Protein AF-A0A933AVX2-F1 (afdb_monomer)

Structure (mmCIF, N/CA/C/O backbone):
data_AF-A0A933AVX2-F1
#
_entry.id   AF-A0A933AVX2-F1
#
loop_
_atom_site.group_PDB
_atom_site.id
_atom_site.type_symbol
_atom_site.label_atom_id
_atom_site.label_alt_id
_atom_site.label_comp_id
_atom_site.label_asym_id
_atom_site.label_entity_id
_atom_site.label_seq_id
_atom_site.pdbx_PDB_ins_code
_atom_site.Cartn_x
_atom_site.Cartn_y
_atom_site.Cartn_z
_atom_site.occupancy
_atom_site.B_iso_or_equiv
_atom_site.auth_seq_id
_atom_site.auth_comp_id
_atom_site.auth_asym_id
_atom_site.auth_atom_id
_atom_site.pdbx_PDB_model_num
ATOM 1 N N . MET A 1 1 ? 12.217 37.611 -11.208 1.00 30.61 1 MET A N 1
ATOM 2 C CA . MET A 1 1 ? 13.306 36.779 -11.769 1.00 30.61 1 MET A CA 1
ATOM 3 C C . MET A 1 1 ? 13.272 36.853 -13.291 1.00 30.61 1 MET A C 1
ATOM 5 O O . MET A 1 1 ? 12.187 36.898 -13.855 1.00 30.61 1 MET A O 1
ATOM 9 N N . LEU A 1 2 ? 14.439 36.988 -13.930 1.00 27.16 2 LEU A N 1
ATOM 10 C CA . LEU A 1 2 ? 14.611 37.162 -15.379 1.00 27.16 2 LEU A CA 1
ATOM 11 C C . LEU A 1 2 ? 14.382 35.848 -16.141 1.00 27.16 2 LEU A C 1
ATOM 13 O O . LEU A 1 2 ? 14.963 34.825 -15.791 1.00 27.16 2 LEU A O 1
ATOM 17 N N . TRP A 1 3 ? 13.585 35.928 -17.207 1.00 25.95 3 TRP A N 1
ATOM 18 C CA . TRP A 1 3 ? 13.359 34.889 -18.210 1.00 25.95 3 TRP A CA 1
ATOM 19 C C . TRP A 1 3 ? 14.679 34.397 -18.824 1.00 25.95 3 TRP A C 1
ATOM 21 O O . TRP A 1 3 ? 15.459 35.207 -19.329 1.00 25.95 3 TRP A O 1
ATOM 31 N N . ARG A 1 4 ? 14.921 33.080 -18.824 1.00 28.78 4 ARG A N 1
ATOM 32 C CA . ARG A 1 4 ? 15.980 32.451 -19.624 1.00 28.78 4 ARG A CA 1
ATOM 33 C C . ARG A 1 4 ? 15.356 31.743 -20.822 1.00 28.78 4 ARG A C 1
ATOM 35 O O . ARG A 1 4 ? 14.758 30.688 -20.683 1.00 28.78 4 ARG A O 1
ATOM 42 N N . LEU A 1 5 ? 15.538 32.336 -21.997 1.00 26.77 5 LEU A N 1
ATOM 43 C CA . LEU A 1 5 ? 15.651 31.577 -23.242 1.00 26.77 5 LEU A CA 1
ATOM 44 C C . LEU A 1 5 ? 17.026 30.878 -23.254 1.00 26.77 5 LEU A C 1
ATOM 46 O O . LEU A 1 5 ? 17.980 31.431 -22.686 1.00 26.77 5 LEU A O 1
ATOM 50 N N . PRO A 1 6 ? 17.164 29.700 -23.887 1.00 31.78 6 PRO A N 1
ATOM 51 C CA . PRO A 1 6 ? 18.394 28.926 -23.847 1.00 31.78 6 PRO A CA 1
ATOM 52 C C . PRO A 1 6 ? 19.461 29.640 -24.681 1.00 31.78 6 PRO A C 1
ATOM 54 O O . PRO A 1 6 ? 19.415 29.684 -25.906 1.00 31.78 6 PRO A O 1
ATOM 57 N N . THR A 1 7 ? 20.440 30.229 -24.003 1.00 27.67 7 THR A N 1
ATOM 58 C CA . THR A 1 7 ? 21.735 30.549 -24.605 1.00 27.67 7 THR A CA 1
ATOM 59 C C . THR A 1 7 ? 22.777 29.734 -23.868 1.00 27.67 7 THR A C 1
ATOM 61 O O . THR A 1 7 ? 22.791 29.717 -22.636 1.00 27.67 7 THR A O 1
ATOM 64 N N . ALA A 1 8 ? 23.610 29.034 -24.640 1.00 34.47 8 ALA A N 1
ATOM 65 C CA . ALA A 1 8 ? 24.695 28.192 -24.162 1.00 34.47 8 ALA A CA 1
ATOM 66 C C . ALA A 1 8 ? 25.548 28.948 -23.131 1.00 34.47 8 ALA A C 1
ATOM 68 O O . ALA A 1 8 ? 26.349 29.822 -23.467 1.00 34.47 8 ALA A O 1
ATOM 69 N N . ARG A 1 9 ? 25.352 28.623 -21.856 1.00 31.55 9 ARG A N 1
ATOM 70 C CA . ARG A 1 9 ? 26.216 29.026 -20.752 1.00 31.55 9 ARG A CA 1
ATOM 71 C C . ARG A 1 9 ? 26.795 27.740 -20.196 1.00 31.55 9 ARG A C 1
ATOM 73 O O . ARG A 1 9 ? 26.036 26.830 -19.902 1.00 31.55 9 ARG A O 1
ATOM 80 N N . ALA A 1 10 ? 28.119 27.680 -20.073 1.00 34.97 10 ALA A N 1
ATOM 81 C CA . ALA A 1 10 ? 28.796 26.621 -19.338 1.00 34.97 10 ALA A CA 1
ATOM 82 C C . ALA A 1 10 ? 28.142 26.491 -17.951 1.00 34.97 10 ALA A C 1
ATOM 84 O O . ALA A 1 10 ? 28.179 27.433 -17.154 1.00 34.97 10 ALA A O 1
ATOM 85 N N . GLU A 1 11 ? 27.454 25.374 -17.731 1.00 37.66 11 GLU A N 1
ATOM 86 C CA . GLU A 1 11 ? 26.676 25.108 -16.529 1.00 37.66 11 GLU A CA 1
ATOM 87 C C . GLU A 1 11 ? 27.623 24.840 -15.362 1.00 37.66 11 GLU A C 1
ATOM 89 O O . GLU A 1 11 ? 28.478 23.958 -15.409 1.00 37.66 11 GLU A O 1
ATOM 94 N N . ILE A 1 12 ? 27.467 25.614 -14.291 1.00 33.84 12 ILE A N 1
ATOM 95 C CA . ILE A 1 12 ? 27.807 25.116 -12.962 1.00 33.84 12 ILE A CA 1
ATOM 96 C C . ILE A 1 12 ? 26.830 23.952 -12.745 1.00 33.84 12 ILE A C 1
ATOM 98 O O . ILE A 1 12 ? 25.627 24.220 -12.819 1.00 33.84 12 ILE A O 1
ATOM 102 N N . PRO A 1 13 ? 27.285 22.701 -12.535 1.00 43.16 13 PRO A N 1
ATOM 103 C CA . PRO A 1 13 ? 26.363 21.600 -12.308 1.00 43.16 13 PRO A CA 1
ATOM 104 C C . PRO A 1 13 ? 25.464 21.969 -11.131 1.00 43.16 13 PRO A C 1
ATOM 106 O O . PRO A 1 13 ? 25.965 22.343 -10.064 1.00 43.16 13 PRO A O 1
ATOM 109 N N . LEU A 1 14 ? 24.144 21.929 -11.341 1.00 50.97 14 LEU A N 1
ATOM 110 C CA . LEU A 1 14 ? 23.199 22.055 -10.239 1.00 50.97 14 LEU A CA 1
ATOM 111 C C . LEU A 1 14 ? 23.580 20.997 -9.195 1.00 50.97 14 LEU A C 1
ATOM 113 O O . LEU A 1 14 ? 23.872 19.858 -9.572 1.00 50.97 14 LEU A O 1
ATOM 117 N N . PRO A 1 15 ? 23.652 21.352 -7.900 1.00 64.50 15 PRO A N 1
ATOM 118 C CA . PRO A 1 15 ? 23.955 20.366 -6.882 1.00 64.50 15 PRO A CA 1
ATOM 119 C C . PRO A 1 15 ? 22.872 19.293 -6.945 1.00 64.50 15 PRO A C 1
ATOM 121 O O . PRO A 1 15 ? 21.687 19.590 -6.818 1.00 64.50 15 PRO A O 1
ATOM 124 N N . GLU A 1 16 ? 23.287 18.051 -7.180 1.00 76.75 16 GLU A N 1
ATOM 125 C CA . GLU A 1 16 ? 22.376 16.914 -7.199 1.00 76.75 16 GLU A CA 1
ATOM 126 C C . GLU A 1 16 ? 21.530 16.892 -5.903 1.00 76.75 16 GLU A C 1
ATOM 128 O O . GLU A 1 16 ? 22.035 17.281 -4.834 1.00 76.75 16 GLU A O 1
ATOM 133 N N . PRO A 1 17 ? 20.292 16.373 -5.933 1.00 86.25 17 PRO A N 1
ATOM 134 C CA . PRO A 1 17 ? 19.418 16.390 -4.766 1.00 86.25 17 PRO A CA 1
ATOM 135 C C . PRO A 1 17 ? 19.900 15.447 -3.649 1.00 86.25 17 PRO A C 1
ATOM 137 O O . PRO A 1 17 ? 20.524 14.424 -3.938 1.00 86.25 17 PRO A O 1
ATOM 140 N N . PRO A 1 18 ? 19.649 15.776 -2.368 1.00 90.38 18 PRO A N 1
ATOM 141 C CA . PRO A 1 18 ? 20.060 14.944 -1.235 1.00 90.38 18 PRO A CA 1
ATOM 142 C C . PRO A 1 18 ? 19.414 13.546 -1.249 1.00 90.38 18 PRO A C 1
ATOM 144 O O . PRO A 1 18 ? 18.511 13.274 -2.035 1.00 90.38 18 PRO A O 1
ATOM 147 N N . SER A 1 19 ? 19.862 12.667 -0.346 1.00 95.00 19 SER A N 1
ATOM 148 C CA . SER A 1 19 ? 19.143 11.419 -0.044 1.00 95.00 19 SER A CA 1
ATOM 149 C C . SER A 1 19 ? 17.731 11.730 0.469 1.00 95.00 19 SER A C 1
ATOM 151 O O . SER A 1 19 ? 17.551 12.685 1.235 1.00 95.00 19 SER A O 1
ATOM 153 N N . LEU A 1 20 ? 16.739 10.910 0.094 1.00 95.88 20 LEU A N 1
ATOM 154 C CA . LEU A 1 20 ? 15.362 11.058 0.591 1.00 95.88 20 LEU A CA 1
ATOM 155 C C . LEU A 1 20 ? 15.283 10.906 2.111 1.00 95.88 20 LEU A C 1
ATOM 157 O O . LEU A 1 20 ? 14.436 11.524 2.746 1.00 95.88 20 LEU A O 1
ATOM 161 N N . LYS A 1 21 ? 16.221 10.166 2.705 1.00 93.25 21 LYS A N 1
ATOM 162 C CA . LYS A 1 21 ? 16.320 9.944 4.150 1.00 93.25 21 LYS A CA 1
ATOM 163 C C . LYS A 1 21 ? 16.427 11.233 4.971 1.00 93.25 21 LYS A C 1
ATOM 165 O O . LYS A 1 21 ? 16.176 11.227 6.175 1.00 93.25 21 LYS A O 1
ATOM 170 N N . TRP A 1 22 ? 16.848 12.336 4.351 1.00 90.88 22 TRP A N 1
ATOM 171 C CA . TRP A 1 22 ? 16.984 13.638 5.010 1.00 90.88 22 TRP A CA 1
ATOM 172 C C . TRP A 1 22 ? 15.793 14.567 4.771 1.00 90.88 22 TRP A C 1
ATOM 174 O O . TRP A 1 22 ? 15.780 15.674 5.309 1.00 90.88 22 TRP A O 1
ATOM 184 N N . ILE A 1 23 ? 14.808 14.144 3.977 1.00 89.94 23 ILE A N 1
ATOM 185 C CA . ILE A 1 23 ? 13.588 14.908 3.743 1.00 89.94 23 ILE A CA 1
ATOM 186 C C . ILE A 1 23 ? 12.585 14.601 4.860 1.00 89.94 23 ILE A C 1
ATOM 188 O O . ILE A 1 23 ? 12.223 13.439 5.059 1.00 89.94 23 ILE A O 1
ATOM 192 N N . PRO A 1 24 ? 12.106 15.618 5.598 1.00 89.00 24 PRO A N 1
ATOM 193 C CA . PRO A 1 24 ? 11.069 15.420 6.597 1.00 89.00 24 PRO A CA 1
ATOM 194 C C . PRO A 1 24 ? 9.772 14.916 5.963 1.00 89.00 24 PRO A C 1
ATOM 196 O O . PRO A 1 24 ? 9.307 15.456 4.959 1.00 89.00 24 PRO A O 1
ATOM 199 N N . ILE A 1 25 ? 9.152 13.919 6.590 1.00 92.56 25 ILE A N 1
ATOM 200 C CA . ILE A 1 25 ? 7.820 13.455 6.203 1.00 92.56 25 ILE A CA 1
ATOM 201 C C . ILE A 1 25 ? 6.803 14.551 6.574 1.00 92.56 25 ILE A C 1
ATOM 203 O O . ILE A 1 25 ? 6.757 14.964 7.738 1.00 92.56 25 ILE A O 1
ATOM 207 N N . PRO A 1 26 ? 5.994 15.047 5.621 1.00 87.56 26 PRO A N 1
ATOM 208 C CA . PRO A 1 26 ? 5.031 16.110 5.877 1.00 87.56 26 PRO A CA 1
ATOM 209 C C . PRO A 1 26 ? 3.808 15.547 6.612 1.00 87.56 26 PRO A C 1
ATOM 211 O O . PRO A 1 26 ? 2.919 14.943 6.018 1.00 87.56 26 PRO A O 1
ATOM 214 N N . GLU A 1 27 ? 3.763 15.748 7.927 1.00 86.69 27 GLU A N 1
ATOM 215 C CA . GLU A 1 27 ? 2.625 15.359 8.767 1.00 86.69 27 GLU A CA 1
ATOM 216 C C . GLU A 1 27 ? 1.691 16.549 9.060 1.00 86.69 27 GLU A C 1
ATOM 218 O O . GLU A 1 27 ? 2.110 17.715 8.965 1.00 86.69 27 GLU A O 1
ATOM 223 N N . PRO A 1 28 ? 0.421 16.289 9.439 1.00 92.38 28 PRO A N 1
ATOM 224 C CA . PRO A 1 28 ? -0.474 17.334 9.903 1.00 92.38 28 PRO A CA 1
ATOM 225 C C . PRO A 1 28 ? 0.069 18.024 11.160 1.00 92.38 28 PRO A C 1
ATOM 227 O O . PRO A 1 28 ? 0.335 17.353 12.160 1.00 92.38 28 PRO A O 1
ATOM 230 N N . PRO A 1 29 ? 0.195 19.363 11.169 1.00 89.75 29 PRO A N 1
ATOM 231 C CA . PRO A 1 29 ? 0.758 20.082 12.312 1.00 89.75 29 PRO A CA 1
ATOM 232 C C . PRO A 1 29 ? -0.100 19.958 13.580 1.00 89.75 29 PRO A C 1
ATOM 234 O O . PRO A 1 29 ? 0.421 20.055 14.686 1.00 89.75 29 PRO A O 1
ATOM 237 N N . ASN A 1 30 ? -1.404 19.721 13.426 1.00 89.75 30 ASN A N 1
ATOM 238 C CA . ASN A 1 30 ? -2.361 19.531 14.512 1.00 89.75 30 ASN A CA 1
ATOM 239 C C . ASN A 1 30 ? -2.794 18.066 14.685 1.00 89.75 30 ASN A C 1
ATOM 241 O O . ASN A 1 30 ? -3.871 17.794 15.208 1.00 89.75 30 ASN A O 1
ATOM 245 N N . LEU A 1 31 ? -1.971 17.102 14.257 1.00 93.88 31 LEU A N 1
ATOM 246 C CA . LEU A 1 31 ? -2.307 15.677 14.333 1.00 93.88 31 LEU A CA 1
ATOM 247 C C . LEU A 1 31 ? -2.698 15.222 15.752 1.00 93.88 31 LEU A C 1
ATOM 249 O O . LEU A 1 31 ? -3.598 14.397 15.895 1.00 93.88 31 LEU A O 1
ATOM 253 N N . SER A 1 32 ? -2.064 15.773 16.791 1.00 95.25 32 SER A N 1
ATOM 254 C CA . SER A 1 32 ? -2.326 15.429 18.196 1.00 95.25 32 SER A CA 1
ATOM 255 C C . SER A 1 32 ? -3.733 15.796 18.687 1.00 95.25 32 SER A C 1
ATOM 257 O O . SER A 1 32 ? -4.190 15.225 19.679 1.00 95.25 32 SER A O 1
ATOM 259 N N . GLU A 1 33 ? -4.439 16.699 17.996 1.00 95.94 33 GLU A N 1
ATOM 260 C CA . GLU A 1 33 ? -5.852 17.013 18.265 1.00 95.94 33 GLU A CA 1
ATOM 261 C C . GLU A 1 33 ? -6.779 15.846 17.909 1.00 95.94 33 GLU A C 1
ATOM 263 O O . GLU A 1 33 ? -7.893 15.788 18.417 1.00 95.94 33 GLU A O 1
ATOM 268 N N . TYR A 1 34 ? -6.335 14.921 17.050 1.00 97.69 34 TYR A N 1
ATOM 269 C CA . TYR A 1 34 ? -7.137 13.803 16.544 1.00 97.69 34 TYR A CA 1
ATOM 270 C C . TYR A 1 34 ? -6.554 12.457 16.964 1.00 97.69 34 TYR A C 1
ATOM 272 O O . TYR A 1 34 ? -7.262 11.615 17.516 1.00 97.69 34 TYR A O 1
ATOM 280 N N . ALA A 1 35 ? -5.262 12.245 16.712 1.00 96.94 35 ALA A N 1
ATOM 281 C CA . ALA A 1 35 ? -4.561 11.010 17.023 1.00 96.94 35 ALA A CA 1
ATOM 282 C C . ALA A 1 35 ? -3.951 11.078 18.428 1.00 96.94 35 ALA A C 1
ATOM 284 O O . ALA A 1 35 ? -3.186 11.985 18.758 1.00 96.94 35 ALA A O 1
ATOM 285 N N . ARG A 1 36 ? -4.268 10.073 19.243 1.00 97.50 36 ARG A N 1
ATOM 286 C CA . ARG A 1 36 ? -3.731 9.880 20.590 1.00 97.50 36 ARG A CA 1
ATOM 287 C C . ARG A 1 36 ? -2.436 9.066 20.574 1.00 97.50 36 ARG A C 1
ATOM 289 O O . ARG A 1 36 ? -1.510 9.383 21.314 1.00 97.50 36 ARG A O 1
ATOM 296 N N . ASP A 1 37 ? -2.376 8.022 19.748 1.00 98.25 37 ASP A N 1
ATOM 297 C CA . ASP A 1 37 ? -1.206 7.152 19.599 1.00 98.25 37 ASP A CA 1
ATOM 298 C C . ASP A 1 37 ? -0.930 6.902 18.112 1.00 98.25 37 ASP A C 1
ATOM 300 O O . ASP A 1 37 ? -1.703 6.256 17.398 1.00 98.25 37 ASP A O 1
ATOM 304 N N . ARG A 1 38 ? 0.218 7.409 17.650 1.00 97.12 38 ARG A N 1
ATOM 305 C CA . ARG A 1 38 ? 0.651 7.306 16.252 1.00 97.12 38 ARG A CA 1
ATOM 306 C C . ARG A 1 38 ? 0.854 5.854 15.806 1.00 97.12 38 ARG A C 1
ATOM 308 O O . ARG A 1 38 ? 0.506 5.516 14.681 1.00 97.12 38 ARG A O 1
ATOM 315 N N . GLN A 1 39 ? 1.408 4.989 16.655 1.00 98.19 39 GLN A N 1
ATOM 316 C CA . GLN A 1 39 ? 1.679 3.590 16.304 1.00 98.19 39 GLN A CA 1
ATOM 317 C C . GLN A 1 39 ? 0.399 2.751 16.287 1.00 98.19 39 GLN A C 1
ATOM 319 O O . GLN A 1 39 ? 0.248 1.863 15.448 1.00 98.19 39 GLN A O 1
ATOM 324 N N . ALA A 1 40 ? -0.549 3.036 17.181 1.00 98.75 40 ALA A N 1
ATOM 325 C CA . ALA A 1 40 ? -1.881 2.441 17.117 1.00 98.75 40 ALA A CA 1
ATOM 326 C C . ALA A 1 40 ? -2.628 2.870 15.843 1.00 98.75 40 ALA A C 1
ATOM 328 O O . ALA A 1 40 ? -3.223 2.022 15.176 1.00 98.75 40 ALA A O 1
ATOM 329 N N . ALA A 1 41 ? -2.529 4.144 15.449 1.00 98.75 41 ALA A N 1
ATOM 330 C CA . ALA A 1 41 ? -3.116 4.632 14.204 1.00 98.75 41 ALA A CA 1
ATOM 331 C C . ALA A 1 41 ? -2.479 3.993 12.956 1.00 98.75 41 ALA A C 1
ATOM 333 O O . ALA A 1 41 ? -3.203 3.618 12.040 1.00 98.75 41 ALA A O 1
ATOM 334 N N . ILE A 1 42 ? -1.157 3.772 12.944 1.00 98.88 42 ILE A N 1
ATOM 335 C CA . ILE A 1 42 ? -0.467 3.027 11.871 1.00 98.88 42 ILE A CA 1
ATOM 336 C C . ILE A 1 42 ? -0.966 1.583 11.781 1.00 98.88 42 ILE A C 1
ATOM 338 O O . ILE A 1 42 ? -1.238 1.098 10.685 1.00 98.88 42 ILE A O 1
ATOM 342 N N . ARG A 1 43 ? -1.132 0.897 12.920 1.00 98.88 43 ARG A N 1
ATOM 343 C CA . ARG A 1 43 ? -1.703 -0.459 12.951 1.00 98.88 43 ARG A CA 1
ATOM 344 C C . ARG A 1 43 ? -3.111 -0.492 12.373 1.00 98.88 43 ARG A C 1
ATOM 346 O O . ARG A 1 43 ? -3.410 -1.351 11.548 1.00 98.88 43 ARG A O 1
ATOM 353 N N . LEU A 1 44 ? -3.959 0.450 12.775 1.00 98.94 44 LEU A N 1
ATOM 354 C CA . LEU A 1 44 ? -5.302 0.585 12.219 1.00 98.94 44 LEU A CA 1
ATOM 355 C C . LEU A 1 44 ? -5.260 0.867 10.711 1.00 98.94 44 LEU A C 1
ATOM 357 O O . LEU A 1 44 ? -6.001 0.239 9.962 1.00 98.94 44 LEU A O 1
ATOM 361 N N . GLY A 1 45 ? -4.366 1.752 10.266 1.00 98.94 45 GLY A N 1
ATOM 362 C CA . GLY A 1 45 ? -4.188 2.109 8.862 1.00 98.94 45 GLY A CA 1
ATOM 363 C C . GLY A 1 45 ? -3.792 0.918 8.004 1.00 98.94 45 GLY A C 1
ATOM 364 O O . GLY A 1 45 ? -4.465 0.635 7.017 1.00 98.94 45 GLY A O 1
ATOM 365 N N . LYS A 1 46 ? -2.765 0.164 8.422 1.00 98.88 46 LYS A N 1
ATOM 366 C CA . LYS A 1 46 ? -2.339 -1.057 7.723 1.00 98.88 46 LYS A CA 1
ATOM 367 C C . LYS A 1 46 ? -3.460 -2.096 7.702 1.00 98.88 46 LYS A C 1
ATOM 369 O O . LYS A 1 46 ? -3.721 -2.684 6.661 1.00 98.88 46 LYS A O 1
ATOM 374 N N . ALA A 1 47 ? -4.168 -2.291 8.816 1.00 98.88 47 ALA A N 1
ATOM 375 C CA . ALA A 1 47 ? -5.290 -3.224 8.849 1.00 98.88 47 ALA A CA 1
ATOM 376 C C . ALA A 1 47 ? -6.409 -2.817 7.878 1.00 98.88 47 ALA A C 1
ATOM 378 O O . ALA A 1 47 ? -6.898 -3.667 7.151 1.00 98.88 47 ALA A O 1
ATOM 379 N N . LEU A 1 48 ? -6.804 -1.541 7.830 1.00 98.88 48 LEU A N 1
ATOM 380 C CA . LEU A 1 48 ? -7.854 -1.056 6.924 1.00 98.88 48 LEU A CA 1
ATOM 381 C C . LEU A 1 48 ? -7.432 -1.084 5.449 1.00 98.88 48 LEU A C 1
ATOM 383 O O . LEU A 1 48 ? -8.233 -1.468 4.604 1.00 98.88 48 LEU A O 1
ATOM 387 N N . PHE A 1 49 ? -6.187 -0.712 5.141 1.00 98.88 49 PHE A N 1
ATOM 388 C CA . PHE A 1 49 ? -5.668 -0.679 3.770 1.00 98.88 49 PHE A CA 1
ATOM 389 C C . PHE A 1 49 ? -5.705 -2.065 3.105 1.00 98.88 49 PHE A C 1
ATOM 391 O O . PHE A 1 49 ? -6.041 -2.195 1.926 1.00 98.88 49 PHE A O 1
ATOM 398 N N . TRP A 1 50 ? -5.395 -3.109 3.876 1.00 98.81 50 TRP A N 1
ATOM 399 C CA . TRP A 1 50 ? -5.328 -4.490 3.397 1.00 98.81 50 TRP A CA 1
ATOM 400 C C . TRP A 1 50 ? -6.643 -5.272 3.563 1.00 98.81 50 TRP A C 1
ATOM 402 O O . TRP A 1 50 ? -6.727 -6.413 3.102 1.00 98.81 50 TRP A O 1
ATOM 412 N N . ASP A 1 51 ? -7.684 -4.703 4.190 1.00 98.81 51 ASP A N 1
ATOM 413 C CA . ASP A 1 51 ? -8.911 -5.453 4.476 1.00 98.81 51 ASP A CA 1
ATOM 414 C C . ASP A 1 51 ? -9.901 -5.508 3.296 1.00 98.81 51 ASP A C 1
ATOM 416 O O . ASP A 1 51 ? -10.627 -4.557 3.016 1.00 98.81 51 ASP A O 1
ATOM 420 N N . MET A 1 52 ? -9.993 -6.675 2.648 1.00 98.25 52 MET A N 1
ATOM 421 C CA . MET A 1 52 ? -10.966 -7.021 1.602 1.00 98.25 52 MET A CA 1
ATOM 422 C C . MET A 1 52 ? -12.424 -6.837 2.044 1.00 98.25 52 MET A C 1
ATOM 424 O O . MET A 1 52 ? -13.315 -6.674 1.213 1.00 98.25 52 MET A O 1
ATOM 428 N N . GLN A 1 53 ? -12.695 -6.845 3.351 1.00 98.19 53 GLN A N 1
ATOM 429 C CA . GLN A 1 53 ? -14.029 -6.608 3.904 1.00 98.19 53 GLN A CA 1
ATOM 430 C C . GLN A 1 53 ? -14.482 -5.145 3.760 1.00 98.19 53 GLN A C 1
ATOM 432 O O . GLN A 1 53 ? -15.676 -4.859 3.905 1.00 98.19 53 GLN A O 1
ATOM 437 N N . VAL A 1 54 ? -13.563 -4.218 3.451 1.00 98.38 54 VAL A N 1
ATOM 438 C CA . VAL A 1 54 ? -13.894 -2.816 3.171 1.00 98.38 54 VAL A CA 1
ATOM 439 C C . VAL A 1 54 ? -14.783 -2.723 1.934 1.00 98.38 54 VAL A C 1
ATOM 441 O O . VAL A 1 54 ? -15.797 -2.025 1.986 1.00 98.38 54 VAL A O 1
ATOM 444 N N . GLY A 1 55 ? -14.476 -3.447 0.855 1.00 97.62 55 GLY A N 1
ATOM 445 C CA . GLY A 1 55 ? -15.276 -3.470 -0.369 1.00 97.62 55 GLY A CA 1
ATOM 446 C C . GLY A 1 55 ? -16.698 -4.003 -0.163 1.00 97.62 55 GLY A C 1
ATOM 447 O O . GLY A 1 55 ? -16.978 -4.774 0.761 1.00 97.62 55 GLY A O 1
ATOM 448 N N . SER A 1 56 ? -17.633 -3.593 -1.023 1.00 98.19 56 SER A N 1
ATOM 449 C CA . SER A 1 56 ? -19.022 -4.067 -0.942 1.00 98.19 56 SER A CA 1
ATOM 450 C C . SER A 1 56 ? -19.162 -5.560 -1.250 1.00 98.19 56 SER A C 1
ATOM 452 O O . SER A 1 56 ? -20.036 -6.203 -0.683 1.00 98.19 56 SER A O 1
ATOM 454 N N . ASP A 1 57 ? -18.301 -6.136 -2.088 1.00 95.38 57 ASP A N 1
ATOM 455 C CA . ASP A 1 57 ? -18.294 -7.575 -2.401 1.00 95.38 57 ASP A CA 1
ATOM 456 C C . ASP A 1 57 ? -17.501 -8.425 -1.391 1.00 95.38 57 ASP A C 1
ATOM 458 O O . ASP A 1 57 ? -17.449 -9.650 -1.511 1.00 95.38 57 ASP A O 1
ATOM 462 N N . GLY A 1 58 ? -16.877 -7.792 -0.393 1.00 95.44 58 GLY A N 1
ATOM 463 C CA . GLY A 1 58 ? -15.972 -8.453 0.544 1.00 95.44 58 GLY A CA 1
ATOM 464 C C . GLY A 1 58 ? -14.700 -9.004 -0.110 1.00 95.44 58 GLY A C 1
ATOM 465 O O . GLY A 1 58 ? -14.067 -9.882 0.482 1.00 95.44 58 GLY A O 1
ATOM 466 N N . ILE A 1 59 ? -14.372 -8.548 -1.325 1.00 93.62 59 ILE A N 1
ATOM 467 C CA . ILE A 1 59 ? -13.188 -8.935 -2.099 1.00 93.62 59 ILE A CA 1
ATOM 468 C C . ILE A 1 59 ? -12.250 -7.736 -2.279 1.00 93.62 59 ILE A C 1
ATOM 470 O O . ILE A 1 59 ? -11.042 -7.891 -2.132 1.00 93.62 59 ILE A O 1
ATOM 474 N N . GLN A 1 60 ? -12.780 -6.549 -2.581 1.00 95.44 60 GLN A N 1
ATOM 475 C CA . GLN A 1 60 ? -11.952 -5.372 -2.860 1.00 95.44 60 GLN A CA 1
ATOM 476 C C . GLN A 1 60 ? -11.395 -4.709 -1.586 1.00 95.44 60 GLN A C 1
ATOM 478 O O . GLN A 1 60 ? -12.142 -4.326 -0.685 1.00 95.44 60 GLN A O 1
ATOM 483 N N . ALA A 1 61 ? -10.077 -4.509 -1.553 1.00 97.81 61 ALA A N 1
ATOM 484 C CA . ALA A 1 61 ? -9.329 -3.712 -0.576 1.00 97.81 61 ALA A CA 1
ATOM 485 C C . ALA A 1 61 ? -8.586 -2.566 -1.286 1.00 97.81 61 ALA A C 1
ATOM 487 O O . ALA A 1 61 ? -8.442 -2.596 -2.508 1.00 97.81 61 ALA A O 1
ATOM 488 N N . CYS A 1 62 ? -8.023 -1.601 -0.545 1.00 98.44 62 CYS A N 1
ATOM 489 C CA . CYS A 1 62 ? -7.070 -0.653 -1.144 1.00 98.44 62 CYS A CA 1
ATOM 490 C C . CYS A 1 62 ? -5.885 -1.422 -1.753 1.00 98.44 62 CYS A C 1
ATOM 492 O O . CYS A 1 62 ? -5.501 -1.192 -2.898 1.00 98.44 62 CYS A O 1
ATOM 494 N N . ALA A 1 63 ? -5.388 -2.427 -1.029 1.00 97.88 63 ALA A N 1
ATOM 495 C CA . ALA A 1 63 ? -4.331 -3.312 -1.499 1.00 97.88 63 ALA A CA 1
ATOM 496 C C . ALA A 1 63 ? -4.667 -4.066 -2.799 1.00 97.88 63 ALA A C 1
ATOM 498 O O . ALA A 1 63 ? -3.752 -4.384 -3.548 1.00 97.88 63 ALA A O 1
ATOM 499 N N . SER A 1 64 ? -5.939 -4.302 -3.143 1.00 96.19 64 SER A N 1
ATOM 500 C CA . SER A 1 64 ? -6.298 -5.045 -4.364 1.00 96.19 64 SER A CA 1
ATOM 501 C C . SER A 1 64 ? -5.842 -4.364 -5.661 1.00 96.19 64 SER A C 1
ATOM 503 O O . SER A 1 64 ? -5.658 -5.046 -6.668 1.00 96.19 64 SER A O 1
ATOM 505 N N . CYS A 1 65 ? -5.617 -3.047 -5.626 1.00 97.12 65 CYS A N 1
ATOM 506 C CA . CYS A 1 65 ? -5.082 -2.247 -6.735 1.00 97.12 65 CYS A CA 1
ATOM 507 C C . CYS A 1 65 ? -3.674 -1.687 -6.443 1.00 97.12 65 CYS A C 1
ATOM 509 O O . CYS A 1 65 ? -3.123 -0.947 -7.249 1.00 97.12 65 CYS A O 1
ATOM 511 N N . HIS A 1 66 ? -3.097 -2.003 -5.279 1.00 97.88 66 HIS A N 1
ATOM 512 C CA . HIS A 1 66 ? -1.846 -1.411 -4.788 1.00 97.88 66 HIS A CA 1
ATOM 513 C C . HIS A 1 66 ? -0.907 -2.455 -4.150 1.00 97.88 66 HIS A C 1
ATOM 515 O O . HIS A 1 66 ? -0.077 -2.116 -3.307 1.00 97.88 66 HIS A O 1
ATOM 521 N N . PHE A 1 67 ? -1.032 -3.732 -4.524 1.00 94.88 67 PHE A N 1
ATOM 522 C CA . PHE A 1 67 ? -0.291 -4.842 -3.910 1.00 94.88 67 PHE A CA 1
ATOM 523 C C . PHE A 1 67 ? 1.134 -5.013 -4.455 1.00 94.88 67 PHE A C 1
ATOM 525 O O . PHE A 1 67 ? 1.965 -5.591 -3.768 1.00 94.88 67 PHE A O 1
ATOM 532 N N . LYS A 1 68 ? 1.448 -4.518 -5.663 1.00 92.44 68 LYS A N 1
ATOM 533 C CA . LYS A 1 68 ? 2.766 -4.689 -6.300 1.00 92.44 68 LYS A CA 1
ATOM 534 C C . LYS A 1 68 ? 3.541 -3.375 -6.263 1.00 92.44 68 LYS A C 1
ATOM 536 O O . LYS A 1 68 ? 3.267 -2.480 -7.057 1.00 92.44 68 LYS A O 1
ATOM 541 N N . ALA A 1 69 ? 4.489 -3.233 -5.331 1.00 96.38 69 ALA A N 1
ATOM 542 C CA . ALA A 1 69 ? 5.235 -1.981 -5.115 1.00 96.38 69 ALA A CA 1
ATOM 543 C C . ALA A 1 69 ? 4.316 -0.745 -4.952 1.00 96.38 69 ALA A C 1
ATOM 545 O O . ALA A 1 69 ? 4.636 0.363 -5.391 1.00 96.38 69 ALA A O 1
ATOM 546 N N . GLY A 1 70 ? 3.139 -0.944 -4.349 1.00 96.88 70 GLY A N 1
ATOM 547 C CA . GLY A 1 70 ? 2.117 0.085 -4.186 1.00 96.88 70 GLY A CA 1
ATOM 548 C C . GLY A 1 70 ? 1.261 0.368 -5.426 1.00 96.88 70 GLY A C 1
ATOM 549 O O . GLY A 1 70 ? 0.465 1.298 -5.369 1.00 96.88 70 GLY A O 1
ATOM 550 N N . ALA A 1 71 ? 1.419 -0.370 -6.526 1.00 96.44 71 ALA A N 1
ATOM 551 C CA . ALA A 1 71 ? 0.701 -0.206 -7.793 1.00 96.44 71 ALA A CA 1
ATOM 552 C C . ALA A 1 71 ? -0.013 -1.509 -8.217 1.00 96.44 71 ALA A C 1
ATOM 554 O O . ALA A 1 71 ? 0.031 -2.520 -7.503 1.00 96.44 71 ALA A O 1
ATOM 555 N N . ASP A 1 72 ? -0.660 -1.479 -9.385 1.00 94.88 72 ASP A N 1
ATOM 556 C CA . ASP A 1 72 ? -1.310 -2.634 -10.002 1.00 94.88 72 ASP A CA 1
ATOM 557 C C . ASP A 1 72 ? -0.547 -3.088 -11.247 1.00 94.88 72 ASP A C 1
ATOM 559 O O . ASP A 1 72 ? -0.481 -2.376 -12.244 1.00 94.88 72 ASP A O 1
ATOM 563 N N . GLY A 1 73 ? 0.028 -4.288 -11.180 1.00 89.12 73 GLY A N 1
ATOM 564 C CA . GLY A 1 73 ? 0.756 -4.888 -12.296 1.00 89.12 73 GLY A CA 1
ATOM 565 C C . GLY A 1 73 ? -0.015 -5.980 -13.031 1.00 89.12 73 GLY A C 1
ATOM 566 O O . GLY A 1 73 ? 0.620 -6.755 -13.747 1.00 89.12 73 GLY A O 1
ATOM 567 N N . ARG A 1 74 ? -1.327 -6.125 -12.800 1.00 91.69 74 ARG A N 1
ATOM 568 C CA . ARG A 1 74 ? -2.158 -7.110 -13.513 1.00 91.69 74 ARG A CA 1
ATOM 569 C C . ARG A 1 74 ? -2.261 -6.749 -14.995 1.00 91.69 74 ARG A C 1
ATOM 571 O O . ARG A 1 74 ? -2.113 -5.593 -15.377 1.00 91.69 74 ARG A O 1
ATOM 578 N N . VAL A 1 75 ? -2.569 -7.749 -15.818 1.00 91.81 75 VAL A N 1
ATOM 579 C CA . VAL A 1 75 ? -2.750 -7.591 -17.274 1.00 91.81 75 VAL A CA 1
ATOM 580 C C . VAL A 1 75 ? -4.093 -8.119 -17.779 1.00 91.81 75 VAL A C 1
ATOM 582 O O . VAL A 1 75 ? -4.518 -7.746 -18.869 1.00 91.81 75 VAL A O 1
ATOM 585 N N . LYS A 1 76 ? -4.803 -8.939 -16.988 1.00 93.44 76 LYS A N 1
ATOM 586 C CA . LYS A 1 76 ? -6.130 -9.455 -17.343 1.00 93.44 76 LYS A CA 1
ATOM 587 C C . LYS A 1 76 ? -7.249 -8.567 -16.801 1.00 93.44 76 LYS A C 1
ATOM 589 O O . LYS A 1 76 ? -7.251 -8.186 -15.625 1.00 93.44 76 LYS A O 1
ATOM 594 N N . ASN A 1 77 ? -8.213 -8.261 -17.673 1.00 95.56 77 ASN A N 1
ATOM 595 C CA . ASN A 1 77 ? -9.338 -7.358 -17.425 1.00 95.56 77 ASN A CA 1
ATOM 596 C C . ASN A 1 77 ? -8.890 -5.969 -16.934 1.00 95.56 77 ASN A C 1
ATOM 598 O O . ASN A 1 77 ? -9.325 -5.514 -15.882 1.00 95.56 77 ASN A O 1
ATOM 602 N N . GLN A 1 78 ? -7.984 -5.322 -17.671 1.00 95.69 78 GLN A N 1
ATOM 603 C CA . GLN A 1 78 ? -7.390 -4.037 -17.271 1.00 95.69 78 GLN A CA 1
ATOM 604 C C . GLN A 1 78 ? -7.723 -2.875 -18.211 1.00 95.69 78 GLN A C 1
ATOM 606 O O . GLN A 1 78 ? -7.146 -1.807 -18.066 1.00 95.69 78 GLN A O 1
ATOM 611 N N . ILE A 1 79 ? -8.626 -3.039 -19.182 1.00 97.44 79 ILE A N 1
ATOM 612 C CA . ILE A 1 79 ? -8.955 -1.958 -20.122 1.00 97.44 79 ILE A CA 1
ATOM 613 C C . ILE A 1 79 ? -10.258 -1.261 -19.740 1.00 97.44 79 ILE A C 1
ATOM 615 O O . ILE A 1 79 ? -11.287 -1.897 -19.514 1.00 97.44 79 ILE A O 1
ATOM 619 N N . ASN A 1 80 ? -10.212 0.067 -19.718 1.00 97.62 80 ASN A N 1
ATOM 620 C CA . ASN A 1 80 ? -11.366 0.951 -19.767 1.00 97.62 80 ASN A CA 1
ATOM 621 C C . ASN A 1 80 ? -11.435 1.599 -21.167 1.00 97.62 80 ASN A C 1
ATOM 623 O O . ASN A 1 80 ? -10.392 2.010 -21.677 1.00 97.62 80 ASN A O 1
ATOM 627 N N . PRO A 1 81 ? -12.629 1.714 -21.781 1.00 97.06 81 PRO A N 1
ATOM 628 C CA . PRO A 1 81 ? -12.792 2.147 -23.174 1.00 97.06 81 PRO A CA 1
ATOM 629 C C . PRO A 1 81 ? -12.653 3.669 -23.395 1.00 97.06 81 PRO A C 1
ATOM 631 O O . PRO A 1 81 ? -13.115 4.213 -24.400 1.00 97.06 81 PRO A O 1
ATOM 634 N N . GLY A 1 82 ? -12.099 4.386 -22.416 1.00 95.75 82 GLY A N 1
ATOM 635 C CA . GLY A 1 82 ? -11.739 5.787 -22.562 1.00 95.75 82 GLY A CA 1
ATOM 636 C C . GLY A 1 82 ? -12.924 6.738 -22.724 1.00 95.75 82 GLY A C 1
ATOM 637 O O . GLY A 1 82 ? -14.054 6.480 -22.300 1.00 95.75 82 GLY A O 1
ATOM 638 N N . ALA A 1 83 ? -12.646 7.889 -23.331 1.00 94.12 83 ALA A N 1
ATOM 639 C CA . ALA A 1 83 ? -13.603 8.981 -23.483 1.00 94.12 83 ALA A CA 1
ATOM 640 C C . ALA A 1 83 ? -14.656 8.692 -24.561 1.00 94.12 83 ALA A C 1
ATOM 642 O O . ALA A 1 83 ? -15.772 9.211 -24.489 1.00 94.12 83 ALA A O 1
ATOM 643 N N . ASN A 1 84 ? -14.316 7.876 -25.563 1.00 92.81 84 ASN A N 1
ATOM 644 C CA . ASN A 1 84 ? -15.233 7.529 -26.646 1.00 92.81 84 ASN A CA 1
ATOM 645 C C . ASN A 1 84 ? -16.215 6.388 -26.277 1.00 92.81 84 ASN A C 1
ATOM 647 O O . ASN A 1 84 ? -17.214 6.196 -26.977 1.00 92.81 84 ASN A O 1
ATOM 651 N N . GLY A 1 85 ? -15.953 5.650 -25.188 1.00 94.06 85 GLY A N 1
ATOM 652 C CA . GLY A 1 85 ? -16.814 4.581 -24.671 1.00 94.06 85 GLY A CA 1
ATOM 653 C C . GLY A 1 85 ? -16.796 3.271 -25.472 1.00 94.06 85 GLY A C 1
ATOM 654 O O . GLY A 1 85 ? -17.665 2.426 -25.268 1.00 94.06 85 GLY A O 1
ATOM 655 N N . THR A 1 86 ? -15.833 3.090 -26.374 1.00 94.88 86 THR A N 1
ATOM 656 C CA . THR A 1 86 ? -15.643 1.917 -27.236 1.00 94.88 86 THR A CA 1
ATOM 657 C C . THR A 1 86 ? -14.237 1.345 -27.064 1.00 94.88 86 THR A C 1
ATOM 659 O O . THR A 1 86 ? -13.262 2.047 -27.287 1.00 94.88 86 THR A O 1
ATOM 662 N N . PHE A 1 87 ? -14.138 0.050 -26.756 1.00 96.69 87 PHE A N 1
ATOM 663 C CA . PHE A 1 87 ? -12.859 -0.661 -26.658 1.00 96.69 87 PHE A CA 1
ATOM 664 C C . PHE A 1 87 ? -12.127 -0.718 -28.006 1.00 96.69 87 PHE A C 1
ATOM 666 O O . PHE A 1 87 ? -12.705 -1.147 -29.010 1.00 96.69 87 PHE A O 1
ATOM 673 N N . GLN A 1 88 ? -10.851 -0.330 -28.023 1.00 96.44 88 GLN A N 1
ATOM 674 C CA . GLN A 1 88 ? -10.015 -0.250 -29.229 1.00 96.44 88 GLN A CA 1
ATOM 675 C C . GLN A 1 88 ? -8.773 -1.145 -29.163 1.00 96.44 88 GLN A C 1
ATOM 677 O O . GLN A 1 88 ? -8.367 -1.696 -30.185 1.00 96.44 88 GLN A O 1
ATOM 682 N N . VAL A 1 89 ? -8.169 -1.279 -27.983 1.00 95.31 89 VAL A N 1
ATOM 683 C CA . VAL A 1 89 ? -7.005 -2.132 -27.716 1.00 95.31 89 VAL A CA 1
ATOM 684 C C . VAL A 1 89 ? -7.478 -3.557 -27.477 1.00 95.31 89 VAL A C 1
ATOM 686 O O . VAL A 1 89 ? -7.113 -4.466 -28.216 1.00 95.31 89 VAL A O 1
ATOM 689 N N . ALA A 1 90 ? -8.330 -3.744 -26.470 1.00 94.25 90 ALA A N 1
ATOM 690 C CA . ALA A 1 90 ? -8.874 -5.042 -26.107 1.00 94.25 90 ALA A CA 1
ATOM 691 C C . ALA A 1 90 ? -10.222 -4.887 -25.390 1.00 94.25 90 ALA A C 1
ATOM 693 O O . ALA A 1 90 ? -10.479 -3.868 -24.756 1.00 94.25 90 ALA A O 1
ATOM 694 N N . GLY A 1 91 ? -11.091 -5.894 -25.502 1.00 93.06 91 GLY A N 1
ATOM 695 C CA . GLY A 1 91 ? -12.403 -5.890 -24.849 1.00 93.06 91 GLY A CA 1
ATOM 696 C C . GLY A 1 91 ? -12.354 -6.238 -23.353 1.00 93.06 91 GLY A C 1
ATOM 697 O O . GLY A 1 91 ? -11.293 -6.585 -22.824 1.00 93.06 91 GLY A O 1
ATOM 698 N N . PRO A 1 92 ? -13.513 -6.212 -22.666 1.00 94.62 92 PRO A N 1
ATOM 699 C CA . PRO A 1 92 ? -13.631 -6.694 -21.294 1.00 94.62 92 PRO A CA 1
ATOM 700 C C . PRO A 1 92 ? -13.069 -8.110 -21.142 1.00 94.62 92 PRO A C 1
ATOM 702 O O . PRO A 1 92 ? -13.221 -8.950 -22.029 1.00 94.62 92 PRO A O 1
ATOM 705 N N . ASN A 1 93 ? -12.438 -8.377 -20.002 1.00 95.06 93 ASN A N 1
ATOM 706 C CA . ASN A 1 93 ? -11.788 -9.644 -19.666 1.00 95.06 93 ASN A CA 1
ATOM 707 C C . ASN A 1 93 ? -10.572 -10.077 -20.510 1.00 95.06 93 ASN A C 1
ATOM 709 O O . ASN A 1 93 ? -10.020 -11.147 -20.259 1.00 95.06 93 ASN A O 1
ATOM 713 N N . ALA A 1 94 ? -10.119 -9.277 -21.476 1.00 93.00 94 ALA A N 1
ATOM 714 C CA . ALA A 1 94 ? -8.926 -9.614 -22.249 1.00 93.00 94 ALA A CA 1
ATOM 715 C C . ALA A 1 94 ? -7.640 -9.566 -21.401 1.00 93.00 94 ALA A C 1
ATOM 717 O O . ALA A 1 94 ? -7.560 -8.821 -20.419 1.00 93.00 94 ALA A O 1
ATOM 718 N N . THR A 1 95 ? -6.636 -10.343 -21.814 1.00 93.38 95 THR A N 1
ATOM 719 C CA . THR A 1 95 ? -5.269 -10.311 -21.272 1.00 93.38 95 THR A CA 1
ATOM 720 C C . THR A 1 95 ? -4.394 -9.447 -22.170 1.00 93.38 95 THR A C 1
ATOM 722 O O . THR A 1 95 ? -4.307 -9.705 -23.369 1.00 93.38 95 THR A O 1
ATOM 725 N N . LEU A 1 96 ? -3.763 -8.422 -21.597 1.00 92.12 96 LEU A N 1
ATOM 726 C CA . LEU A 1 96 ? -2.839 -7.541 -22.306 1.00 92.12 96 LEU A CA 1
ATOM 727 C C . LEU A 1 96 ? -1.448 -8.162 -22.428 1.00 92.12 96 LEU A C 1
ATOM 729 O O . LEU A 1 96 ? -0.943 -8.797 -21.507 1.00 92.12 96 LEU A O 1
ATOM 733 N N . THR A 1 97 ? -0.802 -7.900 -23.554 1.00 88.56 97 THR A N 1
ATOM 734 C CA . THR A 1 97 ? 0.549 -8.338 -23.902 1.00 88.56 97 THR A CA 1
ATOM 735 C C . THR A 1 97 ? 1.411 -7.139 -24.286 1.00 88.56 97 THR A C 1
ATOM 737 O O . THR A 1 97 ? 0.917 -6.035 -24.505 1.00 88.56 97 THR A O 1
ATOM 740 N N . SER A 1 98 ? 2.721 -7.336 -24.442 1.00 84.50 98 SER A N 1
ATOM 741 C CA . SER A 1 98 ? 3.620 -6.266 -24.901 1.00 84.50 98 SER A CA 1
ATOM 742 C C . SER A 1 98 ? 3.263 -5.719 -26.290 1.00 84.50 98 SER A C 1
ATOM 744 O O . SER A 1 98 ? 3.550 -4.555 -26.565 1.00 84.50 98 SER A O 1
ATOM 746 N N . ALA A 1 99 ? 2.601 -6.515 -27.141 1.00 87.00 99 ALA A N 1
ATOM 747 C CA . ALA A 1 99 ? 2.147 -6.095 -28.466 1.00 87.00 99 ALA A CA 1
ATOM 748 C C . ALA A 1 99 ? 0.989 -5.086 -28.408 1.00 87.00 99 ALA A C 1
ATOM 750 O O . ALA A 1 99 ? 0.801 -4.310 -29.346 1.00 87.00 99 ALA A O 1
ATOM 751 N N . ASP A 1 100 ? 0.242 -5.045 -27.304 1.00 93.94 100 ASP A N 1
ATOM 752 C CA . ASP A 1 100 ? -0.873 -4.115 -27.105 1.00 93.94 100 ASP A CA 1
ATOM 753 C C . ASP A 1 100 ? -0.402 -2.686 -26.793 1.00 93.94 100 ASP A C 1
ATOM 755 O O . ASP A 1 100 ? -1.185 -1.741 -26.876 1.00 93.94 100 ASP A O 1
ATOM 759 N N . PHE A 1 101 ? 0.896 -2.505 -26.522 1.00 94.25 101 PHE A N 1
ATOM 760 C CA . PHE A 1 101 ? 1.517 -1.222 -26.205 1.00 94.25 101 PHE A CA 1
ATOM 761 C C . PHE A 1 101 ? 2.504 -0.765 -27.294 1.00 94.25 101 PHE A C 1
ATOM 763 O O . PHE A 1 101 ? 3.166 -1.600 -27.912 1.00 94.25 101 PHE A O 1
ATOM 770 N N . PRO A 1 102 ? 2.690 0.553 -27.489 1.00 94.12 102 PRO A N 1
ATOM 771 C CA . PRO A 1 102 ? 1.956 1.644 -26.850 1.00 94.12 102 PRO A CA 1
ATOM 772 C C . PRO A 1 102 ? 0.592 1.899 -27.515 1.00 94.12 102 PRO A C 1
ATOM 774 O O . PRO A 1 102 ? 0.384 1.590 -28.687 1.00 94.12 102 PRO A O 1
ATOM 777 N N . PHE A 1 103 ? -0.331 2.545 -26.797 1.00 96.31 103 PHE A N 1
ATOM 778 C CA . PHE A 1 103 ? -1.669 2.844 -27.349 1.00 96.31 103 PHE A CA 1
ATOM 779 C C . PHE A 1 103 ? -1.649 3.918 -28.444 1.00 96.31 103 PHE A C 1
ATOM 781 O O . PHE A 1 103 ? -2.576 4.006 -29.245 1.00 96.31 103 PHE A O 1
ATOM 788 N N . HIS A 1 104 ? -0.576 4.707 -28.504 1.00 94.56 104 HIS A N 1
ATOM 789 C CA . HIS A 1 104 ? -0.284 5.610 -29.609 1.00 94.56 104 HIS A CA 1
ATOM 790 C C . HIS A 1 104 ? 1.061 5.221 -30.220 1.00 94.56 104 HIS A C 1
ATOM 792 O O . HIS A 1 104 ? 2.107 5.443 -29.609 1.00 94.56 104 HIS A O 1
ATOM 798 N N . GLU A 1 105 ? 1.031 4.642 -31.416 1.00 91.56 105 GLU A N 1
ATOM 799 C CA . GLU A 1 105 ? 2.194 4.054 -32.072 1.00 91.56 105 GLU A CA 1
ATOM 800 C C . GLU A 1 105 ? 2.415 4.649 -33.460 1.00 91.56 105 GLU A C 1
ATOM 802 O O . GLU A 1 105 ? 1.481 4.872 -34.240 1.00 91.56 105 GLU A O 1
ATOM 807 N N . ARG A 1 106 ? 3.687 4.873 -33.788 1.00 87.44 106 ARG A N 1
ATOM 808 C CA . ARG A 1 106 ? 4.134 5.428 -35.064 1.00 87.44 106 ARG A CA 1
ATOM 809 C C . ARG A 1 106 ? 5.032 4.441 -35.787 1.00 87.44 106 ARG A C 1
ATOM 811 O O . ARG A 1 106 ? 5.755 3.680 -35.160 1.00 87.44 106 ARG A O 1
ATOM 818 N N . GLN A 1 107 ? 5.013 4.503 -37.116 1.00 86.19 107 GLN A N 1
ATOM 819 C CA . GLN A 1 107 ? 5.808 3.618 -37.969 1.00 86.19 107 GLN A CA 1
ATOM 820 C C . GLN A 1 107 ? 7.324 3.720 -37.711 1.00 86.19 107 GLN A C 1
ATOM 822 O O . GLN A 1 107 ? 8.016 2.706 -37.737 1.00 86.19 107 GLN A O 1
ATOM 827 N N . ALA A 1 108 ? 7.837 4.930 -37.477 1.00 79.44 108 ALA A N 1
ATOM 828 C CA . ALA A 1 108 ? 9.227 5.212 -37.133 1.00 79.44 108 ALA A CA 1
ATOM 829 C C . ALA A 1 108 ? 9.280 5.968 -35.786 1.00 79.44 108 ALA A C 1
ATOM 831 O O . ALA A 1 108 ? 9.313 7.200 -35.772 1.00 79.44 108 ALA A O 1
ATOM 832 N N . PRO A 1 109 ? 9.245 5.249 -34.648 1.00 64.88 109 PRO A N 1
ATOM 833 C CA . PRO A 1 109 ? 9.050 5.844 -33.320 1.00 64.88 109 PRO A CA 1
ATOM 834 C C . PRO A 1 109 ? 10.161 6.828 -32.899 1.00 64.88 109 PRO A C 1
ATOM 836 O O . PRO A 1 109 ? 9.899 7.832 -32.241 1.00 64.88 109 PRO A O 1
ATOM 839 N N . ALA A 1 110 ? 11.403 6.598 -33.340 1.00 58.22 110 ALA A N 1
ATOM 840 C CA . ALA A 1 110 ? 12.562 7.387 -32.918 1.00 58.22 110 ALA A CA 1
ATOM 841 C C . ALA A 1 110 ? 12.887 8.617 -33.794 1.00 58.22 110 ALA A C 1
ATOM 843 O O . ALA A 1 110 ? 13.765 9.384 -33.402 1.00 58.22 110 ALA A O 1
ATOM 844 N N . ASP A 1 111 ? 12.224 8.809 -34.947 1.00 57.91 111 ASP A N 1
ATOM 845 C CA . ASP A 1 111 ? 12.763 9.690 -35.997 1.00 57.91 111 ASP A CA 1
ATOM 846 C C . ASP A 1 111 ? 12.058 11.042 -36.190 1.00 57.91 111 ASP A C 1
ATOM 848 O O . ASP A 1 111 ? 12.749 11.936 -36.665 1.00 57.91 111 ASP A O 1
ATOM 852 N N . GLN A 1 112 ? 10.766 11.237 -35.847 1.00 67.44 112 GLN A N 1
ATOM 853 C CA . GLN A 1 112 ? 10.082 12.562 -35.793 1.00 67.44 112 GLN A CA 1
ATOM 854 C C . GLN A 1 112 ? 8.555 12.464 -35.560 1.00 67.44 112 GLN A C 1
ATOM 856 O O . GLN A 1 112 ? 7.919 11.468 -35.921 1.00 67.44 112 GLN A O 1
ATOM 861 N N . GLN A 1 113 ? 7.928 13.550 -35.074 1.00 79.19 113 GLN A N 1
ATOM 862 C CA . GLN A 1 113 ? 6.457 13.724 -35.001 1.00 79.19 113 GLN A CA 1
ATOM 863 C C . GLN A 1 113 ? 5.718 13.553 -36.345 1.00 79.19 113 GLN A C 1
ATOM 865 O O . GLN A 1 113 ? 4.500 13.356 -36.366 1.00 79.19 113 GLN A O 1
ATOM 870 N N . GLU A 1 114 ? 6.430 13.626 -37.470 1.00 77.69 114 GLU A N 1
ATOM 871 C CA . GLU A 1 114 ? 5.868 13.512 -38.821 1.00 77.69 114 GLU A CA 1
ATOM 872 C C . GLU A 1 114 ? 5.664 12.059 -39.287 1.00 77.69 114 GLU A C 1
ATOM 874 O O . GLU A 1 114 ? 4.955 11.828 -40.269 1.00 77.69 114 GLU A O 1
ATOM 879 N N . SER A 1 115 ? 6.226 11.063 -38.584 1.00 85.50 115 SER A N 1
ATOM 880 C CA . SER A 1 115 ? 6.019 9.647 -38.920 1.00 85.50 115 SER A CA 1
ATOM 881 C C . SER A 1 115 ? 4.526 9.281 -38.878 1.00 85.50 115 SER A C 1
ATOM 883 O O . SER A 1 115 ? 3.862 9.617 -37.891 1.00 85.50 115 SER A O 1
ATOM 885 N N . PRO A 1 116 ? 3.998 8.512 -39.855 1.00 90.31 116 PRO A N 1
ATOM 886 C CA . PRO A 1 116 ? 2.617 8.039 -39.829 1.00 90.31 116 PRO A CA 1
ATOM 887 C C . PRO A 1 116 ? 2.268 7.322 -38.520 1.00 90.31 116 PRO A C 1
ATOM 889 O O . PRO A 1 116 ? 3.057 6.515 -38.016 1.00 90.31 116 PRO A O 1
ATOM 892 N N . VAL A 1 117 ? 1.080 7.618 -37.992 1.00 92.94 117 VAL A N 1
ATOM 893 C CA . VAL A 1 117 ? 0.478 6.904 -36.859 1.00 92.94 117 VAL A CA 1
ATOM 894 C C . VAL A 1 117 ? -0.121 5.603 -37.387 1.00 92.94 117 VAL A C 1
ATOM 896 O O . VAL A 1 117 ? -0.907 5.630 -38.335 1.00 92.94 117 VAL A O 1
ATOM 899 N N . ILE A 1 118 ? 0.269 4.476 -36.796 1.00 92.81 118 ILE A N 1
ATOM 900 C CA . ILE A 1 118 ? -0.189 3.133 -37.187 1.00 92.81 118 ILE A CA 1
ATOM 901 C C . ILE A 1 118 ? -1.193 2.543 -36.191 1.00 92.81 118 ILE A C 1
ATOM 903 O O . ILE A 1 118 ? -1.986 1.686 -36.573 1.00 92.81 118 ILE A O 1
ATOM 907 N N . ARG A 1 119 ? -1.208 3.046 -34.951 1.00 93.94 119 ARG A N 1
ATOM 908 C CA . ARG A 1 119 ? -2.211 2.740 -33.925 1.00 93.94 119 ARG A CA 1
ATOM 909 C C . ARG A 1 119 ? -2.454 3.976 -33.063 1.00 93.94 119 ARG A C 1
ATOM 911 O O . ARG A 1 119 ? -1.504 4.657 -32.688 1.00 93.94 119 ARG A O 1
ATOM 918 N N . ASP A 1 120 ? -3.715 4.266 -32.768 1.00 95.31 120 ASP A N 1
ATOM 919 C CA . ASP A 1 120 ? -4.129 5.336 -31.857 1.00 95.31 120 ASP A CA 1
ATOM 920 C C . ASP A 1 120 ? -5.365 4.872 -31.092 1.00 95.31 120 ASP A C 1
ATOM 922 O O . ASP A 1 120 ? -6.353 4.478 -31.714 1.00 95.31 120 ASP A O 1
ATOM 926 N N . SER A 1 121 ? -5.298 4.911 -29.767 1.00 96.62 121 SER A N 1
ATOM 927 C CA . SER A 1 121 ? -6.396 4.546 -28.880 1.00 96.62 121 SER A CA 1
ATOM 928 C C . SER A 1 121 ? -6.476 5.498 -27.685 1.00 96.62 121 SER A C 1
ATOM 930 O O . SER A 1 121 ? -5.446 5.956 -27.179 1.00 96.62 121 SER A O 1
ATOM 932 N N . ASP A 1 122 ? -7.697 5.818 -27.247 1.00 95.94 122 ASP A N 1
ATOM 933 C CA . ASP A 1 122 ? -7.966 6.516 -25.983 1.00 95.94 122 ASP A CA 1
ATOM 934 C C . ASP A 1 122 ? -8.364 5.580 -24.837 1.00 95.94 122 ASP A C 1
ATOM 936 O O . ASP A 1 122 ? -8.714 6.071 -23.762 1.00 95.94 122 ASP A O 1
ATOM 940 N N . ASP A 1 123 ? -8.249 4.266 -25.044 1.00 97.81 123 ASP A N 1
ATOM 941 C CA . ASP A 1 123 ? -8.362 3.273 -23.982 1.00 97.81 123 ASP A CA 1
ATOM 942 C C . ASP A 1 123 ? -7.361 3.551 -22.852 1.00 97.81 123 ASP A C 1
ATOM 944 O O . ASP A 1 123 ? -6.325 4.211 -23.003 1.00 97.81 123 ASP A O 1
ATOM 948 N N . ILE A 1 124 ? -7.682 3.015 -21.682 1.00 97.81 124 ILE A N 1
ATOM 949 C CA . ILE A 1 124 ? -6.938 3.232 -20.448 1.00 97.81 124 ILE A CA 1
ATOM 950 C C . ILE A 1 124 ? -6.628 1.872 -19.835 1.00 97.81 124 ILE A C 1
ATOM 952 O O . ILE A 1 124 ? -7.546 1.104 -19.560 1.00 97.81 124 ILE A O 1
ATOM 956 N N . SER A 1 125 ? -5.344 1.593 -19.598 1.00 97.25 125 SER A N 1
ATOM 957 C CA . SER A 1 125 ? -4.909 0.409 -18.854 1.00 97.25 125 SER A CA 1
ATOM 958 C C . SER A 1 125 ? -4.871 0.732 -17.363 1.00 97.25 125 SER A C 1
ATOM 960 O O . SER A 1 125 ? -4.115 1.610 -16.940 1.00 97.25 125 SER A O 1
ATOM 962 N N . THR A 1 126 ? -5.695 0.059 -16.566 1.00 95.75 126 THR A N 1
ATOM 963 C CA . THR A 1 126 ? -5.786 0.253 -15.116 1.00 95.75 126 THR A CA 1
ATOM 964 C C . THR A 1 126 ? -6.554 -0.870 -14.418 1.00 95.75 126 THR A C 1
ATOM 966 O O . THR A 1 126 ? -7.113 -1.757 -15.052 1.00 95.75 126 THR A O 1
ATOM 969 N N . SER A 1 127 ? -6.630 -0.774 -13.096 1.00 96.50 127 SER A N 1
ATOM 970 C CA . SER A 1 127 ? -7.226 -1.715 -12.171 1.00 96.50 127 SER A CA 1
ATOM 971 C C . SER A 1 127 ? -8.714 -1.977 -12.388 1.00 96.50 127 SER A C 1
ATOM 973 O O . SER A 1 127 ? -9.545 -1.066 -12.489 1.00 96.50 127 SER A O 1
ATOM 975 N N . GLN A 1 128 ? -9.059 -3.261 -12.318 1.00 95.12 128 GLN A N 1
ATOM 976 C CA . GLN A 1 128 ? -10.431 -3.727 -12.149 1.00 95.12 128 GLN A CA 1
ATOM 977 C C . GLN A 1 128 ? -10.906 -3.603 -10.698 1.00 95.12 128 GLN A C 1
ATOM 979 O O . GLN A 1 128 ? -10.243 -4.065 -9.762 1.00 95.12 128 GLN A O 1
ATOM 984 N N . GLY A 1 129 ? -12.097 -3.036 -10.535 1.00 95.44 129 GLY A N 1
ATOM 985 C CA . GLY A 1 129 ? -12.787 -2.896 -9.262 1.00 95.44 129 GLY A CA 1
ATOM 986 C C . GLY A 1 129 ? -14.006 -3.810 -9.173 1.00 95.44 129 GLY A C 1
ATOM 987 O O . GLY A 1 129 ? -13.883 -5.039 -9.207 1.00 95.44 129 GLY A O 1
ATOM 988 N N . MET A 1 130 ? -15.196 -3.239 -9.013 1.00 94.25 130 MET A N 1
ATOM 989 C CA . MET A 1 130 ? -16.424 -3.997 -8.753 1.00 94.25 130 MET A CA 1
ATOM 990 C C . MET A 1 130 ? -17.310 -4.191 -9.988 1.00 94.25 130 MET A C 1
ATOM 992 O O . MET A 1 130 ? -17.343 -3.368 -10.905 1.00 94.25 130 MET A O 1
ATOM 996 N N . ARG A 1 131 ? -18.088 -5.284 -9.986 1.00 94.75 131 ARG A N 1
ATOM 997 C CA . ARG A 1 131 ? -19.252 -5.419 -10.877 1.00 94.75 131 ARG A CA 1
ATOM 998 C C . ARG A 1 131 ? -20.275 -4.338 -10.544 1.00 94.75 131 ARG A C 1
ATOM 1000 O O . ARG A 1 131 ? -20.418 -3.928 -9.385 1.00 94.75 131 ARG A O 1
ATOM 1007 N N . ARG A 1 132 ? -20.991 -3.872 -11.563 1.00 95.81 132 ARG A N 1
ATOM 1008 C CA . ARG A 1 132 ? -21.953 -2.790 -11.403 1.00 95.81 132 ARG A CA 1
ATOM 1009 C C . ARG A 1 132 ? -23.116 -3.236 -10.517 1.00 95.81 132 ARG A C 1
ATOM 1011 O O . ARG A 1 132 ? -23.796 -4.224 -10.762 1.00 95.81 132 ARG A O 1
ATOM 1018 N N . SER A 1 133 ? -23.328 -2.506 -9.430 1.00 96.62 133 SER A N 1
ATOM 1019 C CA . SER A 1 133 ? -24.387 -2.809 -8.472 1.00 96.62 133 SER A CA 1
ATOM 1020 C C . SER A 1 133 ? -24.794 -1.559 -7.706 1.00 96.62 133 SER A C 1
ATOM 1022 O O . SER A 1 133 ? -24.030 -0.599 -7.592 1.00 96.62 133 SER A O 1
ATOM 1024 N N . ARG A 1 134 ? -26.010 -1.565 -7.166 1.00 98.06 134 ARG A N 1
ATOM 1025 C CA . ARG A 1 134 ? -26.522 -0.519 -6.280 1.00 98.06 134 ARG A CA 1
ATOM 1026 C C . ARG A 1 134 ? -26.486 -1.015 -4.841 1.00 98.06 134 ARG A C 1
ATOM 1028 O O . ARG A 1 134 ? -26.976 -2.106 -4.556 1.00 98.06 134 ARG A O 1
ATOM 1035 N N . PHE A 1 135 ? -25.933 -0.209 -3.941 1.00 98.12 135 PHE A N 1
ATOM 1036 C CA . PHE A 1 135 ? -25.946 -0.502 -2.511 1.00 98.12 135 PHE A CA 1
ATOM 1037 C C . PHE A 1 135 ? -27.379 -0.411 -1.963 1.00 98.12 135 PHE A C 1
ATOM 1039 O O . PHE A 1 135 ? -28.099 0.546 -2.261 1.00 98.12 135 PHE A O 1
ATOM 1046 N N . VAL A 1 136 ? -27.789 -1.406 -1.173 1.00 97.88 136 VAL A N 1
ATOM 1047 C CA . VAL A 1 136 ? -29.085 -1.431 -0.480 1.00 97.88 136 VAL A CA 1
ATOM 1048 C C . VAL A 1 136 ? -28.876 -1.203 1.010 1.00 97.88 136 VAL A C 1
ATOM 1050 O O . VAL A 1 136 ? -29.386 -0.225 1.549 1.00 97.88 136 VAL A O 1
ATOM 1053 N N . ASP A 1 137 ? -28.126 -2.086 1.669 1.00 97.12 137 ASP A N 1
ATOM 1054 C CA . ASP A 1 137 ? -27.807 -1.970 3.093 1.00 97.12 137 ASP A CA 1
ATOM 1055 C C . ASP A 1 137 ? -26.605 -2.854 3.472 1.00 97.12 137 ASP A C 1
ATOM 1057 O O . ASP A 1 137 ? -26.051 -3.580 2.648 1.00 97.12 137 ASP A O 1
ATOM 1061 N N . ILE A 1 138 ? -26.197 -2.821 4.736 1.00 96.44 138 ILE A N 1
ATOM 1062 C CA . ILE A 1 138 ? -25.220 -3.759 5.300 1.00 96.44 138 ILE A CA 1
ATOM 1063 C C . ILE A 1 138 ? -25.901 -5.073 5.718 1.00 96.44 138 ILE A C 1
ATOM 1065 O O . ILE A 1 138 ? -27.015 -5.067 6.233 1.00 96.44 138 ILE A O 1
ATOM 1069 N N . SER A 1 139 ? -25.216 -6.207 5.547 1.00 91.81 139 SER A N 1
ATOM 1070 C CA . SER A 1 139 ? -25.747 -7.533 5.923 1.00 91.81 139 SER A CA 1
ATOM 1071 C C . SER A 1 139 ? -25.334 -7.997 7.327 1.00 91.81 139 SER A C 1
ATOM 1073 O O . SER A 1 139 ? -25.845 -8.996 7.827 1.00 91.81 139 SER A O 1
ATOM 1075 N N . GLY A 1 140 ? -24.375 -7.305 7.955 1.00 88.19 140 GLY A N 1
ATOM 1076 C CA . GLY A 1 140 ? -23.679 -7.786 9.154 1.00 88.19 140 GLY A CA 1
ATOM 1077 C C . GLY A 1 140 ? -22.537 -8.772 8.870 1.00 88.19 140 GLY A C 1
ATOM 1078 O O . GLY A 1 140 ? -21.921 -9.254 9.813 1.00 88.19 140 GLY A O 1
ATOM 1079 N N . THR A 1 141 ? -22.236 -9.049 7.597 1.00 94.19 141 THR A N 1
ATOM 1080 C CA . THR A 1 141 ? -21.096 -9.870 7.157 1.00 94.19 141 THR A CA 1
ATOM 1081 C C . THR A 1 141 ? -20.090 -9.036 6.351 1.00 94.19 141 THR A C 1
ATOM 1083 O O . THR A 1 141 ? -20.285 -7.836 6.141 1.00 94.19 141 THR A O 1
ATOM 1086 N N . ALA A 1 142 ? -19.026 -9.676 5.857 1.00 95.44 142 ALA A N 1
ATOM 1087 C CA . ALA A 1 142 ? -18.042 -9.072 4.958 1.00 95.44 142 ALA A CA 1
ATOM 1088 C C . ALA A 1 142 ? -18.624 -8.559 3.626 1.00 95.44 142 ALA A C 1
ATOM 1090 O O . ALA A 1 142 ? -17.967 -7.769 2.954 1.00 95.44 142 ALA A O 1
ATOM 1091 N N . VAL A 1 143 ? -19.833 -8.971 3.235 1.00 97.19 143 VAL A N 1
ATOM 1092 C CA . VAL A 1 143 ? -20.461 -8.603 1.956 1.00 97.19 143 VAL A CA 1
ATOM 1093 C C . VAL A 1 143 ? -21.658 -7.689 2.214 1.00 97.19 143 VAL A C 1
ATOM 1095 O O . VAL A 1 143 ? -22.502 -7.979 3.060 1.00 97.19 143 VAL A O 1
ATOM 1098 N N . ASP A 1 144 ? -21.741 -6.568 1.508 1.00 97.88 144 ASP A N 1
ATOM 1099 C CA . ASP A 1 144 ? -22.894 -5.671 1.575 1.00 97.88 144 ASP A CA 1
ATOM 1100 C C . ASP A 1 144 ? -24.109 -6.298 0.871 1.00 97.88 144 ASP A C 1
ATOM 1102 O O . ASP A 1 144 ? -23.977 -7.133 -0.022 1.00 97.88 144 ASP A O 1
ATOM 1106 N N . VAL A 1 145 ? -25.316 -5.861 1.227 1.00 97.88 145 VAL A N 1
ATOM 1107 C CA . VAL A 1 145 ? -26.511 -6.168 0.439 1.00 97.88 145 VAL A CA 1
ATOM 1108 C C . VAL A 1 145 ? -26.547 -5.208 -0.745 1.00 97.88 145 VAL A C 1
ATOM 1110 O O . VAL A 1 145 ? -26.710 -3.997 -0.573 1.00 97.88 145 VAL A O 1
ATOM 1113 N N . THR A 1 146 ? -26.412 -5.745 -1.954 1.00 97.25 146 THR A N 1
ATOM 1114 C CA . THR A 1 146 ? -26.475 -4.975 -3.199 1.00 97.25 146 THR A CA 1
ATOM 1115 C C . THR A 1 146 ? -27.480 -5.586 -4.172 1.00 97.25 146 THR A C 1
ATOM 1117 O O . THR A 1 146 ? -27.812 -6.768 -4.103 1.00 97.25 146 THR A O 1
ATOM 1120 N N . THR A 1 147 ? -27.986 -4.767 -5.090 1.00 97.12 147 THR A N 1
ATOM 1121 C CA . THR A 1 147 ? -28.746 -5.233 -6.256 1.00 97.12 147 THR A CA 1
ATOM 1122 C C . THR A 1 147 ? -27.884 -5.064 -7.505 1.00 97.12 147 THR A C 1
ATOM 1124 O O . THR A 1 147 ? -27.489 -3.922 -7.773 1.00 97.12 147 THR A O 1
ATOM 1127 N N . PRO A 1 148 ? -27.601 -6.134 -8.273 1.00 94.88 148 PRO A N 1
ATOM 1128 C CA . PRO A 1 148 ? -26.912 -6.039 -9.563 1.00 94.88 148 PRO A CA 1
ATOM 1129 C C . PRO A 1 148 ? -27.588 -5.037 -10.506 1.00 94.88 148 PRO A C 1
ATOM 1131 O O . PRO A 1 148 ? -28.787 -4.764 -10.373 1.00 94.88 148 PRO A O 1
ATOM 1134 N N . GLN A 1 149 ? -26.821 -4.440 -11.413 1.00 94.94 149 GLN A N 1
ATOM 1135 C CA . GLN A 1 149 ? -27.298 -3.426 -12.353 1.00 94.94 149 GLN A CA 1
ATOM 1136 C C . GLN A 1 149 ? -26.637 -3.623 -13.712 1.00 94.94 149 GLN A C 1
ATOM 1138 O O . GLN A 1 149 ? -25.425 -3.464 -13.779 1.00 94.94 149 GLN A O 1
ATOM 1143 N N . ASP A 1 150 ? -27.445 -3.799 -14.760 1.00 93.12 150 ASP A N 1
ATOM 1144 C CA . ASP A 1 150 ? -26.979 -4.022 -16.132 1.00 93.12 150 ASP A CA 1
ATOM 1145 C C . ASP A 1 150 ? -25.851 -3.064 -16.560 1.00 93.12 150 ASP A C 1
ATOM 1147 O O . ASP A 1 150 ? -26.013 -1.831 -16.567 1.00 93.12 150 ASP A O 1
ATOM 1151 N N . ASP A 1 151 ? -24.723 -3.637 -16.979 1.00 93.81 151 ASP A N 1
ATOM 1152 C CA . ASP A 1 151 ? -23.584 -2.931 -17.564 1.00 93.81 151 ASP A CA 1
ATOM 1153 C C . ASP A 1 151 ? -23.385 -3.267 -19.060 1.00 93.81 151 ASP A C 1
ATOM 1155 O O . ASP A 1 151 ? -22.821 -4.309 -19.410 1.00 93.81 151 ASP A O 1
ATOM 1159 N N . PRO A 1 152 ? -23.810 -2.380 -19.984 1.00 92.94 152 PRO A N 1
ATOM 1160 C CA . PRO A 1 152 ? -23.660 -2.621 -21.417 1.00 92.94 152 PRO A CA 1
ATOM 1161 C C . PRO A 1 152 ? -22.213 -2.484 -21.913 1.00 92.94 152 PRO A C 1
ATOM 1163 O O . PRO A 1 152 ? -21.937 -2.872 -23.046 1.00 92.94 152 PRO A O 1
ATOM 1166 N N . VAL A 1 153 ? -21.305 -1.935 -21.099 1.00 94.88 153 VAL A N 1
ATOM 1167 C CA . VAL A 1 153 ? -19.902 -1.702 -21.460 1.00 94.88 153 VAL A CA 1
ATOM 1168 C C . VAL A 1 153 ? -19.034 -2.854 -20.963 1.00 94.88 153 VAL A C 1
ATOM 1170 O O . VAL A 1 153 ? -18.303 -3.459 -21.742 1.00 94.88 153 VAL A O 1
ATOM 1173 N N . PHE A 1 154 ? -19.135 -3.201 -19.682 1.00 95.31 154 PHE A N 1
ATOM 1174 C CA . PHE A 1 154 ? -18.292 -4.218 -19.050 1.00 95.31 154 PHE A CA 1
ATOM 1175 C C . PHE A 1 154 ? -18.999 -5.579 -18.995 1.00 95.31 154 PHE A C 1
ATOM 1177 O O . PHE A 1 154 ? -19.444 -6.029 -17.939 1.00 95.31 154 PHE A O 1
ATOM 1184 N N . ASN A 1 155 ? -19.119 -6.240 -20.151 1.00 94.38 155 ASN A N 1
ATOM 1185 C CA . ASN A 1 155 ? -19.677 -7.591 -20.256 1.00 94.38 155 ASN A CA 1
ATOM 1186 C C . ASN A 1 155 ? -19.007 -8.428 -21.359 1.00 94.38 155 ASN A C 1
ATOM 1188 O O . ASN A 1 155 ? -18.508 -7.898 -22.351 1.00 94.38 155 ASN A O 1
ATOM 1192 N N . VAL A 1 156 ? -19.049 -9.753 -21.201 1.00 92.62 156 VAL A N 1
ATOM 1193 C CA . VAL A 1 156 ? -18.635 -10.740 -22.208 1.00 92.62 156 VAL A CA 1
ATOM 1194 C C . VAL A 1 156 ? -19.826 -11.642 -22.506 1.00 92.62 156 VAL A C 1
ATOM 1196 O O . VAL A 1 156 ? -20.328 -12.337 -21.626 1.00 92.62 156 VAL A O 1
ATOM 1199 N N . GLY A 1 157 ? -20.317 -11.616 -23.747 1.00 88.69 157 GLY A N 1
ATOM 1200 C CA . GLY A 1 157 ? -21.471 -12.431 -24.147 1.00 88.69 157 GLY A CA 1
ATOM 1201 C C . GLY A 1 157 ? -22.753 -12.122 -23.360 1.00 88.69 157 GLY A C 1
ATOM 1202 O O . GLY A 1 157 ? -23.571 -13.017 -23.164 1.00 88.69 157 GLY A O 1
ATOM 1203 N N . GLY A 1 158 ? -22.919 -10.879 -22.888 1.00 89.62 158 GLY A N 1
ATOM 1204 C CA . GLY A 1 158 ? -24.049 -10.461 -22.052 1.00 89.62 158 GLY A CA 1
ATOM 1205 C C . GLY A 1 158 ? -23.911 -10.800 -20.563 1.00 89.62 158 GLY A C 1
ATOM 1206 O O . GLY A 1 158 ? -24.846 -10.553 -19.808 1.00 89.62 158 GLY A O 1
ATOM 1207 N N . VAL A 1 159 ? -22.771 -11.349 -20.132 1.00 90.75 159 VAL A N 1
ATOM 1208 C CA . VAL A 1 159 ? -22.463 -11.616 -18.720 1.00 90.75 159 VAL A CA 1
ATOM 1209 C C . VAL A 1 159 ? -21.522 -10.540 -18.187 1.00 90.75 159 VAL A C 1
ATOM 1211 O O . VAL A 1 159 ? -20.475 -10.282 -18.776 1.00 90.75 159 VAL A O 1
ATOM 1214 N N . GLU A 1 160 ? -21.897 -9.909 -17.078 1.00 92.31 160 GLU A N 1
ATOM 1215 C CA . GLU A 1 160 ? -21.165 -8.777 -16.506 1.00 92.31 160 GLU A CA 1
ATOM 1216 C C . GLU A 1 160 ? -19.792 -9.168 -15.954 1.00 92.31 160 GLU A C 1
ATOM 1218 O O . GLU A 1 160 ? -19.653 -10.079 -15.128 1.00 92.31 160 GLU A O 1
ATOM 1223 N N . THR A 1 161 ? -18.781 -8.399 -16.344 1.00 93.75 161 THR A N 1
ATOM 1224 C CA . THR A 1 161 ? -17.432 -8.473 -15.785 1.00 93.75 161 THR A CA 1
ATOM 1225 C C . THR A 1 161 ? -17.223 -7.356 -14.766 1.00 93.75 161 THR A C 1
ATOM 1227 O O . THR A 1 161 ? -18.036 -6.441 -14.614 1.00 93.75 161 THR A O 1
ATOM 1230 N N . ARG A 1 162 ? -16.114 -7.409 -14.023 1.00 95.25 162 ARG A N 1
ATOM 1231 C CA . ARG A 1 162 ? -15.714 -6.286 -13.165 1.00 95.25 162 ARG A CA 1
ATOM 1232 C C . ARG A 1 162 ? -15.429 -5.051 -14.017 1.00 95.25 162 ARG A C 1
ATOM 1234 O O . ARG A 1 162 ? -14.799 -5.170 -15.070 1.00 95.25 162 ARG A O 1
ATOM 1241 N N . ARG A 1 163 ? -15.868 -3.882 -13.541 1.00 96.12 163 ARG A N 1
ATOM 1242 C CA . ARG A 1 163 ? -15.574 -2.593 -14.173 1.00 96.12 163 ARG A CA 1
ATOM 1243 C C . ARG A 1 163 ? -14.111 -2.220 -13.966 1.00 96.12 163 ARG A C 1
ATOM 1245 O O . ARG A 1 163 ? -13.524 -2.555 -12.938 1.00 96.12 163 ARG A O 1
ATOM 1252 N N . VAL A 1 164 ? -13.553 -1.492 -14.924 1.00 97.06 164 VAL A N 1
ATOM 1253 C CA . VAL A 1 164 ? -12.173 -0.995 -14.889 1.00 97.06 164 VAL A CA 1
ATOM 1254 C C . VAL A 1 164 ? -12.185 0.517 -14.676 1.00 97.06 164 VAL A C 1
ATOM 1256 O O . VAL A 1 164 ? -12.994 1.222 -15.287 1.00 97.06 164 VAL A O 1
ATOM 1259 N N . ALA A 1 165 ? -11.330 1.018 -13.782 1.00 96.81 165 ALA A N 1
ATOM 1260 C CA . ALA A 1 165 ? -11.278 2.434 -13.416 1.00 96.81 165 ALA A CA 1
ATOM 1261 C C . ALA A 1 165 ? -10.926 3.354 -14.607 1.00 96.81 165 ALA A C 1
ATOM 1263 O O . ALA A 1 165 ? -10.531 2.910 -15.678 1.00 96.81 165 ALA A O 1
ATOM 1264 N N . GLY A 1 166 ? -11.087 4.668 -14.431 1.00 95.44 166 GLY A N 1
ATOM 1265 C CA . GLY A 1 166 ? -10.868 5.648 -15.505 1.00 95.44 166 GLY A CA 1
ATOM 1266 C C . GLY A 1 166 ? -9.442 6.194 -15.623 1.00 95.44 166 GLY A C 1
ATOM 1267 O O . GLY A 1 166 ? -9.211 7.058 -16.454 1.00 95.44 166 GLY A O 1
ATOM 1268 N N . ARG A 1 167 ? -8.498 5.776 -14.770 1.00 96.75 167 ARG A N 1
ATOM 1269 C CA . ARG A 1 167 ? -7.074 6.171 -14.810 1.00 96.75 167 ARG A CA 1
ATOM 1270 C C . ARG A 1 167 ? -6.221 5.091 -14.173 1.00 96.75 167 ARG A C 1
ATOM 1272 O O . ARG A 1 167 ? -6.697 4.442 -13.247 1.00 96.75 167 ARG A O 1
ATOM 1279 N N . ASN A 1 168 ? -4.980 4.956 -14.628 1.00 97.44 168 ASN A N 1
ATOM 1280 C CA . ASN A 1 168 ? -3.980 4.044 -14.074 1.00 97.44 168 ASN A CA 1
ATOM 1281 C C . ASN A 1 168 ? -3.743 4.296 -12.575 1.00 97.44 168 ASN A C 1
ATOM 1283 O O . ASN A 1 168 ? -3.636 5.454 -12.154 1.00 97.44 168 ASN A O 1
ATOM 1287 N N . ALA A 1 169 ? -3.666 3.221 -11.788 1.00 95.88 169 ALA A N 1
ATOM 1288 C CA . ALA A 1 169 ? -3.435 3.266 -10.349 1.00 95.88 169 ALA A CA 1
ATOM 1289 C C . ALA A 1 169 ? -1.948 3.559 -10.057 1.00 95.88 169 ALA A C 1
ATOM 1291 O O . ALA A 1 169 ? -1.089 2.725 -10.344 1.00 95.88 169 ALA A O 1
ATOM 1292 N N . PRO A 1 170 ? -1.598 4.738 -9.504 1.00 95.56 170 PRO A N 1
ATOM 1293 C CA . PRO A 1 170 ? -0.207 5.063 -9.208 1.00 95.56 170 PRO A CA 1
ATOM 1294 C C . PRO A 1 170 ? 0.290 4.306 -7.971 1.00 95.56 170 PRO A C 1
ATOM 1296 O O . PRO A 1 170 ? -0.503 3.823 -7.164 1.00 95.56 170 PRO A O 1
ATOM 1299 N N . THR A 1 171 ? 1.611 4.290 -7.772 1.00 97.69 171 THR A N 1
ATOM 1300 C CA . THR A 1 171 ? 2.188 3.774 -6.526 1.00 97.69 171 THR A CA 1
ATOM 1301 C C . THR A 1 171 ? 1.781 4.607 -5.302 1.00 97.69 171 THR A C 1
ATOM 1303 O O . THR A 1 171 ? 1.791 5.841 -5.355 1.00 97.69 171 THR A O 1
ATOM 1306 N N . VAL A 1 172 ? 1.465 3.936 -4.189 1.00 98.12 172 VAL A N 1
ATOM 1307 C CA . VAL A 1 172 ? 1.297 4.561 -2.860 1.00 98.12 172 VAL A CA 1
ATOM 1308 C C . VAL A 1 172 ? 2.627 4.783 -2.122 1.00 98.12 172 VAL A C 1
ATOM 1310 O O . VAL A 1 172 ? 2.686 5.532 -1.147 1.00 98.12 172 VAL A O 1
ATOM 1313 N N . VAL A 1 173 ? 3.727 4.180 -2.589 1.00 98.56 173 VAL A N 1
ATOM 1314 C CA . VAL A 1 173 ? 5.061 4.362 -1.997 1.00 98.56 173 VAL A CA 1
ATOM 1315 C C . VAL A 1 173 ? 5.539 5.795 -2.243 1.00 98.56 173 VAL A C 1
ATOM 1317 O O . VAL A 1 173 ? 5.462 6.308 -3.358 1.00 98.56 173 VAL A O 1
ATOM 1320 N N . ASN A 1 174 ? 6.041 6.455 -1.196 1.00 98.38 174 ASN A N 1
ATOM 1321 C CA . ASN A 1 174 ? 6.397 7.881 -1.157 1.00 98.38 174 ASN A CA 1
ATOM 1322 C C . ASN A 1 174 ? 5.232 8.855 -1.411 1.00 98.38 174 ASN A C 1
ATOM 1324 O O . ASN A 1 174 ? 5.467 10.061 -1.514 1.00 98.38 174 ASN A O 1
ATOM 1328 N N . ALA A 1 175 ? 3.978 8.394 -1.481 1.00 97.88 175 ALA A N 1
ATOM 1329 C CA . ALA A 1 175 ? 2.845 9.274 -1.770 1.00 97.88 175 ALA A CA 1
ATOM 1330 C C . ALA A 1 175 ? 2.624 10.348 -0.688 1.00 97.88 175 ALA A C 1
ATOM 1332 O O . ALA A 1 175 ? 2.034 11.393 -0.974 1.00 97.88 175 ALA A O 1
ATOM 1333 N N . VAL A 1 176 ? 3.164 10.138 0.520 1.00 97.19 176 VAL A N 1
ATOM 1334 C CA . VAL A 1 176 ? 3.136 11.105 1.628 1.00 97.19 176 VAL A CA 1
ATOM 1335 C C . VAL A 1 176 ? 3.793 12.434 1.277 1.00 97.19 176 VAL A C 1
ATOM 1337 O O . VAL A 1 176 ? 3.345 13.473 1.747 1.00 97.19 176 VAL A O 1
ATOM 1340 N N . PHE A 1 177 ? 4.798 12.444 0.399 1.00 96.56 177 PHE A N 1
ATOM 1341 C CA . PHE A 1 177 ? 5.458 13.689 0.013 1.00 96.56 177 PHE A CA 1
ATOM 1342 C C . PHE A 1 177 ? 4.613 14.551 -0.930 1.00 96.56 177 PHE A C 1
ATOM 1344 O O . PHE A 1 177 ? 4.919 15.733 -1.086 1.00 96.56 177 PHE A O 1
ATOM 1351 N N . ASN A 1 178 ? 3.554 14.004 -1.541 1.00 95.75 178 ASN A N 1
ATOM 1352 C CA . ASN A 1 178 ? 2.691 14.755 -2.446 1.00 95.75 178 ASN A CA 1
ATOM 1353 C C . ASN A 1 178 ? 1.828 15.759 -1.672 1.00 95.75 178 ASN A C 1
ATOM 1355 O O . ASN A 1 178 ? 1.049 15.382 -0.790 1.00 95.75 178 ASN A O 1
ATOM 1359 N N . TYR A 1 179 ? 1.846 17.027 -2.083 1.00 92.00 179 TYR A N 1
ATOM 1360 C CA . TYR A 1 179 ? 0.946 18.015 -1.483 1.00 92.00 179 TYR A CA 1
ATOM 1361 C C . TYR A 1 179 ? -0.518 17.821 -1.922 1.00 92.00 179 TYR A C 1
ATOM 1363 O O . TYR A 1 179 ? -1.430 18.266 -1.232 1.00 92.00 179 TYR A O 1
ATOM 1371 N N . ALA A 1 180 ? -0.767 17.154 -3.051 1.00 92.94 180 ALA A N 1
ATOM 1372 C CA . ALA A 1 180 ? -2.097 16.780 -3.531 1.00 92.94 180 ALA A CA 1
ATOM 1373 C C . ALA A 1 180 ? -2.039 15.384 -4.163 1.00 92.94 180 ALA A C 1
ATOM 1375 O O . ALA A 1 180 ? -1.116 15.086 -4.919 1.00 92.94 180 ALA A O 1
ATOM 1376 N N . ASN A 1 181 ? -3.013 14.524 -3.861 1.00 97.06 181 ASN A N 1
ATOM 1377 C CA . ASN A 1 181 ? -3.042 13.135 -4.334 1.00 97.06 181 ASN A CA 1
ATOM 1378 C C . ASN A 1 181 ? -4.132 12.899 -5.396 1.00 97.06 181 ASN A C 1
ATOM 1380 O O . ASN A 1 181 ? -4.998 13.748 -5.612 1.00 97.06 181 ASN A O 1
ATOM 1384 N N . PHE A 1 182 ? -4.053 11.743 -6.068 1.00 97.56 182 PHE A N 1
ATOM 1385 C CA . PHE A 1 182 ? -4.586 11.468 -7.415 1.00 97.56 182 PHE A CA 1
ATOM 1386 C C . PHE A 1 182 ? -3.861 12.220 -8.542 1.00 97.56 182 PHE A C 1
ATOM 1388 O O . PHE A 1 182 ? -3.231 13.255 -8.328 1.00 97.56 182 PHE A O 1
ATOM 1395 N N . SER A 1 183 ? -3.954 11.701 -9.770 1.00 97.12 183 SER A N 1
ATOM 1396 C CA . SER A 1 183 ? -3.301 12.295 -10.949 1.00 97.12 183 SER A CA 1
ATOM 1397 C C . SER A 1 183 ? -3.846 13.682 -11.315 1.00 97.12 183 SER A C 1
ATOM 1399 O O . SER A 1 183 ? -3.126 14.472 -11.904 1.00 97.12 183 SER A O 1
ATOM 1401 N N . ASP A 1 184 ? -5.084 14.015 -10.945 1.00 97.44 184 ASP A N 1
ATOM 1402 C CA . ASP A 1 184 ? -5.685 15.355 -11.087 1.00 97.44 184 ASP A CA 1
ATOM 1403 C C . ASP A 1 184 ? -5.585 16.201 -9.802 1.00 97.44 184 ASP A C 1
ATOM 1405 O O . ASP A 1 184 ? -6.056 17.338 -9.753 1.00 97.44 184 ASP A O 1
ATOM 1409 N N . GLY A 1 185 ? -4.986 15.656 -8.738 1.00 96.19 185 GLY A N 1
ATOM 1410 C CA . GLY A 1 185 ? -4.818 16.337 -7.460 1.00 96.19 185 GLY A CA 1
ATOM 1411 C C . GLY A 1 185 ? -6.129 16.638 -6.727 1.00 96.19 185 GLY A C 1
ATOM 1412 O O . GLY A 1 185 ? -6.155 17.565 -5.915 1.00 96.19 185 GLY A O 1
ATOM 1413 N N . ARG A 1 186 ? -7.229 15.927 -7.025 1.00 96.50 186 ARG A N 1
ATOM 1414 C CA . ARG A 1 186 ? -8.536 16.181 -6.389 1.00 96.50 186 ARG A CA 1
ATOM 1415 C C . ARG A 1 186 ? -8.568 15.866 -4.892 1.00 96.50 186 ARG A C 1
ATOM 1417 O O . ARG A 1 186 ? -9.449 16.366 -4.202 1.00 96.50 186 ARG A O 1
ATOM 1424 N N . ALA A 1 187 ? -7.636 15.049 -4.393 1.00 97.25 187 ALA A N 1
ATOM 1425 C CA . ALA A 1 187 ? -7.470 14.844 -2.960 1.00 97.25 187 ALA A CA 1
ATOM 1426 C C . ALA A 1 187 ? -6.726 16.043 -2.371 1.00 97.25 187 ALA A C 1
ATOM 1428 O O . ALA A 1 187 ? -5.508 16.189 -2.524 1.00 97.25 187 ALA A O 1
ATOM 1429 N N . ASN A 1 188 ? -7.496 16.913 -1.725 1.00 93.94 188 ASN A N 1
ATOM 1430 C CA . ASN A 1 188 ? -7.043 18.190 -1.202 1.00 93.94 188 ASN A CA 1
ATOM 1431 C C . ASN A 1 188 ? -6.051 17.999 -0.043 1.00 93.94 188 ASN A C 1
ATOM 1433 O O . ASN A 1 188 ? -6.253 17.123 0.797 1.00 93.94 188 ASN A O 1
ATOM 1437 N N . ASN A 1 189 ? -5.022 18.852 0.053 1.00 92.25 189 ASN A N 1
ATOM 1438 C CA . ASN A 1 189 ? -4.086 18.831 1.189 1.00 92.25 189 ASN A CA 1
ATOM 1439 C C . ASN A 1 189 ? -4.775 19.102 2.529 1.00 92.25 189 ASN A C 1
ATOM 1441 O O . ASN A 1 189 ? -4.275 18.673 3.562 1.00 92.25 189 ASN A O 1
ATOM 1445 N N . ILE A 1 190 ? -5.909 19.797 2.523 1.00 94.75 190 ILE A N 1
ATOM 1446 C CA . ILE A 1 190 ? -6.678 20.090 3.723 1.00 94.75 190 ILE A CA 1
ATOM 1447 C C . ILE A 1 190 ? -7.821 19.084 3.806 1.00 94.75 190 ILE A C 1
ATOM 1449 O O . ILE A 1 190 ? -8.856 19.258 3.161 1.00 94.75 190 ILE A O 1
ATOM 1453 N N . PHE A 1 191 ? -7.654 18.045 4.618 1.00 98.12 191 PHE A N 1
ATOM 1454 C CA . PHE A 1 191 ? -8.700 17.055 4.838 1.00 98.12 191 PHE A CA 1
ATOM 1455 C C . PHE A 1 191 ? -9.819 17.638 5.709 1.00 98.12 191 PHE A C 1
ATOM 1457 O O . PHE A 1 191 ? -9.571 18.295 6.725 1.00 98.12 191 PHE A O 1
ATOM 1464 N N . ASN A 1 192 ? -11.067 17.405 5.300 1.00 97.12 192 ASN A N 1
ATOM 1465 C CA . ASN A 1 192 ? -12.266 17.892 5.989 1.00 97.12 192 ASN A CA 1
ATOM 1466 C C . ASN A 1 192 ? -12.905 16.848 6.928 1.00 97.12 192 ASN A C 1
ATOM 1468 O O . ASN A 1 192 ? -13.971 17.111 7.483 1.00 97.12 192 ASN A O 1
ATOM 1472 N N . GLY A 1 193 ? -12.278 15.676 7.091 1.00 97.25 193 GLY A N 1
ATOM 1473 C CA . GLY A 1 193 ? -12.765 14.580 7.933 1.00 97.25 193 GLY A CA 1
ATOM 1474 C C . GLY A 1 193 ? -13.784 13.649 7.264 1.00 97.25 193 GLY A C 1
ATOM 1475 O O . GLY A 1 193 ? -14.124 12.621 7.846 1.00 97.25 193 GLY A O 1
ATOM 1476 N N . VAL A 1 194 ? -14.280 13.978 6.064 1.00 96.12 194 VAL A N 1
ATOM 1477 C CA . VAL A 1 194 ? -15.436 13.302 5.446 1.00 96.12 194 VAL A CA 1
ATOM 1478 C C . VAL A 1 194 ? -15.153 12.804 4.030 1.00 96.12 194 VAL A C 1
ATOM 1480 O O . VAL A 1 194 ? -15.511 11.675 3.706 1.00 96.12 194 VAL A O 1
ATOM 1483 N N . ASN A 1 195 ? -14.545 13.626 3.172 1.00 96.00 195 ASN A N 1
ATOM 1484 C CA . ASN A 1 195 ? -14.375 13.333 1.746 1.00 96.00 195 ASN A CA 1
ATOM 1485 C C . ASN A 1 195 ? -13.103 13.985 1.156 1.00 96.00 195 ASN A C 1
ATOM 1487 O O . ASN A 1 195 ? -12.449 14.780 1.837 1.00 96.00 195 ASN A O 1
ATOM 1491 N N . PRO A 1 196 ? -12.744 13.679 -0.108 1.00 97.44 196 PRO A N 1
ATOM 1492 C CA . PRO A 1 196 ? -11.475 14.125 -0.690 1.00 97.44 196 PRO A CA 1
ATOM 1493 C C . PRO A 1 196 ? -11.337 15.631 -0.949 1.00 97.44 196 PRO A C 1
ATOM 1495 O O . PRO A 1 196 ? -10.223 16.112 -1.155 1.00 97.44 196 PRO A O 1
ATOM 1498 N N . PHE A 1 197 ? -12.439 16.382 -0.987 1.00 96.12 197 PHE A N 1
ATOM 1499 C CA . PHE A 1 197 ? -12.470 17.715 -1.605 1.00 96.12 197 PHE A CA 1
ATOM 1500 C C . PHE A 1 197 ? -12.108 18.855 -0.643 1.00 96.12 197 PHE A C 1
ATOM 1502 O O . PHE A 1 197 ? -11.884 19.993 -1.057 1.00 96.12 197 PHE A O 1
ATOM 1509 N N . GLY A 1 198 ? -11.963 18.554 0.648 1.00 94.19 198 GLY A N 1
ATOM 1510 C CA . GLY A 1 198 ? -11.452 19.514 1.617 1.00 94.19 198 GLY A CA 1
ATOM 1511 C C . GLY A 1 198 ? -12.394 20.712 1.822 1.00 94.19 198 GLY A C 1
ATOM 1512 O O . GLY A 1 198 ? -13.592 20.503 2.034 1.00 94.19 198 GLY A O 1
ATOM 1513 N N . PRO A 1 199 ? -11.894 21.966 1.818 1.00 94.00 199 PRO A N 1
ATOM 1514 C CA . PRO A 1 199 ? -12.694 23.149 2.141 1.00 94.00 199 PRO A CA 1
ATOM 1515 C C . PRO A 1 199 ? -13.833 23.489 1.173 1.00 94.00 199 PRO A C 1
ATOM 1517 O O . PRO A 1 199 ? -14.682 24.298 1.548 1.00 94.00 199 PRO A O 1
ATOM 1520 N N . THR A 1 200 ? -13.857 22.931 -0.042 1.00 95.06 200 THR A N 1
ATOM 1521 C CA . THR A 1 200 ? -14.924 23.211 -1.020 1.00 95.06 200 THR A CA 1
ATOM 1522 C C . THR A 1 200 ? -16.249 22.542 -0.650 1.00 95.06 200 THR A C 1
ATOM 1524 O O . THR A 1 200 ? -17.309 23.053 -1.014 1.00 95.06 200 THR A O 1
ATOM 1527 N N . ASP A 1 201 ? -16.215 21.486 0.173 1.00 94.88 201 ASP A N 1
ATOM 1528 C CA . ASP A 1 201 ? -17.406 20.973 0.844 1.00 94.88 201 ASP A CA 1
ATOM 1529 C C . ASP A 1 201 ? -17.713 21.780 2.117 1.00 94.88 201 ASP A C 1
ATOM 1531 O O . ASP A 1 201 ? -17.151 21.570 3.201 1.00 94.88 201 ASP A O 1
ATOM 1535 N N . LEU A 1 202 ? -18.669 22.700 2.001 1.00 93.00 202 LEU A N 1
ATOM 1536 C CA . LEU A 1 202 ? -19.144 23.504 3.125 1.00 93.00 202 LEU A CA 1
ATOM 1537 C C . LEU A 1 202 ? -20.017 22.724 4.114 1.00 93.00 202 LEU A C 1
ATOM 1539 O O . LEU A 1 202 ? -20.241 23.219 5.221 1.00 93.00 202 LEU A O 1
ATOM 1543 N N . ASN A 1 203 ? -20.477 21.519 3.774 1.00 92.44 203 ASN A N 1
ATOM 1544 C CA . ASN A 1 203 ? -21.360 20.676 4.583 1.00 92.44 203 ASN A CA 1
ATOM 1545 C C . ASN A 1 203 ? -20.631 19.520 5.278 1.00 92.44 203 ASN A C 1
ATOM 1547 O O . ASN A 1 203 ? -21.201 18.939 6.197 1.00 92.44 203 ASN A O 1
ATOM 1551 N N . ALA A 1 204 ? -19.370 19.245 4.936 1.00 94.31 204 ALA A N 1
ATOM 1552 C CA . ALA A 1 204 ? -18.548 18.266 5.644 1.00 94.31 204 ALA A CA 1
ATOM 1553 C C . ALA A 1 204 ? -18.477 18.594 7.147 1.00 94.31 204 ALA A C 1
ATOM 1555 O O . ALA A 1 204 ? -18.008 19.669 7.547 1.00 94.31 204 ALA A O 1
ATOM 1556 N N . ARG A 1 205 ? -18.994 17.688 7.982 1.00 94.25 205 ARG A N 1
ATOM 1557 C CA . ARG A 1 205 ? -18.987 17.784 9.445 1.00 94.25 205 ARG A CA 1
ATOM 1558 C C . ARG A 1 205 ? -18.569 16.454 10.052 1.00 94.25 205 ARG A C 1
ATOM 1560 O O . ARG A 1 205 ? -18.995 15.404 9.580 1.00 94.25 205 ARG A O 1
ATOM 1567 N N . ILE A 1 206 ? -17.813 16.535 11.138 1.00 96.31 206 ILE A N 1
ATOM 1568 C CA . ILE A 1 206 ? -17.549 15.424 12.056 1.00 96.31 206 ILE A CA 1
ATOM 1569 C C . ILE A 1 206 ? -18.228 15.705 13.402 1.00 96.31 206 ILE A C 1
ATOM 1571 O O . ILE A 1 206 ? -18.627 16.837 13.682 1.00 96.31 206 ILE A O 1
ATOM 1575 N N . LEU A 1 207 ? -18.383 14.675 14.223 1.00 97.62 207 LEU A N 1
ATOM 1576 C CA . LEU A 1 207 ? -19.093 14.733 15.493 1.00 97.62 207 LEU A CA 1
ATOM 1577 C C . LEU A 1 207 ? -18.095 14.766 16.655 1.00 97.62 207 LEU A C 1
ATOM 1579 O O . LEU A 1 207 ? -17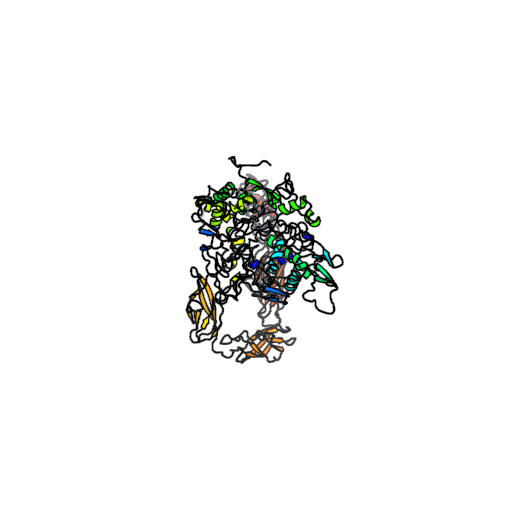.336 13.816 16.834 1.00 97.62 207 LEU A O 1
ATOM 1583 N N . VAL A 1 208 ? -18.117 15.813 17.472 1.00 97.94 208 VAL A N 1
ATOM 1584 C CA . VAL A 1 208 ? -17.201 15.987 18.615 1.00 97.94 208 VAL A CA 1
ATOM 1585 C C . VAL A 1 208 ? -17.990 16.021 19.914 1.00 97.94 208 VAL A C 1
ATOM 1587 O O . VAL A 1 208 ? -19.103 16.548 19.955 1.00 97.94 2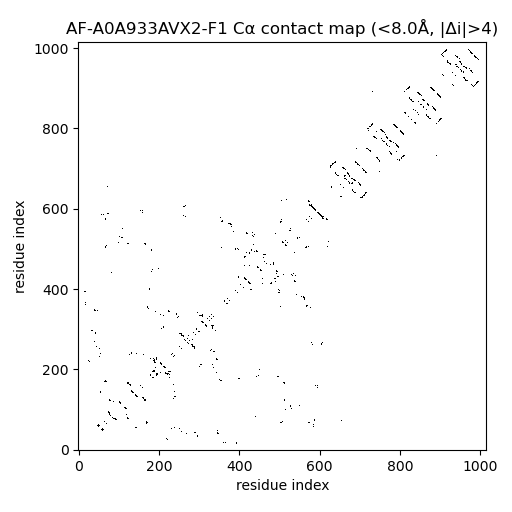08 VAL A O 1
ATOM 1590 N N . ASN A 1 209 ? -17.426 15.439 20.968 1.00 96.88 209 ASN A N 1
ATOM 1591 C CA . ASN A 1 209 ? -17.937 15.574 22.318 1.00 96.88 209 ASN A CA 1
ATOM 1592 C C . ASN A 1 209 ? -17.475 16.900 22.937 1.00 96.88 209 ASN A C 1
ATOM 1594 O O . ASN A 1 209 ? -16.332 17.037 23.354 1.00 96.88 209 ASN A O 1
ATOM 1598 N N . GLU A 1 210 ? -18.399 17.845 23.078 1.00 94.06 210 GLU A N 1
ATOM 1599 C CA . GLU A 1 210 ? -18.185 19.097 23.811 1.00 94.06 210 GLU A CA 1
ATOM 1600 C C . GLU A 1 210 ? -19.223 19.224 24.939 1.00 94.06 210 GLU A C 1
ATOM 1602 O O . GLU A 1 210 ? -19.983 20.191 25.021 1.00 94.06 210 GLU A O 1
ATOM 1607 N N . GLY A 1 211 ? -19.323 18.188 25.782 1.00 89.88 211 GLY A N 1
ATOM 1608 C CA . GLY A 1 211 ? -20.405 18.041 26.768 1.00 89.88 211 GLY A CA 1
ATOM 1609 C C . GLY A 1 211 ? -21.685 17.431 26.180 1.00 89.88 211 GLY A C 1
ATOM 1610 O O . GLY A 1 211 ? -22.774 17.607 26.729 1.00 89.88 211 GLY A O 1
ATOM 1611 N N . GLY A 1 212 ? -21.545 16.731 25.055 1.00 92.31 212 GLY A N 1
ATOM 1612 C CA . GLY A 1 212 ? -22.600 16.229 24.178 1.00 92.31 212 GLY A CA 1
ATOM 1613 C C . GLY A 1 212 ? -22.148 16.308 22.719 1.00 92.31 212 GLY A C 1
ATOM 1614 O O . GLY A 1 212 ? -21.236 17.070 22.393 1.00 92.31 212 GLY A O 1
ATOM 1615 N N . LEU A 1 213 ? -22.768 15.521 21.836 1.00 96.75 213 LEU A N 1
ATOM 1616 C CA . LEU A 1 213 ? -22.419 15.547 20.416 1.00 96.75 213 LEU A CA 1
ATOM 1617 C C . LEU A 1 213 ? -22.715 16.913 19.796 1.00 96.75 213 LEU A C 1
ATOM 1619 O O . LEU A 1 213 ? -23.836 17.421 19.878 1.00 96.75 213 LEU A O 1
ATOM 1623 N N . GLN A 1 214 ? -21.718 17.449 19.101 1.00 96.69 214 GLN A N 1
ATOM 1624 C CA . GLN A 1 214 ? -21.833 18.612 18.233 1.00 96.69 214 GLN A CA 1
ATOM 1625 C C . GLN A 1 214 ? -21.254 18.301 16.853 1.00 96.69 214 GLN A C 1
ATOM 1627 O O . GLN A 1 214 ? -20.230 17.633 16.732 1.00 96.69 214 GLN A O 1
ATOM 1632 N N . ALA A 1 215 ? -21.910 18.790 15.801 1.00 95.81 215 ALA A N 1
ATOM 1633 C CA . ALA A 1 215 ? -21.418 18.669 14.433 1.00 95.81 215 ALA A CA 1
ATOM 1634 C C . ALA A 1 215 ? -20.524 19.870 14.090 1.00 95.81 215 ALA A C 1
ATOM 1636 O O . ALA A 1 215 ? -21.016 20.993 13.957 1.00 95.81 215 ALA A O 1
ATOM 1637 N N . VAL A 1 216 ? -19.225 19.638 13.905 1.00 95.62 216 VAL A N 1
ATOM 1638 C CA . VAL A 1 216 ? -18.220 20.692 13.689 1.00 95.62 216 VAL A CA 1
ATOM 1639 C C . VAL A 1 216 ? -17.490 20.515 12.360 1.00 95.62 216 VAL A C 1
ATOM 1641 O O . VAL A 1 216 ? -17.398 19.416 11.812 1.00 95.62 216 VAL A O 1
ATOM 1644 N N . GLN A 1 217 ? -16.983 21.617 11.809 1.00 94.19 217 GLN A N 1
ATOM 1645 C CA . GLN A 1 217 ? -16.063 21.575 10.672 1.00 94.19 217 GLN A CA 1
ATOM 1646 C C . GLN A 1 217 ? -14.641 21.362 11.175 1.00 94.19 217 GLN A C 1
ATOM 1648 O O . GLN A 1 217 ? -14.203 22.071 12.075 1.00 94.19 217 GLN A O 1
ATOM 1653 N N . VAL A 1 218 ? -13.901 20.463 10.529 1.00 94.62 218 VAL A N 1
ATOM 1654 C CA . VAL A 1 218 ? -12.464 20.281 10.772 1.00 94.62 218 VAL A CA 1
ATOM 1655 C C . VAL A 1 218 ? -11.661 20.591 9.522 1.00 94.62 218 VAL A C 1
ATOM 1657 O O . VAL A 1 218 ? -12.166 20.490 8.399 1.00 94.62 218 VAL A O 1
ATOM 1660 N N . ARG A 1 219 ? -10.416 21.026 9.717 1.00 94.19 219 ARG A N 1
ATOM 1661 C CA . ARG A 1 219 ? -9.464 21.354 8.653 1.00 94.19 219 ARG A CA 1
ATOM 1662 C C . ARG A 1 219 ? -8.098 20.830 9.071 1.00 94.19 219 ARG A C 1
ATOM 1664 O O . ARG A 1 219 ? -7.446 21.408 9.935 1.00 94.19 219 ARG A O 1
ATOM 1671 N N . ILE A 1 220 ? -7.704 19.711 8.480 1.00 96.06 220 ILE A N 1
ATOM 1672 C CA . ILE A 1 220 ? -6.465 19.014 8.817 1.00 96.06 220 ILE A CA 1
ATOM 1673 C C . ILE A 1 220 ? -5.495 19.245 7.664 1.00 96.06 220 ILE A C 1
ATOM 1675 O O . ILE A 1 220 ? -5.684 18.707 6.579 1.00 96.06 220 ILE A O 1
ATOM 1679 N N . HIS A 1 221 ? -4.511 20.116 7.872 1.00 92.31 221 HIS A N 1
ATOM 1680 C CA . HIS A 1 221 ? -3.515 20.467 6.855 1.00 92.31 221 HIS A CA 1
ATOM 1681 C C . HIS A 1 221 ? -2.513 19.329 6.639 1.00 92.31 221 HIS A C 1
ATOM 1683 O O . HIS A 1 221 ? -2.331 18.496 7.521 1.00 92.31 221 HIS A O 1
ATOM 1689 N N . ASN A 1 222 ? -1.830 19.321 5.490 1.00 92.56 222 ASN A N 1
ATOM 1690 C CA . ASN A 1 222 ? -0.867 18.275 5.113 1.00 92.56 222 ASN A CA 1
ATOM 1691 C C . ASN A 1 222 ? -1.474 16.862 5.172 1.00 92.56 222 ASN A C 1
ATOM 1693 O O . ASN A 1 222 ? -0.829 15.897 5.578 1.00 92.56 222 ASN A O 1
ATOM 1697 N N . ALA A 1 223 ? -2.746 16.751 4.793 1.00 96.50 223 ALA A N 1
ATOM 1698 C CA . ALA A 1 223 ? -3.540 15.538 4.881 1.00 96.50 223 ALA A CA 1
ATOM 1699 C C . ALA A 1 223 ? -4.124 15.086 3.532 1.00 96.50 223 ALA A C 1
ATOM 1701 O O . ALA A 1 223 ? -5.242 14.578 3.448 1.00 96.50 223 ALA A O 1
ATOM 1702 N N . SER A 1 224 ? -3.361 15.272 2.450 1.00 96.75 224 SER A N 1
ATOM 1703 C CA . SER A 1 224 ? -3.765 14.866 1.096 1.00 96.75 224 SER A CA 1
ATOM 1704 C C . SER A 1 224 ? -4.005 13.359 0.975 1.00 96.75 224 SER A C 1
ATOM 1706 O O . SER A 1 224 ? -4.876 12.950 0.211 1.00 96.75 224 SER A O 1
ATOM 1708 N N . LEU A 1 225 ? -3.266 12.530 1.720 1.00 98.31 225 LEU A N 1
ATOM 1709 C CA . LEU A 1 225 ? -3.488 11.083 1.759 1.00 98.31 225 LEU A CA 1
ATOM 1710 C C . LEU A 1 225 ? -4.773 10.724 2.509 1.00 98.31 225 LEU A C 1
ATOM 1712 O O . LEU A 1 225 ? -5.538 9.904 2.021 1.00 98.31 225 LEU A O 1
ATOM 1716 N N . ALA A 1 226 ? -5.095 11.394 3.619 1.00 98.69 226 ALA A N 1
ATOM 1717 C CA . ALA A 1 226 ? -6.365 11.166 4.307 1.00 98.69 226 ALA A CA 1
ATOM 1718 C C . ALA A 1 226 ? -7.561 11.543 3.421 1.00 98.69 226 ALA A C 1
ATOM 1720 O O . ALA A 1 226 ? -8.540 10.801 3.357 1.00 98.69 226 ALA A O 1
ATOM 1721 N N . SER A 1 227 ? -7.448 12.650 2.676 1.00 98.62 227 SER A N 1
ATOM 1722 C CA . SER A 1 227 ? -8.405 13.022 1.630 1.00 98.62 227 SER A CA 1
ATOM 1723 C C . SER A 1 227 ? -8.506 11.956 0.533 1.00 98.62 227 SER A C 1
ATOM 1725 O O . SER A 1 227 ? -9.606 11.631 0.096 1.00 98.62 227 SER A O 1
ATOM 1727 N N . GLN A 1 228 ? -7.384 11.396 0.074 1.00 98.50 228 GLN A N 1
ATOM 1728 C CA . GLN A 1 228 ? -7.366 10.361 -0.966 1.00 98.50 228 GLN A CA 1
ATOM 1729 C C . GLN A 1 228 ? -8.019 9.062 -0.484 1.00 98.50 228 GLN A C 1
ATOM 1731 O O . GLN A 1 228 ? -8.861 8.510 -1.195 1.00 98.50 228 GLN A O 1
ATOM 1736 N N . ALA A 1 229 ? -7.690 8.623 0.730 1.00 98.62 229 ALA A N 1
ATOM 1737 C CA . ALA A 1 229 ? -8.115 7.353 1.301 1.00 98.62 229 ALA A CA 1
ATOM 1738 C C . ALA A 1 229 ? -9.642 7.227 1.387 1.00 98.62 229 ALA A C 1
ATOM 1740 O O . ALA A 1 229 ? -10.192 6.138 1.233 1.00 98.62 229 ALA A O 1
ATOM 1741 N N . VAL A 1 230 ? -10.355 8.343 1.573 1.00 98.38 230 VAL A N 1
ATOM 1742 C CA . VAL A 1 230 ? -11.823 8.354 1.664 1.00 98.38 230 VAL A CA 1
ATOM 1743 C C . VAL A 1 230 ? -12.544 8.462 0.310 1.00 98.38 230 VAL A C 1
ATOM 1745 O O . VAL A 1 230 ? -13.758 8.635 0.267 1.00 98.38 230 VAL A O 1
ATOM 1748 N N . GLY A 1 231 ? -11.836 8.378 -0.817 1.00 97.25 231 GLY A N 1
ATOM 1749 C CA . GLY A 1 231 ? -12.451 8.329 -2.149 1.00 97.25 231 GLY A CA 1
ATOM 1750 C C . GLY A 1 231 ? -12.866 6.910 -2.566 1.00 97.25 231 GLY A C 1
ATOM 1751 O O . GLY A 1 231 ? -14.065 6.647 -2.705 1.00 97.25 231 GLY A O 1
ATOM 1752 N N . PRO A 1 232 ? -11.900 5.987 -2.745 1.00 98.00 232 PRO A N 1
ATOM 1753 C CA . PRO A 1 232 ? -12.145 4.666 -3.328 1.00 98.00 232 PRO A CA 1
ATOM 1754 C C . PRO A 1 232 ? -13.215 3.811 -2.626 1.00 98.00 232 PRO A C 1
ATOM 1756 O O . PRO A 1 232 ? -14.033 3.225 -3.336 1.00 98.00 232 PRO A O 1
ATOM 1759 N N . PRO A 1 233 ? -13.325 3.779 -1.275 1.00 98.19 233 PRO A N 1
ATOM 1760 C CA . PRO A 1 233 ? -14.316 2.941 -0.587 1.00 98.19 233 PRO A CA 1
ATOM 1761 C C . PRO A 1 233 ? -15.786 3.242 -0.917 1.00 98.19 233 PRO A C 1
ATOM 1763 O O . PRO A 1 233 ? -16.650 2.417 -0.607 1.00 98.19 233 PRO A O 1
ATOM 1766 N N . LEU A 1 234 ? -16.077 4.412 -1.504 1.00 96.38 234 LEU A N 1
ATOM 1767 C CA . LEU A 1 234 ? -17.416 4.822 -1.946 1.00 96.38 234 LEU A CA 1
ATOM 1768 C C . LEU A 1 234 ? -17.553 4.916 -3.473 1.00 96.38 234 LEU A C 1
ATOM 1770 O O . LEU A 1 234 ? -18.655 5.154 -3.969 1.00 96.38 234 LEU A O 1
ATOM 1774 N N . ASN A 1 235 ? -16.462 4.745 -4.223 1.00 97.06 235 ASN A N 1
ATOM 1775 C CA . ASN A 1 235 ? -16.490 4.781 -5.678 1.00 97.06 235 ASN A CA 1
ATOM 1776 C C . ASN A 1 235 ? -17.046 3.462 -6.214 1.00 97.06 235 ASN A C 1
ATOM 1778 O O . ASN A 1 235 ? -16.605 2.376 -5.825 1.00 97.06 235 ASN A O 1
ATOM 1782 N N . ASP A 1 236 ? -18.025 3.556 -7.109 1.00 94.88 236 ASP A N 1
ATOM 1783 C CA . ASP A 1 236 ? -18.737 2.389 -7.593 1.00 94.88 236 ASP A CA 1
ATOM 1784 C C . ASP A 1 236 ? -17.976 1.611 -8.677 1.00 94.88 236 ASP A C 1
ATOM 1786 O O . ASP A 1 236 ? -18.189 0.410 -8.836 1.00 94.88 236 ASP A O 1
ATOM 1790 N N . PHE A 1 237 ? -17.034 2.242 -9.377 1.00 95.06 237 PHE A N 1
ATOM 1791 C CA . PHE A 1 237 ? -16.084 1.522 -10.226 1.00 95.06 237 PHE A CA 1
ATOM 1792 C C . PHE A 1 237 ? -15.076 0.726 -9.400 1.00 95.06 237 PHE A C 1
ATOM 1794 O O . PHE A 1 237 ? -14.690 -0.360 -9.818 1.00 95.06 237 PHE A O 1
ATOM 1801 N N . GLU A 1 238 ? -14.666 1.247 -8.241 1.00 97.31 238 GLU A N 1
ATOM 1802 C CA . GLU A 1 238 ? -13.521 0.732 -7.485 1.00 97.31 238 GLU A CA 1
ATOM 1803 C C . GLU A 1 238 ? -13.939 -0.309 -6.434 1.00 97.31 238 GLU A C 1
ATOM 1805 O O . GLU A 1 238 ? -13.616 -1.487 -6.576 1.00 97.31 238 GLU A O 1
ATOM 1810 N N . MET A 1 239 ? -14.665 0.100 -5.385 1.00 98.19 239 MET A N 1
ATOM 1811 C CA . MET A 1 239 ? -14.847 -0.727 -4.178 1.00 98.19 239 MET A CA 1
ATOM 1812 C C . MET A 1 239 ? -16.290 -0.827 -3.673 1.00 98.19 239 MET A C 1
ATOM 1814 O O . MET A 1 239 ? -16.523 -1.495 -2.663 1.00 98.19 239 MET A O 1
ATOM 1818 N N . SER A 1 240 ? -17.262 -0.168 -4.309 1.00 97.31 240 SER A N 1
ATOM 1819 C CA . SER A 1 240 ? -18.602 -0.036 -3.731 1.00 97.31 240 SER A CA 1
ATOM 1820 C C . SER A 1 240 ? -19.751 -0.348 -4.688 1.00 97.31 240 SER A C 1
ATOM 1822 O O . SER A 1 240 ? -19.675 -0.137 -5.892 1.00 97.31 240 SER A O 1
ATOM 1824 N N . GLY A 1 241 ? -20.893 -0.759 -4.133 1.00 97.19 241 GLY A N 1
ATOM 1825 C CA . GLY A 1 241 ? -22.177 -0.515 -4.794 1.00 97.19 241 GLY A CA 1
ATOM 1826 C C . GLY A 1 241 ? -22.503 0.986 -4.792 1.00 97.19 241 GLY A C 1
ATOM 1827 O O . GLY A 1 241 ? -22.187 1.694 -3.829 1.00 97.19 241 GLY A O 1
ATOM 1828 N N . THR A 1 242 ? -23.151 1.494 -5.841 1.00 97.25 242 THR A N 1
ATOM 1829 C CA . THR A 1 242 ? -23.515 2.917 -5.947 1.00 97.25 242 THR A CA 1
ATOM 1830 C C . THR A 1 242 ? -24.403 3.339 -4.767 1.00 97.25 242 THR A C 1
ATOM 1832 O O . THR A 1 242 ? -25.412 2.686 -4.488 1.00 97.25 242 THR A O 1
ATOM 1835 N N . GLY A 1 243 ? -24.061 4.450 -4.104 1.00 94.56 243 GLY A N 1
ATOM 1836 C CA . GLY A 1 243 ? -24.869 5.066 -3.038 1.00 94.56 243 GLY A CA 1
ATOM 1837 C C . GLY A 1 243 ? -24.505 4.671 -1.600 1.00 94.56 243 GLY A C 1
ATOM 1838 O O . GLY A 1 243 ? -25.194 5.085 -0.669 1.00 94.56 243 GLY A O 1
ATOM 1839 N N . ARG A 1 244 ? -23.437 3.894 -1.398 1.00 96.31 244 ARG A N 1
ATOM 1840 C CA . ARG A 1 244 ? -22.898 3.587 -0.064 1.00 96.31 244 ARG A CA 1
ATOM 1841 C C . ARG A 1 244 ? -22.354 4.844 0.627 1.00 96.31 244 ARG A C 1
ATOM 1843 O O . ARG A 1 244 ? -21.908 5.778 -0.033 1.00 96.31 244 ARG A O 1
ATOM 1850 N N . SER A 1 245 ? -22.348 4.852 1.961 1.00 95.94 245 SER A N 1
ATOM 1851 C CA . SER A 1 245 ? -21.810 5.949 2.777 1.00 95.94 245 SER A CA 1
ATOM 1852 C C . SER A 1 245 ? -20.784 5.464 3.806 1.00 95.94 245 SER A C 1
ATOM 1854 O O . SER A 1 245 ? -20.799 4.301 4.217 1.00 95.94 245 SER A O 1
ATOM 1856 N N . PHE A 1 246 ? -19.910 6.364 4.269 1.00 96.69 246 PHE A N 1
ATOM 1857 C CA . PHE A 1 246 ? -18.928 6.043 5.312 1.00 96.69 246 PHE A CA 1
ATOM 1858 C C . PHE A 1 246 ? -19.548 5.586 6.637 1.00 96.69 246 PHE A C 1
ATOM 1860 O O . PHE A 1 246 ? -19.041 4.612 7.186 1.00 96.69 246 PHE A O 1
ATOM 1867 N N . PRO A 1 247 ? -20.648 6.181 7.139 1.00 97.38 247 PRO A N 1
ATOM 1868 C CA . PRO A 1 247 ? -21.310 5.665 8.336 1.00 97.38 247 PRO A CA 1
ATOM 1869 C C . PRO A 1 247 ? -21.780 4.211 8.195 1.00 97.38 247 PRO A C 1
ATOM 1871 O O . PRO A 1 247 ? -21.622 3.415 9.122 1.00 97.38 247 PRO A O 1
ATOM 1874 N N . LYS A 1 248 ? -22.283 3.818 7.013 1.00 97.69 248 LYS A N 1
ATOM 1875 C CA . LYS A 1 248 ? -22.630 2.416 6.716 1.00 97.69 248 LYS A CA 1
ATOM 1876 C C . LYS A 1 248 ? -21.390 1.521 6.713 1.00 97.69 248 LYS A C 1
ATOM 1878 O O . LYS A 1 248 ? -21.418 0.458 7.331 1.00 97.69 248 LYS A O 1
ATOM 1883 N N . LEU A 1 249 ? -20.302 1.958 6.073 1.00 98.25 249 LEU A N 1
ATOM 1884 C CA . LEU A 1 249 ? -19.027 1.235 6.083 1.00 98.25 249 LEU A CA 1
ATOM 1885 C C . LEU A 1 249 ? -18.478 1.080 7.512 1.00 98.25 249 LEU A C 1
ATOM 1887 O O . LEU A 1 249 ? -18.133 -0.028 7.904 1.00 98.25 249 LEU A O 1
ATOM 1891 N N . GLY A 1 250 ? -18.468 2.139 8.322 1.00 98.25 250 GLY A N 1
ATOM 1892 C CA . GLY A 1 250 ? -18.023 2.082 9.715 1.00 98.25 250 GLY A CA 1
ATOM 1893 C C . GLY A 1 250 ? -18.855 1.123 10.556 1.00 98.25 250 GLY A C 1
ATOM 1894 O O . GLY A 1 250 ? -18.307 0.283 11.264 1.00 98.25 250 GLY A O 1
ATOM 1895 N N . LYS A 1 251 ? -20.182 1.171 10.405 1.00 98.06 251 LYS A N 1
ATOM 1896 C CA . LYS A 1 251 ? -21.108 0.250 11.076 1.00 98.06 251 LYS A CA 1
ATOM 1897 C C . LYS A 1 251 ? -20.905 -1.212 10.683 1.00 98.06 251 LYS A C 1
ATOM 1899 O O . LYS A 1 251 ? -21.068 -2.094 11.525 1.00 98.06 251 LYS A O 1
ATOM 1904 N N . LYS A 1 252 ? -20.534 -1.478 9.428 1.00 98.19 252 LYS A N 1
ATOM 1905 C CA . LYS A 1 252 ? -20.099 -2.807 8.986 1.00 98.19 252 LYS A CA 1
ATOM 1906 C C . LYS A 1 252 ? -18.780 -3.186 9.654 1.00 98.19 252 LYS A C 1
ATOM 1908 O O . LYS A 1 252 ? -18.740 -4.173 10.380 1.00 98.19 252 LYS A O 1
ATOM 1913 N N . MET A 1 253 ? -17.728 -2.399 9.445 1.00 98.50 253 MET A N 1
ATOM 1914 C CA . MET A 1 253 ? -16.371 -2.754 9.869 1.00 98.50 253 MET A CA 1
ATOM 1915 C C . MET A 1 253 ? -16.264 -2.927 11.386 1.00 98.50 253 MET A C 1
ATOM 1917 O O . MET A 1 253 ? -15.647 -3.881 11.838 1.00 98.50 253 MET A O 1
ATOM 1921 N N . LEU A 1 254 ? -16.933 -2.095 12.188 1.00 98.00 254 LEU A N 1
ATOM 1922 C CA . LEU A 1 254 ? -16.915 -2.202 13.654 1.00 98.00 254 LEU A CA 1
ATOM 1923 C C . LEU A 1 254 ? -17.542 -3.493 14.206 1.00 98.00 254 LEU A C 1
ATOM 1925 O O . LEU A 1 254 ? -17.315 -3.822 15.369 1.00 98.00 254 LEU A O 1
ATOM 1929 N N . ARG A 1 255 ? -18.313 -4.229 13.397 1.00 96.56 255 ARG A N 1
ATOM 1930 C CA . ARG A 1 255 ? -18.878 -5.540 13.758 1.00 96.56 255 ARG A CA 1
ATOM 1931 C C . ARG A 1 255 ? -18.024 -6.713 13.286 1.00 96.56 255 ARG A C 1
ATOM 1933 O O . ARG A 1 255 ? -18.239 -7.829 13.749 1.00 96.56 255 ARG A O 1
ATOM 1940 N N . LEU A 1 256 ? -17.101 -6.470 12.360 1.00 97.81 256 LEU A N 1
ATOM 1941 C CA . LEU A 1 256 ? -16.253 -7.493 11.767 1.00 97.81 256 LEU A CA 1
ATOM 1942 C C . LEU A 1 256 ? -14.922 -7.583 12.507 1.00 97.81 256 LEU A C 1
ATOM 1944 O O . LEU A 1 256 ? -14.446 -6.626 13.126 1.00 97.81 256 LEU A O 1
ATOM 1948 N N . ARG A 1 257 ? -14.296 -8.754 12.418 1.00 98.19 257 ARG A N 1
ATOM 1949 C CA . ARG A 1 257 ? -12.920 -8.919 12.866 1.00 98.19 257 ARG A CA 1
ATOM 1950 C C . ARG A 1 257 ? -11.975 -8.359 11.791 1.00 98.19 257 ARG A C 1
ATOM 1952 O O . ARG A 1 257 ? -12.146 -8.690 10.617 1.00 98.19 257 ARG A O 1
ATOM 1959 N N . PRO A 1 258 ? -10.959 -7.561 12.166 1.00 98.81 258 PRO A N 1
ATOM 1960 C CA . PRO A 1 258 ? -9.973 -7.063 11.215 1.00 98.81 258 PRO A CA 1
ATOM 1961 C C . PRO A 1 258 ? -9.258 -8.199 10.483 1.00 98.81 258 PRO A C 1
ATOM 1963 O O . PRO A 1 258 ? -8.764 -9.134 11.126 1.00 98.81 258 PRO A O 1
ATOM 1966 N N . LEU A 1 259 ? -9.177 -8.083 9.155 1.00 98.56 259 LEU A N 1
ATOM 1967 C CA . LEU A 1 259 ? -8.473 -9.005 8.259 1.00 98.56 259 LEU A CA 1
ATOM 1968 C C . LEU A 1 259 ? -8.949 -10.466 8.365 1.00 98.56 259 LEU A C 1
ATOM 1970 O O . LEU A 1 259 ? -8.179 -11.392 8.129 1.00 98.56 259 LEU A O 1
ATOM 1974 N N . GLU A 1 260 ? -10.208 -10.716 8.742 1.00 97.00 260 GLU A N 1
ATOM 1975 C CA . GLU A 1 260 ? -10.725 -12.075 8.993 1.00 97.00 260 GLU A CA 1
ATOM 1976 C C . GLU A 1 260 ? -10.651 -13.003 7.770 1.00 97.00 260 GLU A C 1
ATOM 1978 O O . GLU A 1 260 ? -10.653 -14.227 7.913 1.00 97.00 260 GLU A O 1
ATOM 1983 N N . ARG A 1 261 ? -10.521 -12.438 6.567 1.00 95.38 261 ARG A N 1
ATOM 1984 C CA . ARG A 1 261 ? -10.378 -13.190 5.319 1.00 95.38 261 ARG A CA 1
ATOM 1985 C C . ARG A 1 261 ? -8.923 -13.405 4.906 1.00 95.38 261 ARG A C 1
ATOM 1987 O O . ARG A 1 261 ? -8.700 -14.110 3.929 1.00 95.38 261 ARG A O 1
ATOM 1994 N N . GLN A 1 262 ? -7.946 -12.881 5.641 1.00 96.56 262 GLN A N 1
ATOM 1995 C CA . GLN A 1 262 ? -6.541 -12.835 5.240 1.00 96.56 262 GLN A CA 1
ATOM 1996 C C . GLN A 1 262 ? -5.624 -13.406 6.321 1.00 96.56 262 GLN A C 1
ATOM 1998 O O . GLN A 1 262 ? -5.843 -13.238 7.525 1.00 96.56 262 GLN A O 1
ATOM 2003 N N . LEU A 1 263 ? -4.562 -14.081 5.894 1.00 97.25 263 LEU A N 1
ATOM 2004 C CA . LEU A 1 263 ? -3.449 -14.413 6.774 1.00 97.25 263 LEU A CA 1
ATOM 2005 C C . LEU A 1 263 ? -2.617 -13.154 7.053 1.00 97.25 263 LEU A C 1
ATOM 2007 O O . LEU A 1 263 ? -2.391 -12.324 6.175 1.00 97.25 263 LEU A O 1
ATOM 2011 N N . VAL A 1 264 ? -2.129 -13.036 8.285 1.00 98.31 264 VAL A N 1
ATOM 2012 C CA . VAL A 1 264 ? -1.177 -11.994 8.687 1.00 98.31 264 VAL A CA 1
ATOM 2013 C C . VAL A 1 264 ? 0.063 -12.694 9.209 1.00 98.31 264 VAL A C 1
ATOM 2015 O O . VAL A 1 264 ? -0.026 -13.477 10.157 1.00 98.31 264 VAL A O 1
ATOM 2018 N N . HIS A 1 265 ? 1.215 -12.440 8.597 1.00 97.50 265 HIS A N 1
ATOM 2019 C CA . HIS A 1 265 ? 2.455 -13.090 9.000 1.00 97.50 265 HIS A CA 1
ATOM 2020 C C . HIS A 1 265 ? 2.801 -12.745 10.462 1.00 97.50 265 HIS A C 1
ATOM 2022 O O . HIS A 1 265 ? 2.663 -11.596 10.879 1.00 97.50 265 HIS A O 1
ATOM 2028 N N . THR A 1 266 ? 3.263 -13.714 11.262 1.00 97.12 266 THR A N 1
ATOM 2029 C CA . THR A 1 266 ? 3.585 -13.489 12.692 1.00 97.12 266 THR A CA 1
ATOM 2030 C C . THR A 1 266 ? 4.722 -12.488 12.892 1.00 97.12 266 THR A C 1
ATOM 2032 O O . THR A 1 266 ? 4.770 -11.796 13.905 1.00 97.12 266 THR A O 1
ATOM 2035 N N . SER A 1 267 ? 5.610 -12.371 11.902 1.00 97.44 267 SER A N 1
ATOM 2036 C CA . SER A 1 267 ? 6.670 -11.359 11.851 1.00 97.44 267 SER A CA 1
ATOM 2037 C C . SER A 1 267 ? 6.357 -10.145 10.966 1.00 97.44 267 SER A C 1
ATOM 2039 O O . SER A 1 267 ? 7.287 -9.426 10.606 1.00 97.44 267 SER A O 1
ATOM 2041 N N . ASP A 1 268 ? 5.096 -9.904 10.582 1.00 98.50 268 ASP A N 1
ATOM 2042 C CA . ASP A 1 268 ? 4.704 -8.618 9.974 1.00 98.50 268 ASP A CA 1
ATOM 2043 C C . ASP A 1 268 ? 5.144 -7.462 10.894 1.00 98.50 268 ASP A C 1
ATOM 2045 O O . ASP A 1 268 ? 4.945 -7.508 12.113 1.00 98.50 268 ASP A O 1
ATOM 2049 N N . SER A 1 269 ? 5.769 -6.435 10.319 1.00 98.19 269 SER A N 1
ATOM 2050 C CA . SER A 1 269 ? 6.460 -5.373 11.057 1.00 98.19 269 SER A CA 1
ATOM 2051 C C . SER A 1 269 ? 5.535 -4.479 11.884 1.00 98.19 269 SER A C 1
ATOM 2053 O O . SER A 1 269 ? 5.985 -3.839 12.835 1.00 98.19 269 SER A O 1
ATOM 2055 N N . VAL A 1 270 ? 4.241 -4.445 11.556 1.00 98.50 270 VAL A N 1
ATOM 2056 C CA . VAL A 1 270 ? 3.241 -3.570 12.184 1.00 98.50 270 VAL A CA 1
ATOM 2057 C C . VAL A 1 270 ? 2.159 -4.392 12.886 1.00 98.50 270 VAL A C 1
ATOM 2059 O O . VAL A 1 270 ? 1.779 -4.092 14.022 1.00 98.50 270 VAL A O 1
ATOM 2062 N N . LEU A 1 271 ? 1.662 -5.435 12.222 1.00 98.75 271 LEU A N 1
ATOM 2063 C CA . LEU A 1 271 ? 0.526 -6.251 12.648 1.00 98.75 271 LEU A CA 1
ATOM 2064 C C . LEU A 1 271 ? 0.933 -7.599 13.246 1.00 98.75 271 LEU A C 1
ATOM 2066 O O . LEU A 1 271 ? 0.075 -8.264 13.825 1.00 98.75 271 LEU A O 1
ATOM 2070 N N . GLY A 1 272 ? 2.210 -7.993 13.169 1.00 97.88 272 GLY A N 1
ATOM 2071 C CA . GLY A 1 272 ? 2.673 -9.322 13.574 1.00 97.88 272 GLY A CA 1
ATOM 2072 C C . GLY A 1 272 ? 2.275 -9.690 15.001 1.00 97.88 272 GLY A C 1
ATOM 2073 O O . GLY A 1 272 ? 1.739 -10.769 15.226 1.00 97.88 272 GLY A O 1
ATOM 2074 N N . ALA A 1 273 ? 2.392 -8.752 15.948 1.00 96.75 273 ALA A N 1
ATOM 2075 C CA . ALA A 1 273 ? 1.984 -8.952 17.344 1.00 96.75 273 ALA A CA 1
ATOM 2076 C C . ALA A 1 273 ? 0.469 -9.173 17.535 1.00 96.75 273 ALA A C 1
ATOM 2078 O O . ALA A 1 273 ? 0.058 -9.818 18.496 1.00 96.75 273 ALA A O 1
ATOM 2079 N N . LEU A 1 274 ? -0.361 -8.643 16.633 1.00 98.00 274 LEU A N 1
ATOM 2080 C CA . LEU A 1 274 ? -1.818 -8.796 16.659 1.00 98.00 274 LEU A CA 1
ATOM 2081 C C . LEU A 1 274 ? -2.298 -9.977 15.808 1.00 98.00 274 LEU A C 1
ATOM 2083 O O . LEU A 1 274 ? -3.491 -10.276 15.823 1.00 98.00 274 LEU A O 1
ATOM 2087 N N . SER A 1 275 ? -1.412 -10.642 15.062 1.00 98.31 275 SER A N 1
ATOM 2088 C CA . SER A 1 275 ? -1.793 -11.749 14.190 1.00 98.31 275 SER A CA 1
ATOM 2089 C C . SER A 1 275 ? -2.381 -12.911 14.988 1.00 98.31 275 SER A C 1
ATOM 2091 O O . SER A 1 275 ? -1.803 -13.369 15.979 1.00 98.31 275 SER A O 1
ATOM 2093 N N . ARG A 1 276 ? -3.511 -13.453 14.522 1.00 96.62 276 ARG A N 1
ATOM 2094 C CA . ARG A 1 276 ? -4.096 -14.671 15.104 1.00 96.62 276 ARG A CA 1
ATOM 2095 C C . ARG A 1 276 ? -3.286 -15.928 14.822 1.00 96.62 276 ARG A C 1
ATOM 2097 O O . ARG A 1 276 ? -3.495 -16.918 15.517 1.00 96.62 276 ARG A O 1
ATOM 2104 N N . GLN A 1 277 ? -2.317 -15.872 13.911 1.00 92.19 277 GLN A N 1
ATOM 2105 C CA . GLN A 1 277 ? -1.322 -16.933 13.743 1.00 92.19 277 GLN A CA 1
ATOM 2106 C C . GLN A 1 277 ? -0.521 -17.190 15.032 1.00 92.19 277 GLN A C 1
ATOM 2108 O O . GLN A 1 277 ? -0.069 -18.308 15.248 1.00 92.19 277 GLN A O 1
ATOM 2113 N N . ASN A 1 278 ? -0.391 -16.191 15.921 1.00 88.88 278 ASN A N 1
ATOM 2114 C CA . ASN A 1 278 ? 0.243 -16.361 17.237 1.00 88.88 278 ASN A CA 1
ATOM 2115 C C . ASN A 1 278 ? -0.626 -17.142 18.235 1.00 88.88 278 ASN A C 1
ATOM 2117 O O . ASN A 1 278 ? -0.116 -17.623 19.241 1.00 88.88 278 ASN A O 1
ATOM 2121 N N . VAL A 1 279 ? -1.939 -17.229 17.991 1.00 86.25 279 VAL A N 1
ATOM 2122 C CA . VAL A 1 279 ? -2.863 -18.029 18.808 1.00 86.25 279 VAL A CA 1
ATOM 2123 C C . VAL A 1 279 ? -2.835 -19.477 18.334 1.00 86.25 279 VAL A C 1
ATOM 2125 O O . VAL A 1 279 ? -2.706 -20.392 19.139 1.00 86.25 279 VAL A O 1
ATOM 2128 N N . SER A 1 280 ? -2.965 -19.682 17.024 1.00 83.00 280 SER A N 1
ATOM 2129 C CA . SER A 1 280 ? -2.834 -20.991 16.392 1.00 83.00 280 SER A CA 1
ATOM 2130 C C . SER A 1 280 ? -2.457 -20.815 14.914 1.00 83.00 280 SER A C 1
ATOM 2132 O O . SER A 1 280 ? -3.047 -19.953 14.247 1.00 83.00 280 SER A O 1
ATOM 2134 N N . PRO A 1 281 ? -1.499 -21.602 14.387 1.00 83.88 281 PRO A N 1
ATOM 2135 C CA . PRO A 1 281 ? -1.149 -21.578 12.971 1.00 83.88 281 PRO A CA 1
ATOM 2136 C C . PRO A 1 281 ? -2.371 -21.786 12.065 1.00 83.88 281 PRO A C 1
ATOM 2138 O O . PRO A 1 281 ? -3.247 -22.596 12.349 1.00 83.88 281 PRO A O 1
ATOM 2141 N N . GLY A 1 282 ? -2.435 -21.044 10.962 1.00 81.56 282 GLY A N 1
ATOM 2142 C CA . GLY A 1 282 ? -3.540 -21.095 9.999 1.00 81.56 282 GLY A CA 1
ATOM 2143 C C . GLY A 1 282 ? -4.719 -20.160 10.306 1.00 81.56 282 GLY A C 1
ATOM 2144 O O . GLY A 1 282 ? -5.541 -19.924 9.420 1.00 81.56 282 GLY A O 1
ATOM 2145 N N . LEU A 1 283 ? -4.797 -19.547 11.496 1.00 85.62 283 LEU A N 1
ATOM 2146 C CA . LEU A 1 283 ? -5.863 -18.585 11.800 1.00 85.62 283 LEU A CA 1
ATOM 2147 C C . LEU A 1 283 ? -5.698 -17.253 11.047 1.00 85.62 283 LEU A C 1
ATOM 2149 O O . LEU A 1 283 ? -4.654 -16.600 11.096 1.00 85.62 283 LEU A O 1
ATOM 2153 N N . ARG A 1 284 ? -6.781 -16.821 10.397 1.00 94.38 284 ARG A N 1
ATOM 2154 C CA . ARG A 1 284 ? -6.886 -15.539 9.684 1.00 94.38 284 ARG A CA 1
ATOM 2155 C C . ARG A 1 284 ? -7.286 -14.392 10.619 1.00 94.38 284 ARG A C 1
ATOM 2157 O O . ARG A 1 284 ? -7.964 -14.600 11.636 1.00 94.38 284 ARG A O 1
ATOM 2164 N N . GLY A 1 285 ? -6.892 -13.180 10.245 1.00 97.56 285 GLY A N 1
ATOM 2165 C CA . GLY A 1 285 ? -7.233 -11.933 10.925 1.00 97.56 285 GLY A CA 1
ATOM 2166 C C . GLY A 1 285 ? -6.442 -11.617 12.187 1.00 97.56 285 GLY A C 1
ATOM 2167 O O . GLY A 1 285 ? -5.462 -12.279 12.539 1.00 97.56 285 GLY A O 1
ATOM 2168 N N . LEU A 1 286 ? -6.889 -10.565 12.873 1.00 98.69 286 LEU A N 1
ATOM 2169 C CA . LEU A 1 286 ? -6.242 -10.028 14.068 1.00 98.69 286 LEU A CA 1
ATOM 2170 C C . LEU A 1 286 ? -6.976 -10.409 15.365 1.00 98.69 286 LEU A C 1
ATOM 2172 O O . LEU A 1 286 ? -8.197 -10.606 15.407 1.00 98.69 286 LEU A O 1
ATOM 2176 N N . ALA A 1 287 ? -6.213 -10.521 16.452 1.00 97.06 287 ALA A N 1
ATOM 2177 C CA . ALA A 1 287 ? -6.679 -10.798 17.809 1.00 97.06 287 ALA A CA 1
ATOM 2178 C C . ALA A 1 287 ? -7.161 -9.513 18.518 1.00 97.06 287 ALA A C 1
ATOM 2180 O O . ALA A 1 287 ? -6.800 -9.246 19.658 1.00 97.06 287 ALA A O 1
ATOM 2181 N N . THR A 1 288 ? -7.951 -8.696 17.819 1.00 98.19 288 THR A N 1
ATOM 2182 C CA . THR A 1 288 ? -8.545 -7.438 18.304 1.00 98.19 288 THR A CA 1
ATOM 2183 C C . THR A 1 288 ? -9.795 -7.108 17.474 1.00 98.19 288 THR A C 1
ATOM 2185 O O . THR A 1 288 ? -10.167 -7.873 16.580 1.00 98.19 288 THR A O 1
ATOM 2188 N N . SER A 1 289 ? -10.448 -5.985 17.759 1.00 98.62 289 SER A N 1
ATOM 2189 C CA . SER A 1 289 ? -11.556 -5.412 16.994 1.00 98.62 289 SER A CA 1
ATOM 2190 C C . SER A 1 289 ? -11.211 -4.017 16.468 1.00 98.62 289 SER A C 1
ATOM 2192 O O . SER A 1 289 ? -10.384 -3.306 17.040 1.00 98.62 289 SER A O 1
ATOM 2194 N N . TYR A 1 290 ? -11.894 -3.567 15.412 1.00 98.75 290 TYR A N 1
ATOM 2195 C CA . TYR A 1 290 ? -11.721 -2.196 14.922 1.00 98.75 290 TYR A CA 1
ATOM 2196 C C . TYR A 1 290 ? -12.087 -1.133 15.966 1.00 98.75 290 TYR A C 1
ATOM 2198 O O . TYR A 1 290 ? -11.446 -0.085 16.007 1.00 98.75 290 TYR A O 1
ATOM 2206 N N . GLY A 1 291 ? -13.066 -1.410 16.834 1.00 98.69 291 GLY A N 1
ATOM 2207 C CA . GLY A 1 291 ? -13.432 -0.508 17.927 1.00 98.69 291 GLY A CA 1
ATOM 2208 C C . GLY A 1 291 ? -12.275 -0.282 18.900 1.00 98.69 291 GLY A C 1
ATOM 2209 O O . GLY A 1 291 ? -11.926 0.862 19.177 1.00 98.69 291 GLY A O 1
ATOM 2210 N N . GLU A 1 292 ? -11.620 -1.356 19.348 1.00 98.75 292 GLU A N 1
ATOM 2211 C CA . GLU A 1 292 ? -10.435 -1.271 20.217 1.00 98.75 292 GLU A CA 1
ATOM 2212 C C . GLU A 1 292 ? -9.267 -0.561 19.522 1.00 98.75 292 GLU A C 1
ATOM 2214 O O . GLU A 1 292 ? -8.601 0.281 20.126 1.00 98.75 292 GLU A O 1
ATOM 2219 N N . MET A 1 293 ? -9.034 -0.853 18.237 1.00 98.88 293 MET A N 1
ATOM 2220 C CA . MET A 1 293 ? -7.976 -0.200 17.462 1.00 98.88 293 MET A CA 1
ATOM 2221 C C . MET A 1 293 ? -8.219 1.310 17.313 1.00 98.88 293 MET A C 1
ATOM 2223 O O . MET A 1 293 ? -7.277 2.090 17.451 1.00 98.88 293 MET A O 1
ATOM 2227 N N . ILE A 1 294 ? -9.466 1.743 17.089 1.00 98.88 294 ILE A N 1
ATOM 2228 C CA . ILE A 1 294 ? -9.837 3.168 17.032 1.00 98.88 294 ILE A CA 1
ATOM 2229 C C . ILE A 1 294 ? -9.657 3.835 18.398 1.00 98.88 294 ILE A C 1
ATOM 2231 O O . ILE A 1 294 ? -9.061 4.908 18.470 1.00 98.88 294 ILE A O 1
ATOM 2235 N N . GLN A 1 295 ? -10.112 3.199 19.478 1.00 98.75 295 GLN A N 1
ATOM 2236 C CA . GLN A 1 295 ? -9.969 3.722 20.843 1.00 98.75 295 GLN A CA 1
ATOM 2237 C C . GLN A 1 295 ? -8.504 3.871 21.270 1.00 98.75 295 GLN A C 1
ATOM 2239 O O . GLN A 1 295 ? -8.158 4.801 22.003 1.00 98.75 295 GLN A O 1
ATOM 2244 N N . ALA A 1 296 ? -7.637 2.965 20.814 1.00 98.69 296 ALA A N 1
ATOM 2245 C CA . ALA A 1 296 ? -6.200 3.067 21.027 1.00 98.69 296 ALA A CA 1
ATOM 2246 C C . ALA A 1 296 ? -5.581 4.214 20.209 1.00 98.69 296 ALA A C 1
ATOM 2248 O O . ALA A 1 296 ? -4.708 4.920 20.709 1.00 98.69 296 ALA A O 1
ATOM 2249 N N . ALA A 1 297 ? -6.036 4.409 18.969 1.00 98.75 297 ALA A N 1
ATOM 2250 C CA . ALA A 1 297 ? -5.447 5.347 18.017 1.00 98.75 297 ALA A CA 1
ATOM 2251 C C . ALA A 1 297 ? -5.884 6.810 18.197 1.00 98.75 297 ALA A C 1
ATOM 2253 O O . ALA A 1 297 ? -5.056 7.705 18.025 1.00 98.75 297 ALA A O 1
ATOM 2254 N N . PHE A 1 298 ? -7.149 7.078 18.530 1.00 98.81 298 PHE A N 1
ATOM 2255 C CA . PHE A 1 298 ? -7.753 8.413 18.422 1.00 98.81 298 PHE A CA 1
ATOM 2256 C C . PHE A 1 298 ? -8.281 8.969 19.748 1.00 98.81 298 PHE A C 1
ATOM 2258 O O . PHE A 1 298 ? -8.625 8.222 20.667 1.00 98.81 298 PHE A O 1
ATOM 2265 N N . GLN A 1 299 ? -8.354 10.301 19.837 1.00 98.50 299 GLN A N 1
ATOM 2266 C CA . GLN A 1 299 ? -8.833 11.001 21.029 1.00 98.50 299 GLN A CA 1
ATOM 2267 C C . GLN A 1 299 ? -10.290 10.616 21.368 1.00 98.50 299 GLN A C 1
ATOM 2269 O O . GLN A 1 299 ? -11.105 10.486 20.446 1.00 98.50 299 GLN A O 1
ATOM 2274 N N . PRO A 1 300 ? -10.633 10.452 22.664 1.00 98.25 300 PRO A N 1
ATOM 2275 C CA . PRO A 1 300 ? -11.981 10.082 23.112 1.00 98.25 300 PRO A CA 1
ATOM 2276 C C . PRO A 1 300 ? -13.092 10.999 22.603 1.00 98.25 300 PRO A C 1
ATOM 2278 O O . PRO A 1 300 ? -14.169 10.507 22.261 1.00 98.25 300 PRO A O 1
ATOM 2281 N N . ASP A 1 301 ? -12.796 12.292 22.443 1.00 98.06 301 ASP A N 1
ATOM 2282 C CA . ASP A 1 301 ? -13.727 13.323 21.976 1.00 98.06 301 ASP A CA 1
ATOM 2283 C C . ASP A 1 301 ? -14.451 12.950 20.670 1.00 98.06 301 ASP A C 1
ATOM 2285 O O . ASP A 1 301 ? -15.546 13.446 20.410 1.00 98.06 301 ASP A O 1
ATOM 2289 N N . TYR A 1 302 ? -13.883 12.056 19.851 1.00 98.25 302 TYR A N 1
ATOM 2290 C CA . TYR A 1 302 ? -14.445 11.641 18.561 1.00 98.25 302 TYR A CA 1
ATOM 2291 C C . TYR A 1 302 ? -15.216 10.315 18.587 1.00 98.25 302 TYR A C 1
ATOM 2293 O O . TYR A 1 302 ? -15.764 9.931 17.550 1.00 98.25 302 TYR A O 1
ATOM 2301 N N . TRP A 1 303 ? -15.272 9.591 19.710 1.00 97.75 303 TRP A N 1
ATOM 2302 C CA . TRP A 1 303 ? -15.921 8.271 19.758 1.00 97.75 303 TRP A CA 1
ATOM 2303 C C . TRP A 1 303 ? -16.619 7.900 21.074 1.00 97.75 303 TRP A C 1
ATOM 2305 O O . TRP A 1 303 ? -17.338 6.900 21.097 1.00 97.75 303 TRP A O 1
ATOM 2315 N N . GLU A 1 304 ? -16.417 8.638 22.166 1.00 96.75 304 GLU A N 1
ATOM 2316 C CA . GLU A 1 304 ? -16.824 8.198 23.507 1.00 96.75 304 GLU A CA 1
ATOM 2317 C C . GLU A 1 304 ? -18.319 8.356 23.832 1.00 96.75 304 GLU A C 1
ATOM 2319 O O . GLU A 1 304 ? -18.806 7.741 24.787 1.00 96.75 304 GLU A O 1
ATOM 2324 N N . ILE A 1 305 ? 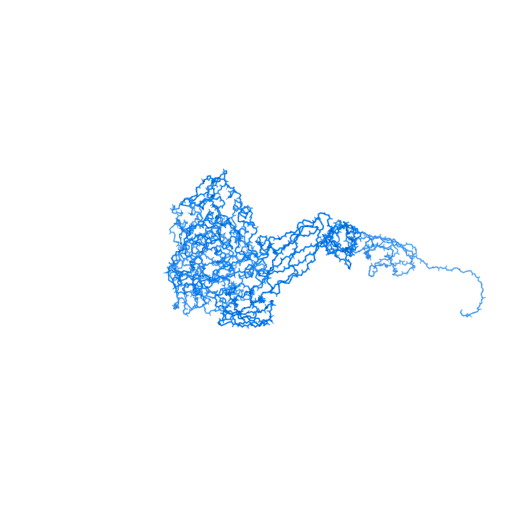-19.081 9.136 23.056 1.00 97.25 305 ILE A N 1
ATOM 2325 C CA . ILE A 1 305 ? -20.509 9.321 23.328 1.00 97.25 305 ILE A CA 1
ATOM 2326 C C . ILE A 1 305 ? -21.305 8.068 22.956 1.00 97.25 305 ILE A C 1
ATOM 2328 O O . ILE A 1 305 ? -21.402 7.663 21.796 1.00 97.25 305 ILE A O 1
ATOM 2332 N N . THR A 1 306 ? -21.959 7.494 23.967 1.00 93.75 306 THR A N 1
ATOM 2333 C CA . THR A 1 306 ? -22.744 6.257 23.842 1.00 93.75 306 THR A CA 1
ATOM 2334 C C . THR A 1 306 ? -24.245 6.445 24.046 1.00 93.75 306 THR A C 1
ATOM 2336 O O . THR A 1 306 ? -25.014 5.576 23.637 1.00 93.75 306 THR A O 1
ATOM 2339 N N . ASN A 1 307 ? -24.684 7.559 24.640 1.00 95.38 307 ASN A N 1
ATOM 2340 C CA . ASN A 1 307 ? -26.090 7.852 24.956 1.00 95.38 307 ASN A CA 1
ATOM 2341 C C . ASN A 1 307 ? -26.826 8.661 23.867 1.00 95.38 307 ASN A C 1
ATOM 2343 O O . ASN A 1 307 ? -28.016 8.944 24.014 1.00 95.38 307 ASN A O 1
ATOM 2347 N N . GLN A 1 308 ? -26.144 9.014 22.778 1.00 97.69 308 GLN A N 1
ATOM 2348 C CA . GLN A 1 308 ? -26.712 9.684 21.608 1.00 97.69 308 GLN A CA 1
ATOM 2349 C C . GLN A 1 308 ? -26.405 8.876 20.344 1.00 97.69 308 GLN A C 1
ATOM 2351 O O . GLN A 1 308 ? -25.429 8.125 20.292 1.00 97.69 308 GLN A O 1
ATOM 2356 N N . VAL A 1 309 ? -27.250 9.030 19.331 1.00 97.56 309 VAL A N 1
ATOM 2357 C CA . VAL A 1 309 ? -27.064 8.460 17.993 1.00 97.56 309 VAL A CA 1
ATOM 2358 C C . VAL A 1 309 ? -27.236 9.537 16.934 1.00 97.56 309 VAL A C 1
ATOM 2360 O O . VAL A 1 309 ? -27.838 10.584 17.177 1.00 97.56 309 VAL A O 1
ATOM 2363 N N . VAL A 1 310 ? -26.701 9.269 15.751 1.00 97.31 310 VAL A N 1
ATOM 2364 C CA . VAL A 1 310 ? -26.718 10.175 14.609 1.00 97.31 310 VAL A CA 1
ATOM 2365 C C . VAL A 1 310 ? -27.463 9.510 13.465 1.00 97.31 310 VAL A C 1
ATOM 2367 O O . VAL A 1 310 ? -27.237 8.342 13.161 1.00 97.31 310 VAL A O 1
ATOM 2370 N N . THR A 1 311 ? -28.339 10.261 12.816 1.00 96.38 311 THR A N 1
ATOM 2371 C CA . THR A 1 311 ? -28.944 9.891 11.531 1.00 96.38 311 THR A CA 1
ATOM 2372 C C . THR A 1 311 ? -28.508 10.902 10.478 1.00 96.38 311 THR A C 1
ATOM 2374 O O . THR A 1 311 ? -28.152 12.031 10.818 1.00 96.38 311 THR A O 1
ATOM 2377 N N . PHE A 1 312 ? -28.520 10.517 9.204 1.00 91.62 312 PHE A N 1
ATOM 2378 C CA . PHE A 1 312 ? -28.153 11.416 8.110 1.00 91.62 312 PHE A CA 1
ATOM 2379 C C . PHE A 1 312 ? -29.331 11.594 7.158 1.00 91.62 312 PHE A C 1
ATOM 2381 O O . PHE A 1 312 ? -29.776 10.636 6.528 1.00 91.62 312 PHE A O 1
ATOM 2388 N N . GLN A 1 313 ? -29.810 12.829 7.012 1.00 82.88 313 GLN A N 1
ATOM 2389 C CA . GLN A 1 313 ? -30.835 13.181 6.030 1.00 82.88 313 GLN A CA 1
ATOM 2390 C C . GLN A 1 313 ? -30.221 14.123 4.994 1.00 82.88 313 GLN A C 1
ATOM 2392 O O . GLN A 1 313 ? -29.798 15.227 5.324 1.00 82.88 313 GLN A O 1
ATOM 2397 N N . GLY A 1 314 ? -30.111 13.671 3.741 1.00 72.25 314 GLY A N 1
ATOM 2398 C CA . GLY A 1 314 ? -29.442 14.449 2.688 1.00 72.25 314 GLY A CA 1
ATOM 2399 C C . GLY A 1 314 ? -27.968 14.763 2.993 1.00 72.25 314 GLY A C 1
ATOM 2400 O O . GLY A 1 314 ? -27.480 15.814 2.597 1.00 72.25 314 GLY A O 1
ATOM 2401 N N . GLY A 1 315 ? -27.282 13.891 3.744 1.00 75.56 315 GLY A N 1
ATOM 2402 C CA . GLY A 1 315 ? -25.889 14.087 4.171 1.00 75.56 315 GLY A CA 1
ATOM 2403 C C . GLY A 1 315 ? -25.708 14.978 5.405 1.00 75.56 315 GLY A C 1
ATOM 2404 O O . GLY A 1 315 ? -24.591 15.110 5.895 1.00 75.56 315 GLY A O 1
ATOM 2405 N N . VAL A 1 316 ? -26.785 15.550 5.949 1.00 83.31 316 VAL A N 1
ATOM 2406 C CA . VAL A 1 316 ? -26.733 16.399 7.146 1.00 83.31 316 VAL A CA 1
ATOM 2407 C C . VAL A 1 316 ? -26.945 15.544 8.403 1.00 83.31 316 VAL A C 1
ATOM 2409 O O . VAL A 1 316 ? -27.933 14.803 8.453 1.00 83.31 316 VAL A O 1
ATOM 2412 N N . PRO A 1 317 ? -26.061 15.630 9.418 1.00 92.25 317 PRO A N 1
ATOM 2413 C CA . PRO A 1 317 ? -26.214 14.876 10.657 1.00 92.25 317 PRO A CA 1
ATOM 2414 C C . PRO A 1 317 ? -27.353 15.437 11.522 1.00 92.25 317 PRO A C 1
ATOM 2416 O O . PRO A 1 317 ? -27.438 16.643 11.753 1.00 92.25 317 PRO A O 1
ATOM 2419 N N . SER A 1 318 ? -28.192 14.550 12.054 1.00 94.38 318 SER A N 1
ATOM 2420 C CA . SER A 1 318 ? -29.203 14.846 13.071 1.00 94.38 318 SER A CA 1
ATOM 2421 C C . SER A 1 318 ? -28.953 13.997 14.313 1.00 94.38 318 SER A C 1
ATOM 2423 O O . SER A 1 318 ? -28.831 12.774 14.221 1.00 94.38 318 SER A O 1
ATOM 2425 N N . ILE A 1 319 ? -28.845 14.658 15.465 1.00 96.44 319 ILE A N 1
ATOM 2426 C CA . ILE A 1 319 ? -28.439 14.058 16.739 1.00 96.44 319 ILE A CA 1
ATOM 2427 C C . ILE A 1 319 ? -29.687 13.755 17.564 1.00 96.44 319 ILE A C 1
ATOM 2429 O O . ILE A 1 319 ? -30.488 14.646 17.849 1.00 96.44 319 ILE A O 1
ATOM 2433 N N . LEU A 1 320 ? -29.833 12.497 17.969 1.00 96.06 320 LEU A N 1
ATOM 2434 C CA . LEU A 1 320 ? -30.990 11.985 18.694 1.00 96.06 320 LEU A CA 1
ATOM 2435 C C . LEU A 1 320 ? -30.544 11.286 19.989 1.00 96.06 320 LEU A C 1
ATOM 2437 O O . LEU A 1 320 ? -29.437 10.742 20.045 1.00 96.06 320 LEU A O 1
ATOM 2441 N N . PRO A 1 321 ? -31.386 11.252 21.037 1.00 96.75 321 PRO A N 1
ATOM 2442 C CA . PRO A 1 321 ? -31.165 10.361 22.170 1.00 96.75 321 PRO A CA 1
ATOM 2443 C C . PRO A 1 321 ? -31.103 8.905 21.701 1.00 96.75 321 PRO A C 1
ATOM 2445 O O . PRO A 1 321 ? -31.881 8.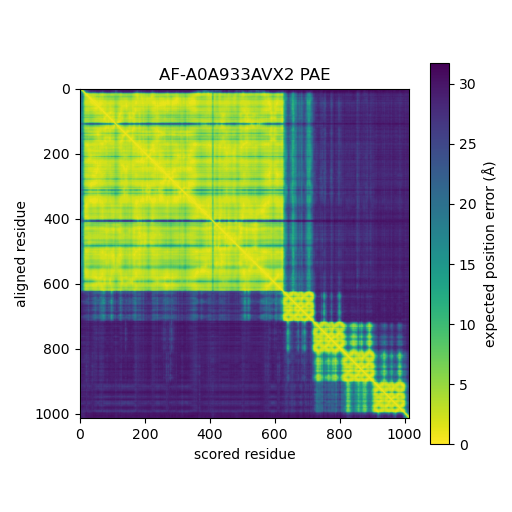497 20.836 1.00 96.75 321 PRO A O 1
ATOM 2448 N N . ARG A 1 322 ? -30.205 8.106 22.280 1.00 96.81 322 ARG A N 1
ATOM 2449 C CA . ARG A 1 322 ? -30.122 6.680 21.958 1.00 96.81 322 ARG A CA 1
ATOM 2450 C C . ARG A 1 322 ? -31.376 5.940 22.459 1.00 96.81 322 ARG A C 1
ATOM 2452 O O . ARG A 1 322 ? -31.676 6.044 23.650 1.00 96.81 322 ARG A O 1
ATOM 2459 N N . PRO A 1 323 ? -32.071 5.163 21.605 1.00 95.81 323 PRO A N 1
ATOM 2460 C CA . PRO A 1 323 ? -33.161 4.291 22.040 1.00 95.81 323 PRO A CA 1
ATOM 2461 C C . PRO A 1 323 ? -32.685 3.285 23.095 1.00 95.81 323 PRO A C 1
ATOM 2463 O O . PRO A 1 323 ? -31.608 2.702 22.960 1.00 95.81 323 PRO A O 1
ATOM 2466 N N . THR A 1 324 ? -33.483 3.080 24.143 1.00 94.62 324 THR A N 1
ATOM 2467 C CA . THR A 1 324 ? -33.196 2.121 25.229 1.00 94.62 324 THR A CA 1
ATOM 2468 C C . THR A 1 324 ? -34.094 0.886 25.186 1.00 94.62 324 THR A C 1
ATOM 2470 O O . THR A 1 324 ? -33.876 -0.062 25.935 1.00 94.62 324 THR A O 1
ATOM 2473 N N . ASP A 1 325 ? -35.097 0.892 24.314 1.00 95.31 325 ASP A N 1
ATOM 2474 C CA . ASP A 1 325 ? -36.150 -0.112 24.176 1.00 95.31 325 ASP A CA 1
ATOM 2475 C C . ASP A 1 325 ? -35.985 -1.005 22.935 1.00 95.31 325 ASP A C 1
ATOM 2477 O O . ASP A 1 325 ? -36.742 -1.961 22.763 1.00 95.31 325 ASP A O 1
ATOM 2481 N N . ARG A 1 326 ? -35.001 -0.715 22.073 1.00 95.69 326 ARG A N 1
ATOM 2482 C CA . ARG A 1 326 ? -34.701 -1.483 20.858 1.00 95.69 326 ARG A CA 1
ATOM 2483 C C . ARG A 1 326 ? -33.252 -1.331 20.408 1.00 95.69 326 ARG A C 1
ATOM 2485 O O . ARG A 1 326 ? -32.569 -0.373 20.769 1.00 95.69 326 ARG A O 1
ATOM 2492 N N . ASP A 1 327 ? -32.833 -2.230 19.525 1.00 92.69 327 ASP A N 1
ATOM 2493 C CA . ASP A 1 327 ? -31.570 -2.100 18.806 1.00 92.69 327 ASP A CA 1
ATOM 2494 C C . ASP A 1 327 ? -31.590 -0.935 17.805 1.00 92.69 327 ASP A C 1
ATOM 2496 O O . ASP A 1 327 ? -32.643 -0.484 17.331 1.00 92.69 327 ASP A O 1
ATOM 2500 N N . LEU A 1 328 ? -30.391 -0.453 17.469 1.00 95.19 328 LEU A N 1
ATOM 2501 C CA . LEU A 1 328 ? -30.210 0.581 16.455 1.00 95.19 328 LEU A CA 1
ATOM 2502 C C . LEU A 1 328 ? -30.539 0.025 15.072 1.00 95.19 328 LEU A C 1
ATOM 2504 O O . LEU A 1 328 ? -29.985 -0.998 14.656 1.00 95.19 328 LEU A O 1
ATOM 2508 N N . THR A 1 329 ? -31.372 0.754 14.334 1.00 94.88 329 THR A N 1
ATOM 2509 C CA . THR A 1 329 ? -31.625 0.490 12.913 1.00 94.88 329 THR A CA 1
ATOM 2510 C C . THR A 1 329 ? -30.344 0.653 12.103 1.00 94.88 329 THR A C 1
ATOM 2512 O O . THR A 1 329 ? -29.360 1.223 12.577 1.00 94.88 329 THR A O 1
ATOM 2515 N N . SER A 1 330 ? -30.316 0.185 10.857 1.00 92.75 330 SER A N 1
ATOM 2516 C CA . SER A 1 330 ? -29.130 0.329 10.011 1.00 92.75 330 SER A CA 1
ATOM 2517 C C . SER A 1 330 ? -28.787 1.789 9.670 1.00 92.75 330 SER A C 1
ATOM 2519 O O . SER A 1 330 ? -27.658 2.032 9.252 1.00 92.75 330 SER A O 1
ATOM 2521 N N . ASP A 1 331 ? -29.702 2.741 9.883 1.00 95.25 331 ASP A N 1
ATOM 2522 C CA . ASP A 1 331 ? -29.527 4.181 9.615 1.00 95.25 331 ASP A CA 1
ATOM 2523 C C . ASP A 1 331 ? -29.302 5.036 10.878 1.00 95.25 331 ASP A C 1
ATOM 2525 O O . ASP A 1 331 ? -29.159 6.256 10.788 1.00 95.25 331 ASP A O 1
ATOM 2529 N N . GLU A 1 332 ? -29.247 4.411 12.056 1.00 96.94 332 GLU A N 1
ATOM 2530 C CA . GLU A 1 332 ? -28.858 5.060 13.313 1.00 96.94 332 GLU A CA 1
ATOM 2531 C C . GLU A 1 332 ? -27.429 4.678 13.683 1.00 96.94 332 GLU A C 1
ATOM 2533 O O . GLU A 1 332 ? -27.131 3.509 13.939 1.00 96.94 332 GLU A O 1
ATOM 2538 N N . PHE A 1 333 ? -26.546 5.666 13.738 1.00 97.75 333 PHE A N 1
ATOM 2539 C CA . PHE A 1 333 ? -25.114 5.471 13.911 1.00 97.75 333 PHE A CA 1
ATOM 2540 C C . PHE A 1 333 ? -24.656 5.931 15.294 1.00 97.75 333 PHE A C 1
ATOM 2542 O O . PHE A 1 333 ? -25.101 6.958 15.807 1.00 97.75 333 PHE A O 1
ATOM 2549 N N . THR A 1 334 ? -23.739 5.188 15.902 1.00 97.94 334 THR A N 1
ATOM 2550 C CA . THR A 1 334 ? -22.948 5.698 17.032 1.00 97.94 334 THR A CA 1
ATOM 2551 C C . THR A 1 334 ? -22.021 6.827 16.569 1.00 97.94 334 THR A C 1
ATOM 2553 O O . THR A 1 334 ? -21.792 6.996 15.369 1.00 97.94 334 THR A O 1
ATOM 2556 N N . GLN A 1 335 ? -21.438 7.582 17.506 1.00 98.25 335 GLN A N 1
ATOM 2557 C CA . GLN A 1 335 ? -20.437 8.598 17.163 1.00 98.25 335 GLN A CA 1
ATOM 2558 C C . GLN A 1 335 ? -19.264 7.995 16.372 1.00 98.25 335 GLN A C 1
ATOM 2560 O O . GLN A 1 335 ? -18.866 8.543 15.348 1.00 98.25 335 GLN A O 1
ATOM 2565 N N . MET A 1 336 ? -18.757 6.837 16.813 1.00 98.31 336 MET A N 1
ATOM 2566 C CA . MET A 1 336 ? -17.631 6.157 16.169 1.00 98.31 336 MET A CA 1
ATOM 2567 C C . MET A 1 336 ? -17.958 5.722 14.732 1.00 98.31 336 MET A C 1
ATOM 2569 O O . MET A 1 336 ? -17.136 5.887 13.834 1.00 98.31 336 MET A O 1
ATOM 2573 N N . GLU A 1 337 ? -19.169 5.206 14.504 1.00 98.31 337 GLU A N 1
ATOM 2574 C CA . GLU A 1 337 ? -19.658 4.842 13.168 1.00 98.31 337 GLU A CA 1
ATOM 2575 C C . GLU A 1 337 ? -19.814 6.081 12.276 1.00 98.31 337 GLU A C 1
ATOM 2577 O O . GLU A 1 337 ? -19.366 6.078 11.132 1.00 98.31 337 GLU A O 1
ATOM 2582 N N . ALA A 1 338 ? -20.403 7.160 12.800 1.00 98.00 338 ALA A N 1
ATOM 2583 C CA . ALA A 1 338 ? -20.613 8.405 12.062 1.00 98.00 338 ALA A CA 1
ATOM 2584 C C . ALA A 1 338 ? -19.293 9.091 11.663 1.00 98.00 338 ALA A C 1
ATOM 2586 O O . ALA A 1 338 ? -19.196 9.633 10.564 1.00 98.00 338 ALA A O 1
ATOM 2587 N N . ASN A 1 339 ? -18.272 9.023 12.521 1.00 98.50 339 ASN A N 1
ATOM 2588 C CA . ASN A 1 339 ? -16.940 9.587 12.287 1.00 98.50 339 ASN A CA 1
ATOM 2589 C C . ASN A 1 339 ? -15.981 8.646 11.549 1.00 98.50 339 ASN A C 1
ATOM 2591 O O . ASN A 1 339 ? -14.795 8.955 11.437 1.00 98.50 339 ASN A O 1
ATOM 2595 N N . PHE A 1 340 ? -16.441 7.499 11.046 1.00 98.75 340 PHE A N 1
ATOM 2596 C CA . PHE A 1 340 ? -15.531 6.476 10.532 1.00 98.75 340 PHE A CA 1
ATOM 2597 C C . PHE A 1 340 ? -14.619 6.970 9.396 1.00 98.75 340 PHE A C 1
ATOM 2599 O O . PHE A 1 340 ? -13.469 6.550 9.328 1.00 98.75 340 PHE A O 1
ATOM 2606 N N . SER A 1 341 ? -15.072 7.913 8.560 1.00 98.56 341 SER A N 1
ATOM 2607 C CA . SER A 1 341 ? -14.240 8.554 7.526 1.00 98.56 341 SER A CA 1
ATOM 2608 C C . SER A 1 341 ? -13.013 9.276 8.091 1.00 98.56 341 SER A C 1
ATOM 2610 O O . SER A 1 341 ? -11.942 9.214 7.490 1.00 98.56 341 SER A O 1
ATOM 2612 N N . LEU A 1 342 ? -13.139 9.925 9.255 1.00 98.75 342 LEU A N 1
ATOM 2613 C CA . LEU A 1 342 ? -12.035 10.616 9.925 1.00 98.75 342 LEU A CA 1
ATOM 2614 C C . LEU A 1 342 ? -10.962 9.611 10.353 1.00 98.75 342 LEU A C 1
ATOM 2616 O O . LEU A 1 342 ? -9.782 9.801 10.058 1.00 98.75 342 LEU A O 1
ATOM 2620 N N . PHE A 1 343 ? -11.386 8.530 11.014 1.00 98.88 343 PHE A N 1
ATOM 2621 C CA . PHE A 1 343 ? -10.483 7.480 11.479 1.00 98.88 343 PHE A CA 1
ATOM 2622 C C . PHE A 1 343 ? -9.827 6.748 10.312 1.00 98.88 343 PHE A C 1
ATOM 2624 O O . PHE A 1 343 ? -8.615 6.557 10.318 1.00 98.88 343 PHE A O 1
ATOM 2631 N N . PHE A 1 344 ? -10.615 6.389 9.298 1.00 98.94 344 PHE A N 1
ATOM 2632 C CA . PHE A 1 344 ? -10.149 5.696 8.103 1.00 98.94 344 PHE A CA 1
ATOM 2633 C C . PHE A 1 344 ? -9.093 6.519 7.357 1.00 98.94 344 PHE A C 1
ATOM 2635 O O . PHE A 1 344 ? -7.994 6.026 7.111 1.00 98.94 344 PHE A O 1
ATOM 2642 N N . GLY A 1 345 ? -9.393 7.792 7.069 1.00 98.75 345 GLY A N 1
ATOM 2643 C CA . GLY A 1 345 ? -8.490 8.679 6.339 1.00 98.75 345 GLY A CA 1
ATOM 2644 C C . GLY A 1 345 ? -7.169 8.915 7.071 1.00 98.75 345 GLY A C 1
ATOM 2645 O O . GLY A 1 345 ? -6.099 8.690 6.507 1.00 98.75 345 GLY A O 1
ATOM 2646 N N . LEU A 1 346 ? -7.217 9.325 8.343 1.00 98.81 346 LEU A N 1
ATOM 2647 C CA . LEU A 1 346 ? -5.998 9.617 9.106 1.00 98.81 346 LEU A CA 1
ATOM 2648 C C . LEU A 1 346 ? -5.162 8.365 9.390 1.00 98.81 346 LEU A C 1
ATOM 2650 O O . LEU A 1 346 ? -3.936 8.433 9.336 1.00 98.81 346 LEU A O 1
ATOM 2654 N N . ALA A 1 347 ? -5.797 7.225 9.676 1.00 98.94 347 ALA A N 1
ATOM 2655 C CA . ALA A 1 347 ? -5.074 5.984 9.922 1.00 98.94 347 ALA A CA 1
ATOM 2656 C C . ALA A 1 347 ? -4.331 5.516 8.662 1.00 98.94 347 ALA A C 1
ATOM 2658 O O . ALA A 1 347 ? -3.141 5.209 8.745 1.00 98.94 347 ALA A O 1
ATOM 2659 N N . ILE A 1 348 ? -4.990 5.520 7.494 1.00 98.88 348 ILE A N 1
ATOM 2660 C CA . ILE A 1 348 ? -4.344 5.159 6.222 1.00 98.88 348 ILE A CA 1
ATOM 2661 C C . ILE A 1 348 ? -3.223 6.133 5.881 1.00 98.88 348 ILE A C 1
ATOM 2663 O O . ILE A 1 348 ? -2.129 5.675 5.575 1.00 98.88 348 ILE A O 1
ATOM 2667 N N . GLN A 1 349 ? -3.428 7.444 6.036 1.00 98.56 349 GLN A N 1
ATOM 2668 C CA . GLN A 1 349 ? -2.351 8.412 5.828 1.00 98.56 349 GLN A CA 1
ATOM 2669 C C . GLN A 1 349 ? -1.124 8.110 6.692 1.00 98.56 349 GLN A C 1
ATOM 2671 O O . GLN A 1 349 ? 0.002 8.176 6.205 1.00 98.56 349 GLN A O 1
ATOM 2676 N N . LEU A 1 350 ? -1.317 7.795 7.975 1.00 98.75 350 LEU A N 1
ATOM 2677 C CA . LEU A 1 350 ? -0.200 7.488 8.864 1.00 98.75 350 LEU A CA 1
ATOM 2678 C C . LEU A 1 350 ? 0.491 6.175 8.493 1.00 98.75 350 LEU A C 1
ATOM 2680 O O . LEU A 1 350 ? 1.707 6.083 8.642 1.00 98.75 350 LEU A O 1
ATOM 2684 N N . TYR A 1 351 ? -0.249 5.186 7.989 1.00 98.81 351 TYR A N 1
ATOM 2685 C CA . TYR A 1 351 ? 0.339 3.970 7.433 1.00 98.81 351 TYR A CA 1
ATOM 2686 C C . TYR A 1 351 ? 1.128 4.252 6.148 1.00 98.81 351 TYR A C 1
ATOM 2688 O O . TYR A 1 351 ? 2.301 3.897 6.070 1.00 98.81 351 TYR A O 1
ATOM 2696 N N . GLU A 1 352 ? 0.549 4.946 5.173 1.00 98.69 352 GLU A N 1
ATOM 2697 C CA . GLU A 1 352 ? 1.224 5.311 3.922 1.00 98.69 352 GLU A CA 1
ATOM 2698 C C . GLU A 1 352 ? 2.439 6.222 4.159 1.00 98.69 352 GLU A C 1
ATOM 2700 O O . GLU A 1 352 ? 3.434 6.126 3.444 1.00 98.69 352 GLU A O 1
ATOM 2705 N N . ALA A 1 353 ? 2.434 7.027 5.227 1.00 98.12 353 ALA A N 1
ATOM 2706 C CA . ALA A 1 353 ? 3.597 7.788 5.683 1.00 98.12 353 ALA A CA 1
ATOM 2707 C C . ALA A 1 353 ? 4.779 6.909 6.133 1.00 98.12 353 ALA A C 1
ATOM 2709 O O . ALA A 1 353 ? 5.893 7.410 6.269 1.00 98.12 353 ALA A O 1
ATOM 2710 N N . THR A 1 354 ? 4.568 5.610 6.366 1.00 98.19 354 THR A N 1
ATOM 2711 C CA . THR A 1 354 ? 5.650 4.646 6.626 1.00 98.19 354 THR A CA 1
ATOM 2712 C C . THR A 1 354 ? 6.234 4.040 5.351 1.00 98.19 354 THR A C 1
ATOM 2714 O O . THR A 1 354 ? 7.350 3.525 5.387 1.00 98.19 354 THR A O 1
ATOM 2717 N N . LEU A 1 355 ? 5.526 4.127 4.219 1.00 98.31 355 LEU A N 1
ATOM 2718 C CA . LEU A 1 355 ? 5.915 3.524 2.943 1.00 98.31 355 LEU A CA 1
ATOM 2719 C C . LEU A 1 355 ? 6.910 4.424 2.197 1.00 98.31 355 LEU A C 1
ATOM 2721 O O . LEU A 1 355 ? 6.632 4.915 1.104 1.00 98.31 355 LEU A O 1
ATOM 2725 N N . VAL A 1 356 ? 8.072 4.660 2.808 1.00 98.31 356 VAL A N 1
ATOM 2726 C CA . VAL A 1 356 ? 9.123 5.546 2.293 1.00 98.31 356 VAL A CA 1
ATOM 2727 C C . VAL A 1 356 ? 10.300 4.726 1.766 1.00 98.31 356 VAL A C 1
ATOM 2729 O O . VAL A 1 356 ? 10.916 3.958 2.503 1.00 98.31 356 VAL A O 1
ATOM 2732 N N . SER A 1 357 ? 10.620 4.889 0.481 1.00 97.62 357 SER A N 1
ATOM 2733 C CA . SER A 1 357 ? 11.699 4.164 -0.201 1.00 97.62 357 SER A CA 1
ATOM 2734 C C . SER A 1 357 ? 12.974 5.017 -0.279 1.00 97.62 357 SER A C 1
ATOM 2736 O O . SER A 1 357 ? 13.306 5.589 -1.325 1.00 97.62 357 SER A O 1
ATOM 2738 N N . ASP A 1 358 ? 13.641 5.162 0.863 1.00 97.19 358 ASP A N 1
ATOM 2739 C CA . ASP A 1 358 ? 14.807 6.025 1.096 1.00 97.19 358 ASP A CA 1
ATOM 2740 C C . ASP A 1 358 ? 16.172 5.299 1.102 1.00 97.19 358 ASP A C 1
ATOM 2742 O O . ASP A 1 358 ? 17.160 5.870 1.560 1.00 97.19 358 ASP A O 1
ATOM 2746 N N . ASP A 1 359 ? 16.260 4.056 0.607 1.00 96.88 359 ASP A N 1
ATOM 2747 C CA . ASP A 1 359 ? 17.517 3.280 0.525 1.00 96.88 359 ASP A CA 1
ATOM 2748 C C . ASP A 1 359 ? 17.809 2.772 -0.902 1.00 96.88 359 ASP A C 1
ATOM 2750 O O . ASP A 1 359 ? 18.399 1.708 -1.121 1.00 96.88 359 ASP A O 1
ATOM 2754 N N . THR A 1 360 ? 17.415 3.554 -1.909 1.00 95.50 360 THR A N 1
ATOM 2755 C CA . THR A 1 360 ? 17.728 3.268 -3.319 1.00 95.50 360 THR A CA 1
ATOM 2756 C C . THR A 1 360 ? 19.244 3.304 -3.567 1.00 95.50 360 THR A C 1
ATOM 2758 O O . THR A 1 360 ? 20.031 3.754 -2.724 1.00 95.50 360 THR A O 1
ATOM 2761 N N . LEU A 1 361 ? 19.719 2.840 -4.731 1.00 89.38 361 LEU A N 1
ATOM 2762 C CA . LEU A 1 361 ? 21.132 3.043 -5.086 1.00 89.38 361 LEU A CA 1
ATOM 2763 C C . LEU A 1 361 ? 21.474 4.543 -5.145 1.00 89.38 361 LEU A C 1
ATOM 2765 O O . LEU A 1 361 ? 22.554 4.924 -4.693 1.00 89.38 361 LEU A O 1
ATOM 2769 N N . PHE A 1 362 ? 20.553 5.386 -5.623 1.00 95.25 362 PHE A N 1
ATOM 2770 C CA . PHE A 1 362 ? 20.723 6.839 -5.602 1.00 95.25 362 PHE A CA 1
ATOM 2771 C C . PHE A 1 362 ? 20.997 7.364 -4.185 1.00 95.25 362 PHE A C 1
ATOM 2773 O O . PHE A 1 362 ? 22.016 8.018 -3.958 1.00 95.25 362 PHE A O 1
ATOM 2780 N N . ASP A 1 363 ? 20.158 7.008 -3.206 1.00 95.81 363 ASP A N 1
ATOM 2781 C CA . ASP A 1 363 ? 20.317 7.447 -1.809 1.00 95.81 363 ASP A CA 1
ATOM 2782 C C . ASP A 1 363 ? 21.650 6.969 -1.217 1.00 95.81 363 ASP A C 1
ATOM 2784 O O . ASP A 1 363 ? 22.397 7.740 -0.611 1.00 95.81 363 ASP A O 1
ATOM 2788 N N . ARG A 1 364 ? 22.014 5.707 -1.474 1.00 93.94 364 ARG A N 1
ATOM 2789 C CA . ARG A 1 364 ? 23.283 5.120 -1.022 1.00 93.94 364 ARG A CA 1
ATOM 2790 C C . ARG A 1 364 ? 24.498 5.846 -1.585 1.00 93.94 364 ARG A C 1
ATOM 2792 O O . ARG A 1 364 ? 25.462 6.056 -0.850 1.00 93.94 364 ARG A O 1
ATOM 2799 N N . VAL A 1 365 ? 24.470 6.260 -2.852 1.00 91.88 365 VAL A N 1
ATOM 2800 C CA . VAL A 1 365 ? 25.538 7.088 -3.436 1.00 91.88 365 VAL A CA 1
ATOM 2801 C C . VAL A 1 365 ? 25.576 8.460 -2.767 1.00 91.88 365 VAL A C 1
ATOM 2803 O O . VAL A 1 365 ? 26.655 8.937 -2.410 1.00 91.88 365 VAL A O 1
ATOM 2806 N N . ARG A 1 366 ? 24.413 9.077 -2.523 1.00 92.38 366 ARG A N 1
ATOM 2807 C CA . ARG A 1 366 ? 24.322 10.387 -1.861 1.00 92.38 366 ARG A CA 1
ATOM 2808 C C . ARG A 1 366 ? 24.824 10.400 -0.427 1.00 92.38 366 ARG A C 1
ATOM 2810 O O . ARG A 1 366 ? 25.309 11.431 0.031 1.00 92.38 366 ARG A O 1
ATOM 2817 N N . GLU A 1 367 ? 24.762 9.260 0.238 1.00 91.94 367 GLU A N 1
ATOM 2818 C CA . GLU A 1 367 ? 25.276 9.044 1.588 1.00 91.94 367 GLU A CA 1
ATOM 2819 C C . GLU A 1 367 ? 26.735 8.557 1.617 1.00 91.94 367 GLU A C 1
ATOM 2821 O O . GLU A 1 367 ? 27.286 8.338 2.694 1.00 91.94 367 GLU A O 1
ATOM 2826 N N . GLY A 1 368 ? 27.374 8.361 0.457 1.00 91.88 368 GLY A N 1
ATOM 2827 C CA . GLY A 1 368 ? 28.741 7.838 0.365 1.00 91.88 368 GLY A CA 1
ATOM 2828 C C . GLY A 1 368 ? 28.870 6.343 0.690 1.00 91.88 368 GLY A C 1
ATOM 2829 O O . GLY A 1 368 ? 29.966 5.875 0.991 1.00 91.88 368 GLY A O 1
ATOM 2830 N N . ARG A 1 369 ? 27.764 5.586 0.637 1.00 92.75 369 ARG A N 1
ATOM 2831 C CA . ARG A 1 369 ? 27.691 4.136 0.904 1.00 92.75 369 ARG A CA 1
ATOM 2832 C C . ARG A 1 369 ? 27.789 3.264 -0.354 1.00 92.75 369 ARG A C 1
ATOM 2834 O O . ARG A 1 369 ? 27.934 2.051 -0.234 1.00 92.75 369 ARG A O 1
ATOM 2841 N N . ALA A 1 370 ? 27.687 3.851 -1.544 1.00 89.31 370 ALA A N 1
ATOM 2842 C CA . ALA A 1 370 ? 27.774 3.152 -2.826 1.00 89.31 370 ALA A CA 1
ATOM 2843 C C . ALA A 1 370 ? 28.361 4.059 -3.918 1.00 89.31 370 ALA A C 1
ATOM 2845 O O . ALA A 1 370 ? 28.563 5.255 -3.710 1.00 89.31 370 ALA A O 1
ATOM 2846 N N . THR A 1 371 ? 28.613 3.495 -5.099 1.00 81.81 371 THR A N 1
ATOM 2847 C CA . THR A 1 371 ? 29.042 4.232 -6.294 1.00 81.81 371 THR A CA 1
ATOM 2848 C C . THR A 1 371 ? 28.221 3.809 -7.509 1.00 81.81 371 THR A C 1
ATOM 2850 O O . THR A 1 371 ? 27.778 2.665 -7.607 1.00 81.81 371 THR A O 1
ATOM 2853 N N . TYR A 1 372 ? 28.024 4.732 -8.450 1.00 81.62 372 TYR A N 1
ATOM 2854 C CA . TYR A 1 372 ? 27.423 4.406 -9.741 1.00 81.62 372 TYR A CA 1
ATOM 2855 C C . TYR A 1 372 ? 28.404 3.657 -10.642 1.00 81.62 372 TYR A C 1
ATOM 2857 O O . TYR A 1 372 ? 29.605 3.939 -10.664 1.00 81.62 372 TYR A O 1
ATOM 2865 N N . THR A 1 373 ? 27.868 2.774 -11.479 1.00 78.00 373 THR A N 1
ATOM 2866 C CA . THR A 1 373 ? 28.569 2.312 -12.680 1.00 78.00 373 THR A CA 1
ATOM 2867 C C . THR A 1 373 ? 28.712 3.459 -13.698 1.00 78.00 373 THR A C 1
ATOM 2869 O O . THR A 1 373 ? 27.946 4.428 -13.657 1.00 78.00 373 THR A O 1
ATOM 2872 N N . PRO A 1 374 ? 29.639 3.363 -14.672 1.00 79.88 374 PRO A N 1
ATOM 2873 C CA . PRO A 1 374 ? 29.800 4.399 -15.695 1.00 79.88 374 PRO A CA 1
ATOM 2874 C C . PRO A 1 374 ? 28.528 4.693 -16.505 1.00 79.88 374 PRO A C 1
ATOM 2876 O O . PRO A 1 374 ? 28.285 5.845 -16.859 1.00 79.88 374 PRO A O 1
ATOM 2879 N N . ILE A 1 375 ? 27.708 3.673 -16.790 1.00 68.44 375 ILE A N 1
ATOM 2880 C CA . ILE A 1 375 ? 26.462 3.844 -17.550 1.00 68.44 375 ILE A CA 1
ATOM 2881 C C . ILE A 1 375 ? 25.371 4.533 -16.718 1.00 68.44 375 ILE A C 1
ATOM 2883 O O . ILE A 1 375 ? 24.687 5.408 -17.237 1.00 68.44 375 ILE A O 1
ATOM 2887 N N . GLN A 1 376 ? 25.274 4.225 -15.421 1.00 82.81 376 GLN A N 1
ATOM 2888 C CA . GLN A 1 376 ? 24.354 4.898 -14.496 1.00 82.81 376 GLN A CA 1
ATOM 2889 C C . GLN A 1 376 ? 24.731 6.371 -14.294 1.00 82.81 376 GLN A C 1
ATOM 2891 O O . GLN A 1 376 ? 23.866 7.239 -14.355 1.00 82.81 376 GLN A O 1
ATOM 2896 N N . ARG A 1 377 ? 26.029 6.669 -14.124 1.00 90.81 377 ARG A N 1
ATOM 2897 C CA . ARG A 1 377 ? 26.533 8.049 -14.038 1.00 90.81 377 ARG A CA 1
ATOM 2898 C C . ARG A 1 377 ? 26.203 8.842 -15.300 1.00 90.81 377 ARG A C 1
ATOM 2900 O O . ARG A 1 377 ? 25.674 9.942 -15.199 1.00 90.81 377 ARG A O 1
ATOM 2907 N N . ARG A 1 378 ? 26.459 8.253 -16.475 1.00 83.50 378 ARG A N 1
ATOM 2908 C CA . ARG A 1 378 ? 26.099 8.853 -17.767 1.00 83.50 378 ARG A CA 1
ATOM 2909 C C . ARG A 1 378 ? 24.594 9.100 -17.876 1.00 83.50 378 ARG A C 1
ATOM 2911 O O . ARG A 1 378 ? 24.197 10.136 -18.390 1.00 83.50 378 ARG A O 1
ATOM 2918 N N . GLY A 1 379 ? 23.775 8.166 -17.397 1.00 86.19 379 GLY A N 1
ATOM 2919 C CA . GLY A 1 379 ? 22.324 8.312 -17.349 1.00 86.19 379 GLY A CA 1
ATOM 2920 C C . GLY A 1 379 ? 21.871 9.503 -16.512 1.00 86.19 379 GLY A C 1
ATOM 2921 O O . GLY A 1 379 ? 21.052 10.283 -16.979 1.00 86.19 379 GLY A O 1
ATOM 2922 N N . LEU A 1 380 ? 22.444 9.689 -15.320 1.00 93.31 380 LEU A N 1
ATOM 2923 C CA . LEU A 1 380 ? 22.163 10.849 -14.468 1.00 93.31 380 LEU A CA 1
ATOM 2924 C C . LEU A 1 380 ? 22.622 12.163 -15.120 1.00 93.31 380 LEU A C 1
ATOM 2926 O O . LEU A 1 380 ? 21.898 13.155 -15.086 1.00 93.31 380 LEU A O 1
ATOM 2930 N N . ASP A 1 381 ? 23.798 12.173 -15.750 1.00 93.38 381 ASP A N 1
ATOM 2931 C CA . ASP A 1 381 ? 24.294 13.355 -16.468 1.00 93.38 381 ASP A CA 1
ATOM 2932 C C . ASP A 1 381 ? 23.356 13.742 -17.620 1.00 93.38 381 ASP A C 1
ATOM 2934 O O . ASP A 1 381 ? 23.017 14.916 -17.766 1.00 93.38 381 ASP A O 1
ATOM 2938 N N . LEU A 1 382 ? 22.885 12.755 -18.394 1.00 90.31 382 LEU A N 1
ATOM 2939 C CA . LEU A 1 382 ? 21.877 12.955 -19.438 1.00 90.31 382 LEU A CA 1
ATOM 2940 C C . LEU A 1 382 ? 20.549 13.440 -18.851 1.00 90.31 382 LEU A C 1
ATOM 2942 O O . LEU A 1 382 ? 19.983 14.399 -19.357 1.00 90.31 382 LEU A O 1
ATOM 2946 N N . PHE A 1 383 ? 20.068 12.824 -17.772 1.00 94.19 383 PHE A N 1
ATOM 2947 C CA . PHE A 1 383 ? 18.817 13.207 -17.117 1.00 94.19 383 PHE A CA 1
ATOM 2948 C C . PHE A 1 383 ? 18.812 14.691 -16.717 1.00 94.19 383 PHE A C 1
ATOM 2950 O O . PHE A 1 383 ? 17.831 15.396 -16.946 1.00 94.19 383 PHE A O 1
ATOM 2957 N N . ASN A 1 384 ? 19.933 15.184 -16.187 1.00 91.06 384 ASN A N 1
ATOM 2958 C CA . ASN A 1 384 ? 20.095 16.596 -15.846 1.00 91.06 384 ASN A CA 1
ATOM 2959 C C . ASN A 1 384 ? 20.203 17.479 -17.100 1.00 91.06 384 ASN A C 1
ATOM 2961 O O . ASN A 1 384 ? 19.503 18.482 -17.206 1.00 91.06 384 ASN A O 1
ATOM 2965 N N . ALA A 1 385 ? 21.044 17.097 -18.066 1.00 91.00 385 ALA A N 1
ATOM 2966 C CA . ALA A 1 385 ? 21.285 17.882 -19.280 1.00 91.00 385 ALA A CA 1
ATOM 2967 C C . ALA A 1 385 ? 20.041 18.023 -20.175 1.00 91.00 385 ALA A C 1
ATOM 2969 O O . ALA A 1 385 ? 19.912 19.001 -20.911 1.00 91.00 385 ALA A O 1
ATOM 2970 N N . LEU A 1 386 ? 19.127 17.052 -20.111 1.00 90.31 386 LEU A N 1
ATOM 2971 C CA . LEU A 1 386 ? 17.867 17.041 -20.851 1.00 90.31 386 LEU A CA 1
ATOM 2972 C C . LEU A 1 386 ? 16.741 17.828 -20.166 1.00 90.31 386 LEU A C 1
ATOM 2974 O O . LEU A 1 386 ? 15.657 17.940 -20.732 1.00 90.31 386 LEU A O 1
ATOM 2978 N N . GLY A 1 387 ? 16.975 18.376 -18.969 1.00 88.88 387 GLY A N 1
ATOM 2979 C CA . GLY A 1 387 ? 15.972 19.142 -18.229 1.00 88.88 387 GLY A CA 1
ATOM 2980 C C . GLY A 1 387 ? 14.907 18.286 -17.539 1.00 88.88 387 GLY A C 1
ATOM 2981 O O . GLY A 1 387 ? 13.882 18.815 -17.116 1.00 88.88 387 GLY A O 1
ATOM 2982 N N . CYS A 1 388 ? 15.122 16.977 -17.362 1.00 92.06 388 CYS A N 1
ATOM 2983 C CA . CYS A 1 388 ? 14.157 16.110 -16.674 1.00 92.06 388 CYS A CA 1
ATOM 2984 C C . CYS A 1 388 ? 13.894 16.577 -15.227 1.00 92.06 388 CYS A C 1
ATOM 2986 O O . CYS A 1 388 ? 12.790 16.420 -14.700 1.00 92.06 388 CYS A O 1
ATOM 2988 N N . THR A 1 389 ? 14.894 17.203 -14.597 1.00 90.81 389 THR A N 1
ATOM 2989 C CA . THR A 1 389 ? 14.821 17.785 -13.248 1.00 90.81 389 THR A CA 1
ATOM 2990 C C . THR A 1 389 ? 13.895 18.997 -13.134 1.00 90.81 389 THR A C 1
ATOM 2992 O O . THR A 1 389 ? 13.508 19.342 -12.022 1.00 90.81 389 THR A O 1
ATOM 2995 N N . GLU A 1 390 ? 13.498 19.622 -14.248 1.00 88.19 390 GLU A N 1
ATOM 2996 C CA . GLU A 1 390 ? 12.551 20.751 -14.246 1.00 88.19 390 GLU A CA 1
ATOM 2997 C C . GLU A 1 390 ? 11.136 20.324 -13.831 1.00 88.19 390 GLU A C 1
ATOM 2999 O O . GLU A 1 390 ? 10.354 21.148 -13.370 1.00 88.19 390 GLU A O 1
ATOM 3004 N N . CYS A 1 391 ? 10.810 19.033 -13.961 1.00 92.50 391 CYS A N 1
ATOM 3005 C CA . CYS A 1 391 ? 9.557 18.440 -13.481 1.00 92.50 391 CYS A CA 1
ATOM 3006 C C . CYS A 1 391 ? 9.799 17.408 -12.368 1.00 92.50 391 CYS A C 1
ATOM 3008 O O . CYS A 1 391 ? 9.006 17.302 -11.429 1.00 92.50 391 CYS A O 1
ATOM 3010 N N . HIS A 1 392 ? 10.897 16.654 -12.462 1.00 95.00 392 HIS A N 1
ATOM 3011 C CA . HIS A 1 392 ? 11.285 15.601 -11.524 1.00 95.00 392 HIS A CA 1
ATOM 3012 C C . HIS A 1 392 ? 12.423 16.060 -10.605 1.00 95.00 392 HIS A C 1
ATOM 3014 O O . HIS A 1 392 ? 13.489 15.444 -10.556 1.00 95.00 392 HIS A O 1
ATOM 3020 N N . GLY A 1 393 ? 12.207 17.173 -9.904 1.00 90.75 393 GLY A N 1
ATOM 3021 C CA . GLY A 1 393 ? 13.182 17.761 -8.993 1.00 90.75 393 GLY A CA 1
ATOM 3022 C C . GLY A 1 393 ? 13.170 17.150 -7.588 1.00 90.75 393 GLY A C 1
ATOM 3023 O O . GLY A 1 393 ? 12.324 16.323 -7.23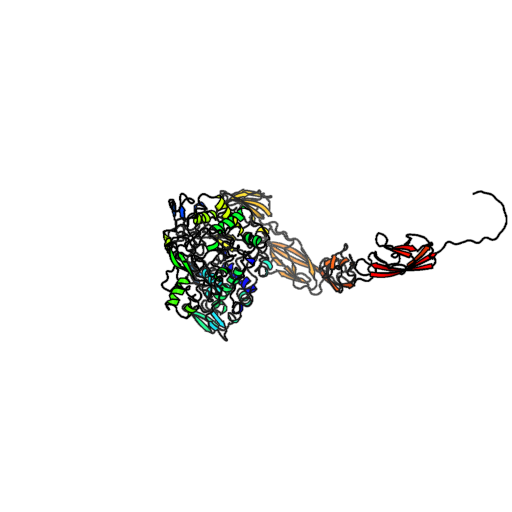8 1.00 90.75 393 GLY A O 1
ATOM 3024 N N . GLY A 1 394 ? 14.120 17.602 -6.766 1.00 90.56 394 GLY A N 1
ATOM 3025 C CA . GLY A 1 394 ? 14.225 17.214 -5.358 1.00 90.56 394 GLY A CA 1
ATOM 3026 C C . GLY A 1 394 ? 14.684 15.771 -5.137 1.00 90.56 394 GLY A C 1
ATOM 3027 O O . GLY A 1 394 ? 15.020 15.047 -6.072 1.00 90.56 394 GLY A O 1
ATOM 3028 N N . ALA A 1 395 ? 14.725 15.352 -3.872 1.00 93.81 395 ALA A N 1
ATOM 3029 C CA . ALA A 1 395 ? 15.064 13.971 -3.520 1.00 93.81 395 ALA A CA 1
ATOM 3030 C C . ALA A 1 395 ? 13.901 13.016 -3.830 1.00 93.81 395 ALA A C 1
ATOM 3032 O O . ALA A 1 395 ? 14.094 11.817 -4.015 1.00 93.81 395 ALA A O 1
ATOM 3033 N N . GLU A 1 396 ? 12.688 13.553 -3.899 1.00 94.88 396 GLU A N 1
ATOM 3034 C CA . GLU A 1 396 ? 11.441 12.870 -4.211 1.00 94.88 396 GLU A CA 1
ATOM 3035 C C . GLU A 1 396 ? 11.289 12.572 -5.710 1.00 94.88 396 GLU A C 1
ATOM 3037 O O . GLU A 1 396 ? 10.445 11.753 -6.076 1.00 94.88 396 GLU A O 1
ATOM 3042 N N . PHE A 1 397 ? 12.094 13.206 -6.575 1.00 96.31 397 PHE A N 1
ATOM 3043 C CA . PHE A 1 397 ? 11.978 13.145 -8.039 1.00 96.31 397 PHE A CA 1
ATOM 3044 C C . PHE A 1 397 ? 10.580 13.531 -8.552 1.00 96.31 397 PHE A C 1
ATOM 3046 O O . PHE A 1 397 ? 10.032 12.911 -9.468 1.00 96.31 397 PHE A O 1
ATOM 3053 N N . THR A 1 398 ? 9.986 14.557 -7.940 1.00 95.31 398 THR A N 1
ATOM 3054 C CA . THR A 1 398 ? 8.715 15.160 -8.351 1.00 95.31 398 THR A CA 1
ATOM 3055 C C . THR A 1 398 ? 8.568 16.575 -7.794 1.00 95.31 398 THR A C 1
ATOM 3057 O O . THR A 1 398 ? 8.769 16.821 -6.601 1.00 95.31 398 THR A O 1
ATOM 3060 N N . ASN A 1 399 ? 8.127 17.498 -8.648 1.00 92.38 399 ASN A N 1
ATOM 3061 C CA . ASN A 1 399 ? 7.763 18.857 -8.250 1.00 92.38 399 ASN A CA 1
ATOM 3062 C C . ASN A 1 399 ? 6.339 18.970 -7.679 1.00 92.38 399 ASN A C 1
ATOM 3064 O O . ASN A 1 399 ? 5.938 20.042 -7.241 1.00 92.38 399 ASN A O 1
ATOM 3068 N N . ALA A 1 400 ? 5.577 17.872 -7.616 1.00 93.50 400 ALA A N 1
ATOM 3069 C CA . ALA A 1 400 ? 4.298 17.815 -6.903 1.00 93.50 400 ALA A CA 1
ATOM 3070 C C . ALA A 1 400 ? 4.462 17.528 -5.393 1.00 93.50 400 ALA A C 1
ATOM 3072 O O . ALA A 1 400 ? 3.531 17.052 -4.737 1.00 93.50 400 ALA A O 1
ATOM 3073 N N . SER A 1 401 ? 5.652 17.786 -4.846 1.00 92.38 401 SER A N 1
ATOM 3074 C CA . SER A 1 401 ? 6.022 17.512 -3.459 1.00 92.38 401 SER A CA 1
ATOM 3075 C C . SER A 1 401 ? 5.950 18.756 -2.573 1.00 92.38 401 SER A C 1
ATOM 3077 O O . SER A 1 401 ? 6.050 19.885 -3.051 1.00 92.38 401 SER A O 1
ATOM 3079 N N . PHE A 1 402 ? 5.821 18.568 -1.257 1.00 88.50 402 PHE A N 1
ATOM 3080 C CA . PHE A 1 402 ? 5.909 19.681 -0.302 1.00 88.50 402 PHE A CA 1
ATOM 3081 C C . PHE A 1 402 ? 7.257 20.410 -0.367 1.00 88.50 402 PHE A C 1
ATOM 3083 O O . PHE A 1 402 ? 7.279 21.636 -0.284 1.00 88.50 402 PHE A O 1
ATOM 3090 N N . SER A 1 403 ? 8.366 19.690 -0.564 1.00 85.62 403 SER A N 1
ATOM 3091 C CA . SER A 1 403 ? 9.705 20.285 -0.665 1.00 85.62 403 SER A CA 1
ATOM 3092 C C . SER A 1 403 ? 9.831 21.249 -1.844 1.00 85.62 403 SER A C 1
ATOM 3094 O O . SER A 1 403 ? 10.490 22.280 -1.721 1.00 85.62 403 SER A O 1
ATOM 3096 N N . ALA A 1 404 ? 9.151 20.971 -2.961 1.00 82.44 404 ALA A N 1
ATOM 3097 C CA . ALA A 1 404 ? 9.133 21.856 -4.124 1.00 82.44 404 ALA A CA 1
ATOM 3098 C C . ALA A 1 404 ? 8.424 23.199 -3.849 1.00 82.44 404 ALA A C 1
ATOM 3100 O O . ALA A 1 404 ? 8.774 24.211 -4.453 1.00 82.44 404 ALA A O 1
ATOM 3101 N N . LEU A 1 405 ? 7.492 23.253 -2.888 1.00 76.12 405 LEU A N 1
ATOM 3102 C CA . LEU A 1 405 ? 6.729 24.467 -2.568 1.00 76.12 405 LEU A CA 1
ATOM 3103 C C . LEU A 1 405 ? 7.507 25.500 -1.729 1.00 76.12 405 LEU A C 1
ATOM 3105 O O . LEU A 1 405 ? 7.064 26.642 -1.629 1.00 76.12 405 LEU A O 1
ATOM 3109 N N . VAL A 1 406 ? 8.635 25.125 -1.109 1.00 59.53 406 VAL A N 1
ATOM 3110 C CA . VAL A 1 406 ? 9.360 25.948 -0.111 1.00 59.53 406 VAL A CA 1
ATOM 3111 C C . VAL A 1 406 ? 10.396 26.902 -0.743 1.00 59.53 406 VAL A C 1
ATOM 3113 O O . VAL A 1 406 ? 10.933 27.778 -0.066 1.00 59.53 406 VAL A O 1
ATOM 3116 N N . PHE A 1 407 ? 10.660 26.811 -2.051 1.00 51.72 407 PHE A N 1
ATOM 3117 C CA . PHE A 1 407 ? 11.726 27.569 -2.731 1.00 51.72 407 PHE A CA 1
ATOM 3118 C C . PHE A 1 407 ? 11.419 29.054 -3.046 1.00 51.72 407 PHE A C 1
ATOM 3120 O O . PHE A 1 407 ? 12.195 29.694 -3.759 1.00 51.72 407 PHE A O 1
ATOM 3127 N N . GLY A 1 408 ? 10.354 29.647 -2.493 1.00 36.38 408 GLY A N 1
ATOM 3128 C CA . GLY A 1 408 ? 10.063 31.084 -2.614 1.00 36.38 408 GLY A CA 1
ATOM 3129 C C . GLY A 1 408 ? 9.660 31.715 -1.282 1.00 36.38 408 GLY A C 1
ATOM 3130 O O . GLY A 1 408 ? 8.710 31.246 -0.675 1.00 36.38 408 GLY A O 1
ATOM 3131 N N . ASP A 1 409 ? 10.386 32.751 -0.833 1.00 35.69 409 ASP A N 1
ATOM 3132 C CA . ASP A 1 409 ? 10.099 33.753 0.224 1.00 35.69 409 ASP A CA 1
ATOM 3133 C C . ASP A 1 409 ? 9.184 33.370 1.425 1.00 35.69 409 ASP A C 1
ATOM 3135 O O . ASP A 1 409 ? 8.582 34.239 2.054 1.00 35.69 409 ASP A O 1
ATOM 3139 N N . GLY A 1 410 ? 9.075 32.087 1.788 1.00 38.72 410 GLY A N 1
ATOM 3140 C CA . GLY A 1 410 ? 8.161 31.585 2.820 1.00 38.72 410 GLY A CA 1
ATOM 3141 C C . GLY A 1 410 ? 6.683 31.456 2.408 1.00 38.72 410 GLY A C 1
ATOM 3142 O O . GLY A 1 410 ? 5.852 31.223 3.285 1.00 38.72 410 GLY A O 1
ATOM 3143 N N . ILE A 1 411 ? 6.333 31.584 1.119 1.00 43.09 411 ILE A N 1
ATOM 3144 C CA . ILE A 1 411 ? 4.963 31.388 0.601 1.00 43.09 411 ILE A CA 1
ATOM 3145 C C . ILE A 1 411 ? 4.936 30.118 -0.265 1.00 43.09 411 ILE A C 1
ATOM 3147 O O . ILE A 1 411 ? 5.722 30.040 -1.208 1.00 43.09 411 ILE A O 1
ATOM 3151 N N . PRO A 1 412 ? 4.026 29.152 -0.017 1.00 58.44 412 PRO A N 1
ATOM 3152 C CA . PRO A 1 412 ? 3.865 27.993 -0.891 1.00 58.44 412 PRO A CA 1
ATOM 3153 C C . PRO A 1 412 ? 3.563 28.432 -2.328 1.00 58.44 412 PRO A C 1
ATOM 3155 O O . PRO A 1 412 ? 2.509 29.018 -2.593 1.00 58.44 412 PRO A O 1
ATOM 3158 N N . LEU A 1 413 ? 4.466 28.135 -3.263 1.00 72.81 413 LEU A N 1
ATOM 3159 C CA . LEU A 1 413 ? 4.266 28.375 -4.696 1.00 72.81 413 LEU A CA 1
ATOM 3160 C C . LEU A 1 413 ? 3.318 27.313 -5.272 1.00 72.81 413 LEU A C 1
ATOM 3162 O O . LEU A 1 413 ? 3.735 26.418 -5.987 1.00 72.81 413 LEU A O 1
ATOM 3166 N N . LEU A 1 414 ? 2.036 27.360 -4.900 1.00 86.44 414 LEU A N 1
ATOM 3167 C CA . LEU A 1 414 ? 1.009 26.441 -5.424 1.00 86.44 414 LEU A CA 1
ATOM 3168 C C . LEU A 1 414 ? 0.532 26.826 -6.830 1.00 86.44 414 LEU A C 1
ATOM 3170 O O . LEU A 1 414 ? -0.014 25.993 -7.553 1.00 86.44 414 LEU A O 1
ATOM 3174 N N . VAL A 1 415 ? 0.700 28.099 -7.187 1.00 89.00 415 VAL A N 1
ATOM 3175 C CA . VAL A 1 415 ? 0.377 28.651 -8.499 1.00 89.00 415 VAL A CA 1
ATOM 3176 C C . VAL A 1 415 ? 1.620 29.341 -9.026 1.00 89.00 415 VAL A C 1
ATOM 3178 O O . VAL A 1 415 ? 2.222 30.168 -8.341 1.00 89.00 415 VAL A O 1
ATOM 3181 N N . GLU A 1 416 ? 1.976 29.035 -10.262 1.00 87.12 416 GLU A N 1
ATOM 3182 C CA . GLU A 1 416 ? 3.141 29.584 -10.939 1.00 87.12 416 GLU A CA 1
ATOM 3183 C C . GLU A 1 416 ? 2.779 30.096 -12.328 1.00 87.12 416 GLU A C 1
ATOM 3185 O O . GLU A 1 416 ? 1.647 29.964 -12.798 1.00 87.12 416 GLU A O 1
ATOM 3190 N N . ARG A 1 417 ? 3.756 30.722 -12.987 1.00 88.00 417 ARG A N 1
ATOM 3191 C CA . ARG A 1 417 ? 3.600 31.297 -14.317 1.00 88.00 417 ARG A CA 1
ATOM 3192 C C . ARG A 1 417 ? 4.652 30.743 -15.262 1.00 88.00 417 ARG A C 1
ATOM 3194 O O . ARG A 1 417 ? 5.841 30.943 -15.031 1.00 88.00 417 ARG A O 1
ATOM 3201 N N . MET A 1 418 ? 4.210 30.166 -16.371 1.00 86.69 418 MET A N 1
ATOM 3202 C CA . MET A 1 418 ? 5.086 29.691 -17.442 1.00 86.69 418 MET A CA 1
ATOM 3203 C C . MET A 1 418 ? 4.620 30.215 -18.807 1.00 86.69 418 MET A C 1
ATOM 3205 O O . MET A 1 418 ? 3.500 30.713 -18.952 1.00 86.69 418 MET A O 1
ATOM 3209 N N . VAL A 1 419 ? 5.496 30.151 -19.808 1.00 90.38 419 VAL A N 1
ATOM 3210 C CA . VAL A 1 419 ? 5.101 30.287 -21.218 1.00 90.38 419 VAL A CA 1
ATOM 3211 C C . VAL A 1 419 ? 4.724 28.900 -21.711 1.00 90.38 419 VAL A C 1
ATOM 3213 O O . VAL A 1 419 ? 5.543 28.005 -21.587 1.00 90.38 419 VAL A O 1
ATOM 3216 N N . MET A 1 420 ? 3.523 28.721 -22.255 1.00 91.75 420 MET A N 1
ATOM 3217 C CA . MET A 1 420 ? 3.078 27.420 -22.772 1.00 91.75 420 MET A CA 1
ATOM 3218 C C . MET A 1 420 ? 3.618 27.164 -24.192 1.00 91.75 420 MET A C 1
ATOM 3220 O O . MET A 1 420 ? 4.229 28.045 -24.806 1.00 91.75 420 MET A O 1
ATOM 3224 N N . GLY A 1 421 ? 3.331 25.992 -24.767 1.00 89.44 421 GLY A N 1
ATOM 3225 C CA . GLY A 1 421 ? 3.716 25.623 -26.141 1.00 89.44 421 GLY A CA 1
ATOM 3226 C C . GLY A 1 421 ? 3.182 26.538 -27.266 1.00 89.44 421 GLY A C 1
ATOM 3227 O O . GLY A 1 421 ? 3.664 26.497 -28.405 1.00 89.44 421 GLY A O 1
ATOM 3228 N N . ASP A 1 422 ? 2.201 27.401 -26.983 1.00 92.06 422 ASP A N 1
ATOM 3229 C CA . ASP A 1 422 ? 1.701 28.450 -27.887 1.00 92.06 422 ASP A CA 1
ATOM 3230 C C . ASP A 1 422 ? 2.434 29.800 -27.738 1.00 92.06 422 ASP A C 1
ATOM 3232 O O . ASP A 1 422 ? 2.037 30.802 -28.340 1.00 92.06 422 ASP A O 1
ATOM 3236 N N . SER A 1 423 ? 3.511 29.826 -26.952 1.00 91.50 423 SER A N 1
ATOM 3237 C CA . SER A 1 423 ? 4.317 31.005 -26.624 1.00 91.50 423 SER A CA 1
ATOM 3238 C C . SER A 1 423 ? 3.576 32.085 -25.824 1.00 91.50 423 SER A C 1
ATOM 3240 O O . SER A 1 423 ? 4.061 33.216 -25.721 1.00 91.50 423 SER A O 1
ATOM 3242 N N . ARG A 1 424 ? 2.412 31.776 -25.234 1.00 91.19 424 ARG A N 1
ATOM 3243 C CA . ARG A 1 424 ? 1.669 32.702 -24.370 1.00 91.19 424 ARG A CA 1
ATOM 3244 C C . ARG A 1 424 ? 1.911 32.391 -22.902 1.00 91.19 424 ARG A C 1
ATOM 3246 O O . ARG A 1 424 ? 2.034 31.244 -22.487 1.00 91.19 424 ARG A O 1
ATOM 3253 N N . VAL A 1 425 ? 1.954 33.448 -22.100 1.00 90.50 425 VAL A N 1
ATOM 3254 C CA . VAL A 1 425 ? 2.129 33.353 -20.649 1.00 90.50 425 VAL A CA 1
ATOM 3255 C C . VAL A 1 425 ? 0.825 32.884 -20.005 1.00 90.50 425 VAL A C 1
ATOM 3257 O O . VAL A 1 425 ? -0.249 33.377 -20.354 1.00 90.50 425 VAL A O 1
ATOM 3260 N N . SER A 1 426 ? 0.888 31.934 -19.076 1.00 92.88 426 SER A N 1
ATOM 3261 C CA . SER A 1 426 ? -0.283 31.425 -18.351 1.00 92.88 426 SER A CA 1
ATOM 3262 C C . SER A 1 426 ? 0.046 31.067 -16.910 1.00 92.88 426 SER A C 1
ATOM 3264 O O . SER A 1 426 ? 1.187 30.732 -16.594 1.00 92.88 426 SER A O 1
ATOM 3266 N N . ASN A 1 427 ? -0.967 31.154 -16.050 1.00 92.31 427 ASN A N 1
ATOM 3267 C CA . ASN A 1 427 ? -0.908 30.606 -14.704 1.00 92.31 427 ASN A CA 1
ATOM 3268 C C . ASN A 1 427 ? -1.250 29.112 -14.744 1.00 92.31 427 ASN A C 1
ATOM 3270 O O . ASN A 1 427 ? -2.144 28.694 -15.489 1.00 92.31 427 ASN A O 1
ATOM 3274 N N . TYR A 1 428 ? -0.554 28.332 -13.928 1.00 92.50 428 TYR A N 1
ATOM 3275 C CA . TYR A 1 428 ? -0.721 26.887 -13.805 1.00 92.50 428 TYR A CA 1
ATOM 3276 C C . TYR A 1 428 ? -0.474 26.443 -12.357 1.00 92.50 428 TYR A C 1
ATOM 3278 O O . TYR A 1 428 ? -0.013 27.232 -11.530 1.00 92.50 428 TYR A O 1
ATOM 3286 N N . ASP A 1 429 ? -0.795 25.188 -12.056 1.00 93.50 429 ASP A N 1
ATOM 3287 C CA . ASP A 1 429 ? -0.576 24.588 -10.741 1.00 93.50 429 ASP A CA 1
ATOM 3288 C C . ASP A 1 429 ? 0.801 23.902 -10.698 1.00 93.50 429 ASP A C 1
ATOM 3290 O O . ASP A 1 429 ? 1.083 23.018 -11.509 1.00 93.50 429 ASP A O 1
ATOM 3294 N N . THR A 1 430 ? 1.655 24.276 -9.745 1.00 91.06 430 THR A N 1
ATOM 3295 C CA . THR A 1 430 ? 3.029 23.752 -9.632 1.00 91.06 430 THR A CA 1
ATOM 3296 C C . THR A 1 430 ? 3.057 22.231 -9.501 1.00 91.06 430 THR A C 1
ATOM 3298 O O . THR A 1 430 ? 2.360 21.664 -8.665 1.00 91.06 430 THR A O 1
ATOM 3301 N N . GLY A 1 431 ? 3.863 21.537 -10.307 1.00 93.31 431 GLY A N 1
ATOM 3302 C CA . GLY A 1 431 ? 3.917 20.070 -10.291 1.00 93.31 431 GLY A CA 1
ATOM 3303 C C . GLY A 1 431 ? 2.789 19.373 -11.067 1.00 93.31 431 GLY A C 1
ATOM 3304 O O . GLY A 1 431 ? 2.682 18.148 -10.989 1.00 93.31 431 GLY A O 1
ATOM 3305 N N . PHE A 1 432 ? 1.954 20.116 -11.804 1.00 96.75 432 PHE A N 1
ATOM 3306 C CA . PHE A 1 432 ? 0.931 19.577 -12.703 1.00 96.75 432 PHE A CA 1
ATOM 3307 C C . PHE A 1 432 ? 1.162 20.064 -14.133 1.00 96.75 432 PHE A C 1
ATOM 3309 O O . PHE A 1 432 ? 1.013 21.251 -14.423 1.00 96.75 432 PHE A O 1
ATOM 3316 N N . TYR A 1 433 ? 1.443 19.137 -15.049 1.00 97.00 433 TYR A N 1
ATOM 3317 C CA . TYR A 1 433 ? 1.837 19.474 -16.418 1.00 97.00 433 TYR A CA 1
ATOM 3318 C C . TYR A 1 433 ? 1.027 18.694 -17.446 1.00 97.00 433 TYR A C 1
ATOM 3320 O O . TYR A 1 433 ? 0.698 17.520 -17.247 1.00 97.00 433 TYR A O 1
ATOM 3328 N N . ASN A 1 434 ? 0.717 19.344 -18.565 1.00 97.88 434 ASN A N 1
ATOM 3329 C CA . ASN A 1 434 ? 0.216 18.670 -19.753 1.00 97.88 434 ASN A CA 1
ATOM 3330 C C . ASN A 1 434 ? 1.413 18.336 -20.640 1.00 97.88 434 ASN A C 1
ATOM 3332 O O . ASN A 1 434 ? 2.042 19.224 -21.213 1.00 97.88 434 ASN A O 1
ATOM 3336 N N . ILE A 1 435 ? 1.715 17.044 -20.738 1.00 97.25 435 ILE A N 1
ATOM 3337 C CA . ILE A 1 435 ? 2.843 16.533 -21.525 1.00 97.25 435 ILE A CA 1
ATOM 3338 C C . ILE A 1 435 ? 2.404 15.873 -22.839 1.00 97.25 435 ILE A C 1
ATOM 3340 O O . ILE A 1 435 ? 3.207 15.254 -23.526 1.00 97.25 435 ILE A O 1
ATOM 3344 N N . GLY A 1 436 ? 1.119 15.970 -23.195 1.00 96.50 436 GLY A N 1
ATOM 3345 C CA . GLY A 1 436 ? 0.614 15.431 -24.456 1.00 96.50 436 GLY A CA 1
ATOM 3346 C C . GLY A 1 436 ? 0.490 13.907 -24.516 1.00 96.50 436 GLY A C 1
ATOM 3347 O O . GLY A 1 436 ? 0.601 13.368 -25.613 1.00 96.50 436 GLY A O 1
ATOM 3348 N N . VAL A 1 437 ? 0.273 13.208 -23.389 1.00 97.31 437 VAL A N 1
ATOM 3349 C CA . VAL A 1 437 ? -0.010 11.750 -23.371 1.00 97.31 437 VAL A CA 1
ATOM 3350 C C . VAL A 1 437 ? -1.349 11.444 -24.041 1.00 97.31 437 VAL A C 1
ATOM 3352 O O . VAL A 1 437 ? -1.411 10.598 -24.928 1.00 97.31 437 VAL A O 1
ATOM 3355 N N . THR A 1 438 ? -2.403 12.161 -23.655 1.00 96.19 438 THR A N 1
ATOM 3356 C CA . THR A 1 438 ? -3.747 12.098 -24.246 1.00 96.19 438 THR A CA 1
ATOM 3357 C C . THR A 1 438 ? -4.119 13.462 -24.823 1.00 96.19 438 THR A C 1
ATOM 3359 O O . THR A 1 438 ? -3.501 14.483 -24.503 1.00 96.19 438 THR A O 1
ATOM 3362 N N . ARG A 1 439 ? -5.127 13.507 -25.699 1.00 96.81 439 ARG A N 1
ATOM 3363 C CA . ARG A 1 439 ? -5.721 14.779 -26.133 1.00 96.81 439 ARG A CA 1
ATOM 3364 C C . ARG A 1 439 ? -6.408 15.429 -24.932 1.00 96.81 439 ARG A C 1
ATOM 3366 O O . ARG A 1 439 ? -7.180 14.754 -24.257 1.00 96.81 439 ARG A O 1
ATOM 3373 N N . THR A 1 440 ? -6.21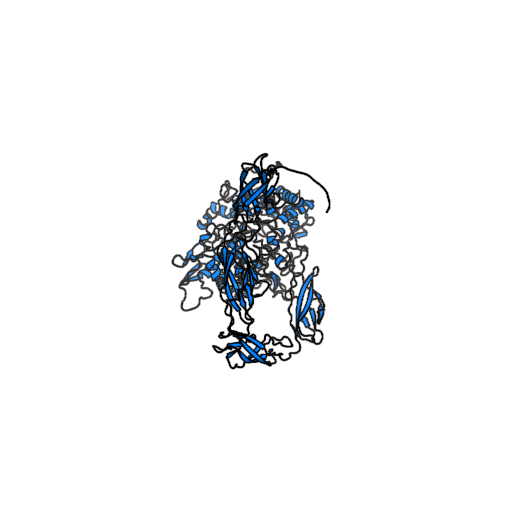0 16.731 -24.714 1.00 96.44 440 THR A N 1
ATOM 3374 C CA . THR A 1 440 ? -6.813 17.464 -23.577 1.00 96.44 440 THR A CA 1
ATOM 3375 C C . THR A 1 440 ? -8.336 17.283 -23.472 1.00 96.44 440 THR A C 1
ATOM 3377 O O . THR A 1 440 ? -8.884 17.273 -22.375 1.00 96.44 440 THR A O 1
ATOM 3380 N N . GLY A 1 441 ? -9.030 17.118 -24.603 1.00 94.75 441 GLY A N 1
ATOM 3381 C CA . GLY A 1 441 ? -10.479 16.889 -24.624 1.00 94.75 441 GLY A CA 1
ATOM 3382 C C . GLY A 1 441 ? -10.929 15.503 -24.143 1.00 94.75 441 GLY A C 1
ATOM 3383 O O . GLY A 1 441 ? -12.092 15.361 -23.781 1.00 94.75 441 GLY A O 1
ATOM 3384 N N . ASN A 1 442 ? -10.042 14.501 -24.126 1.00 95.69 442 ASN A N 1
ATOM 3385 C CA . ASN A 1 442 ? -10.372 13.143 -23.683 1.00 95.69 442 ASN A CA 1
ATOM 3386 C C . ASN A 1 442 ? -10.261 13.009 -22.158 1.00 95.69 442 ASN A C 1
ATOM 3388 O O . ASN A 1 442 ? -11.067 12.321 -21.542 1.00 95.69 442 ASN A O 1
ATOM 3392 N N . ASP A 1 443 ? -9.290 13.687 -21.543 1.00 96.69 443 ASP A N 1
ATOM 3393 C CA . ASP A 1 443 ? -9.173 13.781 -20.090 1.00 96.69 443 ASP A CA 1
ATOM 3394 C C . ASP A 1 443 ? -8.664 15.172 -19.697 1.00 96.69 443 ASP A C 1
ATOM 3396 O O . ASP A 1 443 ? -7.513 15.538 -19.943 1.00 96.69 443 ASP A O 1
ATOM 3400 N N . ILE A 1 444 ? -9.544 15.954 -19.070 1.00 96.56 444 ILE A N 1
ATOM 3401 C CA . ILE A 1 444 ? -9.253 17.335 -18.678 1.00 96.56 444 ILE A CA 1
ATOM 3402 C C . ILE A 1 444 ? -8.351 17.422 -17.432 1.00 96.56 444 ILE A C 1
ATOM 3404 O O . ILE A 1 444 ? -7.826 18.498 -17.134 1.00 96.56 444 ILE A O 1
ATOM 3408 N N . GLY A 1 445 ? -8.144 16.312 -16.711 1.00 97.12 445 GLY A N 1
ATOM 3409 C CA . GLY A 1 445 ? -7.221 16.225 -15.579 1.00 97.12 445 GLY A CA 1
ATOM 3410 C C . GLY A 1 445 ? -7.495 17.265 -14.490 1.00 97.12 445 GLY A C 1
ATOM 3411 O O . GLY A 1 445 ? -8.619 17.414 -14.004 1.00 97.12 445 GLY A O 1
ATOM 3412 N N . ARG A 1 446 ? -6.449 18.015 -14.124 1.00 96.81 446 ARG A N 1
ATOM 3413 C CA . ARG A 1 446 ? -6.476 19.110 -13.135 1.00 96.81 446 ARG A CA 1
ATOM 3414 C C . ARG A 1 446 ? -7.463 20.234 -13.479 1.00 96.81 446 ARG A C 1
ATOM 3416 O O . ARG A 1 446 ? -7.885 20.979 -12.595 1.00 96.81 446 ARG A O 1
ATOM 3423 N N . GLY A 1 447 ? -7.860 20.341 -14.744 1.00 97.06 447 GLY A N 1
ATOM 3424 C CA . GLY A 1 447 ? -8.900 21.251 -15.207 1.00 97.06 447 GLY A CA 1
ATOM 3425 C C . GLY A 1 447 ? -10.323 20.870 -14.772 1.00 97.06 447 GLY A C 1
ATOM 3426 O O . GLY A 1 447 ? -11.258 21.637 -14.992 1.00 97.06 447 GLY A O 1
ATOM 3427 N N . GLY A 1 448 ? -10.522 19.714 -14.140 1.00 97.00 448 GLY A N 1
ATOM 3428 C CA . GLY A 1 448 ? -11.837 19.272 -13.686 1.00 97.00 448 GLY A CA 1
ATOM 3429 C C . GLY A 1 448 ? -12.487 20.169 -12.622 1.00 97.00 448 GLY A C 1
ATOM 3430 O O . GLY A 1 448 ? -11.904 21.132 -12.110 1.00 97.00 448 GLY A O 1
ATOM 3431 N N . THR A 1 449 ? -13.714 19.798 -12.262 1.00 97.25 449 THR A N 1
ATOM 3432 C CA . THR A 1 449 ? -14.459 20.371 -11.132 1.00 97.25 449 THR A CA 1
ATOM 3433 C C . THR A 1 449 ? -14.808 19.276 -10.134 1.00 97.25 449 THR A C 1
ATOM 3435 O O . THR A 1 449 ? -14.918 18.104 -10.498 1.00 97.25 449 THR A O 1
ATOM 3438 N N . ASP A 1 450 ? -14.935 19.651 -8.867 1.00 96.06 450 ASP A N 1
ATOM 3439 C CA . ASP A 1 450 ? -15.437 18.770 -7.824 1.00 96.06 450 ASP A CA 1
ATOM 3440 C C . ASP A 1 450 ? -16.975 18.615 -7.904 1.00 96.06 450 ASP A C 1
ATOM 3442 O O . ASP A 1 450 ? -17.647 19.350 -8.637 1.00 96.06 450 ASP A O 1
ATOM 3446 N N . PRO A 1 451 ? -17.573 17.675 -7.147 1.00 94.81 451 PRO A N 1
ATOM 3447 C CA . PRO A 1 451 ? -19.025 17.479 -7.123 1.00 94.81 451 PRO A CA 1
ATOM 3448 C C . PRO A 1 451 ? -19.844 18.683 -6.630 1.00 94.81 451 PRO A C 1
ATOM 3450 O O . PRO A 1 451 ? -21.068 18.671 -6.751 1.00 94.81 451 PRO A O 1
ATOM 3453 N N . PHE A 1 452 ? -19.201 19.708 -6.065 1.00 94.75 452 PHE A N 1
ATOM 3454 C CA . PHE A 1 452 ? -19.834 20.931 -5.570 1.00 94.75 452 PHE A CA 1
ATOM 3455 C C . PHE A 1 452 ? -19.743 22.085 -6.583 1.00 94.75 452 PHE A C 1
ATOM 3457 O O . PHE A 1 452 ? -20.244 23.178 -6.317 1.00 94.75 452 PHE A O 1
ATOM 3464 N N . GLY A 1 453 ? -19.146 21.838 -7.755 1.00 96.00 453 GLY A N 1
ATOM 3465 C CA . GLY A 1 453 ? -19.018 22.794 -8.851 1.00 96.00 453 GLY A CA 1
ATOM 3466 C C . GLY A 1 453 ? -17.798 23.710 -8.753 1.00 96.00 453 GLY A C 1
ATOM 3467 O O . GLY A 1 453 ? -17.704 24.660 -9.533 1.00 96.00 453 GLY A O 1
ATOM 3468 N N . TYR A 1 454 ? -16.859 23.453 -7.836 1.00 97.25 454 TYR A N 1
ATOM 3469 C CA . TYR A 1 454 ? -15.632 24.241 -7.721 1.00 97.25 454 TYR A CA 1
ATOM 3470 C C . TYR A 1 454 ? -14.485 23.620 -8.532 1.00 97.25 454 TYR A C 1
ATOM 3472 O O . TYR A 1 454 ? -14.385 22.397 -8.632 1.00 97.25 454 TYR A O 1
ATOM 3480 N N . PRO A 1 455 ? -13.592 24.432 -9.128 1.00 97.06 455 PRO A N 1
ATOM 3481 C CA . PRO A 1 455 ? -12.421 23.918 -9.835 1.00 97.06 455 PRO A CA 1
ATOM 3482 C C . PRO A 1 455 ? -11.474 23.124 -8.928 1.00 97.06 455 PRO A C 1
ATOM 3484 O O . PRO A 1 455 ? -11.230 23.520 -7.790 1.00 97.06 455 PRO A O 1
ATOM 3487 N N . LEU A 1 456 ? -10.860 22.066 -9.468 1.00 96.56 456 LEU A N 1
ATOM 3488 C CA . LEU A 1 456 ? -9.785 21.334 -8.781 1.00 96.56 456 LEU A CA 1
ATOM 3489 C C . LEU A 1 456 ? -8.470 22.131 -8.751 1.00 96.56 456 LEU A C 1
ATOM 3491 O O . LEU A 1 456 ? -7.685 22.008 -7.812 1.00 96.56 456 LEU A O 1
ATOM 3495 N N . SER A 1 457 ? -8.227 22.940 -9.786 1.00 95.88 457 SER A N 1
ATOM 3496 C CA . SER A 1 457 ? -7.021 23.760 -9.930 1.00 95.88 457 SER A CA 1
ATOM 3497 C C . SER A 1 457 ? -6.971 24.930 -8.943 1.00 95.88 457 SER A C 1
ATOM 3499 O O . SER A 1 457 ? -7.907 25.728 -8.840 1.00 95.88 457 SER A O 1
ATOM 3501 N N . PHE A 1 458 ? -5.811 25.110 -8.314 1.00 93.19 458 PHE A N 1
ATOM 3502 C CA . PHE A 1 458 ? -5.496 26.270 -7.489 1.00 93.19 458 PHE A CA 1
ATOM 3503 C C . PHE A 1 458 ? -5.416 27.556 -8.304 1.00 93.19 458 PHE A C 1
ATOM 3505 O O . PHE A 1 458 ? -5.888 28.584 -7.830 1.00 93.19 458 PHE A O 1
ATOM 3512 N N . ALA A 1 459 ? -4.902 27.520 -9.536 1.00 93.88 459 ALA A N 1
ATOM 3513 C CA . ALA A 1 459 ? -4.892 28.683 -10.419 1.00 93.88 459 ALA A CA 1
ATOM 3514 C C . ALA A 1 459 ? -6.319 29.155 -10.763 1.00 93.88 459 ALA A C 1
ATOM 3516 O O . ALA A 1 459 ? -6.603 30.355 -10.729 1.00 93.88 459 ALA A O 1
ATOM 3517 N N . ARG A 1 460 ? -7.247 28.222 -11.033 1.00 95.81 460 ARG A N 1
ATOM 3518 C CA . ARG A 1 460 ? -8.670 28.544 -11.260 1.00 95.81 460 ARG A CA 1
ATOM 3519 C C . ARG A 1 460 ? -9.347 29.072 -9.999 1.00 95.81 460 ARG A C 1
ATOM 3521 O O . ARG A 1 460 ? -10.038 30.086 -10.068 1.00 95.81 460 ARG A O 1
ATOM 3528 N N . LEU A 1 461 ? -9.122 28.433 -8.851 1.00 94.81 461 LEU A N 1
ATOM 3529 C CA . LEU A 1 461 ? -9.642 28.914 -7.570 1.00 94.81 461 LEU A CA 1
ATOM 3530 C C . LEU A 1 461 ? -9.094 30.307 -7.225 1.00 94.81 461 LEU A C 1
ATOM 3532 O O . LEU A 1 461 ? -9.863 31.175 -6.822 1.00 94.81 461 LEU A O 1
ATOM 3536 N N . GLY A 1 462 ? -7.800 30.556 -7.436 1.00 94.12 462 GLY A N 1
ATOM 3537 C CA . GLY A 1 462 ? -7.159 31.854 -7.212 1.00 94.12 462 GLY A CA 1
ATOM 3538 C C . GLY A 1 462 ? -7.759 32.964 -8.077 1.00 94.12 462 GLY A C 1
ATOM 3539 O O . GLY A 1 462 ? -8.040 34.052 -7.577 1.00 94.12 462 GLY A O 1
ATOM 3540 N N . ALA A 1 463 ? -8.064 32.675 -9.347 1.00 94.69 463 ALA A N 1
ATOM 3541 C CA . ALA A 1 463 ? -8.763 33.618 -10.221 1.00 94.69 463 ALA A CA 1
ATOM 3542 C C . ALA A 1 463 ? -10.188 33.929 -9.726 1.00 94.69 463 ALA A C 1
ATOM 3544 O O . ALA A 1 463 ? -10.589 35.093 -9.700 1.00 94.69 463 ALA A O 1
ATOM 3545 N N . LEU A 1 464 ? -10.945 32.920 -9.275 1.00 95.81 464 LEU A N 1
ATOM 3546 C CA . LEU A 1 464 ? -12.276 33.135 -8.690 1.00 95.81 464 LEU A CA 1
ATOM 3547 C C . LEU A 1 464 ? -12.207 33.919 -7.370 1.00 95.81 464 LEU A C 1
ATOM 3549 O O . LEU A 1 464 ? -13.069 34.761 -7.114 1.00 95.81 464 LEU A O 1
ATOM 3553 N N . LYS A 1 465 ? -11.178 33.678 -6.546 1.00 94.94 465 LYS A N 1
ATOM 3554 C CA . LYS A 1 465 ? -10.917 34.422 -5.305 1.00 94.94 465 LYS A CA 1
ATOM 3555 C C . LYS A 1 465 ? -10.722 35.910 -5.590 1.00 94.94 465 LYS A C 1
ATOM 3557 O O . LYS A 1 465 ? -11.388 36.734 -4.970 1.00 94.94 465 LYS A O 1
ATOM 3562 N N . GLU A 1 466 ? -9.857 36.255 -6.541 1.00 93.94 466 GLU A N 1
ATOM 3563 C CA . GLU A 1 466 ? -9.582 37.650 -6.910 1.00 93.94 466 GLU A CA 1
ATOM 3564 C C . GLU A 1 466 ? -10.809 38.340 -7.538 1.00 93.94 466 GLU A C 1
ATOM 3566 O O . GLU A 1 466 ? -11.027 39.530 -7.321 1.00 93.94 466 GLU A O 1
ATOM 3571 N N . GLN A 1 467 ? -11.670 37.593 -8.241 1.00 94.62 467 GLN A N 1
ATOM 3572 C CA . GLN A 1 467 ? -12.957 38.091 -8.755 1.00 94.62 467 GLN A CA 1
ATOM 3573 C C . GLN A 1 467 ? -14.032 38.275 -7.669 1.00 94.62 467 GLN A C 1
ATOM 3575 O O . GLN A 1 467 ? -15.099 38.812 -7.962 1.00 94.62 467 GLN A O 1
ATOM 3580 N N . GLY A 1 468 ? -13.800 37.809 -6.436 1.00 94.69 468 GLY A N 1
ATOM 3581 C CA . GLY A 1 468 ? -14.825 37.775 -5.388 1.00 94.69 468 GLY A CA 1
ATOM 3582 C C . GLY A 1 468 ? -15.952 36.772 -5.666 1.00 94.69 468 GLY A C 1
ATOM 3583 O O . GLY A 1 468 ? -17.047 36.915 -5.129 1.00 94.69 468 GLY A O 1
ATOM 3584 N N . ALA A 1 469 ? -15.698 35.769 -6.512 1.00 95.81 469 ALA A N 1
ATOM 3585 C CA . ALA A 1 469 ? -16.669 34.760 -6.934 1.00 95.81 469 ALA A CA 1
ATOM 3586 C C . ALA A 1 469 ? -16.701 33.515 -6.022 1.00 95.81 469 ALA A C 1
ATOM 3588 O O . ALA A 1 469 ? -17.471 32.591 -6.275 1.00 95.81 469 ALA A O 1
ATOM 3589 N N . LEU A 1 470 ? -15.876 33.475 -4.969 1.00 96.31 470 LEU A N 1
ATOM 3590 C CA . LEU A 1 470 ? -15.857 32.394 -3.980 1.00 96.31 470 LEU A CA 1
ATOM 3591 C C . LEU A 1 470 ? -16.515 32.819 -2.657 1.00 96.31 470 LEU A C 1
ATOM 3593 O O . LEU A 1 470 ? -16.279 33.940 -2.198 1.00 96.31 470 LEU A O 1
ATOM 3597 N N . PRO A 1 471 ? -17.248 31.914 -1.978 1.00 96.00 471 PRO A N 1
ATOM 3598 C CA . PRO A 1 471 ? -17.626 32.100 -0.579 1.00 96.00 471 PRO A CA 1
ATOM 3599 C C . PRO A 1 471 ? -16.402 32.375 0.307 1.00 96.00 471 PRO A C 1
ATOM 3601 O O . PRO A 1 471 ? -15.333 31.790 0.102 1.00 96.00 471 PRO A O 1
ATOM 3604 N N . ALA A 1 472 ? -16.556 33.221 1.328 1.00 95.00 472 ALA A N 1
ATOM 3605 C CA . ALA A 1 472 ? -15.462 33.614 2.225 1.00 95.00 472 ALA A CA 1
ATOM 3606 C C . ALA A 1 472 ? -14.861 32.422 3.003 1.00 95.00 472 ALA A C 1
ATOM 3608 O O . ALA A 1 472 ? -13.693 32.425 3.403 1.00 95.00 472 ALA A O 1
ATOM 3609 N N . GLU A 1 473 ? -15.662 31.385 3.230 1.00 93.38 473 GLU A N 1
ATOM 3610 C CA . GLU A 1 473 ? -15.288 30.116 3.848 1.00 93.38 473 GLU A CA 1
ATOM 3611 C C . GLU A 1 473 ? -14.326 29.302 2.978 1.00 93.38 473 GLU A C 1
ATOM 3613 O O . GLU A 1 473 ? -13.447 28.641 3.524 1.00 93.38 473 GLU A O 1
ATOM 3618 N N . ILE A 1 474 ? -14.448 29.390 1.650 1.00 94.62 474 ILE A N 1
ATOM 3619 C CA . ILE A 1 474 ? -13.555 28.724 0.690 1.00 94.62 474 ILE A CA 1
ATOM 3620 C C . ILE A 1 474 ? -12.348 29.619 0.401 1.00 94.62 474 ILE A C 1
ATOM 3622 O O . ILE A 1 474 ? -11.205 29.176 0.501 1.00 94.62 474 ILE A O 1
ATOM 3626 N N . ALA A 1 475 ? -12.591 30.902 0.115 1.00 94.12 475 ALA A N 1
ATOM 3627 C CA . ALA A 1 475 ? -11.584 31.873 -0.314 1.00 94.12 475 ALA A CA 1
ATOM 3628 C C . ALA A 1 475 ? -10.376 31.981 0.635 1.00 94.12 475 ALA A C 1
ATOM 3630 O O . ALA A 1 475 ? -9.259 32.224 0.182 1.00 94.12 475 ALA A O 1
ATOM 3631 N N . ARG A 1 476 ? -10.574 31.771 1.943 1.00 92.44 476 ARG A N 1
ATOM 3632 C CA . ARG A 1 476 ? -9.499 31.830 2.951 1.00 92.44 476 ARG A CA 1
ATOM 3633 C C . ARG A 1 476 ? -8.449 30.716 2.829 1.00 92.44 476 ARG A C 1
ATOM 3635 O O . ARG A 1 476 ? -7.358 30.876 3.360 1.00 92.44 476 ARG A O 1
ATOM 3642 N N . TYR A 1 477 ? -8.782 29.603 2.172 1.00 90.31 477 TYR A N 1
ATOM 3643 C CA . TYR A 1 477 ? -7.887 28.451 1.976 1.00 90.31 477 TYR A CA 1
ATOM 3644 C C . TYR A 1 477 ? -7.292 28.394 0.565 1.00 90.31 477 TYR A C 1
ATOM 3646 O O . TYR A 1 477 ? -6.513 27.498 0.255 1.00 90.31 477 TYR A O 1
ATOM 3654 N N . VAL A 1 478 ? -7.676 29.333 -0.299 1.00 90.31 478 VAL A N 1
ATOM 3655 C CA . VAL A 1 478 ? -7.225 29.399 -1.687 1.00 90.31 478 VAL A CA 1
ATOM 3656 C C . VAL A 1 478 ? -5.987 30.299 -1.772 1.00 90.31 478 VAL A C 1
ATOM 3658 O O . VAL A 1 478 ? -6.025 31.414 -1.232 1.00 90.31 478 VAL A O 1
ATOM 3661 N N . PRO A 1 479 ? -4.899 29.860 -2.435 1.00 85.00 479 PRO A N 1
ATOM 3662 C CA . PRO A 1 479 ? -3.703 30.681 -2.603 1.00 85.00 479 PRO A CA 1
ATOM 3663 C C . PRO A 1 479 ? -3.996 31.931 -3.440 1.00 85.00 479 PRO A C 1
ATOM 3665 O O . PRO A 1 479 ? -4.879 31.932 -4.300 1.00 85.00 479 PRO A O 1
ATOM 3668 N N . ASP A 1 480 ? -3.253 33.006 -3.183 1.00 85.56 480 ASP A N 1
ATOM 3669 C CA . ASP A 1 480 ? -3.280 34.186 -4.049 1.00 85.56 480 ASP A CA 1
ATOM 3670 C C . ASP A 1 480 ? -2.572 33.894 -5.377 1.00 85.56 480 ASP A C 1
ATOM 3672 O O . ASP A 1 480 ? -1.666 33.059 -5.448 1.00 85.56 480 ASP A O 1
ATOM 3676 N N . LEU A 1 481 ? -2.982 34.590 -6.439 1.00 87.19 481 LEU A N 1
ATOM 3677 C CA . LEU A 1 481 ? -2.293 34.490 -7.720 1.00 87.19 481 LEU A CA 1
ATOM 3678 C C . LEU A 1 481 ? -0.893 35.135 -7.650 1.00 87.19 481 LEU A C 1
ATOM 3680 O O . LEU A 1 481 ? -0.684 36.086 -6.890 1.00 87.19 481 LEU A O 1
ATOM 3684 N N . PRO A 1 482 ? 0.074 34.666 -8.464 1.00 83.19 482 PRO A N 1
ATOM 3685 C CA . PRO A 1 482 ? 1.431 35.201 -8.466 1.00 83.19 482 PRO A CA 1
ATOM 3686 C C . PRO A 1 482 ? 1.486 36.716 -8.725 1.00 83.19 482 PRO A C 1
ATOM 3688 O O . PRO A 1 482 ? 0.677 37.240 -9.503 1.00 83.19 482 PRO A O 1
ATOM 3691 N N . PRO A 1 483 ? 2.489 37.434 -8.185 1.00 79.00 483 PRO A N 1
ATOM 3692 C CA . PRO A 1 483 ? 2.667 38.858 -8.454 1.00 79.00 483 PRO A CA 1
ATOM 3693 C C . PRO A 1 483 ? 2.732 39.178 -9.957 1.00 79.00 483 PRO A C 1
ATOM 3695 O O . PRO A 1 483 ? 3.398 38.484 -10.729 1.00 79.00 483 PRO A O 1
ATOM 3698 N N . ASN A 1 484 ? 2.122 40.295 -10.369 1.00 77.94 484 ASN A N 1
ATOM 3699 C CA . ASN A 1 484 ? 1.994 40.720 -11.776 1.00 77.94 484 ASN A CA 1
ATOM 3700 C C . ASN A 1 484 ? 1.139 39.779 -12.647 1.00 77.94 484 ASN A C 1
ATOM 3702 O O . ASN A 1 484 ? 1.372 39.657 -13.854 1.00 77.94 484 ASN A O 1
ATOM 3706 N N . THR A 1 485 ? 0.168 39.107 -12.038 1.00 81.12 485 THR A N 1
ATOM 3707 C CA . THR A 1 485 ? -0.920 38.406 -12.725 1.00 81.12 485 THR A CA 1
ATOM 3708 C C . THR A 1 485 ? -2.256 38.925 -12.186 1.00 81.12 485 THR A C 1
ATOM 3710 O O . THR A 1 485 ? -2.265 39.674 -11.210 1.00 81.12 485 THR A O 1
ATOM 3713 N N . SER A 1 486 ? -3.358 38.610 -12.860 1.00 80.94 486 SER A N 1
ATOM 3714 C CA . SER A 1 486 ? -4.709 38.936 -12.404 1.00 80.94 486 SER A CA 1
ATOM 3715 C C . SER A 1 486 ? -5.661 37.792 -12.728 1.00 80.94 486 SER A C 1
ATOM 3717 O O . SER A 1 486 ? -5.313 36.858 -13.456 1.00 80.94 486 SER A O 1
ATOM 3719 N N . ALA A 1 487 ? -6.909 37.920 -12.295 1.00 84.81 487 ALA A N 1
ATOM 3720 C CA . ALA A 1 487 ? -7.959 36.959 -12.594 1.00 84.81 487 ALA A CA 1
ATOM 3721 C C . ALA A 1 487 ? -8.287 36.801 -14.091 1.00 84.81 487 ALA A C 1
ATOM 3723 O O . ALA A 1 487 ? -9.012 35.882 -14.465 1.00 84.81 487 ALA A O 1
ATOM 3724 N N . THR A 1 488 ? -7.798 37.706 -14.945 1.00 86.12 488 THR A N 1
ATOM 3725 C CA . THR A 1 488 ? -7.927 37.623 -16.409 1.00 86.12 488 THR A CA 1
ATOM 3726 C C . THR A 1 488 ? -6.681 37.048 -17.080 1.00 86.12 488 THR A C 1
ATOM 3728 O O . THR A 1 488 ? -6.671 36.876 -18.300 1.00 86.12 488 THR A O 1
ATOM 3731 N N . THR A 1 489 ? -5.610 36.785 -16.323 1.00 88.62 489 THR A N 1
ATOM 3732 C CA . THR A 1 489 ? -4.453 36.056 -16.840 1.00 88.62 489 THR A CA 1
ATOM 3733 C C . THR A 1 489 ? -4.909 34.681 -17.308 1.00 88.62 489 THR A C 1
ATOM 3735 O O . THR A 1 489 ? -5.675 33.992 -16.637 1.00 88.62 489 THR A O 1
ATOM 3738 N N . ARG A 1 490 ? -4.424 34.281 -18.481 1.00 92.75 490 ARG A N 1
ATOM 3739 C CA . ARG A 1 490 ? -4.716 32.978 -19.073 1.00 92.75 490 ARG A CA 1
ATOM 3740 C C . ARG A 1 490 ? -4.350 31.843 -18.110 1.00 92.75 490 ARG A C 1
ATOM 3742 O O . ARG A 1 490 ? -3.308 31.900 -17.462 1.00 92.75 490 ARG A O 1
ATOM 3749 N N . LEU A 1 491 ? -5.186 30.809 -18.056 1.00 93.88 491 LEU A N 1
ATOM 3750 C CA . LEU A 1 491 ? -4.982 29.624 -17.223 1.00 93.88 491 LEU A CA 1
ATOM 3751 C C . LEU A 1 491 ? -4.682 28.421 -18.117 1.00 93.88 491 LEU A C 1
ATOM 3753 O O . LEU A 1 491 ? -5.403 28.194 -19.087 1.00 93.88 491 LEU A O 1
ATOM 3757 N N . ALA A 1 492 ? -3.650 27.651 -17.785 1.00 94.38 492 ALA A N 1
ATOM 3758 C CA . ALA A 1 492 ? -3.234 26.480 -18.550 1.00 94.38 492 ALA A CA 1
ATOM 3759 C C . ALA A 1 492 ? -3.181 25.240 -17.650 1.00 94.38 492 ALA A C 1
ATOM 3761 O O . ALA A 1 492 ? -2.122 24.808 -17.208 1.00 94.38 492 ALA A O 1
ATOM 3762 N N . VAL A 1 493 ? -4.362 24.708 -17.335 1.00 96.31 493 VAL A N 1
ATOM 3763 C CA . VAL A 1 493 ? -4.530 23.599 -16.376 1.00 96.31 493 VAL A CA 1
ATOM 3764 C C . VAL A 1 493 ? -5.298 22.408 -16.950 1.00 96.31 493 VAL A C 1
ATOM 3766 O O . VAL A 1 493 ? -5.380 21.364 -16.306 1.00 96.31 493 VAL A O 1
ATOM 3769 N N . ASP A 1 494 ? -5.858 22.551 -18.153 1.00 97.62 494 ASP A N 1
ATOM 3770 C CA . ASP A 1 494 ? -6.582 21.471 -18.821 1.00 97.62 494 ASP A CA 1
ATOM 3771 C C . ASP A 1 494 ? -5.603 20.441 -19.404 1.00 97.62 494 ASP A C 1
ATOM 3773 O O . ASP A 1 494 ? -4.601 20.777 -20.045 1.00 97.62 494 ASP A O 1
ATOM 3777 N N . GLY A 1 495 ? -5.900 19.163 -19.169 1.00 97.12 495 GLY A N 1
ATOM 3778 C CA . GLY A 1 495 ? -5.046 18.039 -19.558 1.00 97.12 495 GLY A CA 1
ATOM 3779 C C . GLY A 1 495 ? -3.736 17.971 -18.767 1.00 97.12 495 GLY A C 1
ATOM 3780 O O . GLY A 1 495 ? -2.817 17.261 -19.173 1.00 97.12 495 GLY A O 1
ATOM 3781 N N . SER A 1 496 ? -3.629 18.724 -17.667 1.00 97.62 496 SER A N 1
ATOM 3782 C CA . SER A 1 496 ? -2.479 18.680 -16.768 1.00 97.62 496 SER A CA 1
ATOM 3783 C C . SER A 1 496 ? -2.667 17.612 -15.696 1.00 97.62 496 SER A C 1
ATOM 3785 O O . SER A 1 496 ? -3.740 17.498 -15.096 1.00 97.62 496 SER A O 1
ATOM 3787 N N . PHE A 1 497 ? -1.601 16.864 -15.420 1.00 98.44 497 PHE A N 1
ATOM 3788 C CA . PHE A 1 497 ? -1.582 15.801 -14.419 1.00 98.44 497 PHE A CA 1
ATOM 3789 C C . PHE A 1 497 ? -0.382 15.945 -13.495 1.00 98.44 497 PHE A C 1
ATOM 3791 O O . PHE A 1 497 ? 0.658 16.476 -13.885 1.00 98.44 497 PHE A O 1
ATOM 3798 N N . LYS A 1 498 ? -0.542 15.449 -12.270 1.00 98.00 498 LYS A N 1
ATOM 3799 C CA . LYS A 1 498 ? 0.486 15.431 -11.238 1.00 98.00 498 LYS A CA 1
ATOM 3800 C C . LYS A 1 498 ? 1.731 14.727 -11.755 1.00 98.00 498 LYS A C 1
ATOM 3802 O O . LYS A 1 498 ? 1.639 13.571 -12.173 1.00 98.00 498 LYS A O 1
ATOM 3807 N N . THR A 1 499 ? 2.889 15.365 -11.637 1.00 97.44 499 THR A N 1
ATOM 3808 C CA . THR A 1 499 ? 4.165 14.707 -11.912 1.00 97.44 499 THR A CA 1
ATOM 3809 C C . THR A 1 499 ? 4.360 13.547 -10.934 1.00 97.44 499 THR A C 1
ATOM 3811 O O . THR A 1 499 ? 4.398 13.770 -9.717 1.00 97.44 499 THR A O 1
ATOM 3814 N N . PRO A 1 500 ? 4.458 12.294 -11.403 1.00 97.00 500 PRO A N 1
ATOM 3815 C CA . PRO A 1 500 ? 4.713 11.169 -10.515 1.00 97.00 500 PRO A CA 1
ATOM 3816 C C . PRO A 1 500 ? 6.149 11.228 -9.980 1.00 97.00 500 PRO A C 1
ATOM 3818 O O . PRO A 1 500 ? 7.049 11.737 -10.649 1.00 97.00 500 PRO A O 1
ATOM 3821 N N . SER A 1 501 ? 6.371 10.686 -8.780 1.00 96.69 501 SER A N 1
ATOM 3822 C CA . SER A 1 501 ? 7.733 10.369 -8.338 1.00 96.69 501 SER A CA 1
ATOM 3823 C C . SER A 1 501 ? 8.321 9.296 -9.256 1.00 96.69 501 SER A C 1
ATOM 3825 O O . SER A 1 501 ? 7.611 8.376 -9.660 1.00 96.69 501 SER A O 1
ATOM 3827 N N . LEU A 1 502 ? 9.614 9.401 -9.567 1.00 98.12 502 LEU A N 1
ATOM 3828 C CA . LEU A 1 502 ? 10.344 8.375 -10.325 1.00 98.12 502 LEU A CA 1
ATOM 3829 C C . LEU A 1 502 ? 10.964 7.288 -9.433 1.00 98.12 502 LEU A C 1
ATOM 3831 O O . LEU A 1 502 ? 11.655 6.398 -9.927 1.00 98.12 502 LEU A O 1
ATOM 3835 N N . ARG A 1 503 ? 10.743 7.336 -8.117 1.00 98.25 503 ARG A N 1
ATOM 3836 C CA . ARG A 1 503 ? 11.203 6.278 -7.212 1.00 98.25 503 ARG A CA 1
ATOM 3837 C C . ARG A 1 503 ? 10.423 4.992 -7.464 1.00 98.25 503 ARG A C 1
ATOM 3839 O O . ARG A 1 503 ? 9.203 5.016 -7.601 1.00 98.25 503 ARG A O 1
ATOM 3846 N N . ASN A 1 504 ? 11.142 3.874 -7.525 1.00 97.88 504 ASN A N 1
ATOM 3847 C CA . ASN A 1 504 ? 10.630 2.548 -7.883 1.00 97.88 504 ASN A CA 1
ATOM 3848 C C . ASN A 1 504 ? 9.945 2.484 -9.259 1.00 97.88 504 ASN A C 1
ATOM 3850 O O . ASN A 1 504 ? 9.148 1.580 -9.492 1.00 97.88 504 ASN A O 1
ATOM 3854 N N . VAL A 1 505 ? 10.251 3.405 -10.186 1.00 97.00 505 VAL A N 1
ATOM 3855 C CA . VAL A 1 505 ? 9.621 3.463 -11.523 1.00 97.00 505 VAL A CA 1
ATOM 3856 C C . VAL A 1 505 ? 9.837 2.189 -12.354 1.00 97.00 505 VAL A C 1
ATOM 3858 O O . VAL A 1 505 ? 9.092 1.894 -13.281 1.00 97.00 505 VAL A O 1
ATOM 3861 N N . GLU A 1 506 ? 10.830 1.379 -12.005 1.00 93.56 506 GLU A N 1
ATOM 3862 C CA . GLU A 1 506 ? 11.004 0.038 -12.562 1.00 93.56 506 GLU A CA 1
ATOM 3863 C C . GLU A 1 506 ? 9.803 -0.889 -12.302 1.00 93.56 506 GLU A C 1
ATOM 3865 O O . GLU A 1 506 ? 9.442 -1.682 -13.165 1.00 93.56 506 GLU A O 1
ATOM 3870 N N . LEU A 1 507 ? 9.185 -0.794 -11.122 1.00 95.38 507 LEU A N 1
ATOM 3871 C CA . LEU A 1 507 ? 8.223 -1.774 -10.605 1.00 95.38 507 LEU A CA 1
ATOM 3872 C C . LEU A 1 507 ? 6.756 -1.351 -10.770 1.00 95.38 507 LEU A C 1
ATOM 3874 O O . LEU A 1 507 ? 5.862 -2.110 -10.405 1.00 95.38 507 LEU A O 1
ATOM 3878 N N . THR A 1 508 ? 6.504 -0.148 -11.288 1.00 96.12 508 THR A N 1
ATOM 3879 C CA . THR A 1 508 ? 5.193 0.527 -11.215 1.00 96.12 508 THR A CA 1
ATOM 3880 C C . THR A 1 508 ? 4.554 0.782 -12.579 1.00 96.12 508 THR A C 1
ATOM 3882 O O . THR A 1 508 ? 3.674 1.632 -12.700 1.00 96.12 508 THR A O 1
ATOM 3885 N N . GLY A 1 509 ? 5.000 0.058 -13.611 1.00 93.50 509 GLY A N 1
ATOM 3886 C CA . GLY A 1 509 ? 4.303 0.024 -14.895 1.00 93.50 509 GLY A CA 1
ATOM 3887 C C . GLY A 1 509 ? 2.908 -0.632 -14.781 1.00 93.50 509 GLY A C 1
ATOM 3888 O O . GLY A 1 509 ? 2.679 -1.382 -13.829 1.00 93.50 509 GLY A O 1
ATOM 3889 N N . PRO A 1 510 ? 2.002 -0.406 -15.752 1.00 96.38 510 PRO A N 1
ATOM 3890 C CA . PRO A 1 510 ? 2.198 0.415 -16.947 1.00 96.38 510 PRO A CA 1
ATOM 3891 C C . PRO A 1 510 ? 2.308 1.914 -16.622 1.00 96.38 510 PRO A C 1
ATOM 3893 O O . PRO A 1 510 ? 2.005 2.359 -15.519 1.00 96.38 510 PRO A O 1
ATOM 3896 N N . TYR A 1 511 ? 2.784 2.713 -17.575 1.00 97.69 511 TYR A N 1
ATOM 3897 C CA . TYR A 1 511 ? 3.202 4.097 -17.346 1.00 97.69 511 TYR A CA 1
ATOM 3898 C C . TYR A 1 511 ? 2.182 5.141 -17.810 1.00 97.69 511 TYR A C 1
ATOM 3900 O O . TYR A 1 511 ? 1.340 4.897 -18.674 1.00 97.69 511 TYR A O 1
ATOM 3908 N N . PHE A 1 512 ? 2.329 6.348 -17.250 1.00 98.38 512 PHE A N 1
ATOM 3909 C CA . PHE A 1 512 ? 1.429 7.500 -17.379 1.00 98.38 512 PHE A CA 1
ATOM 3910 C C . PHE A 1 512 ? 0.049 7.308 -16.730 1.00 98.38 512 PHE A C 1
ATOM 3912 O O . PHE A 1 512 ? -0.327 6.221 -16.296 1.00 98.38 512 PHE A O 1
ATOM 3919 N N . HIS A 1 513 ? -0.719 8.401 -16.647 1.00 97.88 513 HIS A N 1
ATOM 3920 C CA . HIS A 1 513 ? -2.038 8.428 -16.002 1.00 97.88 513 HIS A CA 1
ATOM 3921 C C . HIS A 1 513 ? -3.081 7.536 -16.692 1.00 97.88 513 HIS A C 1
ATOM 3923 O O . HIS A 1 513 ? -4.098 7.227 -16.077 1.00 97.88 513 HIS A O 1
ATOM 3929 N N . ASN A 1 514 ? -2.845 7.134 -17.943 1.00 97.25 514 ASN A N 1
ATOM 3930 C CA . ASN A 1 514 ? -3.711 6.235 -18.701 1.00 97.25 514 ASN A CA 1
ATOM 3931 C C . ASN A 1 514 ? -3.116 4.824 -18.892 1.00 97.25 514 ASN A C 1
ATOM 3933 O O . ASN A 1 514 ? -3.730 4.008 -19.570 1.00 97.25 514 ASN A O 1
ATOM 3937 N N . GLY A 1 515 ? -1.923 4.546 -18.352 1.00 97.31 515 GLY A N 1
ATOM 3938 C CA . GLY A 1 515 ? -1.292 3.229 -18.458 1.00 97.31 515 GLY A CA 1
ATOM 3939 C C . GLY A 1 515 ? -0.935 2.826 -19.892 1.00 97.31 515 GLY A C 1
ATOM 3940 O O . GLY A 1 515 ? -0.864 1.645 -20.182 1.00 97.31 515 GLY A O 1
ATOM 3941 N N . SER A 1 516 ? -0.743 3.768 -20.818 1.00 96.75 516 SER A N 1
ATOM 3942 C CA . SER A 1 516 ? -0.634 3.467 -22.260 1.00 96.75 516 SER A CA 1
ATOM 3943 C C . SER A 1 516 ? 0.729 2.932 -22.727 1.00 96.75 516 SER A C 1
ATOM 3945 O O . SER A 1 516 ? 0.940 2.765 -23.930 1.00 96.75 516 SER A O 1
ATOM 3947 N N . TYR A 1 517 ? 1.663 2.695 -21.803 1.00 95.06 517 TYR A N 1
ATOM 3948 C CA . TYR A 1 517 ? 3.056 2.329 -22.074 1.00 95.06 517 TYR A CA 1
ATOM 3949 C C . TYR A 1 517 ? 3.498 1.206 -21.135 1.00 95.06 517 TYR A C 1
ATOM 3951 O O . TYR A 1 517 ? 3.302 1.304 -19.928 1.00 95.06 517 TYR A O 1
ATOM 3959 N N . ALA A 1 518 ? 4.144 0.171 -21.668 1.00 91.81 518 ALA A N 1
ATOM 3960 C CA . ALA A 1 518 ? 4.550 -1.006 -20.904 1.00 91.81 518 ALA A CA 1
ATOM 3961 C C . ALA A 1 518 ? 5.970 -0.914 -20.327 1.00 91.81 518 ALA A C 1
ATOM 3963 O O . ALA A 1 518 ? 6.246 -1.525 -19.301 1.00 91.81 518 ALA A O 1
ATOM 3964 N N . SER A 1 519 ? 6.883 -0.168 -20.963 1.00 86.31 519 SER A N 1
ATOM 3965 C CA . SER A 1 519 ? 8.301 -0.143 -20.568 1.00 86.31 519 SER A CA 1
ATOM 3966 C C . SER A 1 519 ? 8.897 1.263 -20.473 1.00 86.31 519 SER A C 1
ATOM 3968 O O . SER A 1 519 ? 8.484 2.186 -21.177 1.00 86.31 519 SER A O 1
ATOM 3970 N N . LEU A 1 520 ? 9.945 1.412 -19.652 1.00 86.88 520 LEU A N 1
ATOM 3971 C CA . LEU A 1 520 ? 10.716 2.659 -19.547 1.00 86.88 520 LEU A CA 1
ATOM 3972 C C . LEU A 1 520 ? 11.333 3.084 -20.885 1.00 86.88 520 LEU A C 1
ATOM 3974 O O . LEU A 1 520 ? 11.454 4.275 -21.156 1.00 86.88 520 LEU A O 1
ATOM 3978 N N . SER A 1 521 ? 11.698 2.132 -21.746 1.00 82.19 521 SER A N 1
ATOM 3979 C CA . SER A 1 521 ? 12.190 2.443 -23.090 1.00 82.19 521 SER A CA 1
ATOM 3980 C C . SER A 1 521 ? 11.110 3.085 -23.957 1.00 82.19 521 SER A C 1
ATOM 3982 O O . SER A 1 521 ? 11.408 4.053 -24.649 1.00 82.19 521 SER A O 1
ATOM 3984 N N . GLN A 1 522 ? 9.859 2.614 -23.885 1.00 89.56 522 GLN A N 1
ATOM 3985 C CA . GLN A 1 522 ? 8.747 3.274 -24.575 1.00 89.56 522 GLN A CA 1
ATOM 3986 C C . GLN A 1 522 ? 8.459 4.662 -23.961 1.00 89.56 522 GLN A C 1
ATOM 3988 O O . GLN A 1 522 ? 8.125 5.597 -24.679 1.00 89.56 522 GLN A O 1
ATOM 3993 N N . VAL A 1 523 ? 8.635 4.845 -22.646 1.00 93.88 523 VAL A N 1
ATOM 3994 C CA . VAL A 1 523 ? 8.530 6.175 -22.009 1.00 93.88 523 VAL A CA 1
ATOM 3995 C C . VAL A 1 523 ? 9.616 7.131 -22.523 1.00 93.88 523 VAL A C 1
ATOM 3997 O O . VAL A 1 523 ? 9.334 8.288 -22.819 1.00 93.88 523 VAL A O 1
ATOM 4000 N N . ILE A 1 524 ? 10.861 6.674 -22.673 1.00 89.31 524 ILE A N 1
ATOM 4001 C CA . ILE A 1 524 ? 11.940 7.499 -23.244 1.00 89.31 524 ILE A CA 1
ATOM 4002 C C . ILE A 1 524 ? 11.660 7.817 -24.715 1.00 89.31 524 ILE A C 1
ATOM 4004 O O . ILE A 1 524 ? 11.884 8.945 -25.154 1.00 89.31 524 ILE A O 1
ATOM 4008 N N . GLU A 1 525 ? 11.126 6.858 -25.467 1.00 88.06 525 GLU A N 1
ATOM 4009 C CA . GLU A 1 525 ? 10.677 7.051 -26.845 1.00 88.06 525 GLU A CA 1
ATOM 4010 C C . GLU A 1 525 ? 9.594 8.145 -26.930 1.00 88.06 525 GLU A C 1
ATOM 4012 O O . GLU A 1 525 ? 9.730 9.067 -27.737 1.00 88.06 525 GLU A O 1
ATOM 4017 N N . PHE A 1 526 ? 8.613 8.141 -26.013 1.00 93.56 526 PHE A N 1
ATOM 4018 C CA . PHE A 1 526 ? 7.618 9.212 -25.833 1.00 93.56 526 PHE A CA 1
ATOM 4019 C C . PHE A 1 526 ? 8.240 10.603 -25.721 1.00 93.56 526 PHE A C 1
ATOM 4021 O O . PHE A 1 526 ? 7.870 11.514 -26.471 1.00 93.56 526 PHE A O 1
ATOM 4028 N N . TYR A 1 527 ? 9.208 10.777 -24.823 1.00 93.19 527 TYR A N 1
ATOM 4029 C CA . TYR A 1 527 ? 9.872 12.070 -24.650 1.00 93.19 527 TYR A CA 1
ATOM 4030 C C . TYR A 1 527 ? 10.799 12.419 -25.818 1.00 93.19 527 TYR A C 1
ATOM 4032 O O . TYR A 1 527 ? 10.888 13.586 -26.187 1.00 93.19 527 TYR A O 1
ATOM 4040 N N . THR A 1 528 ? 11.430 11.430 -26.459 1.00 89.25 528 THR A N 1
ATOM 4041 C CA . THR A 1 528 ? 12.351 11.646 -27.590 1.00 89.25 528 THR A CA 1
ATOM 4042 C C . THR A 1 528 ? 11.682 12.404 -28.738 1.00 89.25 528 THR A C 1
ATOM 4044 O O . THR A 1 528 ? 12.306 13.270 -29.356 1.00 89.25 528 THR A O 1
ATOM 4047 N N . ARG A 1 529 ? 10.391 12.155 -28.981 1.00 89.69 529 ARG A N 1
ATOM 4048 C CA . ARG A 1 529 ? 9.598 12.865 -29.997 1.00 89.69 529 ARG A CA 1
ATOM 4049 C C . ARG A 1 529 ? 8.748 14.023 -29.456 1.00 89.69 529 ARG A C 1
ATOM 4051 O O . ARG A 1 529 ? 7.971 14.588 -30.214 1.00 89.69 529 ARG A O 1
ATOM 4058 N N . GLY A 1 530 ? 8.826 14.384 -28.175 1.00 90.31 530 GLY A N 1
ATOM 4059 C CA . GLY A 1 530 ? 8.007 15.467 -27.607 1.00 90.31 530 GLY A CA 1
ATOM 4060 C C . GLY A 1 530 ? 6.521 15.117 -27.399 1.00 90.31 530 GLY A C 1
ATOM 4061 O O . GLY A 1 530 ? 5.656 15.979 -27.545 1.00 90.31 530 GLY A O 1
ATOM 4062 N N . GLY A 1 531 ? 6.208 13.857 -27.082 1.00 93.44 531 GLY A N 1
ATOM 4063 C CA . GLY A 1 531 ? 4.872 13.395 -26.683 1.00 93.44 531 GLY A CA 1
ATOM 4064 C C . GLY A 1 531 ? 3.982 12.844 -27.809 1.00 93.44 531 GLY A C 1
ATOM 4065 O O . GLY A 1 531 ? 4.419 12.668 -28.945 1.00 93.44 531 GLY A O 1
ATOM 4066 N N . ASN A 1 532 ? 2.708 12.539 -27.525 1.00 94.38 532 ASN A N 1
ATOM 4067 C CA . ASN A 1 532 ? 1.771 12.018 -28.541 1.00 94.38 532 ASN A CA 1
ATOM 4068 C C . ASN A 1 532 ? 1.061 13.147 -29.295 1.00 94.38 532 ASN A C 1
ATOM 4070 O O . ASN A 1 532 ? 0.947 13.110 -30.520 1.00 94.38 532 ASN A O 1
ATOM 4074 N N . PHE A 1 533 ? 0.592 14.163 -28.561 1.00 95.31 533 PHE A N 1
ATOM 4075 C CA . PHE A 1 533 ? -0.310 15.193 -29.090 1.00 95.31 533 PHE A CA 1
ATOM 4076 C C . PHE A 1 533 ? 0.163 16.645 -28.884 1.00 95.31 533 PHE A C 1
ATOM 4078 O O . PHE A 1 533 ? -0.664 17.500 -28.547 1.00 95.31 533 PHE A O 1
ATOM 4085 N N . PRO A 1 534 ? 1.444 16.995 -29.122 1.00 93.12 534 PRO A N 1
ATOM 4086 C CA . PRO A 1 534 ? 1.945 18.343 -28.838 1.00 93.12 534 PRO A CA 1
ATOM 4087 C C . PRO A 1 534 ? 1.227 19.437 -29.644 1.00 93.12 534 PRO A C 1
ATOM 4089 O O . PRO A 1 534 ? 0.969 20.523 -29.133 1.00 93.12 534 PRO A O 1
ATOM 4092 N N . ALA A 1 535 ? 0.831 19.150 -30.890 1.00 92.38 535 ALA A N 1
ATOM 4093 C CA . ALA A 1 535 ? 0.096 20.102 -31.723 1.00 92.38 535 ALA A CA 1
ATOM 4094 C C . ALA A 1 535 ? -1.349 20.328 -31.245 1.00 92.38 535 ALA A C 1
ATOM 4096 O O . ALA A 1 535 ? -1.828 21.459 -31.265 1.00 92.38 535 ALA A O 1
ATOM 4097 N N . THR A 1 536 ? -2.033 19.265 -30.802 1.00 94.19 536 THR A N 1
ATOM 4098 C CA . THR A 1 536 ? -3.428 19.353 -30.325 1.00 94.19 536 THR A CA 1
ATOM 4099 C C . THR A 1 536 ? -3.494 20.025 -28.958 1.00 94.19 536 THR A C 1
ATOM 4101 O O . THR A 1 536 ? -4.363 20.856 -28.718 1.00 94.19 536 THR A O 1
ATOM 4104 N N . ASN A 1 537 ? -2.539 19.718 -28.079 1.00 97.00 537 ASN A N 1
ATOM 4105 C CA . ASN A 1 537 ? -2.506 20.241 -26.717 1.00 97.00 537 ASN A CA 1
ATOM 4106 C C . ASN A 1 537 ? -1.735 21.563 -26.604 1.00 97.00 537 ASN A C 1
ATOM 4108 O O . ASN A 1 537 ? -1.552 22.053 -25.497 1.00 97.00 537 ASN A O 1
ATOM 4112 N N . ARG A 1 538 ? -1.282 22.151 -27.720 1.00 95.19 538 ARG A N 1
ATOM 4113 C CA . ARG A 1 538 ? -0.310 23.259 -27.769 1.00 95.19 538 ARG A CA 1
ATOM 4114 C C . ARG A 1 538 ? -0.612 24.420 -26.824 1.00 95.19 538 ARG A C 1
ATOM 4116 O O . ARG A 1 538 ? 0.300 25.039 -26.288 1.00 95.19 538 ARG A O 1
ATOM 4123 N N . GLU A 1 539 ? -1.890 24.718 -26.638 1.00 94.62 539 GLU A N 1
ATOM 4124 C CA . GLU A 1 539 ? -2.354 25.762 -25.736 1.00 94.62 539 GLU A CA 1
ATOM 4125 C C . GLU A 1 539 ? -1.954 25.501 -24.274 1.00 94.62 539 GLU A C 1
ATOM 4127 O O . GLU A 1 539 ? -1.516 26.419 -23.580 1.00 94.62 539 GLU A O 1
ATOM 4132 N N . THR A 1 540 ? -2.090 24.272 -23.797 1.00 95.31 540 THR A N 1
ATOM 4133 C CA . THR A 1 540 ? -1.839 23.891 -22.403 1.00 95.31 540 THR A CA 1
ATOM 4134 C C . THR A 1 540 ? -0.570 23.065 -22.225 1.00 95.31 540 THR A C 1
ATOM 4136 O O . THR A 1 540 ? -0.222 22.763 -21.092 1.00 95.31 540 THR A O 1
ATOM 4139 N N . LEU A 1 541 ? 0.118 22.713 -23.315 1.00 96.62 541 LEU A N 1
ATOM 4140 C CA . LEU A 1 541 ? 1.343 21.919 -23.313 1.00 96.62 541 LEU A CA 1
ATOM 4141 C C . LEU A 1 541 ? 2.473 22.648 -22.580 1.00 96.62 541 LEU A C 1
ATOM 4143 O O . LEU A 1 541 ? 2.730 23.829 -22.846 1.00 96.62 541 LEU A O 1
ATOM 4147 N N . ASP A 1 542 ? 3.161 21.921 -21.704 1.00 95.19 542 ASP A N 1
ATOM 4148 C CA . ASP A 1 542 ? 4.384 22.393 -21.064 1.00 95.19 542 ASP A CA 1
ATOM 4149 C C . ASP A 1 542 ? 5.466 22.708 -22.125 1.00 95.19 542 ASP A C 1
ATOM 4151 O O . ASP A 1 542 ? 5.667 21.921 -23.057 1.00 95.19 542 ASP A O 1
ATOM 4155 N N . PRO A 1 543 ? 6.158 23.859 -22.034 1.00 91.25 543 PRO A N 1
ATOM 4156 C CA . PRO A 1 543 ? 7.126 24.295 -23.043 1.00 91.25 543 PRO A CA 1
ATOM 4157 C C . PRO A 1 543 ? 8.382 23.420 -23.140 1.00 91.25 543 PRO A C 1
ATOM 4159 O O . PRO A 1 543 ? 9.081 23.493 -24.150 1.00 91.25 543 PRO A O 1
ATOM 4162 N N . GLY A 1 544 ? 8.700 22.637 -22.106 1.00 89.69 544 GLY A N 1
ATOM 4163 C CA . GLY A 1 544 ? 9.816 21.694 -22.100 1.00 89.69 544 GLY A CA 1
ATOM 4164 C C . GLY A 1 544 ? 9.539 20.433 -22.918 1.00 89.69 544 GLY A C 1
ATOM 4165 O O . GLY A 1 544 ? 10.465 19.682 -23.219 1.00 89.69 544 GLY A O 1
ATOM 4166 N N . ILE A 1 545 ? 8.288 20.205 -23.324 1.00 92.69 545 ILE A N 1
ATOM 4167 C CA . ILE A 1 545 ? 7.885 19.039 -24.110 1.00 92.69 545 ILE A CA 1
ATOM 4168 C C . ILE A 1 545 ? 8.098 19.330 -25.595 1.00 92.69 545 ILE A C 1
ATOM 4170 O O . ILE A 1 545 ? 7.204 19.749 -26.331 1.00 92.69 545 ILE A O 1
ATOM 4174 N N . VAL A 1 546 ? 9.340 19.115 -26.018 1.00 89.38 546 VAL A N 1
ATOM 4175 C CA . VAL A 1 546 ? 9.823 19.261 -27.394 1.00 89.38 546 VAL A CA 1
ATOM 4176 C C . VAL A 1 546 ? 10.574 18.003 -27.824 1.00 89.38 546 VAL A C 1
ATOM 4178 O O . VAL A 1 546 ? 10.914 17.162 -26.996 1.00 89.38 546 VAL A O 1
ATOM 4181 N N . GLU A 1 547 ? 10.841 17.860 -29.122 1.00 89.50 547 GLU A N 1
ATOM 4182 C CA . GLU A 1 547 ? 11.689 16.772 -29.614 1.00 89.50 547 GLU A CA 1
ATOM 4183 C C . GLU A 1 547 ? 13.101 16.857 -29.012 1.00 89.50 547 GLU A C 1
ATOM 4185 O O . GLU A 1 547 ? 13.764 17.898 -29.068 1.00 89.50 547 GLU A O 1
ATOM 4190 N N . ILE A 1 548 ? 13.581 15.740 -28.464 1.00 88.69 548 ILE A N 1
ATOM 4191 C CA . ILE A 1 548 ? 14.904 15.638 -27.851 1.00 88.69 548 ILE A CA 1
ATOM 4192 C C . ILE A 1 548 ? 15.864 15.037 -28.877 1.00 88.69 548 ILE A C 1
ATOM 4194 O O . ILE A 1 548 ? 16.162 13.843 -28.863 1.00 88.69 548 ILE A O 1
ATOM 4198 N N . GLY A 1 549 ? 16.389 15.884 -29.766 1.00 84.19 549 GLY A N 1
ATOM 4199 C CA . GLY A 1 549 ? 17.295 15.455 -30.841 1.00 84.19 549 GLY A CA 1
ATOM 4200 C C . GLY A 1 549 ? 18.557 14.724 -30.360 1.00 84.19 549 GLY A C 1
ATOM 4201 O O . GLY A 1 549 ? 19.123 13.933 -31.101 1.00 84.19 549 GLY A O 1
ATOM 4202 N N . GLN A 1 550 ? 18.978 14.927 -29.105 1.00 85.88 550 GLN A N 1
ATOM 4203 C CA . GLN A 1 550 ? 20.101 14.191 -28.506 1.00 85.88 550 GLN A CA 1
ATOM 4204 C C . GLN A 1 550 ? 19.819 12.686 -28.366 1.00 85.88 550 GLN A C 1
ATOM 4206 O O . GLN A 1 550 ? 20.752 11.891 -28.435 1.00 85.88 550 GLN A O 1
ATOM 4211 N N . LEU A 1 551 ? 18.549 12.298 -28.205 1.00 83.62 551 LEU A N 1
ATOM 4212 C CA . LEU A 1 551 ? 18.115 10.910 -28.050 1.00 83.62 551 LEU A CA 1
ATOM 4213 C C . LEU A 1 551 ? 17.729 10.247 -29.383 1.00 83.62 551 LEU A C 1
ATOM 4215 O O . LEU A 1 551 ? 17.724 9.018 -29.465 1.00 83.62 551 LEU A O 1
ATOM 4219 N N . GLN A 1 552 ? 17.412 11.022 -30.423 1.00 84.25 552 GLN A N 1
ATOM 4220 C CA . GLN A 1 552 ? 17.007 10.495 -31.732 1.00 84.25 552 GLN A CA 1
ATOM 4221 C C . GLN A 1 552 ? 18.158 9.713 -32.384 1.00 84.25 552 GLN A C 1
ATOM 4223 O O . GLN A 1 552 ? 19.271 10.217 -32.508 1.00 84.25 552 GLN A O 1
ATOM 4228 N N . GLY A 1 553 ? 17.909 8.458 -32.771 1.00 75.19 553 GLY A N 1
ATOM 4229 C CA . GLY A 1 553 ? 18.934 7.581 -33.355 1.00 75.19 553 GLY A CA 1
ATOM 4230 C C . GLY A 1 553 ? 20.042 7.117 -32.393 1.00 75.19 553 GLY A C 1
ATOM 4231 O O . GLY A 1 553 ? 21.024 6.534 -32.852 1.00 75.19 553 GLY A O 1
ATOM 4232 N N . HIS A 1 554 ? 19.890 7.337 -31.079 1.00 77.06 554 HIS A N 1
ATOM 4233 C CA . HIS A 1 554 ? 20.909 7.068 -30.055 1.00 77.06 554 HIS A CA 1
ATOM 4234 C C . HIS A 1 554 ? 20.432 6.077 -28.967 1.00 77.06 554 HIS A C 1
ATOM 4236 O O . HIS A 1 554 ? 20.289 6.450 -27.794 1.00 77.06 554 HIS A O 1
ATOM 4242 N N . PRO A 1 555 ? 20.189 4.793 -29.303 1.00 68.81 555 PRO A N 1
ATOM 4243 C CA . PRO A 1 555 ? 19.680 3.792 -28.355 1.00 68.81 555 PRO A CA 1
ATOM 4244 C C . PRO A 1 555 ? 20.606 3.554 -27.149 1.00 68.81 555 PRO A C 1
ATOM 4246 O O . PRO A 1 555 ? 20.156 3.166 -26.071 1.00 68.81 555 PRO A O 1
ATOM 4249 N N . GLU A 1 556 ? 21.903 3.829 -27.280 1.00 71.62 556 GLU A N 1
ATOM 4250 C CA . GLU A 1 556 ? 22.863 3.788 -26.178 1.00 71.62 556 GLU A CA 1
ATOM 4251 C C . GLU A 1 556 ? 22.588 4.848 -25.101 1.00 71.62 556 GLU A C 1
ATOM 4253 O O . GLU A 1 556 ? 22.859 4.612 -23.922 1.00 71.62 556 GLU A O 1
ATOM 4258 N N . GLN A 1 557 ? 22.036 6.005 -25.480 1.00 80.69 557 GLN A N 1
ATOM 4259 C CA . GLN A 1 557 ? 21.642 7.052 -24.535 1.00 80.69 557 GLN A CA 1
ATOM 4260 C C . GLN A 1 557 ? 20.338 6.687 -23.825 1.00 80.69 557 GLN A C 1
ATOM 4262 O O . GLN A 1 557 ? 20.205 6.934 -22.627 1.00 80.69 557 GLN A O 1
ATOM 4267 N N . TRP A 1 558 ? 19.420 6.012 -24.524 1.00 78.75 558 TRP A N 1
ATOM 4268 C CA . TRP A 1 558 ? 18.200 5.476 -23.920 1.00 78.75 558 TRP A CA 1
ATOM 4269 C C . TRP A 1 558 ? 18.557 4.444 -22.852 1.00 78.75 558 TRP A C 1
ATOM 4271 O O . TRP A 1 558 ? 18.079 4.528 -21.725 1.00 78.75 558 TRP A O 1
ATOM 4281 N N . GLY A 1 559 ? 19.473 3.523 -23.171 1.00 74.56 559 GLY A N 1
ATOM 4282 C CA . GLY A 1 559 ? 19.987 2.545 -22.213 1.00 74.56 559 GLY A CA 1
ATOM 4283 C C . GLY A 1 559 ? 20.647 3.189 -20.990 1.00 74.56 559 GLY A C 1
ATOM 4284 O O . GLY A 1 559 ? 20.467 2.704 -19.876 1.00 74.56 559 GLY A O 1
ATOM 4285 N N . ALA A 1 560 ? 21.361 4.307 -21.165 1.00 77.06 560 ALA A N 1
ATOM 4286 C CA . ALA A 1 560 ? 21.936 5.054 -20.047 1.00 77.06 560 ALA A CA 1
ATOM 4287 C C . ALA A 1 560 ? 20.858 5.694 -19.155 1.00 77.06 560 ALA A C 1
ATOM 4289 O O . ALA A 1 560 ? 20.933 5.558 -17.934 1.00 77.06 560 ALA A O 1
ATOM 4290 N N . LEU A 1 561 ? 19.838 6.332 -19.740 1.00 84.31 561 LEU A N 1
ATOM 4291 C CA . LEU A 1 561 ? 18.705 6.888 -18.991 1.00 84.31 561 LEU A CA 1
ATOM 4292 C C . LEU A 1 561 ? 17.948 5.803 -18.219 1.00 84.31 561 LEU A C 1
ATOM 4294 O O . LEU A 1 561 ? 17.724 5.969 -17.022 1.00 84.31 561 LEU A O 1
ATOM 4298 N N . VAL A 1 562 ? 17.626 4.670 -18.858 1.00 82.94 562 VAL A N 1
ATOM 4299 C CA . VAL A 1 562 ? 17.017 3.519 -18.168 1.00 82.94 562 VAL A CA 1
ATOM 4300 C C . VAL A 1 562 ? 17.912 3.069 -17.018 1.00 82.94 562 VAL A C 1
ATOM 4302 O O . VAL A 1 562 ? 17.436 2.964 -15.894 1.00 82.94 562 VAL A O 1
ATOM 4305 N N . ALA A 1 563 ? 19.214 2.875 -17.253 1.00 78.19 563 ALA A N 1
ATOM 4306 C CA . ALA A 1 563 ? 20.140 2.443 -16.209 1.00 78.19 563 ALA A CA 1
ATOM 4307 C C . ALA A 1 563 ? 20.145 3.385 -14.996 1.00 78.19 563 ALA A C 1
ATOM 4309 O O . ALA A 1 563 ? 20.235 2.902 -13.870 1.00 78.19 563 ALA A O 1
ATOM 4310 N N . PHE A 1 564 ? 20.030 4.702 -15.207 1.00 91.69 564 PHE A N 1
ATOM 4311 C CA . PHE A 1 564 ? 19.858 5.667 -14.122 1.00 91.69 564 PHE A CA 1
ATOM 4312 C C . PHE A 1 564 ? 18.502 5.523 -13.414 1.00 91.69 564 PHE A C 1
ATOM 4314 O O . PHE A 1 564 ? 18.479 5.446 -12.189 1.00 91.69 564 PHE A O 1
ATOM 4321 N N . LEU A 1 565 ? 17.389 5.435 -14.145 1.00 92.31 565 LEU A N 1
ATOM 4322 C CA . LEU A 1 565 ? 16.055 5.276 -13.550 1.00 92.31 565 LEU A CA 1
ATOM 4323 C C . LEU A 1 565 ? 15.956 4.015 -12.675 1.00 92.31 565 LEU A C 1
ATOM 4325 O O . LEU A 1 565 ? 15.370 4.064 -11.598 1.00 92.31 565 LEU A O 1
ATOM 4329 N N . LEU A 1 566 ? 16.611 2.921 -13.074 1.00 86.50 566 LEU A N 1
ATOM 4330 C CA . LEU A 1 566 ? 16.707 1.696 -12.269 1.00 86.50 566 LEU A CA 1
ATOM 4331 C C . LEU A 1 566 ? 17.473 1.899 -10.947 1.00 86.50 566 LEU A C 1
ATOM 4333 O O . LEU A 1 566 ? 17.280 1.149 -9.996 1.00 86.50 566 LEU A O 1
ATOM 4337 N N . THR A 1 567 ? 18.325 2.926 -10.834 1.00 91.62 567 THR A N 1
ATOM 4338 C CA . THR A 1 567 ? 18.993 3.255 -9.558 1.00 91.62 567 THR A CA 1
ATOM 4339 C C . THR A 1 567 ? 18.045 3.834 -8.510 1.00 91.62 567 THR A C 1
ATOM 4341 O O . THR A 1 567 ? 18.421 3.903 -7.338 1.00 91.62 567 THR A O 1
ATOM 4344 N N . LEU A 1 568 ? 16.837 4.234 -8.924 1.00 97.62 568 LEU A N 1
ATOM 4345 C CA . LEU A 1 568 ? 15.790 4.794 -8.071 1.00 97.62 568 LEU A CA 1
ATOM 4346 C C . LEU A 1 568 ? 14.875 3.714 -7.473 1.00 97.62 568 LEU A C 1
ATOM 4348 O O . LEU A 1 568 ? 13.895 4.056 -6.812 1.00 97.62 568 LEU A O 1
ATOM 4352 N N . THR A 1 569 ? 15.173 2.432 -7.693 1.00 95.62 569 THR A N 1
ATOM 4353 C CA . THR A 1 569 ? 14.473 1.311 -7.060 1.00 95.62 569 THR A CA 1
ATOM 4354 C C . THR A 1 569 ? 15.093 0.994 -5.699 1.00 95.62 569 THR A C 1
ATOM 4356 O O . THR A 1 569 ? 16.314 0.887 -5.552 1.00 95.62 569 THR A O 1
ATOM 4359 N N . ASP A 1 570 ? 14.247 0.872 -4.678 1.00 98.12 570 ASP A N 1
ATOM 4360 C CA . ASP A 1 570 ? 14.632 0.411 -3.347 1.00 98.12 570 ASP A CA 1
ATOM 4361 C C . ASP A 1 570 ? 14.425 -1.103 -3.269 1.00 98.12 570 ASP A C 1
ATOM 4363 O O . ASP A 1 570 ? 13.318 -1.607 -3.460 1.00 98.12 570 ASP A O 1
ATOM 4367 N N . GLU A 1 571 ? 15.488 -1.845 -2.966 1.00 92.44 571 GLU A N 1
ATOM 4368 C CA . GLU A 1 571 ? 15.420 -3.308 -2.901 1.00 92.44 571 GLU A CA 1
ATOM 4369 C C . GLU A 1 571 ? 14.495 -3.799 -1.777 1.00 92.44 571 GLU A C 1
ATOM 4371 O O . GLU A 1 571 ? 13.960 -4.898 -1.857 1.00 92.44 571 GLU A O 1
ATOM 4376 N N . ARG A 1 572 ? 14.207 -2.980 -0.752 1.00 98.00 572 ARG A N 1
ATOM 4377 C CA . ARG A 1 572 ? 13.166 -3.328 0.229 1.00 98.00 572 ARG A CA 1
ATOM 4378 C C . ARG A 1 572 ? 11.777 -3.367 -0.391 1.00 98.00 572 ARG A C 1
ATOM 4380 O O . ARG A 1 572 ? 10.978 -4.186 0.036 1.00 98.00 572 ARG A O 1
ATOM 4387 N N . VAL A 1 573 ? 11.489 -2.503 -1.364 1.00 98.38 573 VAL A N 1
ATOM 4388 C CA . VAL A 1 573 ? 10.209 -2.517 -2.087 1.00 98.38 573 VAL A CA 1
ATOM 4389 C C . VAL A 1 573 ? 10.145 -3.752 -2.977 1.00 98.38 573 VAL A C 1
ATOM 4391 O O . VAL A 1 573 ? 9.143 -4.458 -2.964 1.00 98.38 573 VAL A O 1
ATOM 4394 N N . ARG A 1 574 ? 11.231 -4.046 -3.704 1.00 94.38 574 ARG A N 1
ATOM 4395 C CA . ARG A 1 574 ? 11.324 -5.227 -4.573 1.00 94.38 574 ARG A CA 1
ATOM 4396 C C . ARG A 1 574 ? 11.134 -6.537 -3.806 1.00 94.38 574 ARG A C 1
ATOM 4398 O O . ARG A 1 574 ? 10.446 -7.436 -4.281 1.00 94.38 574 ARG A O 1
ATOM 4405 N N . ASP A 1 575 ? 11.735 -6.628 -2.627 1.00 93.50 575 ASP A N 1
ATOM 4406 C CA . ASP A 1 575 ? 11.674 -7.811 -1.772 1.00 93.50 575 ASP A CA 1
ATOM 4407 C C . ASP A 1 575 ? 10.503 -7.777 -0.776 1.00 93.50 575 ASP A C 1
ATOM 4409 O O . ASP A 1 575 ? 10.421 -8.666 0.068 1.00 93.50 575 ASP A O 1
ATOM 4413 N N . GLU A 1 576 ? 9.644 -6.750 -0.807 1.00 97.12 576 GLU A N 1
ATOM 4414 C CA . GLU A 1 576 ? 8.574 -6.490 0.180 1.00 97.12 576 GLU A CA 1
ATOM 4415 C C . GLU A 1 576 ? 9.052 -6.651 1.638 1.00 97.12 576 GLU A C 1
ATOM 4417 O O . GLU A 1 576 ? 8.383 -7.204 2.510 1.00 97.12 576 GLU A O 1
ATOM 4422 N N . ARG A 1 577 ? 10.274 -6.187 1.907 1.00 97.56 577 ARG A N 1
ATOM 4423 C CA . ARG A 1 577 ? 10.853 -6.122 3.251 1.00 97.56 577 ARG A CA 1
ATOM 4424 C C . ARG A 1 577 ? 10.285 -4.932 3.999 1.00 97.56 577 ARG A C 1
ATOM 4426 O O . ARG A 1 577 ? 9.966 -3.911 3.393 1.00 97.56 577 ARG A O 1
ATOM 4433 N N . ALA A 1 578 ? 10.268 -5.015 5.328 1.00 97.38 578 ALA A N 1
ATOM 4434 C CA . ALA A 1 578 ? 9.807 -3.912 6.163 1.00 97.38 578 ALA A CA 1
ATOM 4435 C C . ALA A 1 578 ? 10.446 -2.566 5.751 1.00 97.38 578 ALA A C 1
ATOM 4437 O O . ALA A 1 578 ? 11.670 -2.495 5.562 1.00 97.38 578 ALA A O 1
ATOM 4438 N N . PRO A 1 579 ? 9.644 -1.494 5.609 1.00 97.06 579 PRO A N 1
ATOM 4439 C CA . PRO A 1 579 ? 8.232 -1.374 6.016 1.00 97.06 579 PRO A CA 1
ATOM 4440 C C . PRO A 1 579 ? 7.185 -1.821 4.968 1.00 97.06 579 PRO A C 1
ATOM 4442 O O . PRO A 1 579 ? 5.996 -1.585 5.170 1.00 97.06 579 PRO A O 1
ATOM 4445 N N . PHE A 1 580 ? 7.597 -2.434 3.853 1.00 98.56 580 PHE A N 1
ATOM 4446 C CA . PHE A 1 580 ? 6.725 -2.818 2.730 1.00 98.56 580 PHE A CA 1
ATOM 4447 C C . PHE A 1 580 ? 6.134 -4.232 2.840 1.00 98.56 580 PHE A C 1
ATOM 4449 O O . PHE A 1 580 ? 5.442 -4.673 1.927 1.00 98.56 580 PHE A O 1
ATOM 4456 N N . ASP A 1 581 ? 6.397 -4.933 3.944 1.00 98.31 581 ASP A N 1
ATOM 4457 C CA . ASP A 1 581 ? 5.781 -6.223 4.256 1.00 98.31 581 ASP A CA 1
ATOM 4458 C C . ASP A 1 581 ? 4.266 -6.073 4.466 1.00 98.31 581 ASP A C 1
ATOM 4460 O O . ASP A 1 581 ? 3.786 -4.989 4.827 1.00 98.31 581 ASP A O 1
ATOM 4464 N N . HIS A 1 582 ? 3.493 -7.140 4.267 1.00 98.25 582 HIS A N 1
ATOM 4465 C CA . HIS A 1 582 ? 2.039 -7.020 4.219 1.00 98.25 582 HIS A CA 1
ATOM 4466 C C . HIS A 1 582 ? 1.252 -8.304 4.549 1.00 98.25 582 HIS A C 1
ATOM 4468 O O . HIS A 1 582 ? 1.746 -9.421 4.365 1.00 98.25 582 HIS A O 1
ATOM 4474 N N . PRO A 1 583 ? -0.021 -8.163 4.978 1.00 98.56 583 PRO A N 1
ATOM 4475 C CA . PRO A 1 583 ? -0.997 -9.250 4.991 1.00 98.56 583 PRO A CA 1
ATOM 4476 C C . PRO A 1 583 ? -1.218 -9.879 3.613 1.00 98.56 583 PRO A C 1
ATOM 4478 O O . PRO A 1 583 ? -0.979 -9.263 2.580 1.00 98.56 583 PRO A O 1
ATOM 4481 N N . GLU A 1 584 ? -1.748 -11.096 3.595 1.00 97.75 584 GLU A N 1
ATOM 4482 C CA . GLU A 1 584 ? -2.234 -11.734 2.369 1.00 97.75 584 GLU A CA 1
ATOM 4483 C C . GLU A 1 584 ? -3.360 -10.903 1.733 1.00 97.75 584 GLU A C 1
ATOM 4485 O O . GLU A 1 584 ? -4.122 -10.237 2.435 1.00 97.75 584 GLU A O 1
ATOM 4490 N N . VAL A 1 585 ? -3.520 -10.978 0.414 1.00 96.31 585 VAL A N 1
ATOM 4491 C CA . VAL A 1 585 ? -4.706 -10.462 -0.280 1.00 96.31 585 VAL A CA 1
ATOM 4492 C C . VAL A 1 585 ? -5.055 -11.363 -1.462 1.00 96.31 585 VAL A C 1
ATOM 4494 O O . VAL A 1 585 ? -4.172 -11.889 -2.132 1.00 96.31 585 VAL A O 1
ATOM 4497 N N . PHE A 1 586 ? -6.347 -11.544 -1.736 1.00 92.56 586 PHE A N 1
ATOM 4498 C CA . PHE A 1 586 ? -6.808 -12.207 -2.955 1.00 92.56 586 PHE A CA 1
ATOM 4499 C C . PHE A 1 586 ? -7.334 -11.152 -3.917 1.00 92.56 586 PHE A C 1
ATOM 4501 O O . PHE A 1 586 ? -8.273 -10.422 -3.592 1.00 92.56 586 PHE A O 1
ATOM 4508 N N . VAL A 1 587 ? -6.740 -11.074 -5.103 1.00 93.38 587 VAL A N 1
ATOM 4509 C CA . VAL A 1 587 ? -7.092 -10.074 -6.111 1.00 93.38 587 VAL A CA 1
ATOM 4510 C C . VAL A 1 587 ? -7.819 -10.735 -7.281 1.00 93.38 587 VAL A C 1
ATOM 4512 O O . VAL A 1 587 ? -7.381 -11.786 -7.749 1.00 93.38 587 VAL A O 1
ATOM 4515 N N . PRO A 1 588 ? -8.920 -10.153 -7.786 1.00 92.50 588 PRO A N 1
ATOM 4516 C CA . PRO A 1 588 ? -9.520 -10.617 -9.032 1.00 92.50 588 PRO A CA 1
ATOM 4517 C C . PRO A 1 588 ? -8.524 -10.475 -10.188 1.00 92.50 588 PRO A C 1
ATOM 4519 O O . PRO A 1 588 ? -7.844 -9.456 -10.289 1.00 92.50 588 PRO A O 1
ATOM 4522 N N . ASN A 1 589 ? -8.447 -11.454 -11.078 1.00 91.94 589 ASN A N 1
ATOM 4523 C CA . ASN A 1 589 ? -7.614 -11.433 -12.277 1.00 91.94 589 ASN A CA 1
ATOM 4524 C C . ASN A 1 589 ? -8.477 -11.714 -13.511 1.00 91.94 589 ASN A C 1
ATOM 4526 O O . ASN A 1 589 ? -8.241 -12.645 -14.274 1.00 91.94 589 ASN A O 1
ATOM 4530 N N . GLY A 1 590 ? -9.529 -10.908 -13.660 1.00 92.25 590 GLY A N 1
ATOM 4531 C CA . GLY A 1 590 ? -10.562 -11.106 -14.664 1.00 92.25 590 GLY A CA 1
ATOM 4532 C C . GLY A 1 590 ? -11.569 -12.190 -14.293 1.00 92.25 590 GLY A C 1
ATOM 4533 O O . GLY A 1 590 ? -11.529 -12.798 -13.224 1.00 92.25 590 GLY A O 1
ATOM 4534 N N . ALA A 1 591 ? -12.511 -12.391 -15.199 1.00 90.38 591 ALA A N 1
ATOM 4535 C CA . ALA A 1 591 ? -13.512 -13.431 -15.153 1.00 90.38 591 ALA A CA 1
ATOM 4536 C C . ALA A 1 591 ? -13.005 -14.741 -15.778 1.00 90.38 591 ALA A C 1
ATOM 4538 O O . ALA A 1 591 ? -12.107 -14.757 -16.627 1.00 90.38 591 ALA A O 1
ATOM 4539 N N . ASN A 1 592 ? -13.611 -15.850 -15.368 1.00 87.44 592 ASN A N 1
ATOM 4540 C CA . ASN A 1 592 ? -13.367 -17.165 -15.943 1.00 87.44 592 ASN A CA 1
ATOM 4541 C C . ASN A 1 592 ? -13.893 -17.210 -17.388 1.00 87.44 592 ASN A C 1
ATOM 4543 O O . ASN A 1 592 ? -15.058 -16.911 -17.642 1.00 87.44 592 ASN A O 1
ATOM 4547 N N . ASP A 1 593 ? -13.054 -17.623 -18.339 1.00 84.88 593 ASP A N 1
ATOM 4548 C CA . ASP A 1 593 ? -13.403 -17.602 -19.766 1.00 84.88 593 ASP A CA 1
ATOM 4549 C C . ASP A 1 593 ? -14.536 -18.588 -20.118 1.00 84.88 593 ASP A C 1
ATOM 4551 O O . ASP A 1 593 ? -15.290 -18.361 -21.064 1.00 84.88 593 ASP A O 1
ATOM 4555 N N . ALA A 1 594 ? -14.702 -19.664 -19.340 1.00 84.75 594 ALA A N 1
ATOM 4556 C CA . ALA A 1 594 ? -15.803 -20.616 -19.489 1.00 84.75 594 ALA A CA 1
ATOM 4557 C C . ALA A 1 594 ? -17.087 -20.169 -18.766 1.00 84.75 594 ALA A C 1
ATOM 4559 O O . ALA A 1 594 ? -18.184 -20.565 -19.164 1.00 84.75 594 ALA A O 1
ATOM 4560 N N . ASN A 1 595 ? -16.957 -19.360 -17.711 1.00 85.06 595 ASN A N 1
ATOM 4561 C CA . ASN A 1 595 ? -18.077 -18.805 -16.955 1.00 85.06 595 ASN A CA 1
ATOM 4562 C C . ASN A 1 595 ? -17.780 -17.358 -16.514 1.00 85.06 595 ASN A C 1
ATOM 4564 O O . ASN A 1 595 ? -17.334 -17.147 -15.384 1.00 85.06 595 ASN A O 1
ATOM 4568 N N . PRO A 1 596 ? -18.069 -16.346 -17.355 1.00 86.06 596 PRO A N 1
ATOM 4569 C CA . PRO A 1 596 ? -17.706 -14.958 -17.054 1.00 86.06 596 PRO A CA 1
ATOM 4570 C C . PRO A 1 596 ? -18.398 -14.350 -15.815 1.00 86.06 596 PRO A C 1
ATOM 4572 O O . PRO A 1 596 ? -18.059 -13.246 -15.382 1.00 86.06 596 PRO A O 1
ATOM 4575 N N . ALA A 1 597 ? -19.364 -15.057 -15.219 1.00 84.00 597 ALA A N 1
ATOM 4576 C CA . ALA A 1 597 ? -19.999 -14.656 -13.967 1.00 84.00 597 ALA A CA 1
ATOM 4577 C C . ALA A 1 597 ? -19.088 -14.865 -12.742 1.00 84.00 597 ALA A C 1
ATOM 4579 O O . ALA A 1 597 ? -19.332 -14.273 -11.691 1.00 84.00 597 ALA A O 1
ATOM 4580 N N . GLU A 1 598 ? -18.045 -15.687 -12.868 1.00 87.44 598 GLU A N 1
ATOM 4581 C CA . GLU A 1 598 ? -17.093 -16.006 -11.804 1.00 87.44 598 GLU A CA 1
ATOM 4582 C C . GLU A 1 598 ? -15.760 -15.292 -12.031 1.00 87.44 598 GLU A C 1
ATOM 4584 O O . GLU A 1 598 ? -15.278 -15.204 -13.159 1.00 87.44 598 GLU A O 1
ATOM 4589 N N . ASP A 1 599 ? -15.149 -14.796 -10.954 1.00 90.69 599 ASP A N 1
ATOM 4590 C CA . ASP A 1 599 ? -13.801 -14.228 -11.001 1.00 90.69 599 ASP A CA 1
ATOM 4591 C C . ASP A 1 599 ? -12.744 -15.326 -10.880 1.00 90.69 599 ASP A C 1
ATOM 4593 O O . ASP A 1 599 ? -12.868 -16.232 -10.054 1.00 90.69 599 ASP A O 1
ATOM 4597 N N . VAL A 1 600 ? -11.662 -15.196 -11.644 1.00 88.19 600 VAL A N 1
ATOM 4598 C CA . VAL A 1 600 ? -10.411 -15.897 -11.350 1.00 88.19 600 VAL A CA 1
ATOM 4599 C C . VAL A 1 600 ? -9.704 -15.103 -10.259 1.00 88.19 600 VAL A C 1
ATOM 4601 O O . VAL A 1 600 ? -9.467 -13.909 -10.420 1.00 88.19 600 VAL A O 1
ATOM 4604 N N . MET A 1 601 ? -9.388 -15.738 -9.136 1.00 88.50 601 MET A N 1
ATOM 4605 C CA . MET A 1 601 ? -8.719 -15.080 -8.013 1.00 88.50 601 MET A CA 1
ATOM 4606 C C . MET A 1 601 ? -7.237 -15.441 -7.999 1.00 88.50 601 MET A C 1
ATOM 4608 O O . MET A 1 601 ? -6.886 -16.609 -8.116 1.00 88.50 601 MET A O 1
ATOM 4612 N N . VAL A 1 602 ? -6.377 -14.445 -7.801 1.00 85.69 602 VAL A N 1
ATOM 4613 C CA . VAL A 1 602 ? -4.937 -14.625 -7.588 1.00 85.69 602 VAL A CA 1
ATOM 4614 C C . VAL A 1 602 ? -4.624 -14.357 -6.124 1.00 85.69 602 VAL A C 1
ATOM 4616 O O . VAL A 1 602 ? -5.000 -13.317 -5.579 1.00 85.69 602 VAL A O 1
ATOM 4619 N N . GLN A 1 603 ? -3.937 -15.299 -5.485 1.00 90.06 603 GLN A N 1
ATOM 4620 C CA . GLN A 1 603 ? -3.450 -15.142 -4.122 1.00 90.06 603 GLN A CA 1
ATOM 4621 C C . GLN A 1 603 ? -2.125 -14.377 -4.125 1.00 90.06 603 GLN A C 1
ATOM 4623 O O . GLN A 1 603 ? -1.154 -14.782 -4.760 1.00 90.06 603 GLN A O 1
ATOM 4628 N N . VAL A 1 604 ? -2.071 -13.295 -3.355 1.00 91.50 604 VAL A N 1
ATOM 4629 C CA . VAL A 1 604 ? -0.834 -12.617 -2.975 1.00 91.50 604 VAL A CA 1
ATOM 4630 C C . VAL A 1 604 ? -0.539 -13.024 -1.525 1.00 91.50 604 VAL A C 1
ATOM 4632 O O . VAL A 1 604 ? -1.316 -12.664 -0.636 1.00 91.50 604 VAL A O 1
ATOM 4635 N N . PRO A 1 605 ? 0.518 -13.817 -1.264 1.00 91.19 605 PRO A N 1
ATOM 4636 C CA . PRO A 1 605 ? 0.780 -14.383 0.060 1.00 91.19 605 PRO A CA 1
ATOM 4637 C C . PRO A 1 605 ? 1.123 -13.306 1.100 1.00 91.19 605 PRO A C 1
ATOM 4639 O O . PRO A 1 605 ? 1.569 -12.217 0.754 1.00 91.19 605 PRO A O 1
ATOM 4642 N N . ALA A 1 606 ? 0.940 -13.618 2.388 1.00 96.44 606 ALA A N 1
ATOM 4643 C CA . ALA A 1 606 ? 1.358 -12.731 3.475 1.00 96.44 606 ALA A CA 1
ATOM 4644 C C . ALA A 1 606 ? 2.886 -12.720 3.625 1.00 96.44 606 ALA A C 1
ATOM 4646 O O . ALA A 1 606 ? 3.490 -13.754 3.925 1.00 96.44 606 ALA A O 1
ATOM 4647 N N . VAL A 1 607 ? 3.500 -11.545 3.529 1.00 96.50 607 VAL A N 1
ATOM 4648 C CA . VAL A 1 607 ? 4.951 -11.365 3.630 1.00 96.50 607 VAL A CA 1
ATOM 4649 C C . VAL A 1 607 ? 5.307 -10.754 4.984 1.00 96.50 607 VAL A C 1
ATOM 4651 O O . VAL A 1 607 ? 4.717 -9.764 5.404 1.00 96.50 607 VAL A O 1
ATOM 4654 N N . GLY A 1 608 ? 6.245 -11.371 5.708 1.00 97.81 608 GLY A N 1
ATOM 4655 C CA . GLY A 1 608 ? 6.757 -10.855 6.983 1.00 97.81 608 GLY A CA 1
ATOM 4656 C C . GLY A 1 608 ? 7.875 -9.826 6.809 1.00 97.81 608 GLY A C 1
ATOM 4657 O O . GLY A 1 608 ? 8.404 -9.646 5.718 1.00 97.81 608 GLY A O 1
ATOM 4658 N N . ALA A 1 609 ? 8.333 -9.210 7.902 1.00 98.19 609 ALA A N 1
ATOM 4659 C CA . ALA A 1 609 ? 9.325 -8.127 7.868 1.00 98.19 609 ALA A CA 1
ATOM 4660 C C . ALA A 1 609 ? 10.650 -8.462 7.145 1.00 98.19 609 ALA A C 1
ATOM 4662 O O . ALA A 1 609 ? 11.334 -7.557 6.660 1.00 98.19 609 ALA A O 1
ATOM 4663 N N . ALA A 1 610 ? 11.023 -9.745 7.077 1.00 96.38 610 ALA A N 1
ATOM 4664 C CA . ALA A 1 610 ? 12.220 -10.224 6.381 1.00 96.38 610 ALA A CA 1
ATOM 4665 C C . ALA A 1 610 ? 12.067 -10.297 4.846 1.00 96.38 610 ALA A C 1
ATOM 4667 O O . ALA A 1 610 ? 13.067 -10.493 4.155 1.00 96.38 610 ALA A O 1
ATOM 4668 N N . GLY A 1 611 ? 10.855 -10.089 4.323 1.00 96.00 611 GLY A N 1
ATOM 4669 C CA . GLY A 1 611 ? 10.550 -10.028 2.898 1.00 96.00 611 GLY A CA 1
ATOM 4670 C C . GLY A 1 611 ? 10.332 -11.377 2.218 1.00 96.00 611 GLY A C 1
ATOM 4671 O O . GLY A 1 611 ? 10.448 -12.447 2.822 1.00 96.00 611 GLY A O 1
ATOM 4672 N N . ARG A 1 612 ? 10.054 -11.296 0.917 1.00 92.88 612 ARG A N 1
ATOM 4673 C CA . ARG A 1 612 ? 9.740 -12.394 -0.011 1.00 92.88 612 ARG A CA 1
ATOM 4674 C C . ARG A 1 612 ? 10.790 -13.500 0.001 1.00 92.88 612 ARG A C 1
ATOM 4676 O O . ARG A 1 612 ? 10.452 -14.675 0.138 1.00 92.88 612 ARG A O 1
ATOM 4683 N N . ALA A 1 613 ? 12.069 -13.130 -0.051 1.00 83.31 613 ALA A N 1
ATOM 4684 C CA . ALA A 1 613 ? 13.175 -14.086 -0.098 1.00 83.31 613 ALA A CA 1
ATOM 4685 C C . ALA A 1 613 ? 13.228 -15.006 1.136 1.00 83.31 613 ALA A C 1
ATOM 4687 O O . ALA A 1 613 ? 13.537 -16.190 1.011 1.00 83.31 613 ALA A O 1
ATOM 4688 N N . ALA A 1 614 ? 12.874 -14.497 2.324 1.00 90.12 614 ALA A N 1
ATOM 4689 C CA . ALA A 1 614 ? 12.827 -15.298 3.550 1.00 90.12 614 ALA A CA 1
ATOM 4690 C C . ALA A 1 614 ? 11.717 -16.366 3.530 1.00 90.12 614 ALA A C 1
ATOM 4692 O O . ALA A 1 614 ? 11.755 -17.307 4.318 1.00 90.12 614 ALA A O 1
ATOM 4693 N N . GLN A 1 615 ? 10.750 -16.224 2.623 1.00 84.69 615 GLN A N 1
ATOM 4694 C CA . GLN A 1 615 ? 9.645 -17.152 2.395 1.00 84.69 615 GLN A CA 1
ATOM 4695 C C . GLN A 1 615 ? 9.813 -17.954 1.091 1.00 84.69 615 GLN A C 1
ATOM 4697 O O . GLN A 1 615 ? 8.887 -18.640 0.673 1.00 84.69 615 GLN A O 1
ATOM 4702 N N . GLY A 1 616 ? 10.978 -17.871 0.434 1.00 82.38 616 GLY A N 1
ATOM 4703 C CA . GLY A 1 616 ? 11.241 -18.558 -0.835 1.00 82.38 616 GLY A CA 1
ATOM 4704 C C . GLY A 1 616 ? 10.513 -17.964 -2.047 1.00 82.38 616 GLY A C 1
ATOM 4705 O O . GLY A 1 616 ? 10.471 -18.604 -3.093 1.00 82.38 616 GLY A O 1
ATOM 4706 N N . LEU A 1 617 ? 9.950 -16.758 -1.927 1.00 84.25 617 LEU A N 1
ATOM 4707 C CA . LEU A 1 617 ? 9.254 -16.071 -3.015 1.00 84.25 617 LEU A CA 1
ATOM 4708 C C . LEU A 1 617 ? 10.244 -15.267 -3.880 1.00 84.25 617 LEU A C 1
ATOM 4710 O O . LEU A 1 617 ? 11.181 -14.670 -3.337 1.00 84.25 617 LEU A O 1
ATOM 4714 N N . PRO A 1 618 ? 10.038 -15.199 -5.210 1.00 83.56 618 PRO A N 1
ATOM 4715 C CA . PRO A 1 618 ? 10.875 -14.393 -6.094 1.00 83.56 618 PRO A CA 1
ATOM 4716 C C . PRO A 1 618 ? 10.653 -12.892 -5.848 1.00 83.56 618 PRO A C 1
ATOM 4718 O O . PRO A 1 618 ? 9.550 -12.514 -5.442 1.00 83.56 618 PRO A O 1
ATOM 4721 N N . PRO A 1 619 ? 11.651 -12.030 -6.109 1.00 85.25 619 PRO A N 1
ATOM 4722 C CA . PRO A 1 619 ? 11.494 -10.578 -6.023 1.00 85.25 619 PRO A CA 1
ATOM 4723 C C . PRO A 1 619 ? 10.424 -10.059 -6.994 1.00 85.25 619 PRO A C 1
ATOM 4725 O O . PRO A 1 619 ? 10.105 -10.704 -7.992 1.00 85.25 619 PRO A O 1
ATOM 4728 N N . LEU A 1 620 ? 9.886 -8.868 -6.726 1.00 90.56 620 LEU A N 1
ATOM 4729 C CA . LEU A 1 620 ? 9.013 -8.189 -7.679 1.00 90.56 620 LEU A CA 1
ATOM 4730 C C . LEU A 1 620 ? 9.772 -7.824 -8.961 1.00 90.56 620 LEU A C 1
ATOM 4732 O O . LEU A 1 620 ? 10.905 -7.336 -8.932 1.00 90.56 620 LEU A O 1
ATOM 4736 N N . GLU A 1 621 ? 9.098 -8.006 -10.091 1.00 84.56 621 GLU A N 1
ATOM 4737 C CA . GLU A 1 621 ? 9.622 -7.668 -11.412 1.00 84.56 621 GLU A CA 1
ATOM 4738 C C . GLU A 1 621 ? 8.899 -6.468 -12.030 1.00 84.56 621 GLU A C 1
ATOM 4740 O O . GLU A 1 621 ? 7.841 -6.042 -11.555 1.00 84.56 621 GLU A O 1
ATOM 4745 N N . ALA A 1 622 ? 9.455 -5.931 -13.117 1.00 85.62 622 ALA A N 1
ATOM 4746 C CA . ALA A 1 622 ? 8.823 -4.874 -13.899 1.00 85.62 622 ALA A CA 1
ATOM 4747 C C . ALA A 1 622 ? 7.464 -5.315 -14.486 1.00 85.62 622 ALA A C 1
ATOM 4749 O O . ALA A 1 622 ? 7.072 -6.481 -14.433 1.00 85.62 622 ALA A O 1
ATOM 4750 N N . PHE A 1 623 ? 6.687 -4.366 -14.998 1.00 89.00 623 PHE A N 1
ATOM 4751 C CA . PHE A 1 623 ? 5.462 -4.679 -15.736 1.00 89.00 623 PHE A CA 1
ATOM 4752 C C . PHE A 1 623 ? 5.806 -5.269 -17.106 1.00 89.00 623 PHE A C 1
ATOM 4754 O O . PHE A 1 623 ? 6.660 -4.716 -17.798 1.00 89.00 623 PHE A O 1
ATOM 4761 N N . LEU A 1 624 ? 5.155 -6.379 -17.480 1.00 78.44 624 LEU A N 1
ATOM 4762 C CA . LEU A 1 624 ? 5.446 -7.119 -18.715 1.00 78.44 624 LEU A CA 1
ATOM 4763 C C . LEU A 1 624 ? 6.958 -7.380 -18.913 1.00 78.44 624 LEU A C 1
ATOM 4765 O O . LEU A 1 624 ? 7.477 -7.269 -20.029 1.00 78.44 624 LEU A O 1
ATOM 4769 N N . SER A 1 625 ? 7.678 -7.707 -17.826 1.00 61.84 625 SER A N 1
ATOM 4770 C CA . SER A 1 625 ? 8.979 -8.384 -17.921 1.00 61.84 625 SER A CA 1
ATOM 4771 C C . SER A 1 625 ? 8.805 -9.743 -18.619 1.00 61.84 625 SER A C 1
ATOM 4773 O O . SER A 1 625 ? 7.692 -10.115 -18.984 1.00 61.84 625 SER A O 1
ATOM 4775 N N . ALA A 1 626 ? 9.899 -10.463 -18.901 1.00 53.09 626 ALA A N 1
ATOM 4776 C CA . ALA A 1 626 ? 9.798 -11.808 -19.479 1.00 53.09 626 ALA A CA 1
ATOM 4777 C C . ALA A 1 626 ? 8.736 -12.637 -18.734 1.00 53.09 626 ALA A C 1
ATOM 4779 O O . ALA A 1 626 ? 8.616 -12.469 -17.523 1.00 53.09 626 ALA A O 1
ATOM 4780 N N . ASN A 1 627 ? 7.992 -13.478 -19.468 1.00 54.69 627 ASN A N 1
ATOM 4781 C CA . ASN A 1 627 ? 6.901 -14.282 -18.914 1.00 54.69 627 ASN A CA 1
ATOM 4782 C C . ASN A 1 627 ? 7.286 -14.849 -17.543 1.00 54.69 627 ASN A C 1
ATOM 4784 O O . ASN A 1 627 ? 8.397 -15.373 -17.431 1.00 54.69 627 ASN A O 1
ATOM 4788 N N . ARG A 1 628 ? 6.455 -14.703 -16.508 1.00 57.03 628 ARG A N 1
ATOM 4789 C CA . ARG A 1 628 ? 6.761 -15.222 -15.170 1.00 57.03 628 ARG A CA 1
ATOM 4790 C C . ARG A 1 628 ? 6.384 -16.685 -15.141 1.00 57.03 628 ARG A C 1
ATOM 4792 O O . ARG A 1 628 ? 5.374 -17.074 -15.691 1.00 57.03 628 ARG A O 1
ATOM 4799 N N . ALA A 1 629 ? 7.194 -17.500 -14.467 1.00 58.66 629 ALA A N 1
ATOM 4800 C CA . ALA A 1 629 ? 6.792 -18.877 -14.247 1.00 58.66 629 ALA A CA 1
ATOM 4801 C C . ALA A 1 629 ? 5.467 -18.886 -13.466 1.00 58.66 629 ALA A C 1
ATOM 4803 O O . ALA A 1 629 ? 5.308 -18.070 -12.547 1.00 58.66 629 ALA A O 1
ATOM 4804 N N . PRO A 1 630 ? 4.561 -19.824 -13.770 1.00 64.88 630 PRO A N 1
ATOM 4805 C CA . PRO A 1 630 ? 3.321 -19.951 -13.023 1.00 64.88 630 PRO A CA 1
ATOM 4806 C C . PRO A 1 630 ? 3.613 -20.196 -11.535 1.00 64.88 630 PRO A C 1
ATOM 4808 O O . PRO A 1 630 ? 4.684 -20.661 -11.158 1.00 64.88 630 PRO A O 1
ATOM 4811 N N . ILE A 1 631 ? 2.678 -19.884 -10.650 1.00 64.62 631 ILE A N 1
ATOM 4812 C CA . ILE A 1 631 ? 2.755 -20.191 -9.221 1.00 64.62 631 ILE A CA 1
ATOM 4813 C C . ILE A 1 631 ? 2.065 -21.533 -8.994 1.00 64.62 631 ILE A C 1
ATOM 4815 O O . ILE A 1 631 ? 0.854 -21.644 -9.176 1.00 64.62 631 ILE A O 1
ATOM 4819 N N . ALA A 1 632 ? 2.849 -22.529 -8.577 1.00 71.00 632 ALA A N 1
ATOM 4820 C CA . ALA A 1 632 ? 2.355 -23.834 -8.155 1.00 71.00 632 ALA A CA 1
ATOM 4821 C C . ALA A 1 632 ? 2.283 -23.890 -6.620 1.00 71.00 632 ALA A C 1
ATOM 4823 O O . ALA A 1 632 ? 3.266 -23.553 -5.951 1.00 71.00 632 ALA A O 1
ATOM 4824 N N . ALA A 1 633 ? 1.156 -24.317 -6.061 1.00 65.75 633 ALA A N 1
ATOM 4825 C CA . ALA A 1 633 ? 0.908 -24.436 -4.631 1.00 65.75 633 ALA A CA 1
ATOM 4826 C C . ALA A 1 633 ? 0.636 -25.898 -4.240 1.00 65.75 633 ALA A C 1
ATOM 4828 O O . ALA A 1 633 ? -0.030 -26.634 -4.950 1.00 65.75 633 ALA A O 1
ATOM 4829 N N . ASP A 1 634 ? 1.143 -26.331 -3.084 1.00 72.06 634 ASP A N 1
ATOM 4830 C CA . ASP A 1 634 ? 1.044 -27.737 -2.666 1.00 72.06 634 ASP A CA 1
ATOM 4831 C C . ASP A 1 634 ? -0.411 -28.231 -2.495 1.00 72.06 634 ASP A C 1
ATOM 4833 O O . ASP A 1 634 ? -1.273 -27.523 -1.967 1.00 72.06 634 ASP A O 1
ATOM 4837 N N . ASP A 1 635 ? -0.652 -29.497 -2.855 1.00 83.19 635 ASP A N 1
ATOM 4838 C CA . ASP A 1 635 ? -1.954 -30.175 -2.788 1.00 83.19 635 ASP A CA 1
ATOM 4839 C C . ASP A 1 635 ? -1.987 -31.311 -1.757 1.00 83.19 635 ASP A C 1
ATOM 4841 O O . ASP A 1 635 ? -1.018 -32.057 -1.577 1.00 83.19 635 ASP A O 1
ATOM 4845 N N . VAL A 1 636 ? -3.156 -31.532 -1.146 1.00 79.12 636 VAL A N 1
ATOM 4846 C CA . VAL A 1 636 ? -3.375 -32.579 -0.125 1.00 79.12 636 VAL A CA 1
ATOM 4847 C C . VAL A 1 636 ? -4.661 -33.408 -0.346 1.00 79.12 636 VAL A C 1
ATOM 4849 O O . VAL A 1 636 ? -5.599 -33.334 0.449 1.00 79.12 636 VAL A O 1
ATOM 4852 N N . PRO A 1 637 ? -4.769 -34.201 -1.430 1.00 77.81 637 PRO A N 1
ATOM 4853 C CA . PRO A 1 637 ? -5.977 -34.968 -1.740 1.00 77.81 637 PRO A CA 1
ATOM 4854 C C . PRO A 1 637 ? -6.070 -36.295 -0.961 1.00 77.81 637 PRO A C 1
ATOM 4856 O O . PRO A 1 637 ? -5.063 -36.919 -0.621 1.00 77.81 637 PRO A O 1
ATOM 4859 N N . ILE A 1 638 ? -7.299 -36.776 -0.751 1.00 79.88 638 ILE A N 1
ATOM 4860 C CA . ILE A 1 638 ? -7.605 -38.066 -0.107 1.00 79.88 638 ILE A CA 1
ATOM 4861 C C . ILE A 1 638 ? -8.302 -38.978 -1.124 1.00 79.88 638 ILE A C 1
ATOM 4863 O O . ILE A 1 638 ? -9.255 -38.550 -1.777 1.00 79.88 638 ILE A O 1
ATOM 4867 N N . VAL A 1 639 ? -7.839 -40.224 -1.277 1.00 77.81 639 VAL A N 1
ATOM 4868 C CA . VAL A 1 639 ? -8.289 -41.139 -2.343 1.00 77.81 639 VAL A CA 1
ATOM 4869 C C . VAL A 1 639 ? -8.420 -42.603 -1.882 1.00 77.81 639 VAL A C 1
ATOM 4871 O O . VAL A 1 639 ? -7.635 -43.038 -1.042 1.00 77.81 639 VAL A O 1
ATOM 4874 N N . PRO A 1 640 ? -9.364 -43.395 -2.427 1.00 75.00 640 PRO A N 1
ATOM 4875 C CA . PRO A 1 640 ? -9.512 -44.806 -2.066 1.00 75.00 640 PRO A CA 1
ATOM 4876 C C . PRO A 1 640 ? -8.444 -45.724 -2.689 1.00 75.00 640 PRO A C 1
ATOM 4878 O O . PRO A 1 640 ? -8.035 -45.564 -3.844 1.00 75.00 640 PRO A O 1
ATOM 4881 N N . GLN A 1 641 ? -8.038 -46.757 -1.953 1.00 78.19 641 GLN A N 1
ATOM 4882 C CA . GLN A 1 641 ? -7.145 -47.828 -2.397 1.00 78.19 641 GLN A CA 1
ATOM 4883 C C . GLN A 1 641 ? -7.780 -48.641 -3.534 1.00 78.19 641 GLN A C 1
ATOM 4885 O O . GLN A 1 641 ? -8.997 -48.792 -3.619 1.00 78.19 641 GLN A O 1
ATOM 4890 N N . ASN A 1 642 ? -6.938 -49.230 -4.390 1.00 75.06 642 ASN A N 1
ATOM 4891 C CA . ASN A 1 642 ? -7.352 -50.098 -5.500 1.00 75.06 642 ASN A CA 1
ATOM 4892 C C . ASN A 1 642 ? -8.281 -49.392 -6.508 1.00 75.06 642 ASN A C 1
ATOM 4894 O O . ASN A 1 642 ? -9.063 -50.050 -7.193 1.00 75.06 642 ASN A O 1
ATOM 4898 N N . SER A 1 643 ? -8.196 -48.063 -6.606 1.00 74.50 643 SER A N 1
ATOM 4899 C CA . SER A 1 643 ? -9.025 -47.245 -7.490 1.00 74.50 643 SER A CA 1
ATOM 4900 C C . SER A 1 643 ? -8.181 -46.281 -8.327 1.00 74.50 643 SER A C 1
ATOM 4902 O O . SER A 1 643 ? -7.066 -45.926 -7.953 1.00 74.50 643 SER A O 1
ATOM 4904 N N . VAL A 1 644 ? -8.704 -45.861 -9.477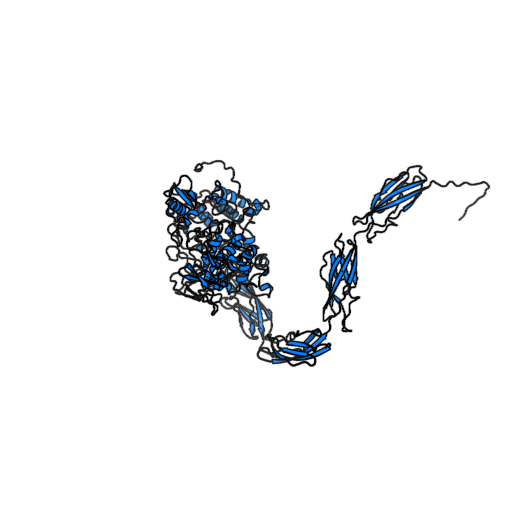 1.00 86.00 644 VAL A N 1
ATOM 4905 C CA . VAL A 1 644 ? -8.083 -44.821 -10.311 1.00 86.00 644 VAL A CA 1
ATOM 4906 C C . VAL A 1 644 ? -8.666 -43.470 -9.904 1.00 86.00 644 VAL A C 1
ATOM 4908 O O . VAL A 1 644 ? -9.886 -43.308 -9.920 1.00 86.00 644 VAL A O 1
ATOM 4911 N N . ASN A 1 645 ? -7.811 -42.502 -9.570 1.00 86.69 645 ASN A N 1
ATOM 4912 C CA . ASN A 1 645 ? -8.207 -41.198 -9.035 1.00 86.69 645 ASN A CA 1
ATOM 4913 C C . ASN A 1 645 ? -7.781 -40.048 -9.945 1.00 86.69 645 ASN A C 1
ATOM 4915 O O . ASN A 1 645 ? -6.731 -40.111 -10.581 1.00 86.69 645 ASN A O 1
ATOM 4919 N N . TYR A 1 646 ? -8.583 -38.982 -9.970 1.00 88.88 646 TYR A N 1
ATOM 4920 C CA . TYR A 1 646 ? -8.385 -37.805 -10.819 1.00 88.88 646 TYR A CA 1
ATOM 4921 C C . TYR A 1 646 ? -8.231 -36.554 -9.940 1.00 88.88 646 TYR A C 1
ATOM 4923 O O . TYR A 1 646 ? -9.216 -36.016 -9.439 1.00 88.88 646 TYR A O 1
ATOM 4931 N N . ILE A 1 647 ? -6.993 -36.113 -9.725 1.00 86.38 647 ILE A N 1
ATOM 4932 C CA . ILE A 1 647 ? -6.620 -35.053 -8.778 1.00 86.38 647 ILE A CA 1
ATOM 4933 C C . ILE A 1 647 ? -6.519 -33.713 -9.517 1.00 86.38 647 ILE A C 1
ATOM 4935 O O . ILE A 1 647 ? -5.672 -33.549 -10.397 1.00 86.38 647 ILE A O 1
ATOM 4939 N N . LYS A 1 648 ? -7.378 -32.751 -9.164 1.00 80.25 648 LYS A N 1
ATOM 4940 C CA . LYS A 1 648 ? -7.384 -31.397 -9.741 1.00 80.25 648 LYS A CA 1
ATOM 4941 C C . LYS A 1 648 ? -6.428 -30.479 -8.978 1.00 80.25 648 LYS A C 1
ATOM 4943 O O . LYS A 1 648 ? -6.856 -29.807 -8.050 1.00 80.25 648 LYS A O 1
ATOM 4948 N N . VAL A 1 649 ? -5.171 -30.466 -9.404 1.00 77.81 649 VAL A N 1
ATOM 4949 C CA . VAL A 1 649 ? -4.097 -29.673 -8.780 1.00 77.81 649 VAL A CA 1
ATOM 4950 C C . VAL A 1 649 ? -4.121 -28.187 -9.158 1.00 77.81 649 VAL A C 1
ATOM 4952 O O . VAL A 1 649 ? -3.704 -27.343 -8.396 1.00 77.81 649 VAL A O 1
ATOM 4955 N N . LEU A 1 650 ? -4.716 -27.816 -10.298 1.00 75.56 650 LEU A N 1
ATOM 4956 C CA . LEU A 1 650 ? -4.701 -26.419 -10.767 1.00 75.56 650 LEU A CA 1
ATOM 4957 C C . LEU A 1 650 ? -5.645 -25.465 -10.000 1.00 75.56 650 LEU A C 1
ATOM 4959 O O . LEU A 1 650 ? -5.838 -24.329 -10.417 1.00 75.56 650 LEU A O 1
ATOM 4963 N N . GLY A 1 651 ? -6.328 -25.923 -8.945 1.00 62.62 651 GLY A N 1
ATOM 4964 C CA . GLY A 1 651 ? -7.383 -25.147 -8.273 1.00 62.62 651 GLY A CA 1
ATOM 4965 C C . GLY A 1 651 ? -6.868 -24.030 -7.358 1.00 62.62 651 GLY A C 1
ATOM 4966 O O . GLY A 1 651 ? -7.590 -23.069 -7.097 1.00 62.62 651 GLY A O 1
ATOM 4967 N N . ASN A 1 652 ? -5.643 -24.177 -6.867 1.00 51.62 652 ASN A N 1
ATOM 4968 C CA . ASN A 1 652 ? -4.891 -23.247 -6.021 1.00 51.62 652 ASN A CA 1
ATOM 4969 C C . ASN A 1 652 ? -3.632 -22.707 -6.727 1.00 51.62 652 ASN A C 1
ATOM 4971 O O . ASN A 1 652 ? -2.897 -21.921 -6.131 1.00 51.62 652 ASN A O 1
ATOM 4975 N N . ASP A 1 653 ? -3.415 -23.102 -7.979 1.00 67.50 653 ASP A N 1
ATOM 4976 C CA . ASP A 1 653 ? -2.335 -22.621 -8.829 1.00 67.50 653 ASP A CA 1
ATOM 4977 C C . ASP A 1 653 ? -2.790 -21.403 -9.635 1.00 67.50 653 ASP A C 1
ATOM 4979 O O . ASP A 1 653 ? -3.978 -21.206 -9.904 1.00 67.50 653 ASP A O 1
ATOM 4983 N N . GLY A 1 654 ? -1.843 -20.580 -10.068 1.00 58.69 654 GLY A N 1
ATOM 4984 C CA . GLY A 1 654 ? -2.158 -19.419 -10.889 1.00 58.69 654 GLY A CA 1
ATOM 4985 C C . GLY A 1 654 ? -0.967 -18.937 -11.683 1.00 58.69 654 GLY A C 1
ATOM 4986 O O . GLY A 1 654 ? 0.150 -19.392 -11.488 1.00 58.69 654 GLY A O 1
ATOM 4987 N N . ASP A 1 655 ? -1.202 -17.980 -12.562 1.00 64.31 655 ASP A N 1
ATOM 4988 C CA . ASP A 1 655 ? -0.142 -17.289 -13.272 1.00 64.31 655 ASP A CA 1
ATOM 4989 C C . ASP A 1 655 ? -0.331 -15.786 -13.093 1.00 64.31 655 ASP A C 1
ATOM 4991 O O . ASP A 1 655 ? -1.444 -15.261 -13.226 1.00 64.31 655 ASP A O 1
ATOM 4995 N N . LEU A 1 656 ? 0.741 -15.092 -12.713 1.00 48.84 656 LEU A N 1
ATOM 4996 C CA . LEU A 1 656 ? 0.647 -13.666 -12.423 1.00 48.84 656 LEU A CA 1
ATOM 4997 C C . LEU A 1 656 ? 0.536 -12.819 -13.699 1.00 48.84 656 LEU A C 1
ATOM 4999 O O . LEU A 1 656 ? 0.080 -11.673 -13.610 1.00 48.84 656 LEU A O 1
ATOM 5003 N N . ASP A 1 657 ? 0.965 -13.340 -14.849 1.00 56.25 657 ASP A N 1
ATOM 5004 C CA . ASP A 1 657 ? 0.738 -12.785 -16.190 1.00 56.25 657 ASP A CA 1
ATOM 5005 C C . ASP A 1 657 ? -0.645 -13.167 -16.736 1.00 56.25 657 ASP A C 1
ATOM 5007 O O . ASP A 1 657 ? -1.106 -12.606 -17.725 1.00 56.25 657 ASP A O 1
ATOM 5011 N N . GLY A 1 658 ? -1.375 -14.045 -16.046 1.00 49.50 658 GLY A N 1
ATOM 5012 C CA . GLY A 1 658 ? -2.702 -14.480 -16.469 1.00 49.50 658 GLY A CA 1
ATOM 5013 C C . GLY A 1 658 ? -2.666 -15.420 -17.672 1.00 49.50 658 GLY A C 1
ATOM 5014 O O . GLY A 1 658 ? -3.704 -15.596 -18.320 1.00 49.50 658 GLY A O 1
ATOM 5015 N N . ASP A 1 659 ? -1.505 -16.015 -17.951 1.00 66.06 659 ASP A N 1
ATOM 5016 C CA . ASP A 1 659 ? -1.358 -17.086 -18.925 1.00 66.06 659 ASP A CA 1
ATOM 5017 C C . ASP A 1 659 ? -2.122 -18.341 -18.475 1.00 66.06 659 ASP A C 1
ATOM 5019 O O . ASP A 1 659 ? -2.336 -18.609 -17.288 1.00 66.06 659 ASP A O 1
ATOM 5023 N N . ALA A 1 660 ? -2.578 -19.127 -19.450 1.00 66.88 660 ALA A N 1
ATOM 5024 C CA . ALA A 1 660 ? -3.278 -20.371 -19.169 1.00 66.88 660 ALA A CA 1
ATOM 5025 C C . ALA A 1 660 ? -2.290 -21.426 -18.660 1.00 66.88 660 ALA A C 1
ATOM 5027 O O . ALA A 1 660 ? -1.374 -21.823 -19.379 1.00 66.88 660 ALA A O 1
ATOM 5028 N N . ILE A 1 661 ? -2.522 -21.926 -17.447 1.00 75.06 661 ILE A N 1
ATOM 5029 C CA . ILE A 1 661 ? -1.656 -22.933 -16.836 1.00 75.06 661 ILE A CA 1
ATOM 5030 C C . ILE A 1 661 ? -2.126 -24.363 -17.107 1.00 75.06 661 ILE A C 1
ATOM 5032 O O . ILE A 1 661 ? -3.323 -24.659 -17.125 1.00 75.06 661 ILE A O 1
ATOM 5036 N N . ALA A 1 662 ? -1.174 -25.275 -17.289 1.00 83.81 662 ALA A N 1
ATOM 5037 C CA . ALA A 1 662 ? -1.425 -26.698 -17.480 1.00 83.81 662 ALA A CA 1
ATOM 5038 C C . ALA A 1 662 ? -0.339 -27.552 -16.822 1.00 83.81 662 ALA A C 1
ATOM 5040 O O . ALA A 1 662 ? 0.842 -27.213 -16.856 1.00 83.81 662 ALA A O 1
ATOM 5041 N N . VAL A 1 663 ? -0.713 -28.711 -16.281 1.00 90.12 663 VAL A N 1
ATOM 5042 C CA . VAL A 1 663 ? 0.248 -29.708 -15.795 1.00 90.12 663 VAL A CA 1
ATOM 5043 C C . VAL A 1 663 ? 0.998 -30.304 -16.988 1.00 90.12 663 VAL A C 1
ATOM 5045 O O . VAL A 1 663 ? 0.385 -30.874 -17.891 1.00 90.12 663 VAL A O 1
ATOM 5048 N N . VAL A 1 664 ? 2.328 -30.212 -16.982 1.00 91.81 664 VAL A N 1
ATOM 5049 C CA . VAL A 1 664 ? 3.209 -30.744 -18.041 1.00 91.81 664 VAL A CA 1
ATOM 5050 C C . VAL A 1 664 ? 4.042 -31.931 -17.606 1.00 91.81 664 VAL A C 1
ATOM 5052 O O . VAL A 1 664 ? 4.420 -32.753 -18.440 1.00 91.81 664 VAL A O 1
ATOM 5055 N N . ALA A 1 665 ? 4.324 -32.051 -16.313 1.00 92.25 665 ALA A N 1
ATOM 5056 C CA . ALA A 1 665 ? 5.066 -33.180 -15.787 1.00 92.25 665 ALA A CA 1
ATOM 5057 C C . ALA A 1 665 ? 4.555 -33.578 -14.407 1.00 92.25 665 ALA A C 1
ATOM 5059 O O . ALA A 1 665 ? 4.027 -32.768 -13.650 1.00 92.25 665 ALA A O 1
ATOM 5060 N N . VAL A 1 666 ? 4.737 -34.854 -14.089 1.00 95.94 666 VAL A N 1
ATOM 5061 C CA . VAL A 1 666 ? 4.492 -35.411 -12.764 1.00 95.94 666 VAL A CA 1
ATOM 5062 C C . VAL A 1 666 ? 5.548 -36.474 -12.495 1.00 95.94 666 VAL A C 1
ATOM 5064 O O . VAL A 1 666 ? 5.869 -37.275 -13.379 1.00 95.94 666 VAL A O 1
ATOM 5067 N N . THR A 1 667 ? 6.127 -36.483 -11.297 1.00 94.81 667 THR A N 1
ATOM 5068 C CA . THR A 1 667 ? 7.017 -37.570 -10.881 1.00 94.81 667 THR A CA 1
ATOM 5069 C C . THR A 1 667 ? 6.193 -38.790 -10.500 1.00 94.81 667 THR A C 1
ATOM 5071 O O . THR A 1 667 ? 5.071 -38.657 -10.014 1.00 94.81 667 THR A O 1
ATOM 5074 N N . GLN A 1 668 ? 6.753 -39.989 -10.669 1.00 94.12 668 GLN A N 1
ATOM 5075 C CA . GLN A 1 668 ? 6.115 -41.186 -10.123 1.00 94.12 668 GLN A CA 1
ATOM 5076 C C . GLN A 1 668 ? 6.022 -41.082 -8.604 1.00 94.12 668 GLN A C 1
ATOM 5078 O O . GLN A 1 668 ? 6.951 -40.607 -7.948 1.00 94.12 668 GLN A O 1
ATOM 5083 N N . ALA A 1 669 ? 4.886 -41.513 -8.074 1.00 88.94 669 ALA A N 1
ATOM 5084 C CA . ALA A 1 669 ? 4.701 -41.637 -6.645 1.00 88.94 669 ALA A CA 1
ATOM 5085 C C . ALA A 1 669 ? 5.438 -42.889 -6.138 1.00 88.94 669 ALA A C 1
ATOM 5087 O O . ALA A 1 669 ? 5.709 -43.817 -6.904 1.00 88.94 669 ALA A O 1
ATOM 5088 N N . VAL A 1 670 ? 5.801 -42.923 -4.856 1.00 88.62 670 VAL A N 1
ATOM 5089 C CA . VAL A 1 670 ? 6.581 -44.038 -4.289 1.00 88.62 670 VAL A CA 1
ATOM 5090 C C . VAL A 1 670 ? 5.730 -45.303 -4.201 1.00 88.62 670 VAL A C 1
ATOM 5092 O O . VAL A 1 670 ? 6.238 -46.408 -4.393 1.00 88.62 670 VAL A O 1
ATOM 5095 N N . HIS A 1 671 ? 4.431 -45.146 -3.947 1.00 89.75 671 HIS A N 1
ATOM 5096 C CA . HIS A 1 671 ? 3.505 -46.250 -3.731 1.00 89.75 671 HIS A CA 1
ATOM 5097 C C . HIS A 1 671 ? 2.301 -46.224 -4.674 1.00 89.75 671 HIS A C 1
ATOM 5099 O O . HIS A 1 671 ? 1.265 -46.832 -4.399 1.00 89.75 671 HIS A O 1
ATOM 5105 N N . GLY A 1 672 ? 2.447 -45.613 -5.842 1.00 89.25 672 GLY A N 1
ATOM 5106 C CA . GLY A 1 672 ? 1.414 -45.540 -6.861 1.00 89.25 672 GLY A CA 1
ATOM 5107 C C . GLY A 1 672 ? 1.988 -45.132 -8.206 1.00 89.25 672 GLY A C 1
ATOM 5108 O O . GLY A 1 672 ? 3.155 -44.780 -8.333 1.00 89.25 672 GLY A O 1
ATOM 5109 N N . SER A 1 673 ? 1.148 -45.180 -9.227 1.00 92.38 673 SER A N 1
ATOM 5110 C CA . SER A 1 673 ? 1.464 -44.637 -10.544 1.00 92.38 673 SER A CA 1
ATOM 5111 C C . SER A 1 673 ? 0.779 -43.290 -10.723 1.00 92.38 673 SER A C 1
ATOM 5113 O O . SER A 1 673 ? -0.390 -43.125 -10.363 1.00 92.38 673 SER A O 1
ATOM 5115 N N . THR A 1 674 ? 1.512 -42.330 -11.280 1.00 95.50 674 THR A N 1
ATOM 5116 C CA . THR A 1 674 ? 1.000 -41.006 -11.650 1.00 95.50 674 THR A CA 1
ATOM 5117 C C . THR A 1 674 ? 1.093 -40.816 -13.156 1.00 95.50 674 THR A C 1
ATOM 5119 O O . THR A 1 674 ? 2.054 -41.242 -13.802 1.00 95.50 674 THR A O 1
ATOM 5122 N N . ALA A 1 675 ? 0.096 -40.158 -13.732 1.00 93.81 675 ALA A N 1
ATOM 5123 C CA . ALA A 1 675 ? 0.118 -39.725 -15.120 1.00 93.81 675 ALA A CA 1
ATOM 5124 C C . ALA A 1 675 ? -0.578 -38.373 -15.258 1.00 93.81 675 ALA A C 1
ATOM 5126 O O . ALA A 1 675 ? -1.560 -38.098 -14.572 1.00 93.81 675 ALA A O 1
ATOM 5127 N N . VAL A 1 676 ? -0.092 -37.530 -16.165 1.00 93.06 676 VAL A N 1
ATOM 5128 C CA . VAL A 1 676 ? -0.771 -36.274 -16.506 1.00 93.06 676 VAL A CA 1
ATOM 5129 C C . VAL A 1 676 ? -2.056 -36.599 -17.277 1.00 93.06 676 VAL A C 1
ATOM 5131 O O . VAL A 1 676 ? -2.040 -37.392 -18.221 1.00 93.06 676 VAL A O 1
ATOM 5134 N N . GLY A 1 677 ? -3.180 -36.019 -16.856 1.00 83.50 677 GLY A N 1
ATOM 5135 C CA . GLY A 1 677 ? -4.471 -36.173 -17.520 1.00 83.50 677 GLY A CA 1
ATOM 5136 C C . GLY A 1 677 ? -4.509 -35.499 -18.900 1.00 83.50 677 GLY A C 1
ATOM 5137 O O . GLY A 1 677 ? -3.715 -34.596 -19.175 1.00 83.50 677 GLY A O 1
ATOM 5138 N N . PRO A 1 678 ? -5.437 -35.895 -19.793 1.00 79.75 678 PRO A N 1
ATOM 5139 C CA . PRO A 1 678 ? -5.605 -35.255 -21.094 1.00 79.75 678 PRO A CA 1
ATOM 5140 C C . PRO A 1 678 ? -5.747 -33.730 -20.978 1.00 79.75 678 PRO A C 1
ATOM 5142 O O . PRO A 1 678 ? -6.511 -33.219 -20.156 1.00 79.75 678 PRO A O 1
ATOM 5145 N N . GLY A 1 679 ? -4.988 -33.008 -21.805 1.00 75.81 679 GLY A N 1
ATOM 5146 C CA . GLY A 1 679 ? -4.970 -31.542 -21.808 1.00 75.81 679 GLY A CA 1
ATOM 5147 C C . GLY A 1 679 ? -4.306 -30.896 -20.585 1.00 75.81 679 GLY A C 1
ATOM 5148 O O . GLY A 1 679 ? -4.444 -29.692 -20.423 1.00 75.81 679 GLY A O 1
ATOM 5149 N N . GLY A 1 680 ? -3.625 -31.659 -19.718 1.00 79.56 680 GLY A N 1
ATOM 5150 C CA . GLY A 1 680 ? -2.896 -31.112 -18.564 1.00 79.56 680 GLY A CA 1
ATOM 5151 C C . GLY A 1 680 ? -3.788 -30.561 -17.446 1.00 79.56 680 GLY A C 1
ATOM 5152 O O . GLY A 1 680 ? -3.323 -29.788 -16.621 1.00 79.56 680 GLY A O 1
ATOM 5153 N N . SER A 1 681 ? -5.068 -30.940 -17.410 1.00 75.00 681 SER A N 1
ATOM 5154 C CA . SER A 1 681 ? -6.076 -30.352 -16.509 1.00 75.00 681 SER A CA 1
ATOM 5155 C C . SER A 1 681 ? -6.165 -30.995 -15.115 1.00 75.00 681 SER A C 1
ATOM 5157 O O . SER A 1 681 ? -6.806 -30.451 -14.217 1.00 75.00 681 SER A O 1
ATOM 5159 N N . TYR A 1 682 ? -5.561 -32.169 -14.925 1.00 84.06 682 TYR A N 1
ATOM 5160 C CA . TYR A 1 682 ? -5.529 -32.916 -13.663 1.00 84.06 682 TYR A CA 1
ATOM 5161 C C . TYR A 1 682 ? -4.419 -33.976 -13.701 1.00 84.06 682 TYR A C 1
ATOM 5163 O O . TYR A 1 682 ? -3.846 -34.258 -14.756 1.00 84.06 682 TYR A O 1
ATOM 5171 N N . ILE A 1 683 ? -4.157 -34.622 -12.566 1.00 92.38 683 ILE A N 1
ATOM 5172 C CA . ILE A 1 683 ? -3.249 -35.769 -12.446 1.00 92.38 683 ILE A CA 1
ATOM 5173 C C . ILE A 1 683 ? -4.067 -37.038 -12.206 1.00 92.38 683 ILE A C 1
ATOM 5175 O O . ILE A 1 683 ? -4.932 -37.079 -11.335 1.00 92.38 683 ILE A O 1
ATOM 5179 N N . VAL A 1 684 ? -3.806 -38.087 -12.981 1.00 93.12 684 VAL A N 1
ATOM 5180 C CA . VAL A 1 684 ? -4.297 -39.440 -12.708 1.00 93.12 684 VAL A CA 1
ATOM 5181 C C . VAL A 1 684 ? -3.357 -40.086 -11.704 1.00 93.12 684 VAL A C 1
ATOM 5183 O O . VAL A 1 684 ? -2.171 -40.238 -11.986 1.00 93.12 684 VAL A O 1
ATOM 5186 N N . TYR A 1 685 ? -3.882 -40.501 -10.560 1.00 94.12 685 TYR A N 1
ATOM 5187 C CA . TYR A 1 685 ? -3.142 -41.238 -9.545 1.00 94.12 685 TYR A CA 1
ATOM 5188 C C . TYR A 1 685 ? -3.812 -42.592 -9.295 1.00 94.12 685 TYR A C 1
ATOM 5190 O O . TYR A 1 685 ? -5.003 -42.660 -8.988 1.00 94.12 685 TYR A O 1
ATOM 5198 N N . THR A 1 686 ? -3.053 -43.679 -9.432 1.00 92.56 686 THR A N 1
ATOM 5199 C CA . THR A 1 686 ? -3.504 -45.039 -9.100 1.00 92.56 686 THR A CA 1
ATOM 5200 C C . THR A 1 686 ? -2.547 -45.630 -8.066 1.00 92.56 686 THR A C 1
ATOM 5202 O O . THR A 1 686 ? -1.413 -45.953 -8.435 1.00 92.56 686 THR A O 1
ATOM 5205 N N . PRO A 1 687 ? -2.953 -45.775 -6.793 1.00 90.81 687 PRO A N 1
ATOM 5206 C CA . PRO A 1 687 ? -2.120 -46.405 -5.781 1.00 90.81 687 PRO A CA 1
ATOM 5207 C C . PRO A 1 687 ? -1.808 -47.854 -6.159 1.00 90.81 687 PRO A C 1
ATOM 5209 O O . PRO A 1 687 ? -2.595 -48.529 -6.830 1.00 90.81 687 PRO A O 1
ATOM 5212 N N . THR A 1 688 ? -0.659 -48.348 -5.706 1.00 90.69 688 THR A N 1
ATOM 5213 C CA . THR A 1 688 ? -0.288 -49.760 -5.832 1.00 90.69 688 THR A CA 1
ATOM 5214 C C . THR A 1 688 ? -1.370 -50.606 -5.176 1.00 90.69 688 THR A C 1
ATOM 5216 O O . THR A 1 688 ? -1.888 -50.255 -4.116 1.00 90.69 688 THR A O 1
ATOM 5219 N N . THR A 1 689 ? -1.742 -51.720 -5.803 1.00 82.25 689 THR A N 1
ATOM 5220 C CA . THR A 1 689 ? -2.756 -52.615 -5.242 1.00 82.25 689 THR A CA 1
ATOM 5221 C C . THR A 1 689 ? -2.389 -52.999 -3.807 1.00 82.25 689 THR A C 1
ATOM 5223 O O . THR A 1 689 ? -1.295 -53.504 -3.562 1.00 82.25 689 THR A O 1
ATOM 5226 N N . GLY A 1 690 ? -3.298 -52.752 -2.863 1.00 74.56 690 GLY A N 1
ATOM 5227 C CA . GLY A 1 690 ? -3.074 -53.001 -1.436 1.00 74.56 690 GLY A CA 1
ATOM 5228 C C . GLY A 1 690 ? -2.277 -51.927 -0.678 1.00 74.56 690 GLY A C 1
ATOM 5229 O O . GLY A 1 690 ? -2.020 -52.121 0.508 1.00 74.56 690 GLY A O 1
ATOM 5230 N N . PHE A 1 691 ? -1.914 -50.796 -1.297 1.00 82.81 691 PHE A N 1
ATOM 5231 C CA . PHE A 1 691 ? -1.258 -49.675 -0.613 1.00 82.81 691 PHE A CA 1
ATOM 5232 C C . PHE A 1 691 ? -2.254 -48.758 0.114 1.00 82.81 691 PHE A C 1
ATOM 5234 O O . PHE A 1 691 ? -3.227 -48.303 -0.482 1.00 82.81 691 PHE A O 1
ATOM 5241 N N . ALA A 1 692 ? -2.026 -48.496 1.399 1.00 79.94 692 ALA A N 1
ATOM 5242 C CA . ALA A 1 692 ? -2.730 -47.488 2.191 1.00 79.94 692 ALA A CA 1
ATOM 5243 C C . ALA A 1 692 ? -1.693 -46.683 2.988 1.00 79.94 692 ALA A C 1
ATOM 5245 O O . ALA A 1 692 ? -0.689 -47.242 3.436 1.00 79.94 692 ALA A O 1
ATOM 5246 N N . GLY A 1 693 ? -1.918 -45.381 3.138 1.00 78.31 693 GLY A N 1
ATOM 5247 C CA . GLY A 1 693 ? -0.980 -44.439 3.747 1.00 78.31 693 GLY A CA 1
ATOM 5248 C C . GLY A 1 693 ? -0.655 -43.246 2.848 1.00 78.31 693 GLY A C 1
ATOM 5249 O O . GLY A 1 693 ? -1.319 -43.000 1.840 1.00 78.31 693 GLY A O 1
ATOM 5250 N N . PHE A 1 694 ? 0.367 -42.479 3.234 1.00 79.50 694 PHE A N 1
ATOM 5251 C CA . PHE A 1 694 ? 0.785 -41.296 2.485 1.00 79.50 694 PHE A CA 1
ATOM 5252 C C . PHE A 1 694 ? 1.641 -41.664 1.283 1.00 79.50 694 PHE A C 1
ATOM 5254 O O . PHE A 1 694 ? 2.664 -42.343 1.405 1.00 79.50 694 PHE A O 1
ATOM 5261 N N . ASP A 1 695 ? 1.267 -41.121 0.138 1.00 90.69 695 ASP A N 1
ATOM 5262 C CA . ASP A 1 695 ? 2.117 -41.074 -1.033 1.00 90.69 695 ASP A CA 1
ATOM 5263 C C . ASP A 1 695 ? 2.466 -39.625 -1.351 1.00 90.69 695 ASP A C 1
ATOM 5265 O O . ASP A 1 695 ? 1.744 -38.689 -1.002 1.00 90.69 695 ASP A O 1
ATOM 5269 N N . ASN A 1 696 ? 3.607 -39.422 -1.992 1.00 86.88 696 ASN A N 1
ATOM 5270 C CA . ASN A 1 696 ? 4.013 -38.095 -2.416 1.00 86.88 696 ASN A CA 1
ATOM 5271 C C . ASN A 1 696 ? 4.599 -38.142 -3.813 1.00 86.88 696 ASN A C 1
ATOM 5273 O O . ASN A 1 696 ? 5.281 -39.090 -4.201 1.00 86.88 696 ASN A O 1
ATOM 5277 N N . PHE A 1 697 ? 4.328 -37.082 -4.548 1.00 92.88 697 PHE A N 1
ATOM 5278 C CA . PHE A 1 697 ? 4.951 -36.805 -5.823 1.00 92.88 697 PHE A CA 1
ATOM 5279 C C . PHE A 1 697 ? 4.969 -35.297 -6.028 1.00 92.88 697 PHE A C 1
ATOM 5281 O O . PHE A 1 697 ? 4.233 -34.557 -5.375 1.00 92.88 697 PHE A O 1
ATOM 5288 N N . THR A 1 698 ? 5.819 -34.833 -6.930 1.00 88.88 698 THR A N 1
ATOM 5289 C CA . THR A 1 698 ? 5.777 -33.454 -7.397 1.00 88.88 698 THR A CA 1
ATOM 5290 C C . THR A 1 698 ? 5.133 -33.406 -8.766 1.00 88.88 698 THR A C 1
ATOM 5292 O O . THR A 1 698 ? 5.204 -34.354 -9.557 1.00 88.88 698 THR A O 1
ATOM 5295 N N . TYR A 1 699 ? 4.479 -32.294 -9.045 1.00 93.75 699 TYR A N 1
ATOM 5296 C CA . TYR A 1 699 ? 3.981 -31.979 -10.368 1.00 93.75 699 TYR A CA 1
ATOM 5297 C C . TYR A 1 699 ? 4.574 -30.660 -10.821 1.00 93.75 699 TYR A C 1
ATOM 5299 O O . TYR A 1 699 ? 5.088 -29.879 -10.024 1.00 93.75 699 TYR A O 1
ATOM 5307 N N . THR A 1 700 ? 4.571 -30.456 -12.127 1.00 88.38 700 THR A N 1
ATOM 5308 C CA . THR A 1 700 ? 5.085 -29.254 -12.760 1.00 88.38 700 THR A CA 1
ATOM 5309 C C . THR A 1 700 ? 4.009 -28.709 -13.671 1.00 88.38 700 THR A C 1
ATOM 5311 O O . THR A 1 700 ? 3.521 -29.427 -14.549 1.00 88.38 700 THR A O 1
ATOM 5314 N N . ILE A 1 701 ? 3.658 -27.450 -13.463 1.00 84.06 701 ILE A N 1
ATOM 5315 C CA . ILE A 1 701 ? 2.760 -26.686 -14.319 1.00 84.06 701 ILE A CA 1
ATOM 5316 C C . ILE A 1 701 ? 3.571 -25.791 -15.245 1.00 84.06 701 ILE A C 1
ATOM 5318 O O . ILE A 1 701 ? 4.691 -25.401 -14.917 1.00 84.06 701 ILE A O 1
ATOM 5322 N N . THR A 1 702 ? 3.011 -25.494 -16.409 1.00 82.38 702 THR A N 1
ATOM 5323 C CA . THR A 1 702 ? 3.522 -24.519 -17.369 1.00 82.38 702 THR A CA 1
ATOM 5324 C C . THR A 1 702 ? 2.442 -23.508 -17.690 1.00 82.38 702 THR A C 1
ATOM 5326 O O . THR A 1 702 ? 1.269 -23.858 -17.689 1.00 82.38 702 THR A O 1
ATOM 5329 N N . ASP A 1 703 ? 2.864 -22.309 -18.040 1.00 72.62 703 ASP A N 1
ATOM 5330 C CA . ASP A 1 703 ? 2.095 -21.250 -18.701 1.00 72.62 703 ASP A CA 1
ATOM 5331 C C . ASP A 1 703 ? 2.225 -21.311 -20.250 1.00 72.62 703 ASP A C 1
ATOM 5333 O O . ASP A 1 703 ? 1.662 -20.495 -20.973 1.00 72.62 703 ASP A O 1
ATOM 5337 N N . GLY A 1 704 ? 2.988 -22.279 -20.785 1.00 64.94 704 GLY A N 1
ATOM 5338 C CA . GLY A 1 704 ? 3.333 -22.413 -22.207 1.00 64.94 704 GLY A CA 1
ATOM 5339 C C . GLY A 1 704 ? 4.767 -21.992 -22.562 1.00 64.94 704 GLY A C 1
ATOM 5340 O O . GLY A 1 704 ? 5.238 -22.329 -23.652 1.00 64.94 704 GLY A O 1
ATOM 5341 N N . SER A 1 705 ? 5.480 -21.333 -21.644 1.00 61.19 705 SER A N 1
ATOM 5342 C CA . SER A 1 705 ? 6.855 -20.836 -21.811 1.00 61.19 705 SER A CA 1
ATOM 5343 C C . SER A 1 705 ? 7.788 -21.250 -20.667 1.00 61.19 705 SER A C 1
ATOM 5345 O O . SER A 1 705 ? 8.888 -21.748 -20.913 1.00 61.19 705 SER A O 1
ATOM 5347 N N . LEU A 1 706 ? 7.365 -21.051 -19.421 1.00 69.56 706 LEU A N 1
ATOM 5348 C CA . LEU A 1 706 ? 8.077 -21.368 -18.191 1.00 69.56 706 LEU A CA 1
ATOM 5349 C C . LEU A 1 706 ? 7.311 -22.399 -17.362 1.00 69.56 706 LEU A C 1
ATOM 5351 O O . LEU A 1 706 ? 6.208 -22.828 -17.699 1.00 69.56 706 LEU A O 1
ATOM 5355 N N . THR A 1 707 ? 7.939 -22.870 -16.287 1.00 80.81 707 THR A N 1
ATOM 5356 C CA . THR A 1 707 ? 7.381 -23.930 -15.451 1.00 80.81 707 THR A CA 1
ATOM 5357 C C . THR A 1 707 ? 7.626 -23.688 -13.974 1.00 80.81 707 THR A C 1
ATOM 5359 O O . THR A 1 707 ? 8.713 -23.243 -13.606 1.00 80.81 707 THR A O 1
ATOM 5362 N N . ALA A 1 708 ? 6.687 -24.107 -13.132 1.00 66.19 708 ALA A N 1
ATOM 5363 C CA . ALA A 1 708 ? 6.867 -24.198 -11.687 1.00 66.19 708 ALA A CA 1
ATOM 5364 C C . ALA A 1 708 ? 6.382 -25.538 -11.156 1.00 66.19 708 ALA A C 1
ATOM 5366 O O . ALA A 1 708 ? 5.575 -26.211 -11.793 1.00 66.19 708 ALA A O 1
ATOM 5367 N N . ALA A 1 709 ? 6.907 -25.939 -10.002 1.00 84.69 709 ALA A N 1
ATOM 5368 C CA . ALA A 1 709 ? 6.613 -27.228 -9.407 1.00 84.69 709 ALA A CA 1
ATOM 5369 C C . ALA A 1 709 ? 6.127 -27.082 -7.970 1.00 84.69 709 ALA A C 1
ATOM 5371 O O . ALA A 1 709 ? 6.663 -26.275 -7.213 1.00 84.69 709 ALA A O 1
ATOM 5372 N N . ALA A 1 710 ? 5.168 -27.921 -7.606 1.00 72.62 710 ALA A N 1
ATOM 5373 C CA . ALA A 1 710 ? 4.658 -28.066 -6.253 1.00 72.62 710 ALA A CA 1
ATOM 5374 C C . ALA A 1 710 ? 4.520 -29.549 -5.903 1.00 72.62 710 ALA A C 1
ATOM 5376 O O . ALA A 1 710 ? 4.718 -30.446 -6.739 1.00 72.62 710 ALA A O 1
ATOM 5377 N N . ARG A 1 711 ? 4.252 -29.824 -4.631 1.00 83.00 711 ARG A N 1
ATOM 5378 C CA . ARG A 1 711 ? 4.143 -31.170 -4.086 1.00 83.00 711 ARG A CA 1
ATOM 5379 C C . ARG A 1 711 ? 2.683 -31.546 -3.882 1.00 83.00 711 ARG A C 1
ATOM 5381 O O . ARG A 1 711 ? 1.922 -30.819 -3.261 1.00 83.00 711 ARG A O 1
ATOM 5388 N N . VAL A 1 712 ? 2.339 -32.762 -4.292 1.00 90.44 712 VAL A N 1
ATOM 5389 C CA . VAL A 1 712 ? 1.107 -33.425 -3.868 1.00 90.44 712 VAL A CA 1
ATOM 5390 C C . VAL A 1 712 ? 1.437 -34.406 -2.748 1.00 90.44 712 VAL A C 1
ATOM 5392 O O . VAL A 1 712 ? 2.315 -35.263 -2.892 1.00 90.44 712 VAL A O 1
ATOM 5395 N N . THR A 1 713 ? 0.717 -34.304 -1.634 1.00 84.75 713 THR A N 1
ATOM 5396 C CA . THR A 1 713 ? 0.729 -35.299 -0.557 1.00 84.75 713 THR A CA 1
ATOM 5397 C C . THR A 1 713 ? -0.620 -36.010 -0.534 1.00 84.75 713 THR A C 1
ATOM 5399 O O . THR A 1 713 ? -1.598 -35.500 0.006 1.00 84.75 713 THR A O 1
ATOM 5402 N N . VAL A 1 714 ? -0.678 -37.188 -1.156 1.00 85.75 714 VAL A N 1
ATOM 5403 C CA . VAL A 1 714 ? -1.902 -37.988 -1.267 1.00 85.75 714 VAL A CA 1
ATOM 5404 C C . VAL A 1 714 ? -2.062 -38.868 -0.035 1.00 85.75 714 VAL A C 1
ATOM 5406 O O . VAL A 1 714 ? -1.131 -39.576 0.341 1.00 85.75 714 VAL A O 1
ATOM 5409 N N . THR A 1 715 ? -3.259 -38.893 0.545 1.00 83.31 715 THR A N 1
ATOM 5410 C CA . THR A 1 715 ? -3.631 -39.890 1.560 1.00 83.31 715 THR A CA 1
ATOM 5411 C C . THR A 1 715 ? -4.467 -40.989 0.909 1.00 83.31 715 THR A C 1
ATOM 5413 O O . THR A 1 715 ? -5.579 -40.725 0.448 1.00 83.31 715 THR A O 1
ATOM 5416 N N . VAL A 1 716 ? -3.938 -42.214 0.844 1.00 80.88 716 VAL A N 1
ATOM 5417 C CA . VAL A 1 716 ? -4.636 -43.380 0.281 1.00 80.88 716 VAL A CA 1
ATOM 5418 C C . VAL A 1 716 ? -5.270 -44.193 1.406 1.00 80.88 716 VAL A C 1
ATOM 5420 O O . VAL A 1 716 ? -4.541 -44.756 2.219 1.00 80.88 716 VAL A O 1
ATOM 5423 N N . HIS A 1 717 ? -6.598 -44.291 1.444 1.00 66.81 717 HIS A N 1
ATOM 5424 C CA . HIS A 1 717 ? -7.326 -45.068 2.462 1.00 66.81 717 HIS A CA 1
ATOM 5425 C C . HIS A 1 717 ? -7.788 -46.417 1.893 1.00 66.81 717 HIS A C 1
ATOM 5427 O O . HIS A 1 717 ? -8.225 -46.472 0.742 1.00 66.81 717 HIS A O 1
ATOM 5433 N N . ALA A 1 718 ? -7.684 -47.524 2.641 1.00 58.56 718 ALA A N 1
ATOM 5434 C CA . ALA A 1 718 ? -8.219 -48.811 2.179 1.00 58.56 718 ALA A CA 1
ATOM 5435 C C . ALA A 1 718 ? -9.751 -48.883 2.339 1.00 58.56 718 ALA A C 1
ATOM 5437 O O . ALA A 1 718 ? -10.391 -47.925 2.765 1.00 58.56 718 ALA A O 1
ATOM 5438 N N . ALA A 1 719 ? -10.373 -49.992 1.920 1.00 61.19 719 ALA A N 1
ATOM 5439 C CA . ALA A 1 719 ? -11.767 -50.238 2.293 1.00 61.19 719 ALA A CA 1
ATOM 5440 C C . ALA A 1 719 ? -11.860 -50.269 3.824 1.00 61.19 719 ALA A C 1
ATOM 5442 O O . ALA A 1 719 ? -11.093 -51.017 4.423 1.00 61.19 719 ALA A O 1
ATOM 5443 N N . ASN A 1 720 ? -12.780 -49.491 4.403 1.00 63.50 720 ASN A N 1
ATOM 5444 C CA . ASN A 1 720 ? -12.744 -49.183 5.830 1.00 63.50 720 ASN A CA 1
ATOM 5445 C C . ASN A 1 720 ? -12.804 -50.439 6.728 1.00 63.50 720 ASN A C 1
ATOM 5447 O O . ASN A 1 720 ? -13.694 -51.288 6.589 1.00 63.50 720 ASN A O 1
ATOM 5451 N N . ARG A 1 721 ? -11.839 -50.561 7.632 1.00 68.81 721 ARG A N 1
ATOM 5452 C CA . ARG A 1 721 ? -11.602 -51.619 8.612 1.00 68.81 721 ARG A CA 1
ATOM 5453 C C . ARG A 1 721 ? -11.800 -51.002 9.983 1.00 68.81 721 ARG A C 1
ATOM 5455 O O . ARG A 1 721 ? -11.456 -49.860 10.206 1.00 68.81 721 ARG A O 1
ATOM 5462 N N . ALA A 1 722 ? -12.329 -51.796 10.913 1.00 69.69 722 ALA A N 1
ATOM 5463 C CA . ALA A 1 722 ? -12.543 -51.306 12.267 1.00 69.69 722 ALA A CA 1
ATOM 5464 C C . ALA A 1 722 ? -11.228 -50.782 12.883 1.00 69.69 722 ALA A C 1
ATOM 5466 O O . ALA A 1 722 ? -10.175 -51.377 12.619 1.00 69.69 722 ALA A O 1
ATOM 5467 N N . PRO A 1 723 ? -11.297 -49.765 13.761 1.00 83.56 723 PRO A N 1
ATOM 5468 C CA . PRO A 1 723 ? -10.117 -49.225 14.421 1.00 83.56 723 PRO A CA 1
ATOM 5469 C C . PRO A 1 723 ? -9.330 -50.311 15.162 1.00 83.56 723 PRO A C 1
ATOM 5471 O O . PRO A 1 723 ? -9.919 -51.155 15.845 1.00 83.56 723 PRO A O 1
ATOM 5474 N N . ASP A 1 724 ? -8.001 -50.269 15.092 1.00 84.31 724 ASP A N 1
ATOM 5475 C CA . ASP A 1 724 ? -7.126 -51.054 15.958 1.00 84.31 724 ASP A CA 1
ATOM 5476 C C . ASP A 1 724 ? -6.897 -50.276 17.247 1.00 84.31 724 ASP A C 1
ATOM 5478 O O . ASP A 1 724 ? -6.060 -49.369 17.317 1.00 84.31 724 ASP A O 1
ATOM 5482 N N . ALA A 1 725 ? -7.645 -50.650 18.280 1.00 83.38 725 ALA A N 1
ATOM 5483 C CA . ALA A 1 725 ? -7.486 -50.029 19.576 1.00 83.38 725 ALA A CA 1
ATOM 5484 C C . ALA A 1 725 ? -6.464 -50.766 20.450 1.00 83.38 725 ALA A C 1
ATOM 5486 O O . ALA A 1 725 ? -6.517 -51.990 20.619 1.00 83.38 725 ALA A O 1
ATOM 5487 N N . VAL A 1 726 ? -5.530 -50.015 21.023 1.00 85.38 726 VAL A N 1
ATOM 5488 C CA . VAL A 1 726 ? -4.429 -50.500 21.852 1.00 85.38 726 VAL A CA 1
ATOM 5489 C C . VAL A 1 726 ? -4.648 -50.017 23.276 1.00 85.38 726 VAL A C 1
ATOM 5491 O O . VAL A 1 726 ? -5.022 -48.875 23.517 1.00 85.38 726 VAL A O 1
ATOM 5494 N N . ALA A 1 727 ? -4.402 -50.885 24.257 1.00 84.62 727 ALA A N 1
ATOM 5495 C CA . ALA A 1 727 ? -4.497 -50.462 25.647 1.00 84.62 727 ALA A CA 1
ATOM 5496 C C . ALA A 1 727 ? -3.475 -49.351 25.937 1.00 84.62 727 ALA A C 1
ATOM 5498 O O . ALA A 1 727 ? -2.282 -49.509 25.656 1.00 84.62 727 ALA A O 1
ATOM 5499 N N . GLU A 1 728 ? -3.944 -48.239 26.491 1.00 84.00 728 GLU A N 1
ATOM 5500 C CA . GLU A 1 728 ? -3.113 -47.079 26.797 1.00 84.00 728 GLU A CA 1
ATOM 5501 C C . GLU A 1 728 ? -2.693 -47.097 28.268 1.00 84.00 728 GLU A C 1
ATOM 5503 O O . GLU A 1 728 ? -3.464 -47.481 29.150 1.00 84.00 728 GLU A O 1
ATOM 5508 N N . PHE A 1 729 ? -1.467 -46.655 28.536 1.00 85.31 729 PHE A N 1
ATOM 5509 C CA . PHE A 1 729 ? -0.967 -46.424 29.885 1.00 85.31 729 PHE A CA 1
ATOM 5510 C C . PHE A 1 729 ? -0.595 -44.952 30.008 1.00 85.31 729 PHE A C 1
ATOM 5512 O O . PHE A 1 729 ? 0.350 -44.500 29.363 1.00 85.31 729 PHE A O 1
ATOM 5519 N N . VAL A 1 730 ? -1.309 -44.216 30.850 1.00 85.75 730 VAL A N 1
ATOM 5520 C CA . VAL A 1 730 ? -1.076 -42.785 31.071 1.00 85.75 730 VAL A CA 1
ATOM 5521 C C . VAL A 1 730 ? -0.656 -42.537 32.506 1.00 85.75 730 VAL A C 1
ATOM 5523 O O . VAL A 1 730 ? -1.122 -43.212 33.419 1.00 85.75 730 VAL A O 1
ATOM 5526 N N . ASN A 1 731 ? 0.226 -41.564 32.720 1.00 83.25 731 ASN A N 1
ATOM 5527 C CA . ASN A 1 731 ? 0.601 -41.133 34.062 1.00 83.25 731 ASN A CA 1
ATOM 5528 C C . ASN A 1 731 ? 0.003 -39.749 34.318 1.00 83.25 731 ASN A C 1
ATOM 5530 O O . ASN A 1 731 ? 0.092 -38.881 33.455 1.00 83.25 731 ASN A O 1
ATOM 5534 N N . MET A 1 732 ? -0.605 -39.541 35.482 1.00 86.19 732 MET A N 1
ATOM 5535 C CA . MET A 1 732 ? -1.287 -38.295 35.843 1.00 86.19 732 MET A CA 1
ATOM 5536 C C . MET A 1 732 ? -0.879 -37.836 37.248 1.00 86.19 732 MET A C 1
ATOM 5538 O O . MET A 1 732 ? -0.560 -38.675 38.086 1.00 86.19 732 MET A O 1
ATOM 5542 N N . PRO A 1 733 ? -0.920 -36.532 37.565 1.00 83.00 733 PRO A N 1
ATOM 5543 C CA . PRO A 1 733 ? -0.637 -36.065 38.919 1.00 83.00 733 PRO A CA 1
ATOM 5544 C C . PRO A 1 733 ? -1.740 -36.450 39.917 1.00 83.00 733 PRO A C 1
ATOM 5546 O O . PRO A 1 733 ? -2.931 -36.356 39.615 1.00 83.00 733 PRO A O 1
ATOM 5549 N N . ALA A 1 734 ? -1.367 -36.807 41.144 1.00 83.62 734 ALA A N 1
ATOM 5550 C CA . ALA A 1 734 ? -2.293 -36.961 42.264 1.00 83.62 734 ALA A CA 1
ATOM 5551 C C . ALA A 1 734 ? -2.964 -35.627 42.619 1.00 83.62 734 ALA A C 1
ATOM 5553 O O . ALA A 1 734 ? -2.340 -34.569 42.550 1.00 83.62 734 ALA A O 1
ATOM 5554 N N . ASN A 1 735 ? -4.231 -35.677 43.049 1.00 81.12 735 ASN A N 1
ATOM 5555 C CA . ASN A 1 735 ? -5.055 -34.494 43.361 1.00 81.12 735 ASN A CA 1
ATOM 5556 C C . ASN A 1 735 ? -5.211 -33.492 42.204 1.00 81.12 735 ASN A C 1
ATOM 5558 O O . ASN A 1 735 ? -5.559 -32.333 42.434 1.00 81.12 735 ASN A O 1
ATOM 5562 N N . SER A 1 736 ? -4.949 -33.922 40.973 1.00 77.44 736 SER A N 1
ATOM 5563 C CA . SER A 1 736 ? -5.261 -33.134 39.791 1.00 77.44 736 SER A CA 1
ATOM 5564 C C . SER A 1 736 ? -6.774 -32.958 39.647 1.00 77.44 736 SER A C 1
ATOM 5566 O O . SER A 1 736 ? -7.576 -33.781 40.097 1.00 77.44 736 SER A O 1
ATOM 5568 N N . SER A 1 737 ? -7.168 -31.842 39.037 1.00 77.94 737 SER A N 1
ATOM 5569 C CA . SER A 1 737 ? -8.536 -31.619 38.577 1.00 77.94 737 SER A CA 1
ATOM 5570 C C . SER A 1 737 ? -8.814 -32.482 37.335 1.00 77.94 737 SER A C 1
ATOM 5572 O O . SER A 1 737 ? -8.129 -33.466 37.084 1.00 77.94 737 SER A O 1
ATOM 5574 N N . VAL A 1 738 ? -9.848 -32.159 36.562 1.00 83.06 738 VAL A N 1
ATOM 5575 C CA . VAL A 1 738 ? -10.176 -32.885 35.330 1.00 83.06 738 VAL A CA 1
ATOM 5576 C C . VAL A 1 738 ? -8.973 -32.888 34.370 1.00 83.06 738 VAL A C 1
ATOM 5578 O O . VAL A 1 738 ? -8.610 -31.838 33.844 1.00 83.06 738 VAL A O 1
ATOM 5581 N N . ASN A 1 739 ? -8.377 -34.056 34.121 1.00 81.06 739 ASN A N 1
ATOM 5582 C CA . ASN A 1 739 ? -7.266 -34.243 33.186 1.00 81.06 739 ASN A CA 1
ATOM 5583 C C . ASN A 1 739 ? -7.790 -34.769 31.855 1.00 81.06 739 ASN A C 1
ATOM 5585 O O . ASN A 1 739 ? -8.552 -35.733 31.835 1.00 81.06 739 ASN A O 1
ATOM 5589 N N . ALA A 1 740 ? -7.354 -34.186 30.745 1.00 84.69 740 ALA A N 1
ATOM 5590 C CA . ALA A 1 740 ? -7.610 -34.758 29.433 1.00 84.69 740 ALA A CA 1
ATOM 5591 C C . ALA A 1 740 ? -6.604 -35.884 29.156 1.00 84.69 740 ALA A C 1
ATOM 5593 O O . ALA A 1 740 ? -5.395 -35.673 29.195 1.00 84.69 740 ALA A O 1
ATOM 5594 N N . ILE A 1 741 ? -7.120 -37.078 28.896 1.00 86.75 741 ILE A N 1
ATOM 5595 C CA . ILE A 1 741 ? -6.400 -38.220 28.345 1.00 86.75 741 ILE A CA 1
ATOM 5596 C C . ILE A 1 741 ? -6.665 -38.215 26.845 1.00 86.75 741 ILE A C 1
ATOM 5598 O O . ILE A 1 741 ? -7.824 -38.178 26.424 1.00 86.75 741 ILE A O 1
ATOM 5602 N N . GLU A 1 742 ? -5.611 -38.255 26.041 1.00 84.44 742 GLU A N 1
ATOM 5603 C CA . GLU A 1 742 ? -5.709 -38.440 24.594 1.00 84.44 742 GLU A CA 1
ATOM 5604 C C . GLU A 1 742 ? -6.040 -39.906 24.303 1.00 84.44 742 GLU A C 1
ATOM 5606 O O . GLU A 1 742 ? -5.205 -40.663 23.827 1.00 84.44 742 GLU A O 1
ATOM 5611 N N . GLY A 1 743 ? -7.276 -40.312 24.601 1.00 76.50 743 GLY A N 1
ATOM 5612 C CA . GLY A 1 743 ? -7.736 -41.703 24.516 1.00 76.50 743 GLY A CA 1
ATOM 5613 C C . GLY A 1 743 ? -7.888 -42.242 23.093 1.00 76.50 743 GLY A C 1
ATOM 5614 O O . GLY A 1 743 ? -8.758 -43.069 22.876 1.00 76.50 743 GLY A O 1
ATOM 5615 N N . LEU A 1 744 ? -7.136 -41.687 22.143 1.00 84.88 744 LEU A N 1
ATOM 5616 C CA . LEU A 1 744 ? -6.967 -42.122 20.757 1.00 84.88 744 LEU A CA 1
ATOM 5617 C C . LEU A 1 744 ? -5.481 -42.116 20.337 1.00 84.88 744 LEU A C 1
ATOM 5619 O O . LEU A 1 744 ? -5.169 -42.403 19.185 1.00 84.88 744 LEU A O 1
ATOM 5623 N N . LEU A 1 745 ? -4.551 -41.734 21.226 1.00 80.44 745 LEU A N 1
ATOM 5624 C CA . LEU A 1 745 ? -3.156 -41.407 20.896 1.00 80.44 745 LEU A CA 1
ATOM 5625 C C . LEU A 1 745 ? -2.366 -42.605 20.353 1.00 80.44 745 LEU A C 1
ATOM 5627 O O . LEU A 1 745 ? -1.522 -42.467 19.460 1.00 80.44 745 LEU A O 1
ATOM 5631 N N . ASN A 1 746 ? -2.610 -43.783 20.920 1.00 77.12 746 ASN A N 1
ATOM 5632 C CA . ASN A 1 746 ? -1.989 -45.047 20.535 1.00 77.12 746 ASN A CA 1
ATOM 5633 C C . ASN A 1 746 ? -2.918 -45.938 19.698 1.00 77.12 746 ASN A C 1
ATOM 5635 O O . ASN A 1 746 ? -2.469 -46.984 19.222 1.00 77.12 746 ASN A O 1
ATOM 5639 N N . ASP A 1 747 ? -4.165 -45.520 19.507 1.00 82.19 747 ASP A N 1
ATOM 5640 C CA . ASP A 1 747 ? -5.121 -46.183 18.639 1.00 82.19 747 ASP A CA 1
ATOM 5641 C C . ASP A 1 747 ? -4.894 -45.727 17.207 1.00 82.19 747 ASP A C 1
ATOM 5643 O O . ASP A 1 747 ? -4.535 -44.580 16.924 1.00 82.19 747 ASP A O 1
ATOM 5647 N N . ARG A 1 748 ? -5.061 -46.649 16.269 1.00 78.31 748 ARG A N 1
ATOM 5648 C CA . ARG A 1 748 ? -4.947 -46.315 14.858 1.00 78.31 748 ARG A CA 1
ATOM 5649 C C . ARG A 1 748 ? -6.058 -46.977 14.114 1.00 78.31 748 ARG A C 1
ATOM 5651 O O . ARG A 1 748 ? -6.352 -48.148 14.307 1.00 78.31 748 ARG A O 1
ATOM 5658 N N . ASP A 1 749 ? -6.631 -46.216 13.213 1.00 80.81 749 ASP A N 1
ATOM 5659 C CA . ASP A 1 749 ? -7.410 -46.828 12.179 1.00 80.81 749 ASP A CA 1
ATOM 5660 C C . ASP A 1 749 ? -6.459 -47.401 11.129 1.00 80.81 749 ASP A C 1
ATOM 5662 O O . ASP A 1 749 ? -5.508 -46.724 10.718 1.00 80.81 749 ASP A O 1
ATOM 5666 N N . GLN A 1 750 ? -6.671 -48.650 10.709 1.00 68.12 750 GLN A N 1
ATOM 5667 C CA . GLN A 1 750 ? -5.809 -49.250 9.690 1.00 68.12 750 GLN A CA 1
ATOM 5668 C C . GLN A 1 750 ? -5.949 -48.542 8.332 1.00 68.12 750 GLN A C 1
ATOM 5670 O O . GLN A 1 750 ? -5.077 -48.721 7.472 1.00 68.12 750 GLN A O 1
ATOM 5675 N N . ASP A 1 751 ? -7.016 -47.766 8.134 1.00 67.00 751 ASP A N 1
ATOM 5676 C CA . ASP A 1 751 ? -7.323 -47.005 6.924 1.00 67.00 751 ASP A CA 1
ATOM 5677 C C . ASP A 1 751 ? -7.045 -45.510 7.056 1.00 67.00 751 ASP A C 1
ATOM 5679 O O . ASP A 1 751 ? -7.042 -44.799 6.050 1.00 67.00 751 ASP A O 1
ATOM 5683 N N . GLY A 1 752 ? -6.695 -45.054 8.260 1.00 55.53 752 GLY A N 1
ATOM 5684 C CA . GLY A 1 752 ? -6.382 -43.656 8.541 1.00 55.53 752 GLY A CA 1
ATOM 5685 C C . GLY A 1 752 ? -7.617 -42.777 8.727 1.00 55.53 752 GLY A C 1
ATOM 5686 O O . GLY A 1 752 ? -7.480 -41.551 8.715 1.00 55.53 752 GLY A O 1
ATOM 5687 N N . ASP A 1 753 ? -8.795 -43.381 8.907 1.00 76.31 753 ASP A N 1
ATOM 5688 C CA . ASP A 1 753 ? -10.007 -42.657 9.268 1.00 76.31 753 ASP A CA 1
ATOM 5689 C C . ASP A 1 753 ? -9.831 -41.932 10.611 1.00 76.31 753 ASP A C 1
ATOM 5691 O O . ASP A 1 753 ? -9.107 -42.360 11.517 1.00 76.31 753 ASP A O 1
ATOM 5695 N N . SER A 1 754 ? -10.488 -40.777 10.729 1.00 77.25 754 SER A N 1
ATOM 5696 C CA . SER A 1 754 ? -10.450 -39.992 11.960 1.00 77.25 754 SER A CA 1
ATOM 5697 C C . SER A 1 754 ? -11.225 -40.714 13.055 1.00 77.25 754 SER A C 1
ATOM 5699 O O . SER A 1 754 ? -12.441 -40.878 12.969 1.00 77.25 754 SER A O 1
ATOM 5701 N N . LEU A 1 755 ? -10.513 -41.119 14.101 1.00 85.19 755 LEU A N 1
ATOM 5702 C CA . LEU A 1 755 ? -11.101 -41.814 15.232 1.00 85.19 755 LEU A CA 1
ATOM 5703 C C . LEU A 1 755 ? -11.808 -40.845 16.183 1.00 85.19 755 LEU A C 1
ATOM 5705 O O . LEU A 1 755 ? -11.389 -39.706 16.377 1.00 85.19 755 LEU A O 1
ATOM 5709 N N . THR A 1 756 ? -12.885 -41.319 16.802 1.00 87.19 756 THR A N 1
ATOM 5710 C CA . THR A 1 756 ? -13.638 -40.596 17.830 1.00 87.19 756 THR A CA 1
ATOM 5711 C C . THR A 1 756 ? -14.017 -41.519 18.982 1.00 87.19 756 THR A C 1
ATOM 5713 O O . THR A 1 756 ? -14.404 -42.670 18.785 1.00 87.19 756 THR A O 1
ATOM 5716 N N . VAL A 1 757 ? -13.972 -41.006 20.207 1.00 89.12 757 VAL A N 1
ATOM 5717 C CA . VAL A 1 757 ? -14.478 -41.673 21.405 1.00 89.12 757 VAL A CA 1
ATOM 5718 C C . VAL A 1 757 ? -15.995 -41.509 21.465 1.00 89.12 757 VAL A C 1
ATOM 5720 O O . VAL A 1 757 ? -16.536 -40.403 21.572 1.00 89.12 757 VAL A O 1
ATOM 5723 N N . VAL A 1 758 ? -16.709 -42.630 21.423 1.00 91.50 758 VAL A N 1
ATOM 5724 C CA . VAL A 1 758 ? -18.180 -42.664 21.413 1.00 91.50 758 VAL A CA 1
ATOM 5725 C C . VAL A 1 758 ? -18.786 -43.122 22.740 1.00 91.50 758 VAL A C 1
ATOM 5727 O O . VAL A 1 758 ? -19.948 -42.814 23.007 1.00 91.50 758 VAL A O 1
ATOM 5730 N N . ALA A 1 759 ? -18.012 -43.798 23.596 1.00 92.31 759 ALA A N 1
ATOM 5731 C CA . ALA A 1 759 ? -18.420 -44.189 24.948 1.00 92.31 759 ALA A CA 1
ATOM 5732 C C . ALA A 1 759 ? -17.211 -44.306 25.892 1.00 92.31 759 ALA A C 1
ATOM 5734 O O . ALA A 1 759 ? -16.124 -44.673 25.455 1.00 92.31 759 ALA A O 1
ATOM 5735 N N . VAL A 1 760 ? -17.410 -44.060 27.191 1.00 94.44 760 VAL A N 1
ATOM 5736 C CA . VAL A 1 760 ? -16.389 -44.266 28.234 1.00 94.44 760 VAL A CA 1
ATOM 5737 C C . VAL A 1 760 ? -17.007 -44.896 29.487 1.00 94.44 760 VAL A C 1
ATOM 5739 O O . VAL A 1 760 ? -18.112 -44.532 29.894 1.00 94.44 760 VAL A O 1
ATOM 5742 N N . GLY A 1 761 ? -16.315 -45.872 30.073 1.00 93.75 761 GLY A N 1
ATOM 5743 C CA . GLY A 1 761 ? -16.660 -46.517 31.340 1.00 93.75 761 GLY A CA 1
ATOM 5744 C C . GLY A 1 761 ? -16.080 -45.768 32.542 1.00 93.75 761 GLY A C 1
ATOM 5745 O O . GLY A 1 761 ? -15.100 -45.042 32.406 1.00 93.75 761 GLY A O 1
ATOM 5746 N N . GLN A 1 762 ? -16.674 -45.948 33.725 1.00 93.12 762 GLN A N 1
ATOM 5747 C CA . GLN A 1 762 ? -16.193 -45.313 34.958 1.00 93.12 762 GLN A CA 1
ATOM 5748 C C . GLN A 1 762 ? -15.099 -46.157 35.641 1.00 93.12 762 GLN A C 1
ATOM 5750 O O . GLN A 1 762 ? -15.290 -47.369 35.775 1.00 93.12 762 GLN A O 1
ATOM 5755 N N . PRO A 1 763 ? -13.990 -45.541 36.089 1.00 93.75 763 PRO A N 1
ATOM 5756 C CA . PRO A 1 763 ? -12.928 -46.218 36.829 1.00 93.75 763 PRO A CA 1
ATOM 5757 C C . PRO A 1 763 ? -13.255 -46.399 38.323 1.00 93.75 763 PRO A C 1
ATOM 5759 O O . PRO A 1 763 ? -14.269 -45.906 38.819 1.00 93.75 763 PRO A O 1
ATOM 5762 N N . ALA A 1 764 ? -12.402 -47.123 39.060 1.00 92.75 764 ALA A N 1
ATOM 5763 C CA . ALA A 1 764 ? -12.636 -47.449 40.472 1.00 92.75 764 ALA A CA 1
ATOM 5764 C C . ALA A 1 764 ? -12.192 -46.335 41.438 1.00 92.75 764 ALA A C 1
ATOM 5766 O O . ALA A 1 764 ? -12.757 -46.197 42.528 1.00 92.75 764 ALA A O 1
ATOM 5767 N N . HIS A 1 765 ? -11.189 -45.544 41.053 1.00 92.94 765 HIS A N 1
ATOM 5768 C CA . HIS A 1 765 ? -10.563 -44.518 41.885 1.00 92.94 765 HIS A CA 1
ATOM 5769 C C . HIS A 1 765 ? -10.577 -43.125 41.232 1.00 92.94 765 HIS A C 1
ATOM 5771 O O . HIS A 1 765 ? -9.786 -42.261 41.612 1.00 92.94 765 HIS A O 1
ATOM 5777 N N . GLY A 1 766 ? -11.544 -42.872 40.346 1.00 90.88 766 GLY A N 1
ATOM 5778 C CA . GLY A 1 766 ? -11.786 -41.576 39.718 1.00 90.88 766 GLY A CA 1
ATOM 5779 C C . GLY A 1 766 ? -13.127 -41.509 38.980 1.00 90.88 766 GLY A C 1
ATOM 5780 O O . GLY A 1 766 ? -13.984 -42.378 39.138 1.00 90.88 766 GLY A O 1
ATOM 5781 N N . THR A 1 767 ? -13.309 -40.485 38.149 1.00 92.69 767 THR A N 1
ATOM 5782 C CA . THR A 1 767 ? -14.463 -40.340 37.243 1.00 92.69 767 THR A CA 1
ATOM 5783 C C . THR A 1 767 ? -14.011 -40.026 35.824 1.00 92.69 767 THR A C 1
ATOM 5785 O O . THR A 1 767 ? -12.957 -39.419 35.633 1.00 92.69 767 THR A O 1
ATOM 5788 N N . THR A 1 768 ? -14.807 -40.425 34.829 1.00 94.81 768 THR A N 1
ATOM 5789 C CA . THR A 1 768 ? -14.523 -40.191 33.402 1.00 94.81 768 THR A CA 1
ATOM 5790 C C . THR A 1 768 ? -15.702 -39.569 32.659 1.00 94.81 768 THR A C 1
ATOM 5792 O O . THR A 1 768 ? -16.861 -39.908 32.894 1.00 94.81 768 THR A O 1
ATOM 5795 N N . THR A 1 769 ? -15.424 -38.674 31.713 1.00 92.44 769 THR A N 1
ATOM 5796 C CA . THR A 1 769 ? -16.402 -38.174 30.729 1.00 92.44 769 THR A CA 1
ATOM 5797 C C . THR A 1 769 ? -15.743 -38.007 29.360 1.00 92.44 769 THR A C 1
ATOM 5799 O O . THR A 1 769 ? -14.522 -37.943 29.268 1.00 92.44 769 THR A O 1
ATOM 5802 N N . ILE A 1 770 ? -16.530 -37.971 28.282 1.00 91.69 770 ILE A N 1
ATOM 5803 C CA . ILE A 1 770 ? -16.002 -37.729 26.929 1.00 91.69 770 ILE A CA 1
ATOM 5804 C C . ILE A 1 770 ? -15.783 -36.222 26.751 1.00 91.69 770 ILE A C 1
ATOM 5806 O O . ILE A 1 770 ? -16.669 -35.429 27.080 1.00 91.69 770 ILE A O 1
ATOM 5810 N N . GLY A 1 771 ? -14.619 -35.833 26.231 1.00 78.38 771 GLY A N 1
ATOM 5811 C CA . GLY A 1 771 ? -14.289 -34.446 25.915 1.00 78.38 771 GLY A CA 1
ATOM 5812 C C . GLY A 1 771 ? -15.182 -33.852 24.812 1.00 78.38 771 GLY A C 1
ATOM 5813 O O . GLY A 1 771 ? -15.782 -34.584 24.022 1.00 78.38 771 GLY A O 1
ATOM 5814 N N . PRO A 1 772 ? -15.287 -32.515 24.721 1.00 68.94 772 PRO A N 1
ATOM 5815 C CA . PRO A 1 772 ? -16.227 -31.835 23.824 1.00 68.94 772 PRO A CA 1
ATOM 5816 C C . PRO A 1 772 ? -15.971 -32.097 22.332 1.00 68.94 772 PRO A C 1
ATOM 5818 O O . PRO A 1 772 ? -16.915 -32.071 21.546 1.00 68.94 772 PRO A O 1
ATOM 5821 N N . MET A 1 773 ? -14.722 -32.378 21.951 1.00 75.75 773 MET A N 1
ATOM 5822 C CA . MET A 1 773 ? -14.330 -32.710 20.575 1.00 75.75 773 MET A CA 1
ATOM 5823 C C . MET A 1 773 ? -14.356 -34.219 20.287 1.00 75.75 773 MET A C 1
ATOM 5825 O O . MET A 1 773 ? -14.137 -34.622 19.151 1.00 75.75 773 MET A O 1
ATOM 5829 N N . ARG A 1 774 ? -14.710 -35.049 21.284 1.00 84.69 774 ARG A N 1
ATOM 5830 C CA . ARG A 1 774 ? -14.802 -36.519 21.187 1.00 84.69 774 ARG A CA 1
ATOM 5831 C C . ARG A 1 774 ? -13.505 -37.214 20.762 1.00 84.69 774 ARG A C 1
ATOM 5833 O O . ARG A 1 774 ? -13.548 -38.319 20.247 1.00 84.69 774 ARG A O 1
ATOM 5840 N N . ASP A 1 775 ? -12.368 -36.601 21.020 1.00 80.94 775 ASP A N 1
ATOM 5841 C CA . ASP A 1 775 ? -11.016 -37.122 20.786 1.00 80.94 775 ASP A CA 1
ATOM 5842 C C . ASP A 1 775 ? -10.248 -37.383 22.093 1.00 80.94 775 ASP A C 1
ATOM 5844 O O . ASP A 1 775 ? -9.178 -37.983 22.108 1.00 80.94 775 ASP A O 1
ATOM 5848 N N . THR A 1 776 ? -10.816 -36.938 23.211 1.00 85.19 776 THR A N 1
ATOM 5849 C CA . THR A 1 776 ? -10.203 -36.945 24.535 1.00 85.19 776 THR A CA 1
ATOM 5850 C C . THR A 1 776 ? -11.166 -37.502 25.574 1.00 85.19 776 THR A C 1
ATOM 5852 O O . THR A 1 776 ? -12.394 -37.412 25.452 1.00 85.19 776 THR A O 1
ATOM 5855 N N . ILE A 1 777 ? -10.607 -38.071 26.637 1.00 92.00 777 ILE A N 1
ATOM 5856 C CA . ILE A 1 777 ? -11.334 -38.570 27.800 1.00 92.00 777 ILE A CA 1
ATOM 5857 C C . ILE A 1 777 ? -10.915 -37.754 29.009 1.00 92.00 777 ILE A C 1
ATOM 5859 O O . ILE A 1 777 ? -9.750 -37.686 29.372 1.00 92.00 777 ILE A O 1
ATOM 5863 N N . LEU A 1 778 ? -11.885 -37.134 29.657 1.00 90.62 778 LEU A N 1
ATOM 5864 C CA . LEU A 1 778 ? -11.679 -36.319 30.837 1.00 90.62 778 LEU A CA 1
ATOM 5865 C C . LEU A 1 778 ? -11.706 -37.209 32.082 1.00 90.62 778 LEU A C 1
ATOM 5867 O O . LEU A 1 778 ? -12.781 -37.675 32.454 1.00 90.62 778 LEU A O 1
ATOM 5871 N N . TYR A 1 779 ? -10.557 -37.430 32.719 1.00 93.88 779 TYR A N 1
ATOM 5872 C CA . TYR A 1 779 ? -10.384 -38.238 33.927 1.00 93.88 779 TYR A CA 1
ATOM 5873 C C . TYR A 1 779 ? -10.044 -37.382 35.153 1.00 93.88 779 TYR A C 1
ATOM 5875 O O . TYR A 1 779 ? -9.109 -36.581 35.131 1.00 93.88 779 TYR A O 1
ATOM 5883 N N . THR A 1 780 ? -10.764 -37.587 36.256 1.00 91.75 780 THR A N 1
ATOM 5884 C CA . THR A 1 780 ? -10.468 -36.950 37.552 1.00 91.75 780 THR A CA 1
ATOM 5885 C C . THR A 1 780 ? -10.171 -38.021 38.599 1.00 91.75 780 THR A C 1
ATOM 5887 O O . THR A 1 780 ? -11.085 -38.788 38.910 1.00 91.75 780 THR A O 1
ATOM 5890 N N . PRO A 1 781 ? -8.953 -38.097 39.169 1.00 92.25 781 PRO A N 1
ATOM 5891 C CA . PRO A 1 781 ? -8.671 -39.029 40.254 1.00 92.25 781 PRO A CA 1
ATOM 5892 C C . PRO A 1 781 ? -9.393 -38.610 41.540 1.00 92.25 781 PRO A C 1
ATOM 5894 O O . PRO A 1 781 ? -9.609 -37.426 41.807 1.00 92.25 781 PRO A O 1
ATOM 5897 N N . ASN A 1 782 ? -9.727 -39.579 42.386 1.00 90.88 782 ASN A N 1
ATOM 5898 C CA . ASN A 1 782 ? -10.247 -39.300 43.718 1.00 90.88 782 ASN A CA 1
ATOM 5899 C C . ASN A 1 782 ? -9.187 -38.558 44.559 1.00 90.88 782 ASN A C 1
ATOM 5901 O O . ASN A 1 782 ? -8.005 -38.918 44.511 1.00 90.88 782 ASN A O 1
ATOM 5905 N N . PRO A 1 783 ? -9.578 -37.562 45.375 1.00 86.25 783 PRO A N 1
ATOM 5906 C CA . PRO A 1 783 ? -8.644 -36.858 46.248 1.00 86.25 783 PRO A CA 1
ATOM 5907 C C . PRO A 1 783 ? -7.828 -37.818 47.125 1.00 86.25 783 PRO A C 1
ATOM 5909 O O . PRO A 1 783 ? -8.374 -38.705 47.780 1.00 86.25 783 PRO A O 1
ATOM 5912 N N . GLY A 1 784 ? -6.513 -37.623 47.147 1.00 82.56 784 GLY A N 1
ATOM 5913 C CA . GLY A 1 784 ? -5.544 -38.404 47.913 1.00 82.56 784 GLY A CA 1
ATOM 5914 C C . GLY A 1 784 ? -5.088 -39.712 47.261 1.00 82.56 784 GLY A C 1
ATOM 5915 O O . GLY A 1 784 ? -4.223 -40.376 47.828 1.00 82.56 784 GLY A O 1
ATOM 5916 N N . PHE A 1 785 ? -5.629 -40.094 46.101 1.00 88.50 785 PHE A N 1
ATOM 5917 C CA . PHE A 1 785 ? -5.227 -41.319 45.413 1.00 88.50 785 PHE A CA 1
ATOM 5918 C C . PHE A 1 785 ? -3.881 -41.159 44.686 1.00 88.50 785 PHE A C 1
ATOM 5920 O O . PHE A 1 785 ? -3.669 -40.185 43.964 1.00 88.50 785 PHE A O 1
ATOM 5927 N N . ALA A 1 786 ? -3.001 -42.145 44.865 1.00 86.38 786 ALA A N 1
ATOM 5928 C CA . ALA A 1 786 ? -1.791 -42.373 44.082 1.00 86.38 786 ALA A CA 1
ATOM 5929 C C . ALA A 1 786 ? -1.658 -43.890 43.855 1.00 86.38 786 ALA A C 1
ATOM 5931 O O . ALA A 1 786 ? -1.871 -44.671 44.788 1.00 86.38 786 ALA A O 1
ATOM 5932 N N . GLY A 1 787 ? -1.363 -44.310 42.626 1.00 86.38 787 GLY A N 1
ATOM 5933 C CA . GLY A 1 787 ? -1.395 -45.717 42.206 1.00 86.38 787 GLY A CA 1
ATOM 5934 C C . GLY A 1 787 ? -2.109 -45.945 40.869 1.00 86.38 787 GLY A C 1
ATOM 5935 O O . GLY A 1 787 ? -2.410 -44.996 40.153 1.00 86.38 787 GLY A O 1
ATOM 5936 N N . LEU A 1 788 ? -2.356 -47.212 40.519 1.00 89.88 788 LEU A N 1
ATOM 5937 C CA . LEU A 1 788 ? -2.982 -47.602 39.247 1.00 89.88 788 LEU A CA 1
ATOM 5938 C C . LEU A 1 788 ? -4.517 -47.583 39.325 1.00 89.88 788 LEU A C 1
ATOM 5940 O O . LEU A 1 788 ? -5.096 -48.190 40.225 1.00 89.88 788 LEU A O 1
ATOM 5944 N N . ASP A 1 789 ? -5.163 -46.970 38.340 1.00 94.06 789 ASP A N 1
ATOM 5945 C CA . ASP A 1 789 ? -6.601 -47.041 38.060 1.00 94.06 789 ASP A CA 1
ATOM 5946 C C . ASP A 1 789 ? -6.826 -47.458 36.596 1.00 94.06 789 ASP A C 1
ATOM 5948 O O . ASP A 1 789 ? -5.892 -47.443 35.796 1.00 94.06 789 ASP A O 1
ATOM 5952 N N . SER A 1 790 ? -8.034 -47.874 36.211 1.00 93.25 790 SER A N 1
ATOM 5953 C CA . SER A 1 790 ? -8.311 -48.224 34.809 1.00 93.25 790 SER A CA 1
ATOM 5954 C C . SER A 1 790 ? -9.787 -48.135 34.437 1.00 93.25 790 SER A C 1
ATOM 5956 O O . SER A 1 790 ? -10.662 -48.336 35.278 1.00 93.25 790 SER A O 1
ATOM 5958 N N . PHE A 1 791 ? -10.069 -47.876 33.161 1.00 95.31 791 PHE A N 1
ATOM 5959 C CA . PHE A 1 791 ? -11.422 -47.850 32.605 1.00 95.31 791 PHE A CA 1
ATOM 5960 C C . PHE A 1 791 ? -11.429 -48.219 31.116 1.00 95.31 791 PHE A C 1
ATOM 5962 O O . PHE A 1 791 ? -10.405 -48.139 30.440 1.00 95.31 791 PHE A O 1
ATOM 5969 N N . SER A 1 792 ? -12.589 -48.624 30.593 1.00 93.69 792 SER A N 1
ATOM 5970 C CA . SER A 1 792 ? -12.770 -48.907 29.165 1.00 93.69 792 SER A CA 1
ATOM 5971 C C . SER A 1 792 ? -13.270 -47.688 28.395 1.00 93.69 792 SER A C 1
ATOM 5973 O O . SER A 1 792 ? -13.950 -46.824 28.949 1.00 93.69 792 SER A O 1
ATOM 5975 N N . HIS A 1 793 ? -12.998 -47.634 27.096 1.00 92.88 793 HIS A N 1
ATOM 5976 C CA . HIS A 1 793 ? -13.593 -46.653 26.191 1.00 92.88 793 HIS A CA 1
ATOM 5977 C C . HIS A 1 793 ? -13.832 -47.266 24.807 1.00 92.88 793 HIS A C 1
ATOM 5979 O O . HIS A 1 793 ? -13.206 -48.260 24.442 1.00 92.88 793 HIS A O 1
ATOM 5985 N N . SER A 1 794 ? -14.806 -46.728 24.072 1.00 92.50 794 SER A N 1
ATOM 5986 C CA . SER A 1 794 ? -15.178 -47.192 22.731 1.00 92.50 794 SER A CA 1
ATOM 5987 C C . SER A 1 794 ? -14.820 -46.154 21.679 1.00 92.50 794 SER A C 1
ATOM 5989 O O . SER A 1 794 ? -15.161 -44.982 21.842 1.00 92.50 794 SER A O 1
ATOM 5991 N N . ILE A 1 795 ? -14.184 -46.612 20.605 1.00 91.44 795 ILE A N 1
ATOM 5992 C CA . ILE A 1 795 ? -13.559 -45.815 19.551 1.00 91.44 795 ILE A CA 1
ATOM 5993 C C . ILE A 1 795 ? -14.225 -46.140 18.219 1.00 91.44 795 ILE A C 1
ATOM 5995 O O . ILE A 1 795 ? -14.420 -47.315 17.912 1.00 91.44 795 ILE A O 1
ATOM 5999 N N . SER A 1 796 ? -14.570 -45.117 17.445 1.00 88.38 796 SER A N 1
ATOM 6000 C CA . SER A 1 796 ? -15.265 -45.220 16.162 1.00 88.38 796 SER A CA 1
ATOM 6001 C C . SER A 1 796 ? -14.550 -44.420 15.077 1.00 88.38 796 SER A C 1
ATOM 6003 O O . SER A 1 796 ? -14.189 -43.272 15.320 1.00 88.38 796 SER A O 1
ATOM 6005 N N . ASP A 1 797 ? -14.426 -44.991 13.883 1.00 79.62 797 ASP A N 1
ATOM 6006 C CA . ASP A 1 797 ? -13.933 -44.351 12.645 1.00 79.62 797 ASP A CA 1
ATOM 6007 C C . ASP A 1 797 ? -15.046 -43.584 11.881 1.00 79.62 797 ASP A C 1
ATOM 6009 O O . ASP A 1 797 ? -14.828 -43.021 10.812 1.00 79.62 797 ASP A O 1
ATOM 6013 N N . GLY A 1 798 ? -16.273 -43.565 12.421 1.00 75.44 798 GLY A N 1
ATOM 6014 C CA . GLY A 1 798 ? -17.460 -42.999 11.766 1.00 75.44 798 GLY A CA 1
ATOM 6015 C C . GLY A 1 798 ? -18.349 -44.029 11.056 1.00 75.44 798 GLY A C 1
ATOM 6016 O O . GLY A 1 798 ? -19.458 -43.683 10.640 1.00 75.44 798 GLY A O 1
ATOM 6017 N N . VAL A 1 799 ? -17.919 -45.292 10.982 1.00 76.19 799 VAL A N 1
ATOM 6018 C CA . VAL A 1 799 ? -18.620 -46.422 10.352 1.00 76.19 799 VAL A CA 1
ATOM 6019 C C . VAL A 1 799 ? -18.651 -47.664 11.264 1.00 76.19 799 VAL A C 1
ATOM 6021 O O . VAL A 1 799 ? -19.724 -48.231 11.486 1.00 76.19 799 VAL A O 1
ATOM 6024 N N . LEU A 1 800 ? -17.510 -48.087 11.811 1.00 79.00 800 LEU A N 1
ATOM 6025 C CA . LEU A 1 800 ? -17.285 -49.233 12.694 1.00 79.00 800 LEU A CA 1
ATOM 6026 C C . LEU A 1 800 ? -16.744 -48.781 14.065 1.00 79.00 800 LEU A C 1
ATOM 6028 O O . LEU A 1 800 ? -16.240 -47.678 14.235 1.00 79.00 800 LEU A O 1
ATOM 6032 N N . THR A 1 801 ? -16.888 -49.618 15.099 1.00 86.56 801 THR A N 1
ATOM 6033 C CA . THR A 1 801 ? -16.506 -49.268 16.483 1.00 86.56 801 THR A CA 1
ATOM 6034 C C . THR A 1 801 ? -15.838 -50.445 17.198 1.00 86.56 801 THR A C 1
ATOM 6036 O O . THR A 1 801 ? -16.283 -51.585 17.054 1.00 86.56 801 THR A O 1
ATOM 6039 N N . ILE A 1 802 ? -14.820 -50.169 18.019 1.00 92.12 802 ILE A N 1
ATOM 6040 C CA . ILE A 1 802 ? -14.109 -51.127 18.886 1.00 92.12 802 ILE A CA 1
ATOM 6041 C C . ILE A 1 802 ? -14.020 -50.602 20.334 1.00 92.12 802 ILE A C 1
ATOM 6043 O O . ILE A 1 802 ? -14.277 -49.428 20.587 1.00 92.12 802 ILE A O 1
ATOM 6047 N N . THR A 1 803 ? -13.660 -51.448 21.305 1.00 90.62 803 THR A N 1
ATOM 6048 C CA . THR A 1 803 ? -13.455 -51.059 22.715 1.00 90.62 803 THR A CA 1
ATOM 6049 C C . THR A 1 803 ? -12.039 -51.405 23.180 1.00 90.62 803 THR A C 1
ATOM 6051 O O . THR A 1 803 ? -11.566 -52.508 22.916 1.00 90.62 803 THR A O 1
ATOM 6054 N N . SER A 1 804 ? -11.404 -50.498 23.928 1.00 90.62 804 SER A N 1
ATOM 6055 C CA . SER A 1 804 ? -10.079 -50.668 24.546 1.00 90.62 804 SER A CA 1
ATOM 6056 C C . SER A 1 804 ? -10.078 -50.247 26.023 1.00 90.62 804 SER A C 1
ATOM 6058 O O . SER A 1 804 ? -11.094 -49.788 26.556 1.00 90.62 804 SER A O 1
ATOM 6060 N N . MET A 1 805 ? -8.949 -50.458 26.702 1.00 90.81 805 MET A N 1
ATOM 6061 C CA . MET A 1 805 ? -8.714 -50.145 28.112 1.00 90.81 805 MET A CA 1
ATOM 6062 C C . MET A 1 805 ? -7.644 -49.066 28.259 1.00 90.81 805 MET A C 1
ATOM 6064 O O . MET A 1 805 ? -6.584 -49.157 27.651 1.00 90.81 805 MET A O 1
ATOM 6068 N N . ILE A 1 806 ? -7.890 -48.101 29.138 1.00 91.88 806 ILE A N 1
ATOM 6069 C CA . ILE A 1 806 ? -6.892 -47.137 29.600 1.00 91.88 806 ILE A CA 1
ATOM 6070 C C . ILE A 1 806 ? -6.537 -47.485 31.040 1.00 91.88 806 ILE A C 1
ATOM 6072 O O . ILE A 1 806 ? -7.422 -47.683 31.876 1.00 91.88 806 ILE A O 1
ATOM 6076 N N . VAL A 1 807 ? -5.241 -47.556 31.325 1.00 91.50 807 VAL A N 1
ATOM 6077 C CA . VAL A 1 807 ? -4.675 -47.696 32.666 1.00 91.50 807 VAL A CA 1
ATOM 6078 C C . VAL A 1 807 ? -4.005 -46.376 33.035 1.00 91.50 807 VAL A C 1
ATOM 6080 O O . VAL A 1 807 ? -3.131 -45.892 32.323 1.00 91.50 807 VAL A O 1
ATOM 6083 N N . VAL A 1 808 ? -4.404 -45.789 34.157 1.00 89.44 808 VAL A N 1
ATOM 6084 C CA . VAL A 1 808 ? -3.871 -44.524 34.666 1.00 89.44 808 VAL A CA 1
ATOM 6085 C C . VAL A 1 808 ? -2.987 -44.803 35.875 1.00 89.44 808 VAL A C 1
ATOM 6087 O O . VAL A 1 808 ? -3.475 -45.314 36.877 1.00 89.44 808 VAL A O 1
ATOM 6090 N N . THR A 1 809 ? -1.711 -44.432 35.835 1.00 88.69 809 THR A N 1
ATOM 6091 C CA . THR A 1 809 ? -0.863 -44.350 37.032 1.00 88.69 809 THR A CA 1
ATOM 6092 C C . THR A 1 809 ? -0.914 -42.934 37.581 1.00 88.69 809 THR A C 1
ATOM 6094 O O . THR A 1 809 ? -0.532 -41.982 36.909 1.00 88.69 809 THR A O 1
ATOM 6097 N N . VAL A 1 810 ? -1.367 -42.763 38.812 1.00 88.44 810 VAL A N 1
ATOM 6098 C CA . VAL A 1 810 ? -1.429 -41.454 39.462 1.00 88.44 810 VAL A CA 1
ATOM 6099 C C . VAL A 1 810 ? -0.184 -41.260 40.345 1.00 88.44 810 VAL A C 1
ATOM 6101 O O . VAL A 1 810 ? -0.037 -42.002 41.316 1.00 88.44 810 VAL A O 1
ATOM 6104 N N . ASN A 1 811 ? 0.691 -40.298 40.010 1.00 86.19 811 ASN A N 1
ATOM 6105 C CA . ASN A 1 811 ? 1.980 -40.013 40.677 1.00 86.19 811 ASN A CA 1
ATOM 6106 C C . ASN A 1 811 ? 1.960 -38.697 41.467 1.00 86.19 811 ASN A C 1
ATOM 6108 O O . ASN A 1 811 ? 1.229 -37.770 41.107 1.00 86.19 811 ASN A O 1
ATOM 6112 N N . ARG A 1 812 ? 2.771 -38.557 42.517 1.00 87.44 812 ARG A N 1
ATOM 6113 C CA . ARG A 1 812 ? 2.965 -37.277 43.223 1.00 87.44 812 ARG A CA 1
ATOM 6114 C C . ARG A 1 812 ? 4.227 -36.591 42.691 1.00 87.44 812 ARG A C 1
ATOM 6116 O O . ARG A 1 812 ? 5.172 -37.277 42.350 1.00 87.44 812 ARG A O 1
ATOM 6123 N N . PRO A 1 813 ? 4.247 -35.251 42.575 1.00 84.19 813 PRO A N 1
ATOM 6124 C CA . PRO A 1 813 ? 5.415 -34.558 42.044 1.00 84.19 813 PRO A CA 1
ATOM 6125 C C . PRO A 1 813 ? 6.597 -34.609 43.023 1.00 84.19 813 PRO A C 1
ATOM 6127 O O . PRO A 1 813 ? 6.372 -34.624 44.242 1.00 84.19 813 PRO A O 1
ATOM 6130 N N . PRO A 1 814 ? 7.838 -34.506 42.512 1.00 90.12 814 PRO A N 1
ATOM 6131 C CA . PRO A 1 814 ? 9.016 -34.404 43.356 1.00 90.12 814 PRO A CA 1
ATOM 6132 C C . PRO A 1 814 ? 8.986 -33.106 44.168 1.00 90.12 814 PRO A C 1
ATOM 6134 O O . PRO A 1 814 ? 8.348 -32.122 43.795 1.00 90.12 814 PRO A O 1
ATOM 6137 N N . VAL A 1 815 ? 9.710 -33.056 45.276 1.00 90.44 815 VAL A N 1
ATOM 6138 C CA . VAL A 1 815 ? 9.884 -31.858 46.102 1.00 90.44 815 VAL A CA 1
ATOM 6139 C C . VAL A 1 815 ? 11.272 -31.288 45.828 1.00 90.44 815 VAL A C 1
ATOM 6141 O O . VAL A 1 815 ? 12.265 -31.847 46.289 1.00 90.44 815 VAL A O 1
ATOM 6144 N N . ALA A 1 816 ? 11.316 -30.184 45.075 1.00 89.56 816 ALA A N 1
ATOM 6145 C CA . ALA A 1 816 ? 12.542 -29.445 44.782 1.00 89.56 816 ALA A CA 1
ATOM 6146 C C . ALA A 1 816 ? 12.787 -28.353 45.838 1.00 89.56 816 ALA A C 1
ATOM 6148 O O . ALA A 1 816 ? 11.864 -27.607 46.186 1.00 89.56 816 ALA A O 1
ATOM 6149 N N . ALA A 1 817 ? 14.013 -28.235 46.339 1.00 93.12 817 ALA A N 1
ATOM 6150 C CA . ALA A 1 817 ? 14.408 -27.264 47.350 1.00 93.12 817 ALA A CA 1
ATOM 6151 C C . ALA A 1 817 ? 15.458 -26.284 46.802 1.00 93.12 817 ALA A C 1
ATOM 6153 O O . ALA A 1 817 ? 16.380 -26.652 46.088 1.00 93.12 817 ALA A O 1
ATOM 6154 N N . ASN A 1 818 ? 15.321 -24.999 47.147 1.00 93.56 818 ASN A N 1
ATOM 6155 C CA . ASN A 1 818 ? 16.235 -23.959 46.663 1.00 93.56 818 ASN A CA 1
ATOM 6156 C C . ASN A 1 818 ? 17.683 -24.199 47.114 1.00 93.56 818 ASN A C 1
ATOM 6158 O O . ASN A 1 818 ? 17.934 -24.562 48.267 1.00 93.56 818 ASN A O 1
ATOM 6162 N N . ASP A 1 819 ? 18.621 -23.857 46.235 1.00 95.31 819 ASP A N 1
ATOM 6163 C CA . ASP A 1 819 ? 20.058 -23.973 46.461 1.00 95.31 819 ASP A CA 1
ATOM 6164 C C . ASP A 1 819 ? 20.735 -22.607 46.534 1.00 95.31 819 ASP A C 1
ATOM 6166 O O . ASP A 1 819 ? 20.263 -21.598 45.998 1.00 95.31 819 ASP A O 1
ATOM 6170 N N . SER A 1 820 ? 21.910 -22.574 47.157 1.00 91.56 820 SER A N 1
ATOM 6171 C CA . SER A 1 820 ? 22.770 -21.395 47.134 1.00 91.56 820 SER A CA 1
ATOM 6172 C C . SER A 1 820 ? 24.246 -21.761 47.146 1.00 91.56 820 SER A C 1
ATOM 6174 O O . SER A 1 820 ? 24.636 -22.682 47.863 1.00 91.56 820 SER A O 1
ATOM 6176 N N . PHE A 1 821 ? 25.075 -21.008 46.424 1.00 90.69 821 PHE A N 1
ATOM 6177 C CA . PHE A 1 821 ? 26.533 -21.145 46.479 1.00 90.69 821 PHE A CA 1
ATOM 6178 C C . PHE A 1 821 ? 27.256 -19.841 46.120 1.00 90.69 821 PHE A C 1
ATOM 6180 O O . PHE A 1 821 ? 26.667 -18.929 45.546 1.00 90.69 821 PHE A O 1
ATOM 6187 N N . THR A 1 822 ? 28.539 -19.747 46.469 1.00 89.19 822 THR A N 1
ATOM 6188 C CA . THR A 1 822 ? 29.362 -18.542 46.279 1.00 89.19 822 THR A CA 1
ATOM 6189 C C . THR A 1 822 ? 30.522 -18.829 45.336 1.00 89.19 822 THR A C 1
ATOM 6191 O O . THR A 1 822 ? 31.176 -19.865 45.468 1.00 89.19 822 THR A O 1
ATOM 6194 N N . VAL A 1 823 ? 30.808 -17.904 44.417 1.00 86.69 823 VAL A N 1
ATOM 6195 C CA . VAL A 1 823 ? 31.914 -18.016 43.450 1.00 86.69 823 VAL A CA 1
ATOM 6196 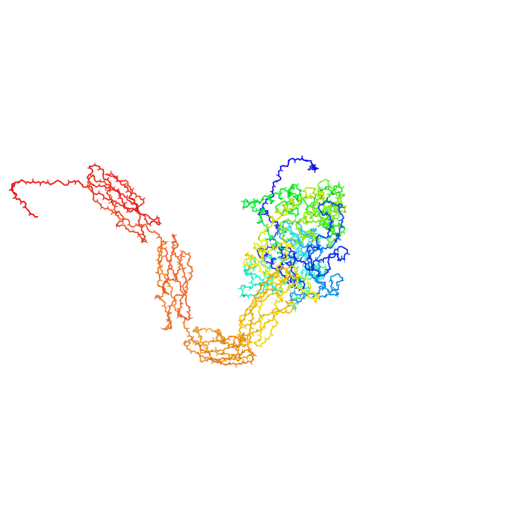C C . VAL A 1 823 ? 32.681 -16.698 43.296 1.00 86.69 823 VAL A C 1
ATOM 6198 O O . VAL A 1 823 ? 32.079 -15.631 43.382 1.00 86.69 823 VAL A O 1
ATOM 6201 N N . PRO A 1 824 ? 33.990 -16.721 42.998 1.00 81.00 824 PRO A N 1
ATOM 6202 C CA . PRO A 1 824 ? 34.720 -15.515 42.598 1.00 81.00 824 PRO A CA 1
ATOM 6203 C C . PRO A 1 824 ? 34.274 -14.994 41.223 1.00 81.00 824 PRO A C 1
ATOM 6205 O O . PRO A 1 824 ? 34.097 -15.787 40.301 1.00 81.00 824 PRO A O 1
ATOM 6208 N N . GLY A 1 825 ? 34.177 -13.675 41.030 1.00 77.56 825 GLY A N 1
ATOM 6209 C CA . GLY A 1 825 ? 33.716 -13.031 39.781 1.00 77.56 825 GLY A CA 1
ATOM 6210 C C . GLY A 1 825 ? 34.594 -13.226 38.541 1.00 77.56 825 GLY A C 1
ATOM 6211 O O . GLY A 1 825 ? 34.226 -12.798 37.450 1.00 77.56 825 GLY A O 1
ATOM 6212 N N . TYR A 1 826 ? 35.738 -13.891 38.691 1.00 75.06 826 TYR A N 1
ATOM 6213 C CA . TYR A 1 826 ? 36.640 -14.272 37.598 1.00 75.06 826 TYR A CA 1
ATOM 6214 C C . TYR A 1 826 ? 36.887 -15.788 37.532 1.00 75.06 826 TYR A C 1
ATOM 6216 O O . TYR A 1 826 ? 37.722 -16.251 36.757 1.00 75.06 826 TYR A O 1
ATOM 6224 N N . SER A 1 827 ? 36.179 -16.568 38.353 1.00 78.88 827 SER A N 1
ATOM 6225 C CA . SER A 1 827 ? 36.264 -18.029 38.334 1.00 78.88 827 SER A CA 1
ATOM 6226 C C . SER A 1 827 ? 35.597 -18.616 37.088 1.00 78.88 827 SER A C 1
ATOM 6228 O O . SER A 1 827 ? 34.740 -17.994 36.463 1.00 78.88 827 SER A O 1
ATOM 6230 N N . VAL A 1 828 ? 35.971 -19.844 36.738 1.00 81.75 828 VAL A N 1
ATOM 6231 C CA . VAL A 1 828 ? 35.374 -20.603 35.633 1.00 81.75 828 VAL A CA 1
ATOM 6232 C C . VAL A 1 828 ? 35.027 -22.013 36.101 1.00 81.75 828 VAL A C 1
ATOM 6234 O O . VAL A 1 828 ? 35.712 -22.561 36.962 1.00 81.75 828 VAL A O 1
ATOM 6237 N N . ASN A 1 829 ? 33.999 -22.619 35.500 1.00 84.00 829 ASN A N 1
ATOM 6238 C CA . ASN A 1 829 ? 33.602 -24.017 35.724 1.00 84.00 829 ASN A CA 1
ATOM 6239 C C . ASN A 1 829 ? 33.205 -24.362 37.175 1.00 84.00 829 ASN A C 1
ATOM 6241 O O . ASN A 1 829 ? 33.550 -25.431 37.681 1.00 84.00 829 ASN A O 1
ATOM 6245 N N . ASN A 1 830 ? 32.465 -23.486 37.857 1.00 88.00 830 ASN A N 1
ATOM 6246 C CA . ASN A 1 830 ? 32.040 -23.744 39.232 1.00 88.00 830 ASN A CA 1
ATOM 6247 C C . ASN A 1 830 ? 30.904 -24.775 39.258 1.00 88.00 830 ASN A C 1
ATOM 6249 O O . ASN A 1 830 ? 29.816 -24.496 38.763 1.00 88.00 830 ASN A O 1
ATOM 6253 N N . ALA A 1 831 ? 31.147 -25.956 39.826 1.00 91.00 831 ALA A N 1
ATOM 6254 C CA . ALA A 1 831 ? 30.177 -27.048 39.870 1.00 91.00 831 ALA A CA 1
ATOM 6255 C C . ALA A 1 831 ? 29.357 -27.050 41.172 1.00 91.00 831 ALA A C 1
ATOM 6257 O O . ALA A 1 831 ? 29.921 -26.985 42.264 1.00 91.00 831 ALA A O 1
ATOM 6258 N N . LEU A 1 832 ? 28.039 -27.208 41.052 1.00 92.06 832 LEU A N 1
ATOM 6259 C CA . LEU A 1 832 ? 27.080 -27.306 42.152 1.00 92.06 832 LEU A CA 1
ATOM 6260 C C . LEU A 1 832 ? 26.264 -28.598 42.031 1.00 92.06 832 LEU A C 1
ATOM 6262 O O . LEU A 1 832 ? 25.670 -28.833 40.984 1.00 92.06 832 LEU A O 1
ATOM 6266 N N . ARG A 1 833 ? 26.194 -29.407 43.097 1.00 92.38 833 ARG A N 1
ATOM 6267 C CA . ARG A 1 833 ? 25.265 -30.548 43.182 1.00 92.38 833 ARG A CA 1
ATOM 6268 C C . ARG A 1 833 ? 23.940 -30.091 43.776 1.00 92.38 833 ARG A C 1
ATOM 6270 O O . ARG A 1 833 ? 23.898 -29.831 44.974 1.00 92.38 833 ARG A O 1
ATOM 6277 N N . VAL A 1 834 ? 22.902 -30.015 42.950 1.00 91.38 834 VAL A N 1
ATOM 6278 C CA . VAL A 1 834 ? 21.597 -29.457 43.349 1.00 91.38 834 VAL A CA 1
ATOM 6279 C C . VAL A 1 834 ? 20.634 -30.501 43.913 1.00 91.38 834 VAL A C 1
ATOM 6281 O O . VAL A 1 834 ? 19.810 -30.173 44.738 1.00 91.38 834 VAL A O 1
ATOM 6284 N N . LEU A 1 835 ? 20.798 -31.791 43.595 1.00 91.50 835 LEU A N 1
ATOM 6285 C CA . LEU A 1 835 ? 19.847 -32.824 44.051 1.00 91.50 835 LEU A CA 1
ATOM 6286 C C . LEU A 1 835 ? 20.001 -33.247 45.523 1.00 91.50 835 LEU A C 1
ATOM 6288 O O . LEU A 1 835 ? 19.348 -34.186 45.972 1.00 91.50 835 LEU A O 1
ATOM 6292 N N . ALA A 1 836 ? 20.918 -32.641 46.278 1.00 88.31 836 ALA A N 1
ATOM 6293 C CA . ALA A 1 836 ? 21.268 -33.111 47.620 1.00 88.31 836 ALA A CA 1
ATOM 6294 C C . ALA A 1 836 ? 20.169 -32.850 48.669 1.00 88.31 836 ALA A C 1
ATOM 6296 O O . ALA A 1 836 ? 20.126 -33.529 49.696 1.00 88.31 836 ALA A O 1
ATOM 6297 N N . ASN A 1 837 ? 19.318 -31.855 48.427 1.00 90.19 837 ASN A N 1
ATOM 6298 C CA . ASN A 1 837 ? 18.213 -31.410 49.280 1.00 90.19 837 ASN A CA 1
ATOM 6299 C C . ASN A 1 837 ? 16.828 -31.700 48.665 1.00 90.19 837 ASN A C 1
ATOM 6301 O O . ASN A 1 837 ? 15.818 -31.339 49.271 1.00 90.19 837 ASN A O 1
ATOM 6305 N N . ASP A 1 838 ? 16.790 -32.378 47.521 1.00 92.94 838 ASP A N 1
ATOM 6306 C CA . ASP A 1 838 ? 15.574 -32.748 46.807 1.00 92.94 838 ASP A CA 1
ATOM 6307 C C . ASP A 1 838 ? 15.109 -34.164 47.179 1.00 92.94 838 ASP A C 1
ATOM 6309 O O . ASP A 1 838 ? 15.918 -35.046 47.483 1.00 92.94 838 ASP A O 1
ATOM 6313 N N . ALA A 1 839 ? 13.798 -34.413 47.142 1.00 91.12 839 ALA A N 1
ATOM 6314 C CA . ALA A 1 839 ? 13.226 -35.725 47.459 1.00 91.12 839 ALA A CA 1
ATOM 6315 C C . ALA A 1 839 ? 11.954 -36.017 46.657 1.00 91.12 839 ALA A C 1
ATOM 6317 O O . ALA A 1 839 ? 11.246 -35.094 46.272 1.00 91.12 839 ALA A O 1
ATOM 6318 N N . ASP A 1 840 ? 11.627 -37.296 46.465 1.00 90.38 840 ASP A N 1
ATOM 6319 C CA . ASP A 1 840 ? 10.363 -37.714 45.853 1.00 90.38 840 ASP A CA 1
ATOM 6320 C C . ASP A 1 840 ? 9.421 -38.383 46.879 1.00 90.38 840 ASP A C 1
ATOM 6322 O O . ASP A 1 840 ? 9.875 -39.244 47.645 1.00 90.38 840 ASP A O 1
ATOM 6326 N N . PRO A 1 841 ? 8.126 -38.006 46.951 1.00 87.25 841 PRO A N 1
ATOM 6327 C CA . PRO A 1 841 ? 7.133 -38.699 47.776 1.00 87.25 841 PRO A CA 1
ATOM 6328 C C . PRO A 1 841 ? 6.875 -40.165 47.380 1.00 87.25 841 PRO A C 1
ATOM 6330 O O . PRO A 1 841 ? 6.338 -40.926 48.200 1.00 87.25 841 PRO A O 1
ATOM 6333 N N . ASP A 1 842 ? 7.208 -40.556 46.151 1.00 84.94 842 ASP A N 1
ATOM 6334 C CA . ASP A 1 842 ? 7.088 -41.891 45.578 1.00 84.94 842 ASP A CA 1
ATOM 6335 C C . ASP A 1 842 ? 8.470 -42.598 45.571 1.00 84.94 842 ASP A C 1
ATOM 6337 O O . ASP A 1 842 ? 9.377 -42.270 44.808 1.00 84.94 842 ASP A O 1
ATOM 6341 N N . PRO A 1 843 ? 8.691 -43.603 46.445 1.00 74.88 843 PRO A N 1
ATOM 6342 C CA . PRO A 1 843 ? 10.035 -44.052 46.843 1.00 74.88 843 PRO A CA 1
ATOM 6343 C C . PRO A 1 843 ? 10.849 -44.793 45.768 1.00 74.88 843 PRO A C 1
ATOM 6345 O O . PRO A 1 843 ? 12.000 -45.146 46.024 1.00 74.88 843 PRO A O 1
ATOM 6348 N N . ASN A 1 844 ? 10.268 -45.073 44.600 1.00 78.56 844 ASN A N 1
ATOM 6349 C CA . ASN A 1 844 ? 10.945 -45.758 43.494 1.00 78.56 844 ASN A CA 1
ATOM 6350 C C . ASN A 1 844 ? 11.322 -44.813 42.343 1.00 78.56 844 ASN A C 1
ATOM 6352 O O . ASN A 1 844 ? 11.925 -45.272 41.367 1.00 78.56 844 ASN A O 1
ATOM 6356 N N . ASP A 1 845 ? 11.002 -43.524 42.457 1.00 85.06 845 ASP A N 1
ATOM 6357 C CA . ASP A 1 845 ? 11.238 -42.560 41.394 1.00 85.06 845 ASP A CA 1
ATOM 6358 C C . ASP A 1 845 ? 12.628 -41.927 41.514 1.00 85.06 845 ASP A C 1
ATOM 6360 O O . ASP A 1 845 ? 13.132 -41.621 42.597 1.00 85.06 845 ASP A O 1
ATOM 6364 N N . ARG A 1 846 ? 13.309 -41.789 40.370 1.00 85.94 846 ARG A N 1
ATOM 6365 C CA . ARG A 1 846 ? 14.689 -41.291 40.316 1.00 85.94 846 ARG A CA 1
ATOM 6366 C C . ARG A 1 846 ? 14.699 -39.841 39.860 1.00 85.94 846 ARG A C 1
ATOM 6368 O O . ARG A 1 846 ? 14.413 -39.565 38.696 1.00 85.94 846 ARG A O 1
ATOM 6375 N N . LEU A 1 847 ? 15.168 -38.966 40.741 1.00 90.81 847 LEU A N 1
ATOM 6376 C CA . LEU A 1 847 ? 15.333 -37.542 40.479 1.00 90.81 847 LEU A CA 1
ATOM 6377 C C . LEU A 1 847 ? 16.475 -37.231 39.498 1.00 90.81 847 LEU A C 1
ATOM 6379 O O . LEU A 1 847 ? 17.541 -37.853 39.542 1.00 90.81 847 LEU A O 1
ATOM 6383 N N . ARG A 1 848 ? 16.255 -36.248 38.620 1.00 89.12 848 ARG A N 1
ATOM 6384 C CA . ARG A 1 848 ? 17.256 -35.673 37.705 1.00 89.12 848 ARG A CA 1
ATOM 6385 C C . ARG A 1 848 ? 16.943 -34.215 37.358 1.00 89.12 848 ARG A C 1
ATOM 6387 O O . ARG A 1 848 ? 15.776 -33.850 37.236 1.00 89.12 848 ARG A O 1
ATOM 6394 N N . VAL A 1 849 ? 17.970 -33.408 37.110 1.00 90.31 849 VAL A N 1
ATOM 6395 C CA . VAL A 1 849 ? 17.835 -32.065 36.530 1.00 90.31 849 VAL A CA 1
ATOM 6396 C C . VAL A 1 849 ? 17.628 -32.191 35.023 1.00 90.31 849 VAL A C 1
ATOM 6398 O O . VAL A 1 849 ? 18.423 -32.829 34.337 1.00 90.31 849 VAL A O 1
ATOM 6401 N N . VAL A 1 850 ? 16.563 -31.589 34.494 1.00 87.75 850 VAL A N 1
ATOM 6402 C CA . VAL A 1 850 ? 16.203 -31.702 33.064 1.00 87.75 850 VAL A CA 1
ATOM 6403 C C . VAL A 1 850 ? 16.277 -30.386 32.298 1.00 87.75 850 VAL A C 1
ATOM 6405 O O . VAL A 1 850 ? 16.372 -30.400 31.074 1.00 87.75 850 VAL A O 1
ATOM 6408 N N . ALA A 1 851 ? 16.250 -29.251 32.992 1.00 85.44 851 ALA A N 1
ATOM 6409 C CA . ALA A 1 851 ? 16.360 -27.933 32.379 1.00 85.44 851 ALA A CA 1
ATOM 6410 C C . ALA A 1 851 ? 16.863 -26.899 33.388 1.00 85.44 851 ALA A C 1
ATOM 6412 O O . ALA A 1 851 ? 16.699 -27.071 34.596 1.00 85.44 851 ALA A O 1
ATOM 6413 N N . ILE A 1 852 ? 17.435 -25.811 32.873 1.00 90.69 852 ILE A N 1
ATOM 6414 C CA . ILE A 1 852 ? 17.854 -24.637 33.643 1.00 90.69 852 ILE A CA 1
ATOM 6415 C C . ILE A 1 852 ? 17.530 -23.361 32.860 1.00 90.69 852 ILE A C 1
ATOM 6417 O O . ILE A 1 852 ? 17.573 -23.356 31.628 1.00 90.69 852 ILE A O 1
ATOM 6421 N N . THR A 1 853 ? 17.234 -22.266 33.554 1.00 86.81 853 THR A N 1
ATOM 6422 C CA . THR A 1 853 ? 17.113 -20.940 32.927 1.00 86.81 853 THR A CA 1
ATOM 6423 C C . THR A 1 853 ? 18.481 -20.257 32.821 1.00 86.81 853 THR A C 1
ATOM 6425 O O . THR A 1 853 ? 19.328 -20.464 33.691 1.00 86.81 853 THR A O 1
ATOM 6428 N N . PRO A 1 854 ? 18.720 -19.396 31.815 1.00 81.31 854 PRO A N 1
ATOM 6429 C CA . PRO A 1 854 ? 19.963 -18.636 31.745 1.00 81.31 854 PRO A CA 1
ATOM 6430 C C . PRO A 1 854 ? 20.051 -17.606 32.893 1.00 81.31 854 PRO A C 1
ATOM 6432 O O . PRO A 1 854 ? 19.092 -16.859 33.099 1.00 81.31 854 PRO A O 1
ATOM 6435 N N . PRO A 1 855 ? 21.178 -17.539 33.627 1.00 90.06 855 PRO A N 1
ATOM 6436 C CA . PRO A 1 855 ? 21.410 -16.526 34.658 1.00 90.06 855 PRO A CA 1
ATOM 6437 C C . PRO A 1 855 ? 21.820 -15.163 34.058 1.00 90.06 855 PRO A C 1
ATOM 6439 O O . PRO A 1 855 ? 22.220 -15.075 32.894 1.00 90.06 855 PRO A O 1
ATOM 6442 N N . TYR A 1 856 ? 21.724 -14.074 34.832 1.00 88.88 856 TYR A N 1
ATOM 6443 C CA . TYR A 1 856 ? 21.915 -12.706 34.321 1.00 88.88 856 TYR A CA 1
ATOM 6444 C C . TYR A 1 856 ? 23.380 -12.249 34.330 1.00 88.88 856 TYR A C 1
ATOM 6446 O O . TYR A 1 856 ? 23.815 -11.544 33.418 1.00 88.88 856 TYR A O 1
ATOM 6454 N N . LYS A 1 857 ? 24.176 -12.656 35.318 1.00 88.19 857 LYS A N 1
ATOM 6455 C CA . LYS A 1 857 ? 25.583 -12.247 35.506 1.00 88.19 857 LYS A CA 1
ATOM 6456 C C . LYS A 1 857 ? 26.589 -13.348 35.172 1.00 88.19 857 LYS A C 1
ATOM 6458 O O . LYS A 1 857 ? 27.794 -13.131 35.281 1.00 88.19 857 LYS A O 1
ATOM 6463 N N . GLY A 1 858 ? 26.126 -14.493 34.691 1.00 89.00 858 GLY A N 1
ATOM 6464 C CA . GLY A 1 858 ? 26.984 -15.586 34.256 1.00 89.00 858 GLY A CA 1
ATOM 6465 C C . GLY A 1 858 ? 26.374 -16.429 33.151 1.00 89.00 858 GLY A C 1
ATOM 6466 O O . GLY A 1 858 ? 25.476 -16.009 32.423 1.00 89.00 858 GLY A O 1
ATOM 6467 N N . GLN A 1 859 ? 26.891 -17.640 33.027 1.00 92.62 859 GLN A N 1
ATOM 6468 C CA . GLN A 1 859 ? 26.341 -18.717 32.217 1.00 92.62 859 GLN A CA 1
ATOM 6469 C C . GLN A 1 859 ? 26.206 -19.946 33.109 1.00 92.62 859 GLN A C 1
ATOM 6471 O O . GLN A 1 859 ? 27.127 -20.246 33.867 1.00 92.62 859 GLN A O 1
ATOM 6476 N N . ALA A 1 860 ? 25.081 -20.650 33.010 1.00 93.81 860 ALA A N 1
ATOM 6477 C CA . ALA A 1 860 ? 24.868 -21.931 33.670 1.00 93.81 860 ALA A CA 1
ATOM 6478 C C . ALA A 1 860 ? 24.616 -23.016 32.617 1.00 93.81 860 ALA A C 1
ATOM 6480 O O . ALA A 1 860 ? 23.962 -22.757 31.606 1.00 93.81 860 ALA A O 1
ATOM 6481 N N . ALA A 1 861 ? 25.127 -24.219 32.860 1.00 91.38 861 ALA A N 1
ATOM 6482 C CA . ALA A 1 861 ? 24.922 -25.408 32.038 1.00 91.38 861 ALA A CA 1
ATOM 6483 C C . ALA A 1 861 ? 24.717 -26.632 32.938 1.00 91.38 861 ALA A C 1
ATOM 6485 O O . ALA A 1 861 ? 25.336 -26.726 33.997 1.00 91.38 861 ALA A O 1
ATOM 6486 N N . ILE A 1 862 ? 23.883 -27.587 32.518 1.00 90.81 862 ILE A N 1
ATOM 6487 C CA . ILE A 1 862 ? 23.821 -28.893 33.187 1.00 90.81 862 ILE A CA 1
ATOM 6488 C C . ILE A 1 862 ? 25.164 -29.591 32.943 1.00 90.81 862 ILE A C 1
ATOM 6490 O O . ILE A 1 862 ? 25.677 -29.616 31.822 1.00 90.81 862 ILE A O 1
ATOM 6494 N N . GLY A 1 863 ? 25.768 -30.074 34.020 1.00 84.81 863 GLY A N 1
ATOM 6495 C CA . GLY A 1 863 ? 27.056 -30.740 34.014 1.00 84.81 863 GLY A CA 1
ATOM 6496 C C . GLY A 1 863 ? 26.997 -32.142 33.397 1.00 84.81 863 GLY A C 1
ATOM 6497 O O . GLY A 1 863 ? 25.955 -32.601 32.939 1.00 84.81 863 GLY A O 1
ATOM 6498 N N . PRO A 1 864 ? 28.129 -32.864 33.398 1.00 76.88 864 PRO A N 1
ATOM 6499 C CA . PRO A 1 864 ? 28.227 -34.206 32.817 1.00 76.88 864 PRO A CA 1
ATOM 6500 C C . PRO A 1 864 ? 27.410 -35.278 33.561 1.00 76.88 864 PRO A C 1
ATOM 6502 O O . PRO A 1 864 ? 27.310 -36.405 33.081 1.00 76.88 864 PRO A O 1
ATOM 6505 N N . SER A 1 865 ? 26.852 -34.950 34.726 1.00 83.25 865 SER A N 1
ATOM 6506 C CA . SER A 1 865 ? 25.874 -35.765 35.436 1.00 83.25 865 SER A CA 1
ATOM 6507 C C . SER A 1 865 ? 24.619 -34.939 35.702 1.00 83.25 865 SER A C 1
ATOM 6509 O O . SER A 1 865 ? 24.724 -33.764 36.054 1.00 83.25 865 SER A O 1
ATOM 6511 N N . ASP A 1 866 ? 23.444 -35.565 35.573 1.00 79.19 866 ASP A N 1
ATOM 6512 C CA . ASP A 1 866 ? 22.120 -34.926 35.705 1.00 79.19 866 ASP A CA 1
ATOM 6513 C C . ASP A 1 866 ? 21.814 -34.385 37.123 1.00 79.19 866 ASP A C 1
ATOM 6515 O O . ASP A 1 866 ? 20.673 -34.058 37.432 1.00 79.19 866 ASP A O 1
ATOM 6519 N N . ASP A 1 867 ? 22.806 -34.332 38.013 1.00 87.50 867 ASP A N 1
ATOM 6520 C CA . ASP A 1 867 ? 22.731 -33.795 39.371 1.00 87.50 867 ASP A CA 1
ATOM 6521 C C . ASP A 1 867 ? 23.675 -32.606 39.614 1.00 87.50 867 ASP A C 1
ATOM 6523 O O . ASP A 1 867 ? 23.662 -32.027 40.702 1.00 87.50 867 ASP A O 1
ATOM 6527 N N . VAL A 1 868 ? 24.496 -32.240 38.622 1.00 90.88 868 VAL A N 1
ATOM 6528 C CA . VAL A 1 868 ? 25.475 -31.152 38.703 1.00 90.88 868 VAL A CA 1
ATOM 6529 C C . VAL A 1 868 ? 25.093 -30.026 37.750 1.00 90.88 868 VAL A C 1
ATOM 6531 O O . VAL A 1 868 ? 24.803 -30.266 36.583 1.00 90.88 868 VAL A O 1
ATOM 6534 N N . ILE A 1 869 ? 25.181 -28.783 38.212 1.00 93.81 869 ILE A N 1
ATOM 6535 C CA . ILE A 1 869 ? 25.103 -27.578 37.381 1.00 93.81 869 ILE A CA 1
ATOM 6536 C C . ILE A 1 869 ? 26.460 -26.875 37.411 1.00 93.81 869 ILE A C 1
ATOM 6538 O O . ILE A 1 869 ? 27.056 -26.710 38.473 1.00 93.81 869 ILE A O 1
ATOM 6542 N N . ILE A 1 870 ? 26.959 -26.473 36.245 1.00 93.81 870 ILE A N 1
ATOM 6543 C CA . ILE A 1 870 ? 28.195 -25.707 36.084 1.00 93.81 870 ILE A CA 1
ATOM 6544 C C . ILE A 1 870 ? 27.841 -24.246 35.831 1.00 93.81 870 ILE A C 1
ATOM 6546 O O . ILE A 1 870 ? 27.117 -23.945 34.887 1.00 93.81 870 ILE A O 1
ATOM 6550 N N . TYR A 1 871 ? 28.392 -23.342 36.635 1.00 94.06 871 TYR A N 1
ATOM 6551 C CA . TYR A 1 871 ? 28.211 -21.901 36.518 1.00 94.06 871 TYR A CA 1
ATOM 6552 C C . TYR A 1 871 ? 29.541 -21.176 36.298 1.00 94.06 871 TYR A C 1
ATOM 6554 O O . TYR A 1 871 ? 30.534 -21.416 36.993 1.00 94.06 871 TYR A O 1
ATOM 6562 N N . THR A 1 872 ? 29.539 -20.223 35.376 1.00 91.62 872 THR A N 1
ATOM 6563 C CA . THR A 1 872 ? 30.677 -19.350 35.088 1.00 91.62 872 THR A CA 1
ATOM 6564 C C . THR A 1 872 ? 30.209 -17.892 35.117 1.00 91.62 872 THR A C 1
ATOM 6566 O O . THR A 1 872 ? 29.424 -17.510 34.246 1.00 91.62 872 THR A O 1
ATOM 6569 N N . PRO A 1 873 ? 30.646 -17.067 36.088 1.00 89.25 873 PRO A N 1
ATOM 6570 C CA . PRO A 1 873 ? 30.351 -15.636 36.083 1.00 89.25 873 PRO A CA 1
ATOM 6571 C C . PRO A 1 873 ? 31.001 -14.950 34.875 1.00 89.25 873 PRO A C 1
ATOM 6573 O O . PRO A 1 873 ? 32.058 -15.368 34.396 1.00 89.25 873 PRO A O 1
ATOM 6576 N N . ARG A 1 874 ? 30.385 -13.876 34.372 1.00 87.69 874 ARG A N 1
ATOM 6577 C CA . ARG A 1 874 ? 31.058 -13.008 33.398 1.00 87.69 874 ARG A CA 1
ATOM 6578 C C . ARG A 1 874 ? 32.214 -12.289 34.112 1.00 87.69 874 ARG A C 1
ATOM 6580 O O . ARG A 1 874 ? 32.020 -11.846 35.245 1.00 87.69 874 ARG A O 1
ATOM 6587 N N . PRO A 1 875 ? 33.388 -12.141 33.472 1.00 79.06 875 PRO A N 1
ATOM 6588 C CA . PRO A 1 875 ? 34.545 -11.520 34.109 1.00 79.06 875 PRO A CA 1
ATOM 6589 C C . PRO A 1 875 ? 34.226 -10.142 34.705 1.00 79.06 875 PRO A C 1
ATOM 6591 O O . PRO A 1 875 ? 33.794 -9.241 33.988 1.00 79.06 875 PRO A O 1
ATOM 6594 N N . GLY A 1 876 ? 34.466 -9.983 36.007 1.00 70.56 876 GLY A N 1
ATOM 6595 C CA . GLY A 1 876 ? 34.313 -8.712 36.725 1.00 70.56 876 GLY A CA 1
ATOM 6596 C C . GLY A 1 876 ? 32.945 -8.453 37.347 1.00 70.56 876 GLY A C 1
ATOM 6597 O O . GLY A 1 876 ? 32.782 -7.441 38.030 1.00 70.56 876 GLY A O 1
ATOM 6598 N N . GLU A 1 877 ? 31.986 -9.363 37.180 1.00 81.31 877 GLU A N 1
ATOM 6599 C CA . GLU A 1 877 ? 30.690 -9.277 37.853 1.00 81.31 877 GLU A CA 1
ATOM 6600 C C . GLU A 1 877 ? 30.813 -9.510 39.366 1.00 81.31 877 GLU A C 1
ATOM 6602 O O . GLU A 1 877 ? 31.654 -10.279 39.833 1.00 81.31 877 GLU A O 1
ATOM 6607 N N . THR A 1 878 ? 29.957 -8.844 40.148 1.00 84.50 878 THR A N 1
ATOM 6608 C CA . THR A 1 878 ? 29.856 -9.030 41.607 1.00 84.50 878 THR A CA 1
ATOM 6609 C C . THR A 1 878 ? 28.401 -9.005 42.085 1.00 84.50 878 THR A C 1
ATOM 6611 O O . THR A 1 878 ? 27.485 -8.540 41.390 1.00 84.50 878 THR A O 1
ATOM 6614 N N . GLY A 1 879 ? 28.176 -9.503 43.299 1.00 86.50 879 GLY A N 1
ATOM 6615 C CA . GLY A 1 879 ? 26.867 -9.593 43.939 1.00 86.50 879 GLY A CA 1
ATOM 6616 C C . GLY A 1 879 ? 26.051 -10.791 43.459 1.00 86.50 879 GLY A C 1
ATOM 6617 O O . GLY A 1 879 ? 26.564 -11.694 42.810 1.00 86.50 879 GLY A O 1
ATOM 6618 N N . THR A 1 880 ? 24.759 -10.798 43.772 1.00 91.62 880 THR A N 1
ATOM 6619 C CA . THR A 1 880 ? 23.910 -11.974 43.553 1.00 91.62 880 THR A CA 1
ATOM 6620 C C . THR A 1 880 ? 23.490 -12.146 42.089 1.00 91.62 880 THR A C 1
ATOM 6622 O O . THR A 1 880 ? 23.188 -11.159 41.408 1.00 91.62 880 THR A O 1
ATOM 6625 N N . ASP A 1 881 ? 23.447 -13.397 41.641 1.00 94.88 881 ASP A N 1
ATOM 6626 C CA . ASP A 1 881 ? 22.842 -13.891 40.405 1.00 94.88 881 ASP A CA 1
ATOM 6627 C C . ASP A 1 881 ? 21.902 -15.064 40.725 1.00 94.88 881 ASP A C 1
ATOM 6629 O O . ASP A 1 881 ? 22.024 -15.693 41.778 1.00 94.88 881 ASP A O 1
ATOM 6633 N N . GLN A 1 882 ? 20.936 -15.349 39.858 1.00 94.50 882 GLN A N 1
ATOM 6634 C CA . GLN A 1 882 ? 19.953 -16.409 40.087 1.00 94.50 882 GLN A CA 1
ATOM 6635 C C . GLN A 1 882 ? 19.577 -17.124 38.795 1.00 94.50 882 GLN A C 1
ATOM 6637 O O . GLN A 1 882 ? 19.511 -16.526 37.722 1.00 94.50 882 GLN A O 1
ATOM 6642 N N . PHE A 1 883 ? 19.272 -18.410 38.926 1.00 94.25 883 PHE A N 1
ATOM 6643 C CA . PHE A 1 883 ? 18.625 -19.204 37.888 1.00 94.25 883 PHE A CA 1
ATOM 6644 C C . PHE A 1 883 ? 17.744 -20.283 38.520 1.00 94.25 883 PHE A C 1
ATOM 6646 O O . PHE A 1 883 ? 17.912 -20.627 39.685 1.00 94.25 883 PHE A O 1
ATOM 6653 N N . VAL A 1 884 ? 16.793 -20.816 37.759 1.00 93.75 884 VAL A N 1
ATOM 6654 C CA . VAL A 1 884 ? 15.886 -21.886 38.192 1.00 93.75 884 VAL A CA 1
ATOM 6655 C C . VAL A 1 884 ? 16.279 -23.177 37.488 1.00 93.75 884 VAL A C 1
ATOM 6657 O O . VAL A 1 884 ? 16.581 -23.147 36.292 1.00 93.75 884 VAL A O 1
ATOM 6660 N N . TYR A 1 885 ? 16.258 -24.302 38.203 1.00 94.25 885 TYR A N 1
ATOM 6661 C CA . TYR A 1 885 ? 16.355 -25.632 37.605 1.00 94.25 885 TYR A CA 1
ATOM 6662 C C . TYR A 1 885 ? 15.032 -26.388 37.716 1.00 94.25 885 TYR A C 1
ATOM 6664 O O . TYR A 1 885 ? 14.245 -26.179 38.641 1.00 94.25 885 TYR A O 1
ATOM 6672 N N . ALA A 1 886 ? 14.791 -27.257 36.737 1.00 91.00 886 ALA A N 1
ATOM 6673 C CA . ALA A 1 886 ? 13.672 -28.185 36.719 1.00 91.00 886 ALA A CA 1
ATOM 6674 C C . ALA A 1 886 ? 14.149 -29.574 37.161 1.00 91.00 886 ALA A C 1
ATOM 6676 O O . ALA A 1 886 ? 15.017 -30.172 36.517 1.00 91.00 886 ALA A O 1
ATOM 6677 N N . LEU A 1 887 ? 13.555 -30.074 38.238 1.00 92.56 887 LEU A N 1
ATOM 6678 C CA . LEU A 1 887 ? 13.743 -31.395 38.819 1.00 92.56 887 LEU A CA 1
ATOM 6679 C C . LEU A 1 887 ? 12.667 -32.343 38.290 1.00 92.56 887 LEU A C 1
ATOM 6681 O O . LEU A 1 887 ? 11.491 -32.017 38.390 1.00 92.56 887 LEU A O 1
ATOM 6685 N N . SER A 1 888 ? 13.039 -33.510 37.768 1.00 89.31 888 SER A N 1
ATOM 6686 C CA . SER A 1 888 ? 12.098 -34.524 37.282 1.00 89.31 888 SER A CA 1
ATOM 6687 C C . SER A 1 888 ? 12.306 -35.872 37.958 1.00 89.31 888 SER A C 1
ATOM 6689 O O . SER A 1 888 ? 13.440 -36.335 38.057 1.00 89.31 888 SER A O 1
ATOM 6691 N N . ASP A 1 889 ? 11.207 -36.528 38.322 1.00 88.12 889 ASP A N 1
ATOM 6692 C CA . ASP A 1 889 ? 11.132 -37.890 38.879 1.00 88.12 889 ASP A CA 1
ATOM 6693 C C . ASP A 1 889 ? 10.968 -38.983 37.791 1.00 88.12 889 ASP A C 1
ATOM 6695 O O . ASP A 1 889 ? 10.947 -40.173 38.102 1.00 88.12 889 ASP A O 1
ATOM 6699 N N . ARG A 1 890 ? 10.936 -38.564 36.504 1.00 81.62 890 ARG A N 1
ATOM 6700 C CA . ARG A 1 890 ? 10.579 -39.290 35.256 1.00 81.62 890 ARG A CA 1
ATOM 6701 C C . ARG A 1 890 ? 9.130 -39.093 34.783 1.00 81.62 890 ARG A C 1
ATOM 6703 O O . ARG A 1 890 ? 8.894 -39.274 33.588 1.00 81.62 890 ARG A O 1
ATOM 6710 N N . PHE A 1 891 ? 8.214 -38.700 35.653 1.00 82.25 891 PHE A N 1
ATOM 6711 C CA . PHE A 1 891 ? 6.783 -38.522 35.398 1.00 82.25 891 PHE A CA 1
ATOM 6712 C C . PHE A 1 891 ? 6.336 -37.058 35.520 1.00 82.25 891 PHE A C 1
ATOM 6714 O O . PHE A 1 891 ? 5.664 -36.546 34.629 1.00 82.25 891 PHE A O 1
ATOM 6721 N N . LEU A 1 892 ? 6.733 -36.376 36.590 1.00 83.00 892 LEU A N 1
ATOM 6722 C CA . LEU A 1 892 ? 6.390 -35.005 36.939 1.00 83.00 892 LEU A CA 1
ATOM 6723 C C . LEU A 1 892 ? 7.652 -34.159 37.143 1.00 83.00 892 LEU A C 1
ATOM 6725 O O . LEU A 1 892 ? 8.781 -34.661 37.193 1.00 83.00 892 LEU A O 1
ATOM 6729 N N . VAL A 1 893 ? 7.453 -32.840 37.195 1.00 84.31 893 VAL A N 1
ATOM 6730 C CA . VAL A 1 893 ? 8.527 -31.869 37.402 1.00 84.31 893 VAL A CA 1
ATOM 6731 C C . VAL A 1 893 ? 8.193 -30.878 38.507 1.00 84.31 893 VAL A C 1
ATOM 6733 O O . VAL A 1 893 ? 7.050 -30.440 38.632 1.00 84.31 893 VAL A O 1
ATOM 6736 N N . SER A 1 894 ? 9.220 -30.485 39.251 1.00 88.62 894 SER A N 1
ATOM 6737 C CA . SER A 1 894 ? 9.195 -29.388 40.217 1.00 88.62 894 SER A CA 1
ATOM 6738 C C . SER A 1 894 ? 10.357 -28.440 39.961 1.00 88.62 894 SER A C 1
ATOM 6740 O O . SER A 1 894 ? 11.305 -28.779 39.257 1.00 88.62 894 SER A O 1
ATOM 6742 N N . PHE A 1 895 ? 10.279 -27.230 40.503 1.00 89.31 895 PHE A N 1
ATOM 6743 C CA . PHE A 1 895 ? 11.254 -26.178 40.236 1.00 89.31 895 PHE A CA 1
ATOM 6744 C C . PHE A 1 895 ? 11.852 -25.653 41.530 1.00 89.31 895 PHE A C 1
ATOM 6746 O O . PHE A 1 895 ? 11.134 -25.466 42.513 1.00 89.31 895 PHE A O 1
ATOM 6753 N N . ALA A 1 896 ? 13.143 -25.352 41.493 1.00 92.00 896 ALA A N 1
ATOM 6754 C CA . ALA A 1 896 ? 13.848 -24.695 42.580 1.00 92.00 896 ALA A CA 1
ATOM 6755 C C . ALA A 1 896 ? 14.836 -23.660 42.034 1.00 92.00 896 ALA A C 1
ATOM 6757 O O . ALA A 1 896 ? 15.359 -23.769 40.922 1.00 92.00 896 ALA A O 1
ATOM 6758 N N . THR A 1 897 ? 15.058 -22.614 42.820 1.00 94.00 897 THR A N 1
ATOM 6759 C CA . THR A 1 897 ? 15.955 -21.512 42.482 1.00 94.00 897 THR A CA 1
ATOM 6760 C C . THR A 1 897 ? 17.338 -21.780 43.053 1.00 94.00 897 THR A C 1
ATOM 6762 O O . THR A 1 897 ? 17.481 -22.021 44.250 1.00 94.00 897 THR A O 1
ATOM 6765 N N . VAL A 1 898 ? 18.361 -21.631 42.218 1.00 96.44 898 VAL A N 1
ATOM 6766 C CA . VAL A 1 898 ? 19.753 -21.499 42.641 1.00 96.44 898 VAL A CA 1
ATOM 6767 C C . VAL A 1 898 ? 20.091 -20.021 42.785 1.00 96.44 898 VAL A C 1
ATOM 6769 O O . VAL A 1 898 ? 19.937 -19.237 41.847 1.00 96.44 898 VAL A O 1
ATOM 6772 N N . THR A 1 899 ? 20.592 -19.641 43.957 1.00 95.44 899 THR A N 1
ATOM 6773 C CA . THR A 1 899 ? 21.146 -18.308 44.215 1.00 95.44 899 THR A CA 1
ATOM 6774 C C . THR A 1 899 ? 22.669 -18.355 44.229 1.00 95.44 899 THR A C 1
ATOM 6776 O O . THR A 1 899 ? 23.267 -19.059 45.041 1.00 95.44 899 THR A O 1
ATOM 6779 N N . VAL A 1 900 ? 23.306 -17.590 43.347 1.00 94.88 900 VAL A N 1
ATOM 6780 C CA . VAL A 1 900 ? 24.765 -17.491 43.246 1.00 94.88 900 VAL A CA 1
ATOM 6781 C C . VAL A 1 900 ? 25.227 -16.167 43.828 1.00 94.88 900 VAL A C 1
ATOM 6783 O O . VAL A 1 900 ? 24.808 -15.115 43.357 1.00 94.88 900 VAL A O 1
ATOM 6786 N N . ASP A 1 901 ? 26.105 -16.190 44.824 1.00 92.69 901 ASP A N 1
ATOM 6787 C CA . ASP A 1 901 ? 26.761 -14.976 45.314 1.00 92.69 901 ASP A CA 1
ATOM 6788 C C . ASP A 1 901 ? 28.144 -14.820 44.667 1.00 92.69 901 ASP A C 1
ATOM 6790 O O . ASP A 1 901 ? 29.004 -15.690 44.816 1.00 92.69 901 ASP A O 1
ATOM 6794 N N . ILE A 1 902 ? 28.357 -13.740 43.911 1.00 90.06 902 ILE A N 1
ATOM 6795 C CA . ILE A 1 902 ? 29.592 -13.509 43.158 1.00 90.06 902 ILE A CA 1
ATOM 6796 C C . ILE A 1 902 ? 30.501 -12.540 43.929 1.00 90.06 902 ILE A C 1
ATOM 6798 O O . ILE A 1 902 ? 30.222 -11.340 44.023 1.00 90.06 902 ILE A O 1
ATOM 6802 N N . SER A 1 903 ? 31.618 -13.038 44.463 1.00 81.75 903 SER A N 1
ATOM 6803 C CA . SER A 1 903 ? 32.577 -12.237 45.233 1.00 81.75 903 SER A CA 1
ATOM 6804 C C . SER A 1 903 ? 33.577 -11.487 44.339 1.00 81.75 903 SER A C 1
ATOM 6806 O O . SER A 1 903 ? 33.986 -11.988 43.294 1.00 81.75 903 SER A O 1
ATOM 6808 N N . GLY A 1 904 ? 34.012 -10.293 44.759 1.00 75.75 904 GLY A N 1
ATOM 6809 C CA . GLY A 1 904 ? 35.013 -9.491 44.034 1.00 75.75 904 GLY A CA 1
ATOM 6810 C C . GLY A 1 904 ? 36.435 -10.075 44.052 1.00 75.75 904 GLY A C 1
ATOM 6811 O O . GLY A 1 904 ? 36.748 -10.913 44.896 1.00 75.75 904 GLY A O 1
ATOM 6812 N N . ASN A 1 905 ? 37.287 -9.597 43.135 1.00 73.44 905 ASN A N 1
ATOM 6813 C CA . ASN A 1 905 ? 38.692 -10.013 42.993 1.00 73.44 905 ASN A CA 1
ATOM 6814 C C . ASN A 1 905 ? 39.551 -9.562 44.188 1.00 73.44 905 ASN A C 1
ATOM 6816 O O . ASN A 1 905 ? 39.447 -8.408 44.621 1.00 73.44 905 ASN A O 1
ATOM 6820 N N . ARG A 1 906 ? 40.416 -10.435 44.713 1.00 76.62 906 ARG A N 1
ATOM 6821 C CA . ARG A 1 906 ? 41.262 -10.162 45.886 1.00 76.62 906 ARG A CA 1
ATOM 6822 C C . ARG A 1 906 ? 42.746 -10.115 45.505 1.00 76.62 906 ARG A C 1
ATOM 6824 O O . ARG A 1 906 ? 43.227 -11.036 44.854 1.00 76.62 906 ARG A O 1
ATOM 6831 N N . PRO A 1 907 ? 43.518 -9.118 45.995 1.00 79.44 907 PRO A N 1
ATOM 6832 C CA . PRO A 1 907 ? 44.960 -9.068 45.769 1.00 79.44 907 PRO A CA 1
ATOM 6833 C C . PRO A 1 907 ? 45.670 -10.373 46.150 1.00 79.44 907 PRO A C 1
ATOM 6835 O O . PRO A 1 907 ? 45.251 -11.023 47.117 1.00 79.44 907 PRO A O 1
ATOM 6838 N N . PRO A 1 908 ? 46.763 -10.741 45.458 1.00 86.19 908 PRO A N 1
ATOM 6839 C CA . PRO A 1 908 ? 47.597 -11.871 45.853 1.00 86.19 908 PRO A CA 1
ATOM 6840 C C . PRO A 1 908 ? 48.069 -11.760 47.307 1.00 86.19 908 PRO A C 1
ATOM 6842 O O . PRO A 1 908 ? 48.262 -10.662 47.834 1.00 86.19 908 PRO A O 1
ATOM 6845 N N . ALA A 1 909 ? 48.316 -12.890 47.954 1.00 88.69 909 ALA A N 1
ATOM 6846 C CA . ALA A 1 909 ? 49.034 -12.929 49.218 1.00 88.69 909 ALA A CA 1
ATOM 6847 C C . ALA A 1 909 ? 50.545 -13.004 48.935 1.00 88.69 909 ALA A C 1
ATOM 6849 O O . ALA A 1 909 ? 51.092 -14.106 48.885 1.00 88.69 909 ALA A O 1
ATOM 6850 N N . SER A 1 910 ? 51.195 -11.851 48.716 1.00 90.88 910 SER A N 1
ATOM 6851 C CA . SER A 1 910 ? 52.656 -11.789 48.547 1.00 90.88 910 SER A CA 1
ATOM 6852 C C . SER A 1 910 ? 53.378 -11.837 49.889 1.00 90.88 910 SER A C 1
ATOM 6854 O O . SER A 1 910 ? 53.072 -11.053 50.793 1.00 90.88 910 SER A O 1
ATOM 6856 N N . ASN A 1 911 ? 54.350 -12.732 50.022 1.00 93.12 911 ASN A N 1
ATOM 6857 C CA . ASN A 1 911 ? 55.120 -12.959 51.235 1.00 93.12 911 ASN A CA 1
ATOM 6858 C C . ASN A 1 911 ? 56.567 -12.484 51.068 1.00 93.12 911 ASN A C 1
ATOM 6860 O O . ASN A 1 911 ? 57.150 -12.541 49.994 1.00 93.12 911 ASN A O 1
ATOM 6864 N N . ASN A 1 912 ? 57.168 -11.995 52.157 1.00 95.12 912 ASN A N 1
ATOM 6865 C CA . ASN A 1 912 ? 58.548 -11.512 52.114 1.00 95.12 912 ASN A CA 1
ATOM 6866 C C . ASN A 1 912 ? 59.538 -12.653 51.845 1.00 95.12 912 ASN A C 1
ATOM 6868 O O . ASN A 1 912 ? 59.436 -13.734 52.431 1.00 95.12 912 ASN A O 1
ATOM 6872 N N . ASP A 1 913 ? 60.565 -12.350 51.062 1.00 95.88 913 ASP A N 1
ATOM 6873 C CA . ASP A 1 913 ? 61.612 -13.284 50.671 1.00 95.88 913 ASP A CA 1
ATOM 6874 C C . ASP A 1 913 ? 62.919 -13.003 51.396 1.00 95.88 913 ASP A C 1
ATOM 6876 O O . ASP A 1 913 ? 63.310 -11.853 51.620 1.00 95.88 913 ASP A O 1
ATOM 6880 N N . VAL A 1 914 ? 63.652 -14.068 51.714 1.00 93.19 914 VAL A N 1
ATOM 6881 C CA . VAL A 1 914 ? 65.011 -13.972 52.245 1.00 93.19 914 VAL A CA 1
ATOM 6882 C C . VAL A 1 914 ? 65.920 -14.893 51.453 1.00 93.19 914 VAL A C 1
ATOM 6884 O O . VAL A 1 914 ? 65.696 -16.099 51.382 1.00 93.19 914 VAL A O 1
ATOM 6887 N N . VAL A 1 915 ? 66.990 -14.336 50.894 1.00 94.62 915 VAL A N 1
ATOM 6888 C CA . VAL A 1 915 ? 67.976 -15.088 50.112 1.00 94.62 915 VAL A CA 1
ATOM 6889 C C . VAL A 1 915 ? 69.392 -14.698 50.523 1.00 94.62 915 VAL A C 1
ATOM 6891 O O . VAL A 1 915 ? 69.646 -13.593 50.998 1.00 94.62 915 VAL A O 1
ATOM 6894 N N . THR A 1 916 ? 70.342 -15.620 50.378 1.00 92.50 916 THR A N 1
ATOM 6895 C CA . THR A 1 916 ? 71.768 -15.353 50.603 1.00 92.50 916 THR A CA 1
ATOM 6896 C C . THR A 1 916 ? 72.526 -15.522 49.297 1.00 92.50 916 THR A C 1
ATOM 6898 O O . THR A 1 916 ? 72.379 -16.542 48.631 1.00 92.50 916 THR A O 1
ATOM 6901 N N . VAL A 1 917 ? 73.367 -14.548 48.957 1.00 92.25 917 VAL A N 1
ATOM 6902 C CA . VAL A 1 917 ? 74.224 -14.583 47.764 1.00 92.25 917 VAL A CA 1
ATOM 6903 C C . VAL A 1 917 ? 75.682 -14.331 48.149 1.00 92.25 917 VAL A C 1
ATOM 6905 O O . VAL A 1 917 ? 75.984 -13.763 49.203 1.00 92.25 917 VAL A O 1
ATOM 6908 N N . ALA A 1 918 ? 76.618 -14.765 47.308 1.00 88.44 918 ALA A N 1
ATOM 6909 C CA . ALA A 1 918 ? 78.038 -14.505 47.530 1.00 88.44 918 ALA A CA 1
ATOM 6910 C C . ALA A 1 918 ? 78.401 -13.057 47.156 1.00 88.44 918 ALA A C 1
ATOM 6912 O O . ALA A 1 918 ? 77.870 -12.504 46.189 1.00 88.44 918 ALA A O 1
ATOM 6913 N N . ALA A 1 919 ? 79.338 -12.446 47.881 1.00 86.50 919 ALA A N 1
ATOM 6914 C CA . ALA A 1 919 ? 79.902 -11.154 47.499 1.00 86.50 919 ALA A CA 1
ATOM 6915 C C . ALA A 1 919 ? 80.530 -11.228 46.096 1.00 86.50 919 ALA A C 1
ATOM 6917 O O . ALA A 1 919 ? 81.225 -12.193 45.775 1.00 86.50 919 ALA A O 1
ATOM 6918 N N . ASN A 1 920 ? 80.295 -10.197 45.278 1.00 84.88 920 ASN A N 1
ATOM 6919 C CA . ASN A 1 920 ? 80.705 -10.107 43.865 1.00 84.88 920 ASN A CA 1
ATOM 6920 C C . ASN A 1 920 ? 80.069 -11.148 42.916 1.00 84.88 920 ASN A C 1
ATOM 6922 O O . ASN A 1 920 ? 80.549 -11.316 41.796 1.00 84.88 920 ASN A O 1
ATOM 6926 N N . SER A 1 921 ? 79.013 -11.853 43.337 1.00 89.50 921 SER A N 1
ATOM 6927 C CA . SER A 1 921 ? 78.184 -12.643 42.413 1.00 89.50 921 SER A CA 1
ATOM 6928 C C . SER A 1 921 ? 77.422 -11.731 41.445 1.00 89.50 921 SER A C 1
ATOM 6930 O O . SER A 1 921 ? 77.212 -10.555 41.730 1.00 89.50 921 SER A O 1
ATOM 6932 N N . VAL A 1 922 ? 77.000 -12.266 40.299 1.00 90.44 922 VAL A N 1
ATOM 6933 C CA . VAL A 1 922 ? 76.222 -11.533 39.289 1.00 90.44 922 VAL A CA 1
ATOM 6934 C C . VAL A 1 922 ? 74.969 -12.320 38.916 1.00 90.44 922 VAL A C 1
ATOM 6936 O O . VAL A 1 922 ? 75.008 -13.547 38.875 1.00 90.44 922 VAL A O 1
ATOM 6939 N N . ASN A 1 923 ? 73.876 -11.612 38.624 1.00 89.06 923 ASN A N 1
ATOM 6940 C CA . ASN A 1 923 ? 72.608 -12.146 38.111 1.00 89.06 923 ASN A CA 1
ATOM 6941 C C . ASN A 1 923 ? 72.031 -13.317 38.923 1.00 89.06 923 ASN A C 1
ATOM 6943 O O . ASN A 1 923 ? 71.583 -14.315 38.361 1.00 89.06 923 ASN A O 1
ATOM 6947 N N . ASN A 1 924 ? 72.028 -13.203 40.249 1.00 92.69 924 ASN A N 1
ATOM 6948 C CA . ASN A 1 924 ? 71.419 -14.209 41.112 1.00 92.69 924 ASN A CA 1
ATOM 6949 C C . ASN A 1 924 ? 69.903 -14.229 40.873 1.00 92.69 924 ASN A C 1
ATOM 6951 O O . ASN A 1 924 ? 69.242 -13.211 41.082 1.00 92.69 924 ASN A O 1
ATOM 6955 N N . LEU A 1 925 ? 69.371 -15.370 40.431 1.00 94.25 925 LEU A N 1
ATOM 6956 C CA . LEU A 1 925 ? 67.938 -15.567 40.225 1.00 94.25 925 LEU A CA 1
ATOM 6957 C C . LEU A 1 925 ? 67.247 -15.811 41.573 1.00 94.25 925 LEU A C 1
ATOM 6959 O O . LEU A 1 925 ? 67.654 -16.695 42.326 1.00 94.25 925 LEU A O 1
ATOM 6963 N N . ILE A 1 926 ? 66.209 -15.035 41.866 1.00 94.38 926 ILE A N 1
ATOM 6964 C CA . ILE A 1 926 ? 65.420 -15.107 43.098 1.00 94.38 926 ILE A CA 1
ATOM 6965 C C . ILE A 1 926 ? 63.971 -15.403 42.706 1.00 94.38 926 ILE A C 1
ATOM 6967 O O . ILE A 1 926 ? 63.316 -14.565 42.082 1.00 94.38 926 ILE A O 1
ATOM 6971 N N . ASP A 1 927 ? 63.478 -16.593 43.047 1.00 93.50 927 ASP A N 1
ATOM 6972 C CA . ASP A 1 927 ? 62.089 -16.992 42.803 1.00 93.50 927 ASP A CA 1
ATOM 6973 C C . ASP A 1 927 ? 61.178 -16.482 43.923 1.00 93.50 927 ASP A C 1
ATOM 6975 O O . ASP A 1 927 ? 60.877 -17.193 44.878 1.00 93.50 927 ASP A O 1
ATOM 6979 N N . VAL A 1 928 ? 60.799 -15.212 43.808 1.00 92.69 928 VAL A N 1
ATOM 6980 C CA . VAL A 1 928 ? 59.985 -14.516 44.813 1.00 92.69 928 VAL A CA 1
ATOM 6981 C C . VAL A 1 928 ? 58.516 -14.940 44.813 1.00 92.69 928 VAL A C 1
ATOM 6983 O O . VAL A 1 928 ? 57.809 -14.657 45.759 1.00 92.69 928 VAL A O 1
ATOM 6986 N N . LEU A 1 929 ? 58.029 -15.628 43.771 1.00 92.69 929 LEU A N 1
ATOM 6987 C CA . LEU A 1 929 ? 56.635 -16.091 43.736 1.00 92.69 929 LEU A CA 1
ATOM 6988 C C . LEU A 1 929 ? 56.449 -17.476 44.375 1.00 92.69 929 LEU A C 1
ATOM 6990 O O . LEU A 1 929 ? 55.323 -17.965 44.454 1.00 92.69 929 LEU A O 1
ATOM 6994 N N . ALA A 1 930 ? 57.526 -18.148 44.792 1.00 90.94 930 ALA A N 1
ATOM 6995 C CA . ALA A 1 930 ? 57.469 -19.525 45.287 1.00 90.94 930 ALA A CA 1
ATOM 6996 C C . ALA A 1 930 ? 56.689 -19.671 46.607 1.00 90.94 930 ALA A C 1
ATOM 6998 O O . ALA A 1 930 ? 56.128 -20.732 46.885 1.00 90.94 930 ALA A O 1
ATOM 6999 N N . ASN A 1 931 ? 56.668 -18.620 47.422 1.00 89.06 931 ASN A N 1
ATOM 7000 C CA . ASN A 1 931 ? 55.934 -18.515 48.683 1.00 89.06 931 ASN A CA 1
ATOM 7001 C C . ASN A 1 931 ? 54.680 -17.630 48.565 1.00 89.06 931 ASN A C 1
ATOM 7003 O O . ASN A 1 931 ? 54.019 -17.401 49.579 1.00 89.06 931 ASN A O 1
ATOM 7007 N N . ASP A 1 932 ? 54.331 -17.170 47.366 1.00 92.06 932 ASP A N 1
ATOM 7008 C CA . ASP A 1 932 ? 53.154 -16.344 47.112 1.00 92.06 932 ASP A CA 1
ATOM 7009 C C . ASP A 1 932 ? 51.957 -17.194 46.673 1.00 92.06 932 ASP A C 1
ATOM 7011 O O . ASP A 1 932 ? 52.104 -18.225 46.013 1.00 92.06 932 ASP A O 1
ATOM 7015 N N . ALA A 1 933 ? 50.742 -16.742 46.992 1.00 86.38 933 ALA A N 1
ATOM 7016 C CA . ALA A 1 933 ? 49.510 -17.406 46.566 1.00 86.38 933 ALA A CA 1
ATOM 7017 C C . ALA A 1 933 ? 48.509 -16.416 45.961 1.00 86.38 933 ALA A C 1
ATOM 7019 O O . ALA A 1 933 ? 48.261 -15.344 46.516 1.00 86.38 933 ALA A O 1
ATOM 7020 N N . ALA A 1 934 ? 47.893 -16.781 44.833 1.00 81.56 934 ALA A N 1
ATOM 7021 C CA . ALA A 1 934 ? 46.737 -16.051 44.326 1.00 81.56 934 ALA A CA 1
ATOM 7022 C C . ALA A 1 934 ? 45.545 -16.299 45.253 1.00 81.56 934 ALA A C 1
ATOM 7024 O O . ALA A 1 934 ? 45.174 -17.450 45.490 1.00 81.56 934 ALA A O 1
ATOM 7025 N N . SER A 1 935 ? 44.933 -15.224 45.753 1.00 75.62 935 SER A N 1
ATOM 7026 C CA . SER A 1 935 ? 43.788 -15.314 46.668 1.00 75.62 935 SER A CA 1
ATOM 7027 C C . SER A 1 935 ? 42.578 -16.020 46.045 1.00 75.62 935 SER A C 1
ATOM 7029 O O . SER A 1 935 ? 41.790 -16.612 46.778 1.00 75.62 935 SER A O 1
ATOM 7031 N N . ASP A 1 936 ? 42.491 -16.018 44.710 1.00 68.12 936 ASP A N 1
ATOM 7032 C CA . ASP A 1 936 ? 41.362 -16.548 43.939 1.00 68.12 936 ASP A CA 1
ATOM 7033 C C . ASP A 1 936 ? 41.748 -17.757 43.050 1.00 68.12 936 ASP A C 1
ATOM 7035 O O . ASP A 1 936 ? 41.023 -18.126 42.129 1.00 68.12 936 ASP A O 1
ATOM 7039 N N . GLY A 1 937 ? 42.896 -18.402 43.319 1.00 63.72 937 GLY A N 1
ATOM 7040 C CA . GLY A 1 937 ? 43.293 -19.676 42.689 1.00 63.72 937 GLY A CA 1
ATOM 7041 C C . GLY A 1 937 ? 43.931 -19.590 41.290 1.00 63.72 937 GLY A C 1
ATOM 7042 O O . GLY A 1 937 ? 44.193 -20.630 40.685 1.00 63.72 937 GLY A O 1
ATOM 7043 N N . GLY A 1 938 ? 44.198 -18.380 40.781 1.00 70.06 938 GLY A N 1
ATOM 7044 C CA . GLY A 1 938 ? 44.886 -18.121 39.503 1.00 70.06 938 GLY A CA 1
ATOM 7045 C C . GLY A 1 938 ? 46.427 -18.153 39.564 1.00 70.06 938 GLY A C 1
ATOM 7046 O O . GLY A 1 938 ? 47.030 -18.436 40.597 1.00 70.06 938 GLY A O 1
ATOM 7047 N N . SER A 1 939 ? 47.098 -17.852 38.444 1.00 79.31 939 SER A N 1
ATOM 7048 C CA . SER A 1 939 ? 48.570 -17.790 38.360 1.00 79.31 939 SER A CA 1
ATOM 7049 C C . SER A 1 939 ? 49.120 -16.381 38.609 1.00 79.31 939 SER A C 1
ATOM 7051 O O . SER A 1 939 ? 48.606 -15.426 38.038 1.00 79.31 939 SER A O 1
ATOM 7053 N N . LEU A 1 940 ? 50.217 -16.256 39.368 1.00 88.50 940 LEU A N 1
ATOM 7054 C CA . LEU A 1 940 ? 50.856 -14.963 39.669 1.00 88.50 940 LEU A CA 1
ATOM 7055 C C . LEU A 1 940 ? 51.966 -14.559 38.687 1.00 88.50 940 LEU A C 1
ATOM 7057 O O . LEU A 1 940 ? 52.683 -15.415 38.158 1.00 88.50 940 LEU A O 1
ATOM 7061 N N . THR A 1 941 ? 52.146 -13.248 38.505 1.00 91.19 941 THR A N 1
ATOM 7062 C CA . THR A 1 941 ? 53.247 -12.620 37.746 1.00 91.19 941 THR A CA 1
ATOM 7063 C C . THR A 1 941 ? 53.803 -11.397 38.479 1.00 91.19 941 THR A C 1
ATOM 7065 O O . THR A 1 941 ? 53.082 -10.756 39.231 1.00 91.19 941 THR A O 1
ATOM 7068 N N . ILE A 1 942 ? 55.073 -11.052 38.267 1.00 93.06 942 ILE A N 1
ATOM 7069 C CA . ILE A 1 942 ? 55.739 -9.878 38.843 1.00 93.06 942 ILE A CA 1
ATOM 7070 C C . ILE A 1 942 ? 55.626 -8.713 37.861 1.00 93.06 942 ILE A C 1
ATOM 7072 O O . ILE A 1 942 ? 56.110 -8.798 36.731 1.00 93.06 942 ILE A O 1
ATOM 7076 N N . THR A 1 943 ? 55.030 -7.608 38.300 1.00 92.62 943 THR A N 1
ATOM 7077 C CA . THR A 1 943 ? 54.775 -6.433 37.454 1.00 92.62 943 THR A CA 1
ATOM 7078 C C . THR A 1 943 ? 55.771 -5.298 37.674 1.00 92.62 943 THR A C 1
ATOM 7080 O O . THR A 1 943 ? 55.993 -4.499 36.767 1.00 92.62 943 THR A O 1
ATOM 7083 N N . SER A 1 944 ? 56.385 -5.198 38.855 1.00 92.69 944 SER A N 1
ATOM 7084 C CA . SER A 1 944 ? 57.385 -4.165 39.158 1.00 92.69 944 SER A CA 1
ATOM 7085 C C . SER A 1 944 ? 58.342 -4.590 40.277 1.00 92.69 944 SER A C 1
ATOM 7087 O O . SER A 1 944 ? 58.046 -5.487 41.066 1.00 92.69 944 SER A O 1
ATOM 7089 N N . VAL A 1 945 ? 59.507 -3.937 40.333 1.00 95.38 945 VAL A N 1
ATOM 7090 C CA . VAL A 1 945 ? 60.505 -4.082 41.402 1.00 95.38 945 VAL A CA 1
ATOM 7091 C C . VAL A 1 945 ? 61.151 -2.724 41.691 1.00 95.38 945 VAL A C 1
ATOM 7093 O O . VAL A 1 945 ? 61.399 -1.947 40.766 1.00 95.38 945 VAL A O 1
ATOM 7096 N N . THR A 1 946 ? 61.404 -2.406 42.960 1.00 95.38 946 THR A N 1
ATOM 7097 C CA . THR A 1 946 ? 62.109 -1.175 43.359 1.00 95.38 946 THR A CA 1
ATOM 7098 C C . THR A 1 946 ? 63.621 -1.359 43.295 1.00 95.38 946 THR A C 1
ATOM 7100 O O . THR A 1 946 ? 64.115 -2.467 43.473 1.00 95.38 946 THR A O 1
ATOM 7103 N N . ALA A 1 947 ? 64.376 -0.274 43.109 1.00 90.75 947 ALA A N 1
ATOM 7104 C CA . ALA A 1 947 ? 65.836 -0.334 43.164 1.00 90.75 947 ALA A CA 1
ATOM 7105 C C . ALA A 1 947 ? 66.334 -0.801 44.546 1.00 90.75 947 ALA A C 1
ATOM 7107 O O . ALA A 1 947 ? 65.766 -0.424 45.572 1.00 90.75 947 ALA A O 1
ATOM 7108 N N . ALA A 1 948 ? 67.405 -1.595 44.554 1.00 91.88 948 ALA A N 1
ATOM 7109 C CA . ALA A 1 948 ? 68.126 -1.978 45.762 1.00 91.88 948 ALA A CA 1
ATOM 7110 C C . ALA A 1 948 ? 69.219 -0.939 46.075 1.00 91.88 948 ALA A C 1
ATOM 7112 O O . ALA A 1 948 ? 69.707 -0.254 45.171 1.00 91.88 948 ALA A O 1
ATOM 7113 N N . GLN A 1 949 ? 69.599 -0.780 47.346 1.00 91.50 949 GLN A N 1
ATOM 7114 C CA . GLN A 1 949 ? 70.551 0.265 47.741 1.00 91.50 949 GLN A CA 1
ATOM 7115 C C . GLN A 1 949 ? 72.003 -0.147 47.473 1.00 91.50 949 GLN A C 1
ATOM 7117 O O . GLN A 1 949 ? 72.835 0.703 47.149 1.00 91.50 949 GLN A O 1
ATOM 7122 N N . ASN A 1 950 ? 72.313 -1.438 47.598 1.00 91.69 950 ASN A N 1
ATOM 7123 C CA . ASN A 1 950 ? 73.669 -1.978 47.535 1.00 91.69 950 ASN A CA 1
ATOM 7124 C C . ASN A 1 950 ? 73.849 -3.020 46.415 1.00 91.69 950 ASN A C 1
ATOM 7126 O O . ASN A 1 950 ? 74.817 -3.787 46.425 1.00 91.69 950 ASN A O 1
ATOM 7130 N N . GLY A 1 951 ? 72.956 -3.011 45.424 1.00 91.19 951 GLY A N 1
ATOM 7131 C CA . GLY A 1 951 ? 73.004 -3.857 44.240 1.00 91.19 951 GLY A CA 1
ATOM 7132 C C . GLY A 1 951 ? 72.059 -3.389 43.131 1.00 91.19 951 GLY A C 1
ATOM 7133 O O . GLY A 1 951 ? 71.313 -2.425 43.279 1.00 91.19 951 GLY A O 1
ATOM 7134 N N . LEU A 1 952 ? 72.095 -4.089 41.998 1.00 93.88 952 LEU A N 1
ATOM 7135 C CA . LEU A 1 952 ? 71.178 -3.911 40.873 1.00 93.88 952 LEU A CA 1
ATOM 7136 C C . LEU A 1 952 ? 70.136 -5.029 40.877 1.00 93.88 952 LEU A C 1
ATOM 7138 O O . LEU A 1 952 ? 70.500 -6.200 40.997 1.00 93.88 952 LEU A O 1
ATOM 7142 N N . VAL A 1 953 ? 68.862 -4.675 40.693 1.00 95.56 953 VAL A N 1
ATOM 7143 C CA . VAL A 1 953 ? 67.745 -5.625 40.601 1.00 95.56 953 VAL A CA 1
ATOM 7144 C C . VAL A 1 953 ? 66.891 -5.373 39.358 1.00 95.56 953 VAL A C 1
ATOM 7146 O O . VAL A 1 953 ? 66.664 -4.228 38.971 1.00 95.56 953 VAL A O 1
ATOM 7149 N N . SER A 1 954 ? 66.429 -6.449 38.720 1.00 94.56 954 SER A N 1
ATOM 7150 C CA . SER A 1 954 ? 65.510 -6.415 37.573 1.00 94.56 954 SER A CA 1
ATOM 7151 C C . SER A 1 954 ? 64.590 -7.641 37.557 1.00 94.56 954 SER A C 1
ATOM 7153 O O . SER A 1 954 ? 64.880 -8.641 38.211 1.00 94.56 954 SER A O 1
ATOM 7155 N N . ILE A 1 955 ? 63.477 -7.577 36.821 1.00 94.56 955 ILE A N 1
ATOM 7156 C CA . ILE A 1 955 ? 62.568 -8.719 36.633 1.00 94.56 955 ILE A CA 1
ATOM 7157 C C . ILE A 1 955 ? 63.151 -9.650 35.561 1.00 94.56 955 ILE A C 1
ATOM 7159 O O . ILE A 1 955 ? 63.547 -9.193 34.488 1.00 94.56 955 ILE A O 1
ATOM 7163 N N . ALA A 1 956 ? 63.209 -10.953 35.842 1.00 92.44 956 ALA A N 1
ATOM 7164 C CA . ALA A 1 956 ? 63.701 -11.953 34.899 1.00 92.44 956 ALA A CA 1
ATOM 7165 C C . ALA A 1 956 ? 62.735 -12.149 33.712 1.00 92.44 956 ALA A C 1
ATOM 7167 O O . ALA A 1 956 ? 61.528 -11.913 33.817 1.00 92.44 956 ALA A O 1
ATOM 7168 N N . ALA A 1 957 ? 63.254 -12.640 32.582 1.00 83.06 957 ALA A N 1
ATOM 7169 C CA . ALA A 1 957 ? 62.431 -12.983 31.422 1.00 83.06 957 ALA A CA 1
ATOM 7170 C C . ALA A 1 957 ? 61.329 -13.992 31.811 1.00 83.06 957 ALA A C 1
ATOM 7172 O O . ALA A 1 957 ? 61.606 -15.003 32.452 1.00 83.06 957 ALA A O 1
ATOM 7173 N N . GLY A 1 958 ? 60.078 -13.700 31.441 1.00 80.38 958 GLY A N 1
ATOM 7174 C CA . GLY A 1 958 ? 58.902 -14.491 31.828 1.00 80.38 958 GLY A CA 1
ATOM 7175 C C . GLY A 1 958 ? 58.175 -13.998 33.085 1.00 80.38 958 GLY A C 1
ATOM 7176 O O . GLY A 1 958 ? 57.113 -14.524 33.394 1.00 80.38 958 GLY A O 1
ATOM 7177 N N . GLY A 1 959 ? 58.697 -12.983 33.789 1.00 87.94 959 GLY A N 1
ATOM 7178 C CA . GLY A 1 959 ? 57.944 -12.247 34.811 1.00 87.94 959 GLY A CA 1
ATOM 7179 C C . GLY A 1 959 ? 57.590 -13.046 36.067 1.00 87.94 959 GLY A C 1
ATOM 7180 O O . GLY A 1 959 ? 56.619 -12.712 36.730 1.00 87.94 959 GLY A O 1
ATOM 7181 N N . ARG A 1 960 ? 58.326 -14.115 36.393 1.00 89.81 960 ARG A N 1
ATOM 7182 C CA . ARG A 1 960 ? 58.045 -14.972 37.565 1.00 89.81 960 ARG A CA 1
ATOM 7183 C C . ARG A 1 960 ? 59.137 -14.973 38.634 1.00 89.81 960 ARG A C 1
ATOM 7185 O O . ARG A 1 960 ? 58.936 -15.525 39.704 1.00 89.81 960 ARG A O 1
ATOM 7192 N N . SER A 1 961 ? 60.281 -14.353 38.358 1.00 93.00 961 SER A N 1
ATOM 7193 C CA . SER A 1 961 ? 61.423 -14.290 39.276 1.00 93.00 961 SER A CA 1
ATOM 7194 C C . SER A 1 961 ? 62.192 -12.977 39.076 1.00 93.00 961 SER A C 1
ATOM 7196 O O . SER A 1 961 ? 61.976 -12.267 38.090 1.00 93.00 961 SER A O 1
ATOM 7198 N N . LEU A 1 962 ? 63.107 -12.652 39.988 1.00 96.00 962 LEU A N 1
ATOM 7199 C CA . LEU A 1 962 ? 63.962 -11.459 39.940 1.00 96.00 962 LEU A CA 1
ATOM 7200 C C . LEU A 1 962 ? 65.431 -11.834 39.710 1.00 96.00 962 LEU A C 1
ATOM 7202 O O . LEU A 1 962 ? 65.862 -12.923 40.071 1.00 96.00 962 LEU A O 1
ATOM 7206 N N . LEU A 1 963 ? 66.213 -10.918 39.144 1.00 95.62 963 LEU A N 1
ATOM 7207 C CA . LEU A 1 963 ? 67.668 -11.013 39.005 1.00 95.62 963 LEU A CA 1
ATOM 7208 C C . LEU A 1 963 ? 68.335 -9.946 39.875 1.00 95.62 963 LEU A C 1
ATOM 7210 O O . LEU A 1 963 ? 68.049 -8.764 39.694 1.00 95.62 963 LEU A O 1
ATOM 7214 N N . TYR A 1 964 ? 69.244 -10.349 40.767 1.00 96.00 964 TYR A N 1
ATOM 7215 C CA . TYR A 1 964 ? 69.967 -9.454 41.679 1.00 96.00 964 TYR A CA 1
ATOM 7216 C C . TYR A 1 964 ? 71.496 -9.586 41.568 1.00 96.00 964 TYR A C 1
ATOM 7218 O O . TYR A 1 964 ? 72.051 -10.687 41.600 1.00 96.00 964 TYR A O 1
ATOM 7226 N N . THR A 1 965 ? 72.194 -8.451 41.513 1.00 94.38 965 THR A N 1
ATOM 7227 C CA . THR A 1 965 ? 73.663 -8.354 41.491 1.00 94.38 965 THR A CA 1
ATOM 7228 C C . THR A 1 965 ? 74.139 -7.383 42.577 1.00 94.38 965 THR A C 1
ATOM 7230 O O . THR A 1 965 ? 73.903 -6.185 42.423 1.00 94.38 965 THR A O 1
ATOM 7233 N N . PRO A 1 966 ? 74.814 -7.828 43.656 1.00 93.06 966 PRO A N 1
ATOM 7234 C CA . PRO A 1 966 ? 75.384 -6.913 44.646 1.00 93.06 966 PRO A CA 1
ATOM 7235 C C . PRO A 1 966 ? 76.494 -6.043 44.038 1.00 93.06 966 PRO A C 1
ATOM 7237 O O . PRO A 1 966 ? 77.261 -6.505 43.192 1.00 93.06 966 PRO A O 1
ATOM 7240 N N . TYR A 1 967 ? 76.630 -4.797 44.498 1.00 92.69 967 TYR A N 1
ATOM 7241 C CA . TYR A 1 967 ? 77.755 -3.949 44.110 1.00 92.69 967 TYR A CA 1
ATOM 7242 C C . TYR A 1 967 ? 79.082 -4.544 44.592 1.00 92.69 967 TYR A C 1
ATOM 7244 O O . TYR A 1 967 ? 79.180 -5.132 45.672 1.00 92.69 967 TYR A O 1
ATOM 7252 N N . THR A 1 968 ? 80.124 -4.381 43.778 1.00 86.75 968 THR A N 1
ATOM 7253 C CA . THR A 1 968 ? 81.453 -4.937 44.043 1.00 86.75 968 THR A CA 1
ATOM 7254 C C . THR A 1 968 ? 81.958 -4.547 45.434 1.00 86.75 968 THR A C 1
ATOM 7256 O O . THR A 1 968 ? 81.993 -3.372 45.791 1.00 86.75 968 THR A O 1
ATOM 7259 N N . GLY A 1 969 ? 82.381 -5.541 46.216 1.00 82.38 969 GLY A N 1
ATOM 7260 C CA . GLY A 1 969 ? 82.906 -5.369 47.572 1.00 82.38 969 GLY A CA 1
ATOM 7261 C C . GLY A 1 969 ? 81.851 -5.262 48.679 1.00 82.38 969 GLY A C 1
ATOM 7262 O O . GLY A 1 969 ? 82.233 -5.282 49.849 1.00 82.38 969 GLY A O 1
ATOM 7263 N N . PHE A 1 970 ? 80.554 -5.196 48.358 1.00 89.44 970 PHE A N 1
ATOM 7264 C CA . PHE A 1 970 ? 79.501 -5.155 49.370 1.00 89.44 970 PHE A CA 1
ATOM 7265 C C . PHE A 1 970 ? 79.369 -6.501 50.102 1.00 89.44 970 PHE A C 1
ATOM 7267 O O . PHE A 1 970 ? 79.252 -7.563 49.489 1.00 89.44 970 PHE A O 1
ATOM 7274 N N . VAL A 1 971 ? 79.383 -6.441 51.435 1.00 88.50 971 VAL A N 1
ATOM 7275 C CA . VAL A 1 971 ? 79.084 -7.545 52.355 1.00 88.50 971 VAL A CA 1
ATOM 7276 C C . VAL A 1 971 ? 78.149 -6.980 53.416 1.00 88.50 971 VAL A C 1
ATOM 7278 O O . VAL A 1 971 ? 78.478 -5.986 54.059 1.00 88.50 971 VAL A O 1
ATOM 7281 N N . GLY A 1 972 ? 76.989 -7.599 53.599 1.00 89.62 972 GLY A N 1
ATOM 7282 C CA . GLY A 1 972 ? 75.919 -7.057 54.432 1.00 89.62 972 GLY A CA 1
ATOM 7283 C C . GLY A 1 972 ? 74.545 -7.435 53.895 1.00 89.62 972 GLY A C 1
ATOM 7284 O O . GLY A 1 972 ? 74.429 -8.318 53.049 1.00 89.62 972 GLY A O 1
ATOM 7285 N N . THR A 1 973 ? 73.506 -6.776 54.392 1.00 94.12 973 THR A N 1
ATOM 7286 C CA . THR A 1 973 ? 72.121 -7.011 53.967 1.00 94.12 973 THR A CA 1
ATOM 7287 C C . THR A 1 973 ? 71.659 -5.892 53.041 1.00 94.12 973 THR A C 1
ATOM 7289 O O . THR A 1 973 ? 71.858 -4.724 53.365 1.00 94.12 973 THR A O 1
ATOM 7292 N N . ASP A 1 974 ? 71.027 -6.244 51.924 1.00 95.62 974 ASP A N 1
ATOM 7293 C CA . ASP A 1 974 ? 70.337 -5.315 51.025 1.00 95.62 974 ASP A CA 1
ATOM 7294 C C . ASP A 1 974 ? 68.841 -5.646 50.967 1.00 95.62 974 ASP A C 1
ATOM 7296 O O . ASP A 1 974 ? 68.456 -6.808 51.137 1.00 95.62 974 ASP A O 1
ATOM 7300 N N . THR A 1 975 ? 67.991 -4.644 50.750 1.00 94.69 975 THR A N 1
ATOM 7301 C CA . THR A 1 975 ? 66.531 -4.819 50.720 1.00 94.69 975 THR A CA 1
ATOM 7302 C C . THR A 1 975 ? 65.887 -4.046 49.572 1.00 94.69 975 THR A C 1
ATOM 7304 O O . THR A 1 975 ? 66.290 -2.933 49.239 1.00 94.69 975 THR A O 1
ATOM 7307 N N . PHE A 1 976 ? 64.863 -4.642 48.962 1.00 95.75 976 PHE A N 1
ATOM 7308 C CA . PHE A 1 976 ? 64.007 -4.022 47.944 1.00 95.75 976 PHE A CA 1
ATOM 7309 C C . PHE A 1 976 ? 62.625 -4.693 47.947 1.00 95.75 976 PHE A C 1
ATOM 7311 O O . PHE A 1 976 ? 62.424 -5.687 48.637 1.00 95.75 976 PHE A O 1
ATOM 7318 N N . THR A 1 977 ? 61.659 -4.161 47.200 1.00 96.62 977 THR A N 1
ATOM 7319 C CA . THR A 1 977 ? 60.296 -4.714 47.110 1.00 96.62 977 THR A CA 1
ATOM 7320 C C . THR A 1 977 ? 59.934 -5.081 45.676 1.00 96.62 977 THR A C 1
ATOM 7322 O O . THR A 1 977 ? 60.443 -4.461 44.741 1.00 96.62 977 THR A O 1
ATOM 7325 N N . TYR A 1 978 ? 59.055 -6.066 45.500 1.00 96.25 978 TYR A N 1
ATOM 7326 C CA . TYR A 1 978 ? 58.426 -6.400 44.218 1.00 96.25 978 TYR A CA 1
ATOM 7327 C C . TYR A 1 978 ? 56.906 -6.376 44.349 1.00 96.25 978 TYR A C 1
ATOM 7329 O O . TYR A 1 978 ? 56.386 -6.491 45.457 1.00 96.25 978 TYR A O 1
ATOM 7337 N N . THR A 1 979 ? 56.211 -6.233 43.221 1.00 95.81 979 THR A N 1
ATOM 7338 C CA . THR A 1 979 ? 54.748 -6.298 43.137 1.00 95.81 979 THR A CA 1
ATOM 7339 C C . THR A 1 979 ? 54.324 -7.504 42.306 1.00 95.81 979 THR A C 1
ATOM 7341 O O . THR A 1 979 ? 54.738 -7.619 41.149 1.00 95.81 979 THR A O 1
ATOM 7344 N N . ALA A 1 980 ? 53.496 -8.379 42.879 1.00 93.31 980 ALA A N 1
ATOM 7345 C CA . ALA A 1 980 ? 52.847 -9.491 42.197 1.00 93.31 980 ALA A CA 1
ATOM 7346 C C . ALA A 1 980 ? 51.419 -9.120 41.762 1.00 93.31 980 ALA A C 1
ATOM 7348 O O . ALA A 1 980 ? 50.716 -8.385 42.455 1.00 93.31 980 ALA A O 1
ATOM 7349 N N . SER A 1 981 ? 50.977 -9.659 40.627 1.00 88.62 981 SER A N 1
ATOM 7350 C CA . SER A 1 981 ? 49.627 -9.532 40.078 1.00 88.62 981 SER A CA 1
ATOM 7351 C C . SER A 1 981 ? 49.022 -10.901 39.787 1.00 88.62 981 SER A C 1
ATOM 7353 O O . SER A 1 981 ? 49.717 -11.806 39.320 1.00 88.62 981 SER A O 1
ATOM 7355 N N . ASP A 1 982 ? 47.716 -11.018 40.016 1.00 81.38 982 ASP A N 1
ATOM 7356 C CA . ASP A 1 982 ? 46.884 -12.176 39.664 1.00 81.38 982 ASP A CA 1
ATOM 7357 C C . ASP A 1 982 ? 46.436 -12.209 38.189 1.00 81.38 982 ASP A C 1
ATOM 7359 O O . ASP A 1 982 ? 45.770 -13.152 37.767 1.00 81.38 982 ASP A O 1
ATOM 7363 N N . GLY A 1 983 ? 46.776 -11.184 37.399 1.00 73.62 983 GLY A N 1
ATOM 7364 C CA . GLY A 1 983 ? 46.331 -11.043 36.010 1.00 73.62 983 GLY A CA 1
ATOM 7365 C C . GLY A 1 983 ? 44.884 -10.554 35.837 1.00 73.62 983 GLY A C 1
ATOM 7366 O O . GLY A 1 983 ? 44.492 -10.253 34.712 1.00 73.62 983 GLY A O 1
ATOM 7367 N N . ALA A 1 984 ? 44.119 -10.404 36.923 1.00 70.00 984 ALA A N 1
ATOM 7368 C CA . ALA A 1 984 ? 42.750 -9.874 36.968 1.00 70.00 984 ALA A CA 1
ATOM 7369 C C . ALA A 1 984 ? 42.687 -8.441 37.549 1.00 70.00 984 ALA A C 1
ATOM 7371 O O . ALA A 1 984 ? 41.622 -7.920 37.881 1.00 70.00 984 ALA A O 1
ATOM 7372 N N . GLY A 1 985 ? 43.844 -7.777 37.641 1.00 70.00 985 GLY A N 1
ATOM 7373 C CA . GLY A 1 985 ? 43.977 -6.364 38.000 1.00 70.00 985 GLY A CA 1
ATOM 7374 C C . GLY A 1 985 ? 44.242 -6.096 39.481 1.00 70.00 985 GLY A C 1
ATOM 7375 O O . GLY A 1 985 ? 44.512 -4.944 39.827 1.00 70.00 985 GLY A O 1
ATOM 7376 N N . ALA A 1 986 ? 44.230 -7.113 40.352 1.00 80.81 986 ALA A N 1
ATOM 7377 C CA . ALA A 1 986 ? 44.646 -6.937 41.738 1.00 80.81 986 ALA A CA 1
ATOM 7378 C C . ALA A 1 986 ? 46.149 -7.211 41.889 1.00 80.81 986 ALA A C 1
ATOM 7380 O O . ALA A 1 986 ? 46.727 -8.101 41.256 1.00 80.81 986 ALA A O 1
ATOM 7381 N N . VAL A 1 987 ? 46.798 -6.397 42.721 1.00 88.69 987 VAL A N 1
ATOM 7382 C CA . VAL A 1 987 ? 48.242 -6.455 42.950 1.00 88.69 987 VAL A CA 1
ATOM 7383 C C . VAL A 1 987 ? 48.566 -6.326 44.430 1.00 88.69 987 VAL A C 1
ATOM 7385 O O . VAL A 1 987 ? 47.852 -5.651 45.174 1.00 88.69 987 VAL A O 1
ATOM 7388 N N . SER A 1 988 ? 49.661 -6.935 44.856 1.00 93.00 988 SER A N 1
ATOM 7389 C CA . SER A 1 988 ? 50.226 -6.772 46.195 1.00 93.00 988 SER A CA 1
ATOM 7390 C C . SER A 1 988 ? 51.747 -6.809 46.129 1.00 93.00 988 SER A C 1
ATOM 7392 O O . SER A 1 988 ? 52.322 -7.240 45.134 1.00 93.00 988 SER A O 1
ATOM 7394 N N . SER A 1 989 ? 52.406 -6.276 47.157 1.00 94.19 989 SER A N 1
ATOM 7395 C CA . SER A 1 989 ? 53.862 -6.149 47.177 1.00 94.19 989 SER A CA 1
ATOM 7396 C C . SER A 1 989 ? 54.466 -6.810 48.405 1.00 94.19 989 SER A C 1
ATOM 7398 O O . SER A 1 989 ? 53.893 -6.727 49.491 1.00 94.19 989 SER A O 1
ATOM 7400 N N . ALA A 1 990 ? 55.660 -7.374 48.248 1.00 94.50 990 ALA A N 1
ATOM 7401 C CA . ALA A 1 990 ? 56.450 -7.940 49.336 1.00 94.50 990 ALA A CA 1
ATOM 7402 C C . ALA A 1 990 ? 57.916 -7.493 49.269 1.00 94.50 990 ALA A C 1
ATOM 7404 O O . ALA A 1 990 ? 58.396 -6.967 48.262 1.00 94.50 990 ALA A O 1
ATOM 7405 N N . THR A 1 991 ? 58.620 -7.646 50.389 1.00 95.94 991 THR A N 1
ATOM 7406 C CA . THR A 1 991 ? 60.023 -7.253 50.561 1.00 95.94 991 THR A CA 1
ATOM 7407 C C . THR A 1 991 ? 60.942 -8.445 50.359 1.00 95.94 991 THR A C 1
ATOM 7409 O O . THR A 1 991 ? 60.762 -9.483 50.988 1.00 95.94 991 THR A O 1
ATOM 7412 N N . VAL A 1 992 ? 61.992 -8.256 49.569 1.00 96.56 992 VAL A N 1
ATOM 7413 C CA . VAL A 1 992 ? 63.111 -9.185 49.435 1.00 96.56 992 VAL A CA 1
ATOM 7414 C C . VAL A 1 992 ? 64.274 -8.679 50.278 1.00 96.56 992 VAL A C 1
ATOM 7416 O O . VAL A 1 992 ? 64.704 -7.533 50.143 1.00 96.56 992 VAL A O 1
ATOM 7419 N N . THR A 1 993 ? 64.803 -9.544 51.137 1.00 95.69 993 THR A N 1
ATOM 7420 C CA . THR A 1 993 ? 66.005 -9.300 51.938 1.00 95.69 993 THR A CA 1
ATOM 7421 C C . THR A 1 993 ? 67.136 -10.192 51.445 1.00 95.69 993 THR A C 1
ATOM 7423 O O . THR A 1 993 ? 67.087 -11.416 51.577 1.00 95.69 993 THR A O 1
ATOM 7426 N N . VAL A 1 994 ? 68.189 -9.586 50.901 1.00 94.69 994 VAL A N 1
ATOM 7427 C CA . VAL A 1 994 ? 69.356 -10.298 50.376 1.00 94.69 994 VAL A CA 1
ATOM 7428 C C . VAL A 1 994 ? 70.531 -10.164 51.340 1.00 94.69 994 VAL A C 1
ATOM 7430 O O . VAL A 1 994 ? 71.041 -9.070 51.559 1.00 94.69 994 VAL A O 1
ATOM 7433 N N . THR A 1 995 ? 71.013 -11.276 51.895 1.00 94.50 995 THR A N 1
ATOM 7434 C CA . THR A 1 995 ? 72.257 -11.304 52.683 1.00 94.50 995 THR A CA 1
ATOM 7435 C C . THR A 1 995 ? 73.445 -11.622 51.777 1.00 94.50 995 THR A C 1
ATOM 7437 O O . THR A 1 995 ? 73.547 -12.720 51.234 1.00 94.50 995 THR A O 1
ATOM 7440 N N . VAL A 1 996 ? 74.378 -10.687 51.634 1.00 92.00 996 VAL A N 1
ATOM 7441 C CA . VAL A 1 996 ? 75.587 -10.827 50.815 1.00 92.00 996 VAL A CA 1
ATOM 7442 C C . VAL A 1 996 ? 76.764 -11.215 51.708 1.00 92.00 996 VAL A C 1
ATOM 7444 O O . VAL A 1 996 ? 77.168 -10.444 52.580 1.00 92.00 996 VAL A O 1
ATOM 7447 N N . ARG A 1 997 ? 77.323 -12.418 51.517 1.00 87.62 997 ARG A N 1
ATOM 7448 C CA . ARG A 1 997 ? 78.416 -12.951 52.358 1.00 87.62 997 ARG A CA 1
ATOM 7449 C C . ARG A 1 997 ? 79.768 -12.937 51.645 1.00 87.62 997 ARG A C 1
ATOM 7451 O O . ARG A 1 997 ? 79.884 -13.394 50.510 1.00 87.62 997 ARG A O 1
ATOM 7458 N N . GLY A 1 998 ? 80.803 -12.459 52.340 1.00 78.50 998 GLY A N 1
ATOM 7459 C CA . GLY A 1 998 ? 82.199 -12.555 51.893 1.00 78.50 998 GLY A CA 1
ATOM 7460 C C . GLY A 1 998 ? 82.797 -13.963 52.085 1.00 78.50 998 GLY A C 1
ATOM 7461 O O . GLY A 1 998 ? 82.252 -14.759 52.853 1.00 78.50 998 GLY A O 1
ATOM 7462 N N . PRO A 1 999 ? 83.917 -14.299 51.416 1.00 68.38 999 PRO A N 1
ATOM 7463 C CA . PRO A 1 999 ? 84.539 -15.624 51.515 1.00 68.38 999 PRO A CA 1
ATOM 7464 C C . PRO A 1 999 ? 85.191 -15.880 52.893 1.00 68.38 999 PRO A C 1
ATOM 7466 O O . PRO A 1 999 ? 85.964 -15.059 53.388 1.00 68.38 999 PRO A O 1
ATOM 7469 N N . TYR A 1 1000 ? 84.909 -17.045 53.496 1.00 48.19 1000 TYR A N 1
ATOM 7470 C CA . TYR A 1 1000 ? 85.498 -17.523 54.759 1.00 48.19 1000 TYR A CA 1
ATOM 7471 C C . TYR A 1 1000 ? 87.034 -17.695 54.652 1.00 48.19 1000 TYR A C 1
ATOM 7473 O O . TYR A 1 1000 ? 87.516 -18.356 53.734 1.00 48.19 1000 TYR A O 1
ATOM 7481 N N . ARG A 1 1001 ? 87.818 -17.163 55.610 1.00 47.84 1001 ARG A N 1
ATOM 7482 C CA . ARG A 1 1001 ? 89.258 -17.475 55.781 1.00 47.84 1001 ARG A CA 1
ATOM 7483 C C . ARG A 1 1001 ? 89.459 -18.440 56.962 1.00 47.84 1001 ARG A C 1
ATOM 7485 O O . ARG A 1 1001 ? 89.168 -18.074 58.096 1.00 47.84 1001 ARG A O 1
ATOM 7492 N N . TYR A 1 1002 ? 89.977 -19.643 56.702 1.00 37.97 1002 TYR A N 1
ATOM 7493 C CA . TYR A 1 1002 ? 90.402 -20.620 57.721 1.00 37.97 1002 TYR A CA 1
ATOM 7494 C C . TYR A 1 1002 ? 91.747 -20.215 58.367 1.00 37.97 1002 TYR A C 1
ATOM 7496 O O . TYR A 1 1002 ? 92.674 -19.824 57.660 1.00 37.97 1002 TYR A O 1
ATOM 7504 N N . TYR A 1 1003 ? 91.868 -20.344 59.696 1.00 37.66 1003 TYR A N 1
ATOM 7505 C CA . TYR A 1 1003 ? 93.118 -20.223 60.473 1.00 37.66 1003 TYR A CA 1
ATOM 7506 C C . TYR A 1 1003 ? 93.633 -21.632 60.843 1.00 37.66 1003 TYR A C 1
ATOM 7508 O O . TYR A 1 1003 ? 92.868 -22.423 61.388 1.00 37.66 1003 TYR A O 1
ATOM 7516 N N . PHE A 1 1004 ? 94.916 -21.938 60.600 1.00 38.16 1004 PHE A N 1
ATOM 7517 C CA . PHE A 1 1004 ? 95.595 -23.178 61.034 1.00 38.16 1004 PHE A CA 1
ATOM 7518 C C . PHE A 1 1004 ? 96.668 -22.880 62.106 1.00 38.16 1004 PHE A C 1
ATOM 7520 O O . PHE A 1 1004 ? 97.468 -21.965 61.891 1.00 38.16 1004 PHE A O 1
ATOM 7527 N N . PRO A 1 1005 ? 96.774 -23.658 63.206 1.00 40.84 1005 PRO A N 1
ATOM 7528 C CA . PRO A 1 1005 ? 97.983 -23.776 64.025 1.00 40.84 1005 PRO A CA 1
ATOM 7529 C C . PRO A 1 1005 ? 98.857 -24.988 63.620 1.00 40.84 1005 PRO A C 1
ATOM 7531 O O . PRO A 1 1005 ? 98.417 -25.891 62.916 1.00 40.84 1005 PRO A O 1
ATOM 7534 N N . ALA A 1 1006 ? 100.122 -24.963 64.050 1.00 39.31 1006 ALA A N 1
ATOM 7535 C CA . ALA A 1 1006 ? 101.281 -25.672 63.494 1.00 39.31 1006 ALA A CA 1
ATOM 7536 C C . ALA A 1 1006 ? 101.448 -27.179 63.819 1.00 39.31 1006 ALA A C 1
ATOM 7538 O O . ALA A 1 1006 ? 101.169 -27.602 64.936 1.00 39.31 1006 ALA A O 1
ATOM 7539 N N . GLY A 1 1007 ? 102.109 -27.916 62.902 1.00 38.03 1007 GLY A N 1
ATOM 7540 C CA . GLY A 1 1007 ? 103.132 -28.922 63.258 1.00 38.03 1007 GLY A CA 1
ATOM 7541 C C . GLY A 1 1007 ? 103.022 -30.358 62.698 1.00 38.03 1007 GLY A C 1
ATOM 7542 O O . GLY A 1 1007 ? 102.270 -31.157 63.230 1.00 38.03 1007 GLY A O 1
ATOM 7543 N N . LEU A 1 1008 ? 103.935 -30.681 61.759 1.00 36.00 1008 LEU A N 1
ATOM 7544 C CA . LEU A 1 1008 ? 104.589 -31.986 61.459 1.00 36.00 1008 LEU A CA 1
ATOM 7545 C C . LEU A 1 1008 ? 103.888 -33.101 60.627 1.00 36.00 1008 LEU A C 1
ATOM 7547 O O . LEU A 1 1008 ? 103.123 -33.906 61.136 1.00 36.00 1008 LEU A O 1
ATOM 7551 N N . ARG A 1 1009 ? 104.316 -33.165 59.348 1.00 40.84 1009 ARG A N 1
ATOM 7552 C CA . ARG A 1 1009 ? 104.962 -34.286 58.602 1.00 40.84 1009 ARG A CA 1
ATOM 7553 C C . ARG A 1 1009 ? 104.447 -35.733 58.762 1.00 40.84 1009 ARG A C 1
ATOM 7555 O O . ARG A 1 1009 ? 104.707 -36.357 59.779 1.00 40.84 1009 ARG A O 1
ATOM 7562 N N . ASP A 1 1010 ? 103.874 -36.300 57.692 1.00 40.62 1010 ASP A N 1
ATOM 7563 C CA . ASP A 1 1010 ? 104.480 -37.274 56.743 1.00 40.62 1010 ASP A CA 1
ATOM 7564 C C . ASP A 1 1010 ? 103.390 -38.045 55.945 1.00 40.62 1010 ASP A C 1
ATOM 7566 O O . ASP A 1 1010 ? 102.260 -38.207 56.392 1.00 40.62 1010 ASP A O 1
ATOM 7570 N N . ALA A 1 1011 ? 103.734 -38.429 54.708 1.00 38.16 1011 ALA A N 1
ATOM 7571 C CA . ALA A 1 1011 ? 102.914 -39.015 53.623 1.00 38.16 1011 ALA A CA 1
ATOM 7572 C C . ALA A 1 1011 ? 102.596 -40.535 53.815 1.00 38.16 1011 ALA A C 1
ATOM 7574 O O . ALA A 1 1011 ? 102.991 -41.060 54.853 1.00 38.16 1011 ALA A O 1
ATOM 7575 N N . PRO A 1 1012 ? 102.029 -41.321 52.849 1.00 48.34 1012 PRO A N 1
ATOM 7576 C CA . PRO A 1 1012 ? 101.454 -41.027 51.521 1.00 48.34 1012 PRO A CA 1
ATOM 7577 C C . PRO A 1 1012 ? 100.098 -41.731 51.189 1.00 48.34 1012 PRO A C 1
ATOM 7579 O O . PRO A 1 1012 ? 99.529 -42.480 51.974 1.00 48.34 1012 PRO A O 1
ATOM 7582 N N . ALA A 1 1013 ? 99.634 -41.459 49.962 1.00 39.75 1013 ALA A N 1
ATOM 7583 C CA . ALA A 1 1013 ? 98.551 -42.032 49.145 1.00 39.75 1013 ALA A CA 1
ATOM 7584 C C . ALA A 1 1013 ? 97.997 -43.446 49.451 1.00 39.75 1013 ALA A C 1
ATOM 7586 O O . ALA A 1 1013 ? 98.747 -44.416 49.521 1.00 39.75 1013 ALA A O 1
ATOM 7587 N N . SER A 1 1014 ? 96.667 -43.597 49.402 1.00 39.53 1014 SER A N 1
ATOM 7588 C CA . SER A 1 1014 ? 95.917 -44.339 48.360 1.00 39.53 1014 SER A CA 1
ATOM 7589 C C . SER A 1 1014 ? 94.465 -44.616 48.790 1.00 39.53 1014 SER A C 1
ATOM 7591 O O . SER A 1 1014 ? 94.226 -44.935 49.952 1.00 39.53 1014 SER A O 1
ATOM 7593 N N . TRP A 1 1015 ? 93.577 -44.555 47.785 1.00 36.47 1015 TRP A N 1
ATOM 7594 C CA . TRP A 1 1015 ? 92.122 -44.805 47.751 1.00 36.47 1015 TRP A CA 1
ATOM 7595 C C . TRP A 1 1015 ? 91.197 -43.669 48.182 1.00 36.47 1015 TRP A C 1
ATOM 7597 O O . TRP A 1 1015 ? 91.180 -43.297 49.373 1.00 36.47 1015 TRP A O 1
#

Secondary structure (DSSP, 8-state):
----------PPPPPPPPPGGGSPP---TTGGGTBS-HHHHHHHHHHHHH-GGGSTTS---GGGGTTBTTB----BT-EE-TTTTS-SS--TTPBP-GGG--SEEESSTTT-TTSPEEEE---EE--B-PPSEEEEEE-SSSSEEEEE---SSSEETTEEPPPB-SS-----TTGGGBSSBSTT--B-SSB-SSSTTGGG-SS--EEEESSSEEEE---BTT-HHHHHHTSGGG-TTTT--BT--HHHHHHHHTTSPTTTTS---TT-TTTGGGBGGGTSTT--SBSS-HHHHHHHHB-GGGT---SEEEEEETTEEEEEEPPSSSPPPTT-B-HHHHTHHHHHHHHHHHHHTT-----SHHHHHHTTS----HHHHHHHHHHHHTTGGGTS-TTTT-TTBTGGGGSSTTS---EEEEE-TTS-EEEEETTEEB-SSS-TTT--BTT-B-TTS-BS-HHHHHHHHHTT-S-HHHHTTSPPPPTT--TTS-B--TTBEEPPP-TTTTTSPSBSTT--BSSHHHHHHHHHTT-S-TTTSTTTB-TT-S--TTTTT-HHHHHHHHHHHGGG--HHHHTT-TTS-B--EEEEEEE-SS-TTSEEEEEE--B-TT-GGGGTPPPP--TT-S-PPPB---B--EEETTS-EEE-GGGS-B-TT-PPPEEEEEPPPSSEEEEEPGGGSSEEEEEPTT--EEEEEEEEEESSS-EEEEEEEEEEE-S----B---EEEEEETT--SEEE-TTSS-B-TT----EEEEEPPPSSEEEEE-TTSS-EEEEEPTT--EEEEEEEEEE-SS-EEEEEEEEEEEPPPB---EEEEEETT---EEEE-GGG-B-SSTTPPPEEEEEPPPSSEEEEE-SSTTEEEEEEPTT--EEEEEEEEEE-SS-EEEEEEEEEEEPP---B---EEEEEETT---EEE-TTTT-B-TTS---EEEEEPPPSSEEEEEPTTSSSEEEEEPTT--EEEEEEEEEE-SSS-EEEEEEEEEEEPPPPPP------------

Nearest PDB structures (foldseek):
  7ok5-assembly1_A  TM=2.164E-01  e=7.172E-13  Mus musculus
  3p3y-assembly1_A  TM=2.707E-01  e=2.114E-10  Homo sapiens
  2rik-assembly1_A  TM=3.212E-01  e=3.080E-09  Oryctolagus cuniculus
  2rjm-assembly1_A  TM=2.959E-01  e=1.989E-09  Oryctolagus cuniculus
  5uwv-assembly2_A  TM=1.896E-01  e=4.431E-06  Mycobacteroides abscessus ATCC 19977

Sequence (1015 aa):
MLWRLPTARAEIPLPEPPSLKWIPIPEPPNLSEYARDRQA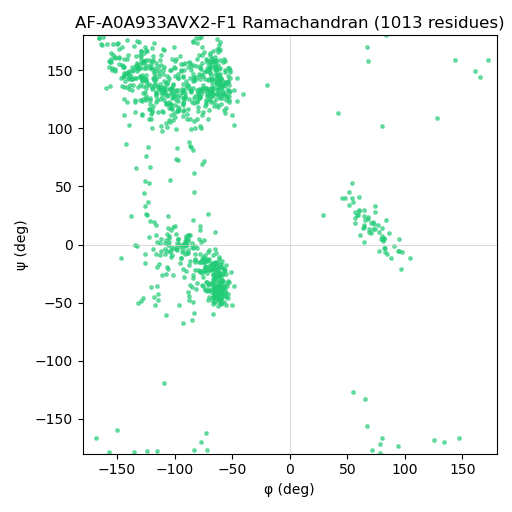AIRLGKALFWDMQVGSDGIQACASCHFKAGADGRVKNQINPGANGTFQVAGPNATLTSADFPFHERQAPADQQESPVIRDSDDISTSQGMRRSRFVDISGTAVDVTTPQDDPVFNVGGVETRRVAGRNAPTVVNAVFNYANFSDGRANNIFNGVNPFGPTDLNARILVNEGGLQAVQVRIHNASLASQAVGPPLNDFEMSGTGRSFPKLGKKMLRLRPLERQLVHTSDSVLGALSRQNVSPGLRGLATSYGEMIQAAFQPDYWEITNQVVTFQGGVPSILPRPTDRDLTSDEFTQMEANFSLFFGLAIQLYEATLVSDDTLFDRVREGRATYTPIQRRGLDLFNALGCTECHGGAEFTNASFSALVFGDGIPLLVERMVMGDSRVSNYDTGFYNIGVTRTGNDIGRGGTDPFGYPLSFARLGALKEQGALPAEIARYVPDLPPNTSATTRLAVDGSFKTPSLRNVELTGPYFHNGSYASLSQVIEFYTRGGNFPATNRETLDPGIVEIGQLQGHPEQWGALVAFLLTLTDERVRDERAPFDHPEVFVPNGANDANPAEDVMVQVPAVGAAGRAAQGLPPLEAFLSANRAPIAADDVPIVPQNSVNYIKVLGNDGDLDGDAIAVVAVTQAVHGSTAVGPGGSYIVYTPTTGFAGFDNFTYTITDGSLTAAARVTVTVHAANRAPDAVAEFVNMPANSSVNAIEGLLNDRDQDGDSLTVVAVGQPAHGTTTIGPMRDTILYTPNPGFAGLDSFSHSISDGVLTITSMIVVTVNRPPVAANDSFTVPGYSVNNALRVLANDADPDPNDRLRVVAITPPYKGQAAIGPSDDVIIYTPRPGETGTDQFVYALSDRFLVSFATVTVDISGNRPPASNNDVVTVAANSVNNLIDVLANDAASDGGSLTITSVTAAQNGLVSIAAGGRSLLYTPYTGFVGTDTFTYTASDGAGAVSSATVTVTVRGPYRYYFPAGLRDAPASW

Solvent-accessible surface area (backbone atoms only — not comparable to full-atom values): 53276 Å² total; per-residue (Å²): 135,84,88,80,74,96,65,100,61,92,73,75,78,74,81,77,58,60,35,40,74,76,56,81,81,60,62,38,90,64,44,72,79,48,42,66,26,70,68,39,22,24,38,44,7,50,47,57,39,51,14,24,53,68,8,31,78,33,48,37,25,62,35,60,41,27,68,42,64,26,4,44,61,70,30,29,23,20,52,21,30,43,72,85,68,55,64,73,84,52,56,60,54,36,69,63,54,77,86,64,42,47,32,70,31,43,79,44,60,63,78,46,80,81,42,57,74,76,43,78,51,65,46,21,36,20,47,56,36,25,52,54,29,35,44,74,49,78,65,85,57,52,38,44,39,62,45,81,44,94,49,94,73,34,33,53,95,87,30,56,33,55,27,33,32,94,42,28,52,65,52,47,53,49,46,48,45,30,47,38,27,64,54,38,32,53,10,22,26,36,17,19,50,58,40,23,59,13,64,72,48,83,73,46,55,41,54,35,54,79,94,50,85,41,80,41,76,52,77,39,46,58,22,8,50,21,5,38,60,44,41,49,63,46,31,33,42,44,19,14,23,41,84,53,51,52,40,53,51,26,56,42,49,56,73,38,56,44,35,54,90,22,46,34,28,59,55,21,78,71,52,10,91,41,15,24,32,76,78,42,81,89,38,45,11,41,75,58,42,46,56,58,38,46,61,55,8,32,40,58,49,44,46,67,60,76,67,42,28,34,33,68,63,95,79,42,81,45,83,41,78,45,70,89,90,56,82,76,54,94,66,49,27,44,39,45,19,59,30,25,32,35,56,52,7,52,14,34,31,51,29,39,58,54,33,61,76,46,68,11,56,53,23,30,35,63,71,70,74,47,76,74,52,76,52,28,48,52,7,49,54,48,41,53,76,72,49,50,45,80,50,35,25,65,54,62,24,16,32,27,24,54,76,57,24,62,84,40,101,86,48,73,50,53,38,43,76,49,54,23,54,65,74,45,69,26,35,23,36,52,31,42,47,12,62,16,83,60,55,37,91,63,48,35,44,18,50,37,62,47,100,82,73,46,59,47,30,51,39,57,42,15,25,33,41,73,68,64,74,44,58,75,81,40,40,76,78,48,58,75,68,49,90,97,61,57,62,81,52,46,73,36,36,48,27,10,32,48,42,64,55,46,60,35,52,55,42,44,17,42,37,67,64,36,18,44,26,53,45,71,67,55,50,50,41,38,47,32,38,15,34,74,28,47,82,83,28,18,72,33,18,42,57,85,56,42,63,34,70,86,48,41,90,29,68,72,55,51,53,15,38,50,46,27,45,54,30,34,35,23,63,44,52,38,28,25,14,53,74,54,28,38,56,18,46,59,27,77,52,25,43,32,92,92,45,40,81,41,69,35,72,42,81,44,75,45,25,24,30,78,10,29,62,77,72,75,40,78,64,64,61,44,30,89,49,80,86,67,49,27,49,51,49,71,41,75,52,77,46,64,37,71,39,84,41,80,44,69,60,64,82,74,34,50,35,79,66,62,47,69,72,29,44,76,46,62,45,66,29,86,52,29,49,53,43,71,32,85,88,18,66,28,35,34,40,31,44,35,81,86,40,59,47,81,34,48,32,43,38,26,34,24,43,86,86,41,61,24,62,28,44,38,46,35,40,26,22,42,83,87,55,62,41,48,66,47,72,42,78,45,76,44,61,42,63,41,65,79,36,80,39,61,80,46,78,76,36,44,36,82,30,67,48,68,65,30,53,80,48,74,45,71,34,87,56,38,46,58,45,75,34,97,84,24,48,31,31,32,38,26,55,37,82,83,47,66,47,81,40,49,31,41,37,27,38,26,48,85,86,42,69,39,73,35,42,40,35,38,36,26,42,67,56,36,48,50,49,68,45,74,52,77,46,52,11,74,45,71,72,45,75,43,72,63,57,83,72,41,50,53,85,48,91,85,53,60,76,34,55,77,47,70,48,81,30,84,52,37,45,59,44,80,39,102,45,53,48,32,37,28,39,27,43,39,78,78,38,62,50,78,36,50,32,41,37,32,36,28,36,85,84,41,66,26,63,26,45,38,39,37,40,25,37,71,90,56,42,29,49,51,45,68,40,79,49,76,47,57,43,61,42,71,66,44,76,42,68,61,51,79,75,38,44,39,68,81,76,55,66,71,34,52,79,49,69,49,75,35,86,55,33,50,58,48,74,34,94,88,29,54,33,32,29,39,24,51,39,82,82,45,64,49,77,38,55,33,39,38,30,38,28,42,82,82,82,34,58,29,62,27,45,40,40,39,38,28,44,66,87,86,82,89,87,83,86,89,85,85,90,86,88,83,90,84,136

Foldseek 3Di:
DDDDDDDDDDDPPDPAFAFCVPPDQQFFPVVVQWWVDLLLLLLLQQLQQFFCLLFQASAFHVCLQQVFLGGHQFFFQFKQQFLVLDDDLDAGGDGDAQVSFQQWDFPALQAALPGDTPHHGRMFGADFAAQAWAFDAQPLDSHGDTGHDQDPRQDDPRFHWTAHDRWGRFGLFVVSQFCADDFLSCQHQWDFLAARNHLLPPQRWAWFPPVDTDTDTGTGGSQSQLRVQNPQSQDRSHGYHHPDGQLRSLVSQQSDARQQVFFADCQAPSQNVQGCVVVPNPGTGGVDGSVVSSVNTTDCRQAVDDQWWWAADVNHTDIGGDDPPDDDDSRTGGSCSRSSSNSNSSSNSSNSSFSYQRAFLVNCVSVVNHDDDPLLVLLVVCCVVLCQCVALPHSQGGQSGPVVQCPDPRGRPQKDWDQFLVRAIAIFGTQWFQQAQDQLVRAFRNQDADPSGHGSTLLQLQLCLQVVNDDPSSSVVRDHHDPPDHSPGHHQRGNITGRHGLAQVQRHAPDDGRRSRQDLLVVVSQQQHLHNCCPSSRRNHHNSSHHDPVCRVPVSNSSSNVSNSSSSYRVCSQQCAPPSFHIKHWHFSAADPVGNNHTDIDIDHGARNHGQVVVVHHTRGGNNDPFDAKAFEEAEEEEEAPDKDWAQRCPNIGGSSRFDKFWDDKDQKPFWGWDQDPPRRTIITHGHHPDFAWIKIKIWMGSVPHIDIYMYIYGYFYDWDEKAQDAAEAEAAAPDAWDKDQRCPPIAGPRRQDKFWPFKFAKDFWGWDQDPVRRIITIDGHHPDFAKIKIKIWMGSPPHIDMYMYIYGHAHWKAFEAAEDEAAQQDFFDKDQRCPPIGGPDPVFDKFWDDKDAKDQWGWDCDPGRRMITIHGHHFDFAKIKMKIWMGSPRHIDIYMYIYGYDYADAKAFEEAEEEDEAQDFFDKAQRCPPIGRPRHADKFWDDKDAKPQWGKDADPPRRIITIGGHHPDAAKIKIKIKMDRVSPHIDMYMYIYGYHYDDDDDDDDDDDDDDDDD

Mean predicted aligned error: 17.19 Å

Radius of gyration: 41.63 Å; Cα contacts (8 Å, |Δi|>4): 2537; chains: 1; bounding box: 141×94×104 Å

pLDDT: mean 88.26, std 12.91, range [25.95, 98.94]